Protein AF-A0A556THH0-F1 (afdb_monomer_lite)

Sequence (1094 aa):
MAVAAENRVLTYTVYKWSSYSSTYLPENILVDKPNDQSSRWSSESNYPPQYLILKLERPAIVLSITYGKYEKTHVCNLKKFKVFGGMSEENMTELLSSGLKNDFNKETFTLKHKIDEQMFPCRYIKIVPLMSWGPSFNFSIWYIELHGIEDPDVVQPCLNWYSKYREQEAIRLCLKHFRQHNYTEAFESLQKKTRIALEHPMLTHLHERLVLRGDFDACEELIDKAVRDGLFNQYISQQEYKPRWSQIIPKCSKGDGDDSRPGMRGGHQMVIDVQTETVYLFGGWDGTQDLADFWAYSVQENQWSCISRDTEKENGPSARSCHKMCIDSQRRQIYTLGRYLDSSVRNSKSLKSDFYRYDIDANTWTLLSEDTSADGGPKLVFDHQMCMDSEKHMIYTFGGRILTCNGSVDDGRTSEPQFSGLYAYHCLAGTWSLLRDDSCNAGPEDVQSRIGHCMLFHTRNRCLYVFGGQRSKTYLNDFFSYDVDADHVEIISDGTKKDSGMVPMTGFTQRATIDPELNEIHVLSGLSKDKDKREENVRNSFWIYDIARNNWSCVYKNDQAAKENPSKTLQEEEPCPRFAHQLVYDELHKVHYLFGGNPGKSSSPKMRLDDFWSLKLCRPSKEYLLRHCKYLIRKYRPWDKDGIVSCDIKAVHYLLLELSAEAEEHVIRAEDVIRKILSNKQVVYGVNTGFGKFAQTVVENDRLKELQENVIYASSAASCLSWVPEQGTVGASGDLAPLAHLALGLMGQGRMWSPETGWTNAMTVLERHGLTPISLKPKEGLALINGTQMISSLGAEAVERAVAITRQADVIAALTLEALKGTNKAFDIDVHAVRPHPGQKLVAQRFRSLLHSDLFPSEIADEKTYKGVQDAYTLRCCPQVHGIANDTNDFVRKILNTELNSATDNPALDFLAIGVHELANISERRIERLCNPSLSNLPAFLVKEGGLNTGFMVVHCTAAALVSENKVLCHPASVDTLSTSAATEDHVSMGGWAARKALKVVEHVEQVLAIELLAACQALEFHRPLKTTEPLEKVYELLRSVVRPLNKDRVMSLDIEAAHKLLLQEKVWEAVLPYMDQYRKHEQQQFASSNFSS

pLDDT: mean 83.93, std 15.95, range [30.17, 98.81]

Secondary structure (DSSP, 8-state):
-PPPPPPEEPPEEEEEES---TTS-GGGGGS--TT-TTSSEE-S-SSSP--EEEEEEEEEEEEEEEEE--SS--TTSEEEEEEEEESSSSS-EEEEEE---SSSS-EEEE---EETTEE--EEEEEEEEEEESSTTS--EE-EEEEEEE--HHHHHHHHHHHHHHHHHHHHHHHHHHHHHTT-HHHHHHHHHHH----S-HHHHHHHIIIIII--HHHHHHHHHHHHHTTTHHHHHHTSPPEEEEEE--PPPPBTB-GGGS--SBBS-EEEEETTTTEEEEE--B-SSSB---EEEEETTTTEEEEEES-GGGGTSPPS-SS-EEEEETTTTEEEEE-----TTS--TTTT---EEEEETTTTEEEEEES-TTTTTS--SEES-EEEEETTTTEEEEE--EEP--TT-GGGGT--S--B--EEEEETTTTEEEEEE---SS--TT-----BS-EEEEETTTTEEEEEEEEETTEEEEEEEEEETTTTEEEEEE-S----SSSSPPSEES-EEEEETTTTEEEEEEEEE--TT-SS-EEEEEEEEEETTTTEEEEEEEE-------TT----SSSPPS-BS-EEEEE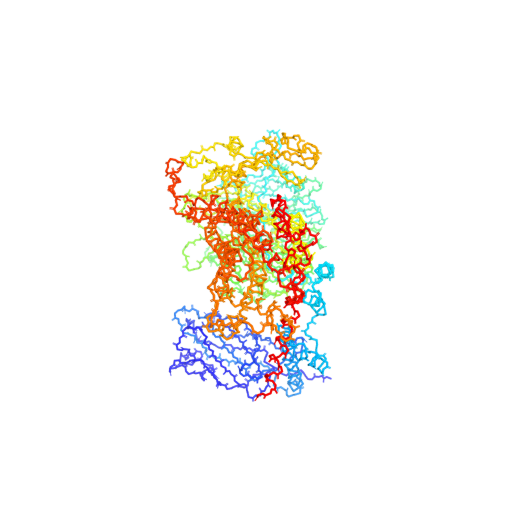TTTTEEEEEEEB---TT-TT--EEEEEEEEEEPPPHHHHHHHHHHHHHTT--TTTTTGGG-HHHHHHHHHHTS-TTHHHHHHHHHHHHHHHHHTT---TTTSB-SGGGTT-B--TTTHHHHHHTT------SS-EE---S----SSSS-HHHHHHHHHHHTT-SEEE-TTT-SEEHHHHHHHTTPPP--PPTTHHHHHHSS-HHHHHHHHHHHHHHHHHHHHHHHHHHHHHHHTT--GGGG-HHHHHSS--HHHHHHHHHHHTTSS-SSS--HHHHSS----SS--HHHHTHHHHHHHHHHHHHHHHHHHHHHTTSS-----THHHHHHHHHHHHHHHHHHHHHH-HHHHSSPGGG-SSBTTB-TTHHHHHHHHHHHHHHHHHTS-STT----BTTTTB-----HHHHHHHHHHHHHHHHHHHHHHHHHHHHHHTTTTT----HHHHHHHHHHHTTS---SS----HHHHHHHHHHHTTTHHHHTTHHHHHHHHHHHHHHHHHHTT--

Radius of gyration: 42.39 Å; chains: 1; bounding box: 103×84×122 Å

Foldseek 3Di:
DDDDFDKDWFAKDFDDWDAFDPQADPRLQADADQADPSSKTWGPFQDDFTKTKIFTPAWFQWFKKKFAHHQAFDQQAFQWKWKWFAADPVDTDTFDTGGDDRGRDMDMDTTNQDDPNQGAIGRMMMMGGDQTNHRGGTHITRYMIIIGGRDCVRHVVRHVVVVVVVVLVVLLVVLVVCVVVVVVVSNCVSCVVPVRDNDDVLVVVLCCCVPVPVPLVVNLVSLVVCLVVPVCVVVLVPDFWAKAKAFQDADDDPPDDPVFADAFFFQKEWEAQLVQRKIKTAWHAHLDFIAGWIWIAGPVRSGIDTLDRHCVVQVADHGAGQWYWEALNVQQKIKIWAHDDDLVPDDPQVFATWIWMARPVVSGIDTLDRHVVVQAHDTHFGQWYWYAQNVQRKIKIFKGFHDDHPPDPCVVPDPFTDIAHIKMARPVVSHIDGLAGADPDPDQLHDHGAGLWDWYQQNVQQKIWIAWHDGDHDTAGWIWIARPVPRHIGTLDPRSPPDDPFGDARAGNKAWDAQNVQQKIKIWGFWHDDPVDPDTAGKTWIWIQRNVVSGIDTNDIGRCPDDDDPPDPPCRRHHARFHSWYWYANNVVGKIKIAKGANPDPVRRSHIGGIIMMMHTDGDDSVNVSLVSSLVSLVPNDCVPVVCVVPVVSVVCCVVPVNCPVVVVVVVVVVVVLVVCVVVVPQDAQQQFDHQVGSVPGHDPVCLLVSLVVLAAAADDQQKFFDFDLDDDQFQQFQRRRLRRRRQLRQQHDWIADPVPGIDRSVVVCVVSVHHRDRDDGPPSVVSGGAHVLLLVLLVVLLVLLVLLLLLLLLLLLLLCLLLLHDLVLLDQVNCVVVPQPLLVVSSLSSVLFADDPLWHFQSNVPPDPPDPHDDCLNSVCSVLSSQSVVLSVVQVVQSVVRVVDPHDFGQLLSLLVSSLSSLVSLLVSQCQLQDCVRRVAPHLLEPPPVQFDHCVVVSVLSVVLSVVSVVLSPGQQVDADQPSPNSRRGTRSSSSSSVSSSSSSLSSLLSSLSSLLSSLSSVVRVPVTGTTPLSVLSSVVLCVLDPHPHHDDDCVSSSVSSSVCSVVSVNSVSRVVSSVVVVVVVVVVVVVVVVVD

Structure (mmCIF, N/CA/C/O backbone):
data_AF-A0A556THH0-F1
#
_entry.id   AF-A0A556THH0-F1
#
loop_
_atom_site.group_PDB
_atom_site.id
_atom_site.type_symbol
_atom_site.label_atom_id
_atom_site.label_alt_id
_atom_site.label_comp_id
_atom_site.label_asym_id
_atom_site.label_entity_id
_atom_site.label_seq_id
_atom_site.pdbx_PDB_ins_code
_atom_site.Cartn_x
_atom_site.Cartn_y
_atom_site.Cartn_z
_atom_site.occupancy
_atom_site.B_iso_or_equiv
_atom_site.auth_seq_id
_atom_site.auth_comp_id
_atom_site.auth_asym_id
_atom_site.auth_atom_id
_atom_site.pdbx_PDB_model_num
ATOM 1 N N . MET A 1 1 ? -55.731 -24.451 1.145 1.00 30.17 1 MET A N 1
ATOM 2 C CA . MET A 1 1 ? -54.872 -24.789 2.298 1.00 30.17 1 MET A CA 1
ATOM 3 C C . MET A 1 1 ? -53.736 -25.637 1.765 1.00 30.17 1 MET A C 1
ATOM 5 O O . MET A 1 1 ? -54.027 -26.686 1.209 1.00 30.17 1 MET A O 1
ATOM 9 N N . ALA A 1 2 ? -52.494 -25.162 1.844 1.00 33.06 2 ALA A N 1
ATOM 10 C CA . ALA A 1 2 ? -51.334 -26.023 1.627 1.00 33.06 2 ALA A CA 1
ATOM 11 C C . ALA A 1 2 ? -51.032 -26.734 2.951 1.00 33.06 2 ALA A C 1
ATOM 13 O O . ALA A 1 2 ? -51.085 -26.094 4.003 1.00 33.06 2 ALA A O 1
ATOM 14 N N . VAL A 1 3 ? -50.759 -28.037 2.909 1.00 36.66 3 VAL A N 1
ATOM 15 C CA . VAL A 1 3 ? -50.240 -28.754 4.078 1.00 36.66 3 VAL A CA 1
ATOM 16 C C . VAL A 1 3 ? -48.799 -28.289 4.281 1.00 36.66 3 VAL A C 1
ATOM 18 O O . VAL A 1 3 ? -48.034 -28.234 3.320 1.00 36.66 3 VAL A O 1
ATOM 21 N N . ALA A 1 4 ? -48.434 -27.906 5.504 1.00 45.91 4 ALA A N 1
ATOM 22 C CA . ALA A 1 4 ? -47.045 -27.592 5.813 1.00 45.91 4 ALA A CA 1
ATOM 23 C C . ALA A 1 4 ? -46.226 -28.888 5.725 1.00 45.91 4 ALA A C 1
ATOM 25 O O . ALA A 1 4 ? -46.533 -29.847 6.431 1.00 45.91 4 ALA A O 1
ATOM 26 N N . ALA A 1 5 ? -45.221 -28.926 4.846 1.00 58.12 5 ALA A N 1
ATOM 27 C CA . ALA A 1 5 ? -44.375 -30.102 4.674 1.00 58.12 5 ALA A CA 1
ATOM 28 C C . ALA A 1 5 ? -43.670 -30.431 5.998 1.00 58.12 5 ALA A C 1
ATOM 30 O O . ALA A 1 5 ? -42.942 -29.600 6.547 1.00 58.12 5 ALA A O 1
ATOM 31 N N . GLU A 1 6 ? -43.924 -31.625 6.534 1.00 68.25 6 GLU A N 1
ATOM 32 C CA . GLU A 1 6 ? -43.427 -32.011 7.852 1.00 68.25 6 GLU A CA 1
ATOM 33 C C . GLU A 1 6 ? -41.899 -32.124 7.857 1.00 68.25 6 GLU A C 1
ATOM 35 O O . GLU A 1 6 ? -41.308 -32.866 7.070 1.00 68.25 6 GLU A O 1
ATOM 40 N N . ASN A 1 7 ? -41.263 -31.430 8.801 1.00 81.38 7 ASN A N 1
ATOM 41 C CA . ASN A 1 7 ? -39.862 -31.650 9.133 1.00 81.38 7 ASN A CA 1
ATOM 42 C C . ASN A 1 7 ? -39.717 -33.012 9.831 1.00 81.38 7 ASN A C 1
ATOM 44 O O . ASN A 1 7 ? -40.349 -33.243 10.864 1.00 81.38 7 ASN A O 1
ATOM 48 N N . ARG A 1 8 ? -38.904 -33.912 9.272 1.00 90.19 8 ARG A N 1
ATOM 49 C CA . ARG A 1 8 ? -38.756 -35.303 9.731 1.00 90.19 8 ARG A CA 1
ATOM 50 C C . ARG A 1 8 ? -37.284 -35.704 9.847 1.00 90.19 8 ARG A C 1
ATOM 52 O O . ARG A 1 8 ? -36.419 -35.124 9.191 1.00 90.19 8 ARG A O 1
ATOM 59 N N . VAL A 1 9 ? -37.015 -36.737 10.650 1.00 92.25 9 VAL A N 1
ATOM 60 C CA . VAL A 1 9 ? -35.693 -37.382 10.732 1.00 92.25 9 VAL A CA 1
ATOM 61 C C . VAL A 1 9 ? -35.375 -38.059 9.394 1.00 92.25 9 VAL A C 1
ATOM 63 O O . VAL A 1 9 ? -36.169 -38.852 8.894 1.00 92.25 9 VAL A O 1
ATOM 66 N N . LEU A 1 10 ? -34.210 -37.756 8.825 1.00 94.56 10 LEU A N 1
ATOM 67 C CA . LEU A 1 10 ? -33.763 -38.242 7.520 1.00 94.56 10 LEU A CA 1
ATOM 68 C C . LEU A 1 10 ? -32.873 -39.483 7.663 1.00 94.56 10 LEU A C 1
ATOM 70 O O . LEU A 1 10 ? -31.817 -39.437 8.296 1.00 94.56 10 LEU A O 1
ATOM 74 N N . THR A 1 11 ? -33.256 -40.582 7.013 1.00 94.31 11 THR A N 1
ATOM 75 C CA . THR A 1 11 ? -32.469 -41.823 6.989 1.00 94.31 11 THR A CA 1
ATOM 76 C C . THR A 1 11 ? -31.212 -41.675 6.126 1.00 94.31 11 THR A C 1
ATOM 78 O O . THR A 1 11 ? -31.264 -41.191 4.990 1.00 94.31 11 THR A O 1
ATOM 81 N N . TYR A 1 12 ? -30.068 -42.122 6.647 1.00 96.50 12 TYR A N 1
ATOM 82 C CA . TYR A 1 12 ? -28.776 -42.070 5.963 1.00 96.50 12 TYR A CA 1
ATOM 83 C C . TYR A 1 12 ? -27.915 -43.307 6.252 1.00 96.50 12 TYR A C 1
ATOM 85 O O . TYR A 1 12 ? -28.085 -43.983 7.264 1.00 96.50 12 TYR A O 1
ATOM 93 N N . THR A 1 13 ? -26.950 -43.574 5.373 1.00 96.25 13 THR A N 1
ATOM 94 C CA . THR A 1 13 ? -25.854 -44.521 5.604 1.00 96.25 13 THR A CA 1
ATOM 95 C C . THR A 1 13 ? -24.528 -43.779 5.727 1.00 96.25 13 THR A C 1
ATOM 97 O O . THR A 1 13 ? -24.311 -42.749 5.080 1.00 96.25 13 THR A O 1
ATOM 100 N N . VAL A 1 14 ? -23.610 -44.302 6.540 1.00 95.50 14 VAL A N 1
ATOM 101 C CA . VAL A 1 14 ? -22.209 -43.869 6.491 1.00 95.50 14 VAL A CA 1
ATOM 102 C C . VAL A 1 14 ? -21.610 -44.388 5.182 1.00 95.50 14 VAL A C 1
ATOM 104 O O . VAL A 1 14 ? -21.756 -45.562 4.854 1.00 95.50 14 VAL A O 1
ATOM 107 N N . TYR A 1 15 ? -21.015 -43.497 4.388 1.00 95.31 15 TYR A N 1
ATOM 108 C CA . TYR A 1 15 ? -20.635 -43.780 2.999 1.00 95.31 15 TYR A CA 1
ATOM 109 C C . TYR A 1 15 ? -19.122 -43.754 2.767 1.00 95.31 15 TYR A C 1
ATOM 111 O O . TYR A 1 15 ? -18.615 -44.536 1.966 1.00 95.31 15 TYR A O 1
ATOM 119 N N . LYS A 1 16 ? -18.397 -42.847 3.435 1.00 95.06 16 LYS A N 1
ATOM 120 C CA . LYS A 1 16 ? -16.946 -42.665 3.259 1.00 95.06 16 LYS A CA 1
ATOM 121 C C . LYS A 1 16 ? -16.356 -41.894 4.436 1.00 95.06 16 LYS A C 1
ATOM 123 O O . LYS A 1 16 ? -17.048 -41.086 5.047 1.00 95.06 16 LYS A O 1
ATOM 128 N N . TRP A 1 17 ? -15.079 -42.085 4.734 1.00 94.62 17 TRP A N 1
ATOM 129 C CA . TRP A 1 17 ? -14.377 -41.429 5.842 1.00 94.62 17 TRP A CA 1
ATOM 130 C C . TRP A 1 17 ? -12.889 -41.271 5.515 1.00 94.62 17 TRP A C 1
ATOM 132 O O . TRP A 1 17 ? -12.393 -41.873 4.564 1.00 94.62 17 TRP A O 1
ATOM 142 N N . SER A 1 18 ? -12.176 -40.453 6.290 1.00 93.44 18 SER A N 1
ATOM 143 C CA . SER A 1 18 ? -10.728 -40.250 6.142 1.00 93.44 18 SER A CA 1
ATOM 144 C C . SER A 1 18 ? -9.887 -41.342 6.809 1.00 93.44 18 SER A C 1
ATOM 146 O O . SER A 1 18 ? -8.955 -41.857 6.204 1.00 93.44 18 SER A O 1
ATOM 148 N N . SER A 1 19 ? -10.202 -41.669 8.063 1.00 92.44 19 SER A N 1
ATOM 149 C CA . SER A 1 19 ? -9.539 -42.678 8.897 1.00 92.44 19 SER A CA 1
ATOM 150 C C . SER A 1 19 ? -10.485 -43.106 10.022 1.00 92.44 19 SER A C 1
ATOM 152 O O . SER A 1 19 ? -11.461 -42.405 10.308 1.00 92.44 19 SER A O 1
ATOM 154 N N . TYR A 1 20 ? -10.213 -44.234 10.675 1.00 92.56 20 TYR A N 1
ATOM 155 C CA . TYR A 1 20 ? -10.858 -44.601 11.937 1.00 92.56 20 TYR A CA 1
ATOM 156 C C . TYR A 1 20 ? -9.943 -45.515 12.754 1.00 92.56 20 TYR A C 1
ATOM 158 O O . TYR A 1 20 ? -9.336 -46.437 12.216 1.00 92.56 20 TYR A O 1
ATOM 166 N N . SER A 1 21 ? -9.837 -45.283 14.060 1.00 89.19 21 SER A N 1
ATOM 167 C CA . SER A 1 21 ? -9.173 -46.233 14.954 1.00 89.19 21 SER A CA 1
ATOM 168 C C . SER A 1 21 ? -9.986 -47.526 15.026 1.00 89.19 21 SER A C 1
ATOM 170 O O . SER A 1 21 ? -11.207 -47.477 15.156 1.00 89.19 21 SER A O 1
ATOM 172 N N . SER A 1 22 ? -9.324 -48.684 15.010 1.00 81.88 22 SER A N 1
ATOM 173 C CA . SER A 1 22 ? -9.966 -50.007 14.875 1.00 81.88 22 SER A CA 1
ATOM 174 C C . SER A 1 22 ? -11.041 -50.349 15.922 1.00 81.88 22 SER A C 1
ATOM 176 O O . SER A 1 22 ? -11.886 -51.199 15.663 1.00 81.88 22 SER A O 1
ATOM 178 N N . THR A 1 23 ? -11.043 -49.688 17.084 1.00 84.81 23 THR A N 1
ATOM 179 C CA . THR A 1 23 ? -12.059 -49.837 18.149 1.00 84.81 23 THR A CA 1
ATOM 180 C C . THR A 1 23 ? -13.287 -48.924 17.977 1.00 84.81 23 THR A C 1
ATOM 182 O O . THR A 1 23 ? -14.280 -49.104 18.673 1.00 84.81 23 THR A O 1
ATOM 185 N N . TYR A 1 24 ? -13.232 -47.928 17.087 1.00 91.44 24 TYR A N 1
ATOM 186 C CA . TYR A 1 24 ? -14.189 -46.816 16.996 1.00 91.44 24 TYR A CA 1
ATOM 187 C C . TYR A 1 24 ? -14.682 -46.633 15.551 1.00 91.44 24 TYR A C 1
ATOM 189 O O . TYR A 1 24 ? -14.315 -45.679 14.857 1.00 91.44 24 TYR A O 1
ATOM 197 N N . LEU A 1 25 ? -15.485 -47.600 15.100 1.00 92.62 25 LEU A N 1
ATOM 198 C CA . LEU A 1 25 ? -15.988 -47.718 13.732 1.00 92.62 25 LEU A CA 1
ATOM 199 C C . LEU A 1 25 ? -16.829 -46.500 13.285 1.00 92.62 25 LEU A C 1
ATOM 201 O O . LEU A 1 25 ? -17.567 -45.935 14.096 1.00 92.62 25 LEU A O 1
ATOM 205 N N . PRO A 1 26 ? -16.774 -46.111 11.995 1.00 93.44 26 PRO A N 1
ATOM 206 C CA . PRO A 1 26 ? -17.603 -45.042 11.430 1.00 93.44 26 PRO A CA 1
ATOM 207 C C . PRO A 1 26 ? -19.109 -45.226 11.664 1.00 93.44 26 PRO A C 1
ATOM 209 O O . PRO A 1 26 ? -19.811 -44.256 11.935 1.00 93.44 26 PRO A O 1
ATOM 212 N N . GLU A 1 27 ? -19.601 -46.463 11.601 1.00 94.19 27 GLU A N 1
ATOM 213 C CA . GLU A 1 27 ? -21.017 -46.832 11.719 1.00 94.19 27 GLU A CA 1
ATOM 214 C C . GLU A 1 27 ? -21.589 -46.605 13.125 1.00 94.19 27 GLU A C 1
ATOM 216 O O . GLU A 1 27 ? -22.804 -46.490 13.285 1.00 94.19 27 GLU A O 1
ATOM 221 N N . ASN A 1 28 ? -20.737 -46.487 14.148 1.00 94.19 28 ASN A N 1
ATOM 222 C CA . ASN A 1 28 ? -21.168 -46.283 15.531 1.00 94.19 28 ASN A CA 1
ATOM 223 C C . ASN A 1 28 ? -21.994 -44.996 15.721 1.00 94.19 28 ASN A C 1
ATOM 225 O O . ASN A 1 28 ? -22.802 -44.927 16.644 1.00 94.19 28 ASN A O 1
ATOM 229 N N . ILE A 1 29 ? -21.850 -44.005 14.829 1.00 95.56 29 ILE A N 1
ATOM 230 C CA . ILE A 1 29 ? -22.607 -42.741 14.882 1.00 95.56 29 ILE A CA 1
ATOM 231 C C . ILE A 1 29 ? -24.103 -42.888 14.572 1.00 95.56 29 ILE A C 1
ATOM 233 O O . ILE A 1 29 ? -24.842 -41.912 14.686 1.00 95.56 29 ILE A O 1
ATOM 237 N N . LEU A 1 30 ? -24.547 -44.077 14.153 1.00 92.69 30 LEU A N 1
ATOM 238 C CA . LEU A 1 30 ? -25.942 -44.371 13.819 1.00 92.69 30 LEU A CA 1
ATOM 239 C C . LEU A 1 30 ? -26.816 -44.636 15.057 1.00 92.69 30 LEU A C 1
ATOM 241 O O . LEU A 1 30 ? -28.040 -44.628 14.939 1.00 92.69 30 LEU A O 1
ATOM 245 N N . VAL A 1 31 ? -26.222 -44.889 16.234 1.00 90.94 31 VAL A N 1
ATOM 246 C CA . VAL A 1 31 ? -26.962 -45.261 17.453 1.00 90.94 31 VAL A CA 1
ATOM 247 C C . VAL A 1 31 ? -26.491 -44.443 18.653 1.00 90.94 31 VAL A C 1
ATOM 249 O O . VAL A 1 31 ? -25.344 -44.538 19.083 1.00 90.94 31 VAL A O 1
ATOM 252 N N . ASP A 1 32 ? -27.406 -43.669 19.230 1.00 91.69 32 ASP A N 1
ATOM 253 C CA . ASP A 1 32 ? -27.147 -42.837 20.404 1.00 91.69 32 ASP A CA 1
ATOM 254 C C . ASP A 1 32 ? -27.027 -43.691 21.677 1.00 91.69 32 ASP A C 1
ATOM 256 O O . ASP A 1 32 ? -28.023 -44.121 22.262 1.00 91.69 32 ASP A O 1
ATOM 260 N N . LYS A 1 33 ? -25.790 -43.954 22.105 1.00 91.94 33 LYS A N 1
ATOM 261 C CA . LYS A 1 33 ? -25.476 -44.631 23.372 1.00 91.94 33 LYS A CA 1
ATOM 262 C C . LYS A 1 33 ? -24.530 -43.765 24.216 1.00 91.94 33 LYS A C 1
ATOM 264 O O . LYS A 1 33 ? -23.339 -44.071 24.293 1.00 91.94 33 LYS A O 1
ATOM 269 N N . PRO A 1 34 ? -25.022 -42.709 24.888 1.00 88.75 34 PRO A N 1
ATOM 270 C CA . PRO A 1 34 ? -24.173 -41.813 25.679 1.00 88.75 34 PRO A CA 1
ATOM 271 C C . PRO A 1 34 ? -23.334 -42.540 26.743 1.00 88.75 34 PRO A C 1
ATOM 273 O O . PRO A 1 34 ? -22.233 -42.100 27.053 1.00 88.75 34 PRO A O 1
ATOM 276 N N . ASN A 1 35 ? -23.812 -43.673 27.265 1.00 90.19 35 ASN A N 1
ATOM 277 C CA . ASN A 1 35 ? -23.159 -44.428 28.340 1.00 90.19 35 ASN A CA 1
ATOM 278 C C . ASN A 1 35 ? -22.108 -45.449 27.840 1.00 90.19 35 ASN A C 1
ATOM 280 O O . ASN A 1 35 ? -21.508 -46.149 28.652 1.00 90.19 35 ASN A O 1
ATOM 284 N N . ASP A 1 36 ? -21.902 -45.581 26.524 1.00 89.25 36 ASP A N 1
ATOM 285 C CA . ASP A 1 36 ? -20.997 -46.561 25.908 1.00 89.25 36 ASP A CA 1
ATOM 286 C C . ASP A 1 36 ? -19.817 -45.840 25.242 1.00 89.25 36 ASP A C 1
ATOM 288 O O . ASP A 1 36 ? -19.950 -45.248 24.170 1.00 89.25 36 ASP A O 1
ATOM 292 N N . GLN A 1 37 ? -18.631 -45.897 25.862 1.00 86.06 37 GLN A N 1
ATOM 293 C CA . GLN A 1 37 ? -17.453 -45.180 25.357 1.00 86.06 37 GLN A CA 1
ATOM 294 C C . GLN A 1 37 ? -16.959 -45.712 23.993 1.00 86.06 37 GLN A C 1
ATOM 296 O O . GLN A 1 37 ? -16.187 -45.029 23.314 1.00 86.06 37 GLN A O 1
ATOM 301 N N . SER A 1 38 ? -17.392 -46.913 23.583 1.00 87.44 38 SER A N 1
ATOM 302 C CA . SER A 1 38 ? -17.091 -47.487 22.267 1.00 87.44 38 SER A CA 1
ATOM 303 C C . SER A 1 38 ? -18.030 -46.990 21.164 1.00 87.44 38 SER A C 1
ATOM 305 O O . SER A 1 38 ? -17.634 -46.993 19.999 1.00 87.44 38 SER A O 1
ATOM 307 N N . SER A 1 39 ? -19.222 -46.487 21.514 1.00 91.88 39 SER A N 1
ATOM 308 C CA . SER A 1 39 ? -20.250 -46.021 20.572 1.00 91.88 39 SER A CA 1
ATOM 309 C C . SER A 1 39 ? -19.931 -44.631 20.011 1.00 91.88 39 SER A C 1
ATOM 311 O O . SER A 1 39 ? -20.605 -43.638 20.278 1.00 91.88 39 SER A O 1
ATOM 313 N N . ARG A 1 40 ? -18.843 -44.568 19.244 1.00 93.25 40 ARG A N 1
ATOM 314 C CA . ARG A 1 40 ? -18.383 -43.407 18.482 1.00 93.25 40 ARG A CA 1
ATOM 315 C C . ARG A 1 40 ? -17.577 -43.834 17.264 1.00 93.25 40 ARG A C 1
ATOM 317 O O . ARG A 1 40 ? -16.914 -44.873 17.293 1.00 93.25 40 ARG A O 1
ATOM 324 N N . TRP A 1 41 ? -17.547 -42.972 16.257 1.00 95.19 41 TRP A N 1
ATOM 325 C CA . TRP A 1 41 ? -16.405 -42.892 15.353 1.00 95.19 41 TRP A CA 1
ATOM 326 C C . TRP A 1 41 ? -15.267 -42.137 16.046 1.00 95.19 41 TRP A C 1
ATOM 328 O O . TRP A 1 41 ? -15.506 -41.153 16.755 1.00 95.19 41 TRP A O 1
ATOM 338 N N . SER A 1 42 ? -14.023 -42.551 15.811 1.00 93.69 42 SER A N 1
ATOM 339 C CA . SER A 1 42 ? -12.845 -41.753 16.156 1.00 93.69 42 SER A CA 1
ATOM 340 C C . SER A 1 42 ? -11.779 -41.880 15.076 1.00 93.69 42 SER A C 1
ATOM 342 O O . SER A 1 42 ? -11.433 -42.999 14.706 1.00 93.69 42 SER A O 1
ATOM 344 N N . SER A 1 43 ? -11.220 -40.759 14.614 1.00 92.75 43 SER A N 1
ATOM 345 C CA . SER A 1 43 ? -10.120 -40.748 13.638 1.00 92.75 43 SER A CA 1
ATOM 346 C C . SER A 1 43 ? -8.845 -41.404 14.187 1.00 92.75 43 SER A C 1
ATOM 348 O O . SER A 1 43 ? -8.678 -41.530 15.402 1.00 92.75 43 SER A O 1
ATOM 350 N N . GLU A 1 44 ? -7.919 -41.795 13.305 1.00 90.88 44 GLU A N 1
ATOM 351 C CA . GLU A 1 44 ? -6.601 -42.332 13.697 1.00 90.88 44 GLU A CA 1
ATOM 352 C C . GLU A 1 44 ? -5.600 -41.245 14.099 1.00 90.88 44 GLU A C 1
ATOM 354 O O . GLU A 1 44 ? -4.704 -41.506 14.901 1.00 90.88 44 GLU A O 1
ATOM 359 N N . SER A 1 45 ? -5.777 -40.015 13.606 1.00 86.19 45 SER A N 1
ATOM 360 C CA . SER A 1 45 ? -4.973 -38.855 13.999 1.00 86.19 45 SER A CA 1
ATOM 361 C C . SER A 1 45 ? -5.829 -37.622 14.298 1.00 86.19 45 SER A C 1
ATOM 363 O O . SER A 1 45 ? -6.988 -37.515 13.882 1.00 86.19 45 SER A O 1
ATOM 365 N N . ASN A 1 46 ? -5.235 -36.666 15.009 1.00 85.06 46 ASN A N 1
ATOM 366 C CA . ASN A 1 46 ? -5.774 -35.336 15.294 1.00 85.06 46 ASN A CA 1
ATOM 367 C C . ASN A 1 46 ? -5.389 -34.286 14.230 1.00 85.06 46 ASN A C 1
ATOM 369 O O . ASN A 1 46 ? -5.606 -33.096 14.449 1.00 85.06 46 ASN A O 1
ATOM 373 N N . TYR A 1 47 ? -4.799 -34.693 13.099 1.00 84.38 47 TYR A N 1
ATOM 374 C CA . TYR A 1 47 ? -4.319 -33.771 12.067 1.00 84.38 47 TYR A CA 1
ATOM 375 C C . TYR A 1 47 ? -5.326 -33.676 10.904 1.00 84.38 47 TYR A C 1
ATOM 377 O O . TYR A 1 47 ? -5.642 -34.706 10.295 1.00 84.38 47 TYR A O 1
ATOM 385 N N . PRO A 1 48 ? -5.859 -32.480 10.578 1.00 82.06 48 PRO A N 1
ATOM 386 C CA . PRO A 1 48 ? -6.726 -32.289 9.416 1.00 82.06 48 PRO A CA 1
ATOM 387 C C . PRO A 1 48 ? -5.994 -32.550 8.081 1.00 82.06 48 PRO A C 1
ATOM 389 O O . PRO A 1 48 ? -4.788 -32.327 8.002 1.00 82.06 48 PRO A O 1
ATOM 392 N N . PRO A 1 49 ? -6.698 -32.950 7.004 1.00 85.31 49 PRO A N 1
ATOM 393 C CA . PRO A 1 49 ? -8.144 -33.123 6.917 1.00 85.31 49 PRO A CA 1
ATOM 394 C C . PRO A 1 49 ? -8.601 -34.499 7.422 1.00 85.31 49 PRO A C 1
ATOM 396 O O . PRO A 1 49 ? -8.261 -35.531 6.848 1.00 85.31 49 PRO A O 1
ATOM 399 N N . GLN A 1 50 ? -9.466 -34.506 8.437 1.00 93.19 50 GLN A N 1
ATOM 400 C CA . GLN A 1 50 ? -10.288 -35.671 8.768 1.00 93.19 50 GLN A CA 1
ATOM 401 C C . GLN A 1 50 ? -11.736 -35.381 8.364 1.00 93.19 50 GLN A C 1
ATOM 403 O O . GLN A 1 50 ? -12.157 -34.224 8.371 1.00 93.19 50 GLN A O 1
ATOM 408 N N . TYR A 1 51 ? -12.494 -36.399 7.959 1.00 95.00 51 TYR A N 1
ATOM 409 C CA . TYR A 1 51 ? -13.880 -36.233 7.528 1.00 95.00 51 TYR A CA 1
ATOM 410 C C . TYR A 1 51 ? -14.689 -37.529 7.623 1.00 95.00 51 TYR A C 1
ATOM 412 O O . TYR A 1 51 ? -14.137 -38.629 7.590 1.00 95.00 51 TYR A O 1
ATOM 420 N N . LEU A 1 52 ? -16.013 -37.376 7.640 1.00 95.94 52 LEU A N 1
ATOM 421 C CA . LEU A 1 52 ? -16.985 -38.459 7.532 1.00 95.94 52 LEU A CA 1
ATOM 422 C C . LEU A 1 52 ? -18.135 -37.997 6.616 1.00 95.94 52 LEU A C 1
ATOM 424 O O . LEU A 1 52 ? -18.690 -36.914 6.803 1.00 95.94 52 LEU A O 1
ATOM 428 N N . ILE A 1 53 ? -18.440 -38.779 5.578 1.00 96.81 53 ILE A N 1
ATOM 429 C CA . ILE A 1 53 ? -19.494 -38.526 4.587 1.00 96.81 53 ILE A CA 1
ATOM 430 C C . ILE A 1 53 ? -20.661 -39.475 4.842 1.00 96.81 53 ILE A C 1
ATOM 432 O O . ILE A 1 53 ? -20.512 -40.698 4.823 1.00 96.81 53 ILE A O 1
ATOM 436 N N . LEU A 1 54 ? -21.832 -38.878 5.011 1.00 97.44 54 LEU A N 1
ATOM 437 C CA . LEU A 1 54 ? -23.136 -39.513 5.079 1.00 97.44 54 LEU A CA 1
ATOM 438 C C . LEU A 1 54 ? -23.786 -39.455 3.697 1.00 97.44 54 LEU A C 1
ATOM 440 O O . LEU A 1 54 ? -23.683 -38.444 2.998 1.00 97.44 54 LEU A O 1
ATOM 444 N N . LYS A 1 55 ? -24.493 -40.516 3.316 1.00 97.00 55 LYS A N 1
ATOM 445 C CA . LYS A 1 55 ? -25.333 -40.574 2.119 1.00 97.00 55 LYS A CA 1
ATOM 446 C C . LYS A 1 55 ? -26.771 -40.790 2.568 1.00 97.00 55 LYS A C 1
ATOM 448 O O . LYS A 1 55 ? -27.086 -41.830 3.134 1.00 97.00 55 LYS A O 1
ATOM 453 N N . LEU A 1 56 ? -27.640 -39.817 2.313 1.00 96.19 56 LEU A N 1
ATOM 454 C CA . LEU A 1 56 ? -29.074 -39.944 2.591 1.00 96.19 56 LEU A CA 1
ATOM 455 C C . LEU A 1 56 ? -29.672 -41.089 1.757 1.00 96.19 56 LEU A C 1
ATOM 457 O O . LEU A 1 56 ? -29.131 -41.414 0.695 1.00 96.19 56 LEU A O 1
ATOM 461 N N . GLU A 1 57 ? -30.791 -41.686 2.174 1.00 93.19 57 GLU A N 1
ATOM 462 C CA . GLU A 1 57 ? -31.495 -42.703 1.368 1.00 93.19 57 GLU A CA 1
ATOM 463 C C . GLU A 1 57 ? -32.159 -42.088 0.120 1.00 93.19 57 GLU A C 1
ATOM 465 O O . GLU A 1 57 ? -32.138 -42.670 -0.973 1.00 93.19 57 GLU A O 1
ATOM 470 N N . ARG A 1 58 ? -32.658 -40.856 0.250 1.00 92.31 58 ARG A N 1
ATOM 471 C CA . ARG A 1 58 ? -33.281 -40.041 -0.804 1.00 92.31 58 ARG A CA 1
ATOM 472 C C . ARG A 1 58 ? -32.643 -38.644 -0.819 1.00 92.31 58 ARG A C 1
ATOM 474 O O . ARG A 1 58 ? -32.045 -38.254 0.181 1.00 92.31 58 ARG A O 1
ATOM 481 N N . PRO A 1 59 ? -32.680 -37.890 -1.933 1.00 93.88 59 PRO A N 1
ATOM 482 C CA . PRO A 1 59 ? -32.364 -36.463 -1.885 1.00 93.88 59 PRO A CA 1
ATOM 483 C C . PRO A 1 59 ? -33.349 -35.752 -0.946 1.00 93.88 59 PRO A C 1
ATOM 485 O O . PRO A 1 59 ? -34.530 -36.087 -0.960 1.00 93.88 59 PRO A O 1
ATOM 488 N N . ALA A 1 60 ? -32.883 -34.788 -0.155 1.00 95.19 60 ALA A N 1
ATOM 489 C CA . ALA A 1 60 ? -33.724 -34.052 0.792 1.00 95.19 60 ALA A CA 1
ATOM 490 C C . ALA A 1 60 ? -33.218 -32.618 0.999 1.00 95.19 60 ALA A C 1
ATOM 492 O O . ALA A 1 60 ? -32.030 -32.335 0.803 1.00 95.19 60 ALA A O 1
ATOM 493 N N . ILE A 1 61 ? -34.102 -31.718 1.436 1.00 95.38 61 ILE A N 1
ATOM 494 C CA . ILE A 1 61 ? -33.708 -30.404 1.958 1.00 95.38 61 ILE A CA 1
ATOM 495 C C . ILE A 1 61 ? -33.320 -30.599 3.428 1.00 95.38 61 ILE A C 1
ATOM 497 O O . ILE A 1 61 ? -34.197 -30.767 4.271 1.00 95.38 61 ILE A O 1
ATOM 501 N N . VAL A 1 62 ? -32.023 -30.627 3.744 1.00 95.44 62 VAL A N 1
ATOM 502 C CA . VAL A 1 62 ? -31.542 -30.867 5.119 1.00 95.44 62 VAL A CA 1
ATOM 503 C C . VAL A 1 62 ? -31.543 -29.549 5.893 1.00 95.44 62 VAL A C 1
ATOM 505 O O . VAL A 1 62 ? -30.778 -28.641 5.572 1.00 95.44 62 VAL A O 1
ATOM 508 N N . LEU A 1 63 ? -32.411 -29.444 6.899 1.00 93.06 63 LEU A N 1
ATOM 509 C CA . LEU A 1 63 ? -32.657 -28.216 7.656 1.00 93.06 63 LEU A CA 1
ATOM 510 C C . LEU A 1 63 ? -31.774 -28.105 8.902 1.00 93.06 63 LEU A C 1
ATOM 512 O O . LEU A 1 63 ? -31.354 -27.000 9.247 1.00 93.06 63 LEU A O 1
ATOM 516 N N . SER A 1 64 ? -31.459 -29.220 9.567 1.00 94.06 64 SER A N 1
ATOM 517 C CA . SER A 1 64 ? -30.574 -29.226 10.737 1.00 94.06 64 SER A CA 1
ATOM 518 C C . SER A 1 64 ? -29.823 -30.547 10.935 1.00 94.06 64 SER A C 1
ATOM 520 O O . SER A 1 64 ? -30.154 -31.584 10.353 1.00 94.06 64 SER A O 1
ATOM 522 N N . ILE A 1 65 ? -28.776 -30.484 11.761 1.00 96.31 65 ILE A N 1
ATOM 523 C CA . ILE A 1 65 ? -27.957 -31.617 12.204 1.00 96.31 65 ILE A CA 1
ATOM 524 C C . ILE A 1 65 ? -27.859 -31.621 13.732 1.00 96.31 65 ILE A C 1
ATOM 526 O O . ILE A 1 65 ? -27.519 -30.599 14.326 1.00 96.31 65 ILE A O 1
ATOM 530 N N . THR A 1 66 ? -28.120 -32.765 14.362 1.00 95.19 66 THR A N 1
ATOM 531 C CA . THR A 1 66 ? -27.944 -32.975 15.807 1.00 95.19 66 THR A CA 1
ATOM 532 C C . THR A 1 66 ? -26.724 -33.847 16.060 1.00 95.19 66 THR A C 1
ATOM 534 O O . THR A 1 66 ? -26.580 -34.902 15.446 1.00 95.19 66 THR A O 1
ATOM 537 N N . TYR A 1 67 ? -25.874 -33.436 16.998 1.00 95.88 67 TYR A N 1
ATOM 538 C CA . TYR A 1 67 ? -24.763 -34.231 17.517 1.00 95.88 67 TYR A CA 1
ATOM 539 C C . TYR A 1 67 ? -25.129 -34.791 18.893 1.00 95.88 67 TYR A C 1
ATOM 541 O O . TYR A 1 67 ? -25.437 -34.028 19.812 1.00 95.88 67 TYR A O 1
ATOM 549 N N . GLY A 1 68 ? -25.061 -36.115 19.049 1.00 91.94 68 GLY A N 1
ATOM 550 C CA . GLY A 1 68 ? -25.036 -36.755 20.366 1.00 91.94 68 GLY A CA 1
ATOM 551 C C . GLY A 1 68 ? -23.639 -36.726 20.990 1.00 91.94 68 GLY A C 1
ATOM 552 O O . GLY A 1 68 ? -22.646 -36.408 20.324 1.00 91.94 68 GLY A O 1
ATOM 553 N N . LYS A 1 69 ? -23.561 -37.037 22.288 1.00 90.00 69 LYS A N 1
ATOM 554 C CA . LYS A 1 69 ? -22.339 -36.953 23.103 1.00 90.00 69 LYS A CA 1
ATOM 555 C C . LYS A 1 69 ? -22.282 -38.080 24.132 1.00 90.00 69 LYS A C 1
ATOM 557 O O . LYS A 1 69 ? -23.284 -38.724 24.417 1.00 90.00 69 LYS A O 1
ATOM 562 N N . TYR A 1 70 ? -21.099 -38.287 24.698 1.00 89.44 70 TYR A N 1
ATOM 563 C CA . TYR A 1 70 ? -20.887 -39.172 25.843 1.00 89.44 70 TYR A CA 1
ATOM 564 C C . TYR A 1 70 ? -21.556 -38.624 27.116 1.00 89.44 70 TYR A C 1
ATOM 566 O O . TYR A 1 70 ? -21.685 -37.413 27.269 1.00 89.44 70 TYR A O 1
ATOM 574 N N . GLU A 1 71 ? -21.894 -39.499 28.067 1.00 85.44 71 GLU A N 1
ATOM 575 C CA . GLU A 1 71 ? -22.482 -39.186 29.389 1.00 85.44 71 GLU A CA 1
ATOM 576 C C . GLU A 1 71 ? -21.677 -38.168 30.230 1.00 85.44 71 GLU A C 1
ATOM 578 O O . GLU A 1 71 ? -22.168 -37.639 31.227 1.00 85.44 71 GLU A O 1
ATOM 583 N N . LYS A 1 72 ? -20.414 -37.920 29.865 1.00 84.31 72 LYS A N 1
ATOM 584 C CA . LYS A 1 72 ? -19.444 -37.073 30.569 1.00 84.31 72 LYS A CA 1
ATOM 585 C C . LYS A 1 72 ? -18.636 -36.263 29.552 1.00 84.31 72 LYS A C 1
ATOM 587 O O . LYS A 1 72 ? -18.523 -36.633 28.385 1.00 84.31 72 LYS A O 1
ATOM 592 N N . THR A 1 73 ? -18.025 -35.172 30.010 1.00 84.00 73 THR A N 1
ATOM 593 C CA . THR A 1 73 ? -17.128 -34.355 29.176 1.00 84.00 73 THR A CA 1
ATOM 594 C C . THR A 1 73 ? -15.967 -35.210 28.644 1.00 84.00 73 THR A C 1
ATOM 596 O O . THR A 1 73 ? -15.445 -36.074 29.350 1.00 84.00 73 THR A O 1
ATOM 599 N N . HIS A 1 74 ? -15.559 -35.009 27.387 1.00 83.00 74 HIS A N 1
ATOM 600 C CA . HIS A 1 74 ? -14.553 -35.858 26.742 1.00 83.00 74 HIS A CA 1
ATOM 601 C C . HIS A 1 74 ? -13.627 -35.043 25.832 1.00 83.00 74 HIS A C 1
ATOM 603 O O . HIS A 1 74 ? -14.066 -34.299 24.961 1.00 83.00 74 HIS A O 1
ATOM 609 N N . VAL A 1 75 ? -12.312 -35.203 26.002 1.00 84.75 75 VAL A N 1
ATOM 610 C CA . VAL A 1 75 ? -11.282 -34.411 25.294 1.00 84.75 75 VAL A CA 1
ATOM 611 C C . VAL A 1 75 ? -11.342 -34.520 23.762 1.00 84.75 75 VAL A C 1
ATOM 613 O O . VAL A 1 75 ? -11.072 -33.544 23.069 1.00 84.75 75 VAL A O 1
ATOM 616 N N . CYS A 1 76 ? -11.764 -35.668 23.228 1.00 83.50 76 CYS A N 1
ATOM 617 C CA . CYS A 1 76 ? -11.955 -35.896 21.787 1.00 83.50 76 CYS A CA 1
ATOM 618 C C . CYS A 1 76 ? -13.181 -35.191 21.161 1.00 83.50 76 CYS A C 1
ATOM 620 O O . CYS A 1 76 ? -13.352 -35.254 19.943 1.00 83.50 76 CYS A O 1
ATOM 622 N N . ASN A 1 77 ? -14.042 -34.538 21.957 1.00 85.12 77 ASN A N 1
ATOM 623 C CA . ASN A 1 77 ? -15.213 -33.811 21.451 1.00 85.12 77 ASN A CA 1
ATOM 624 C C . ASN A 1 77 ? -14.791 -32.692 20.478 1.00 85.12 77 ASN A C 1
ATOM 626 O O . ASN A 1 77 ? -13.772 -32.028 20.690 1.00 85.12 77 ASN A O 1
ATOM 630 N N . LEU A 1 78 ? -15.577 -32.465 19.419 1.00 87.62 78 LEU A N 1
ATOM 631 C CA . LEU A 1 78 ? -15.237 -31.511 18.357 1.00 87.62 78 LEU A CA 1
ATOM 632 C C . LEU A 1 78 ? -15.390 -30.058 18.827 1.00 87.62 78 LEU A C 1
ATOM 634 O O . LEU A 1 78 ? -16.495 -29.536 18.910 1.00 87.62 78 LEU A O 1
ATOM 638 N N . LYS A 1 79 ? -14.276 -29.369 19.072 1.00 84.19 79 LYS A N 1
ATOM 639 C CA . LYS A 1 79 ? -14.243 -27.940 19.415 1.00 84.19 79 LYS A CA 1
ATOM 640 C C . LYS A 1 79 ? -14.449 -27.028 18.200 1.00 84.19 79 LYS A C 1
ATOM 642 O O . LYS A 1 79 ? -14.961 -25.928 18.362 1.00 84.19 79 LYS A O 1
ATOM 647 N N . LYS A 1 80 ? -14.061 -27.468 16.995 1.00 87.56 80 LYS A N 1
ATOM 648 C CA . LYS A 1 80 ? -14.452 -26.857 15.710 1.00 87.56 80 LYS A CA 1
ATOM 649 C C . LYS A 1 80 ? -14.662 -27.921 14.634 1.00 87.56 80 LYS A C 1
ATOM 651 O O . LYS A 1 80 ? -13.876 -28.867 14.540 1.00 87.56 80 LYS A O 1
ATOM 656 N N . PHE A 1 81 ? -15.673 -27.725 13.795 1.00 92.00 81 PHE A N 1
ATOM 657 C CA . PHE A 1 81 ? -15.985 -28.540 12.623 1.00 92.00 81 PHE A CA 1
ATOM 658 C C . PHE A 1 81 ? -16.689 -27.709 11.537 1.00 92.00 81 PHE A C 1
ATOM 660 O O . PHE A 1 81 ? -17.239 -26.640 11.804 1.00 92.00 81 PHE A O 1
ATOM 667 N N . LYS A 1 82 ? -16.704 -28.224 10.307 1.00 95.56 82 LYS A N 1
ATOM 668 C CA . LYS A 1 82 ? -17.563 -27.747 9.212 1.00 95.56 82 LYS A CA 1
ATOM 669 C C . LYS A 1 82 ? -18.484 -28.864 8.731 1.00 95.56 82 LYS A C 1
ATOM 671 O O . LYS A 1 82 ? -18.133 -30.040 8.827 1.00 95.56 82 LYS A O 1
ATOM 676 N N . VAL A 1 83 ? -19.643 -28.493 8.200 1.00 96.00 83 VAL A N 1
ATOM 677 C CA . VAL A 1 83 ? -20.574 -29.394 7.513 1.00 96.00 83 VAL A CA 1
ATOM 678 C C . VAL A 1 83 ? -20.770 -28.876 6.097 1.00 96.00 83 VAL A C 1
ATOM 680 O O . VAL A 1 83 ? -21.101 -27.709 5.897 1.00 96.00 83 VAL A O 1
ATOM 683 N N . PHE A 1 84 ? -20.577 -29.750 5.119 1.00 97.06 84 PHE A N 1
ATOM 684 C CA . PHE A 1 84 ? -20.832 -29.495 3.706 1.00 97.06 84 PHE A CA 1
ATOM 685 C C . PHE A 1 84 ? -21.939 -30.428 3.212 1.00 97.06 84 PHE A C 1
ATOM 687 O O . PHE A 1 84 ? -22.148 -31.495 3.788 1.00 97.06 84 PHE A O 1
ATOM 694 N N . GLY A 1 85 ? -22.620 -30.068 2.129 1.00 95.69 85 GLY A N 1
ATOM 695 C CA . GLY A 1 85 ? -23.591 -30.950 1.494 1.00 95.69 85 GLY A CA 1
ATOM 696 C C . GLY A 1 85 ? -23.831 -30.633 0.030 1.00 95.69 85 GLY A C 1
ATOM 697 O O . GLY A 1 85 ? -23.551 -29.534 -0.446 1.00 95.69 85 GLY A O 1
ATOM 698 N N . GLY A 1 86 ? -24.315 -31.627 -0.703 1.00 93.62 86 GLY A N 1
ATOM 699 C CA . GLY A 1 86 ? -24.596 -31.496 -2.127 1.00 93.62 86 GLY A CA 1
ATOM 700 C C . GLY A 1 86 ? -25.097 -32.792 -2.750 1.00 93.62 86 GLY A C 1
ATOM 701 O O . GLY A 1 86 ? -25.286 -33.808 -2.077 1.00 93.62 86 GLY A O 1
ATOM 702 N N . MET A 1 87 ? -25.319 -32.762 -4.062 1.00 92.56 87 MET A N 1
ATOM 703 C CA . MET A 1 87 ? -25.840 -33.907 -4.823 1.00 92.56 87 MET A CA 1
ATOM 704 C C . MET A 1 87 ? -24.759 -34.923 -5.246 1.00 92.56 87 MET A C 1
ATOM 706 O O . MET A 1 87 ? -25.094 -36.002 -5.726 1.00 92.56 87 MET A O 1
ATOM 710 N N . SER A 1 88 ? -23.474 -34.616 -5.037 1.00 90.06 88 SER A N 1
ATOM 711 C CA . SER A 1 88 ? -22.329 -35.507 -5.297 1.00 90.06 88 SER A CA 1
ATOM 712 C C . SER A 1 88 ? -21.285 -35.377 -4.184 1.00 90.06 88 SER A C 1
ATOM 714 O O . SER A 1 88 ? -21.267 -34.355 -3.501 1.00 90.06 88 SER A O 1
ATOM 716 N N . GLU A 1 89 ? -20.404 -36.366 -4.010 1.00 87.38 89 GLU A N 1
ATOM 717 C CA . GLU A 1 89 ? -19.384 -36.315 -2.949 1.00 87.38 89 GLU A CA 1
ATOM 718 C C . GLU A 1 89 ? -18.253 -35.298 -3.206 1.00 87.38 89 GLU A C 1
ATOM 720 O O . GLU A 1 89 ? -17.632 -34.814 -2.261 1.00 87.38 89 GLU A O 1
ATOM 725 N N . GLU A 1 90 ? -18.014 -34.954 -4.473 1.00 83.62 90 GLU A N 1
ATOM 726 C CA . GLU A 1 90 ? -16.953 -34.037 -4.914 1.00 83.62 90 GLU A CA 1
ATOM 727 C C . GLU A 1 90 ? -17.394 -32.567 -4.880 1.00 83.62 90 GLU A C 1
ATOM 729 O O . GLU A 1 90 ? -16.616 -31.685 -4.529 1.00 83.62 90 GLU A O 1
ATOM 734 N N . ASN A 1 91 ? -18.657 -32.301 -5.234 1.00 82.44 91 ASN A N 1
ATOM 735 C CA . ASN A 1 91 ? -19.210 -30.954 -5.356 1.00 82.44 91 ASN A CA 1
ATOM 736 C C . ASN A 1 91 ? -20.241 -30.716 -4.247 1.00 82.44 91 ASN A C 1
ATOM 738 O O . ASN A 1 91 ? -21.404 -31.112 -4.378 1.00 82.44 91 ASN A O 1
ATOM 742 N N . MET A 1 92 ? -19.799 -30.066 -3.168 1.00 90.31 92 MET A N 1
ATOM 743 C CA . MET A 1 92 ? -20.617 -29.711 -2.009 1.00 90.31 92 MET A CA 1
ATOM 744 C C . MET A 1 92 ? -20.497 -28.223 -1.663 1.00 90.31 92 MET A C 1
ATOM 746 O O . MET A 1 92 ? -19.428 -27.629 -1.779 1.00 90.31 92 MET A O 1
ATOM 750 N N . THR A 1 93 ? -21.588 -27.642 -1.176 1.00 88.12 93 THR A N 1
ATOM 751 C CA . THR A 1 93 ? -21.649 -26.294 -0.603 1.00 88.12 93 THR A CA 1
ATOM 752 C C . THR A 1 93 ? -21.422 -26.369 0.909 1.00 88.12 93 THR A C 1
ATOM 754 O O . THR A 1 93 ? -21.845 -27.329 1.550 1.00 88.12 93 THR A O 1
ATOM 757 N N . GLU A 1 94 ? -20.758 -25.373 1.502 1.00 94.44 94 GLU A N 1
ATOM 758 C CA . GLU A 1 94 ? -20.654 -25.271 2.963 1.00 94.44 94 GLU A CA 1
ATOM 759 C C . GLU A 1 94 ? -22.016 -24.899 3.566 1.00 94.44 94 GLU A C 1
ATOM 761 O O . GLU A 1 94 ? -22.619 -23.893 3.183 1.00 94.44 94 GLU A O 1
ATOM 766 N N . LEU A 1 95 ? -22.503 -25.731 4.488 1.00 92.88 95 LEU A N 1
ATOM 767 C CA . LEU A 1 95 ? -23.808 -25.583 5.134 1.00 92.88 95 LEU A CA 1
ATOM 768 C C . LEU A 1 95 ? -23.701 -24.959 6.532 1.00 92.88 95 LEU A C 1
ATOM 770 O O . LEU A 1 95 ? -24.640 -24.305 6.979 1.00 92.88 95 LEU A O 1
ATOM 774 N N . LEU A 1 96 ? -22.584 -25.205 7.228 1.00 92.00 96 LEU A N 1
ATOM 775 C CA . LEU A 1 96 ? -22.329 -24.774 8.605 1.00 92.00 96 LEU A CA 1
ATOM 776 C C . LEU A 1 96 ? -20.824 -24.791 8.918 1.00 92.00 96 LEU A C 1
ATOM 778 O O . LEU A 1 96 ? -20.109 -25.712 8.520 1.00 92.00 96 LEU A O 1
ATOM 782 N N . SER A 1 97 ? -20.369 -23.835 9.728 1.00 89.88 97 SER A N 1
ATOM 783 C CA . SER A 1 97 ? -19.060 -23.838 10.393 1.00 89.88 97 SER A CA 1
ATOM 784 C C . SER A 1 97 ? -19.281 -23.526 11.873 1.00 89.88 97 SER A C 1
ATOM 786 O O . SER A 1 97 ? -19.747 -22.437 12.190 1.00 89.88 97 SER A O 1
ATOM 788 N N . SER A 1 98 ? -18.997 -24.473 12.771 1.00 88.38 98 SER A N 1
ATOM 789 C CA . SER A 1 98 ? -19.382 -24.392 14.192 1.00 88.38 98 SER A CA 1
ATOM 790 C C . SER A 1 98 ? -18.440 -25.208 15.100 1.00 88.38 98 SER A C 1
ATOM 792 O O . SER A 1 98 ? -17.355 -25.617 14.680 1.00 88.38 98 SER A O 1
ATOM 794 N N . GLY A 1 99 ? -18.828 -25.435 16.354 1.00 83.50 99 GLY A N 1
ATOM 795 C CA . GLY A 1 99 ? -18.149 -26.269 17.348 1.00 83.50 99 GLY A CA 1
ATOM 796 C C . GLY A 1 99 ? -19.138 -26.807 18.386 1.00 83.50 99 GLY A C 1
ATOM 797 O O . GLY A 1 99 ? -20.216 -26.247 18.548 1.00 83.50 99 GLY A O 1
ATOM 798 N N . LEU A 1 100 ? -18.786 -27.898 19.070 1.00 81.19 100 LEU A N 1
ATOM 799 C CA . LEU A 1 100 ? -19.591 -28.490 20.145 1.00 81.19 100 LEU A CA 1
ATOM 800 C C . LEU A 1 100 ? -19.115 -27.998 21.518 1.00 81.19 100 LEU A C 1
ATOM 802 O O . LEU A 1 100 ? -17.905 -27.957 21.788 1.00 81.19 100 LEU A O 1
ATOM 806 N N . LYS A 1 101 ? -20.052 -27.727 22.432 1.00 74.44 101 LYS A N 1
ATOM 807 C CA . LYS A 1 101 ? -19.768 -27.595 23.870 1.00 74.44 101 LYS A CA 1
ATOM 808 C C . LYS A 1 101 ? -19.178 -28.908 24.398 1.00 74.44 101 LYS A C 1
ATOM 810 O O . LYS A 1 101 ? -19.663 -29.993 24.069 1.00 74.44 101 LYS A O 1
ATOM 815 N N . ASN A 1 102 ? -18.161 -28.839 25.260 1.00 82.62 102 ASN A N 1
ATOM 816 C CA . ASN A 1 102 ? -17.631 -30.030 25.936 1.00 82.62 102 ASN A CA 1
ATOM 817 C C . ASN A 1 102 ? -18.465 -30.395 27.177 1.00 82.62 102 ASN A C 1
ATOM 819 O O . ASN A 1 102 ? -17.998 -30.271 28.309 1.00 82.62 102 ASN A O 1
ATOM 823 N N . ASP A 1 103 ? -19.701 -30.815 26.933 1.00 82.88 103 ASP A N 1
ATOM 824 C CA . ASP A 1 103 ? -20.660 -31.346 27.904 1.00 82.88 103 ASP A CA 1
ATOM 825 C C . ASP A 1 103 ? -21.239 -32.687 27.398 1.00 82.88 103 ASP A C 1
ATOM 827 O O . ASP A 1 103 ? -20.676 -33.294 26.483 1.00 82.88 103 ASP A O 1
ATOM 831 N N . PHE A 1 104 ? -22.319 -33.163 28.020 1.00 79.94 104 PHE A N 1
ATOM 832 C CA . PHE A 1 104 ? -23.043 -34.389 27.657 1.00 79.94 104 PHE A CA 1
ATOM 833 C C . PHE A 1 104 ? -24.386 -34.121 26.944 1.00 79.94 104 PHE A C 1
ATOM 835 O O . PHE A 1 104 ? -25.119 -35.056 26.632 1.00 79.94 104 PHE A O 1
ATOM 842 N N . ASN A 1 105 ? -24.738 -32.856 26.695 1.00 85.00 105 ASN A N 1
ATOM 843 C CA . ASN A 1 105 ? -26.025 -32.485 26.107 1.00 85.00 105 ASN A CA 1
ATOM 844 C C . ASN A 1 105 ? -25.977 -32.620 24.582 1.00 85.00 105 ASN A C 1
ATOM 846 O O . ASN A 1 105 ? -24.981 -32.250 23.960 1.00 85.00 105 ASN A O 1
ATOM 850 N N . LYS A 1 106 ? -27.061 -33.093 23.956 1.00 88.25 106 LYS A N 1
ATOM 851 C CA . LYS A 1 106 ? -27.180 -33.061 22.490 1.00 88.25 106 LYS A CA 1
ATOM 852 C C . LYS A 1 106 ? -27.196 -31.612 21.995 1.00 88.25 106 LYS A C 1
ATOM 854 O O . LYS A 1 106 ? -27.805 -30.756 22.630 1.00 88.25 106 LYS A O 1
ATOM 859 N N . GLU A 1 107 ? -26.566 -31.347 20.853 1.00 89.38 107 GLU A N 1
ATOM 860 C CA . GLU A 1 107 ? -26.582 -30.021 20.219 1.00 89.38 107 GLU A CA 1
ATOM 861 C C . GLU A 1 107 ? -27.089 -30.108 18.780 1.00 89.38 107 GLU A C 1
ATOM 863 O O . GLU A 1 107 ? -26.524 -30.840 17.965 1.00 89.38 107 GLU A O 1
ATOM 868 N N . THR A 1 108 ? -28.138 -29.343 18.473 1.00 90.75 108 THR A N 1
ATOM 869 C CA . THR A 1 108 ? -28.738 -29.238 17.137 1.00 90.75 108 THR A CA 1
ATOM 870 C C . THR A 1 108 ? -28.373 -27.902 16.500 1.00 90.75 108 THR A C 1
ATOM 872 O O . THR A 1 108 ? -28.513 -26.853 17.124 1.00 90.75 108 THR A O 1
ATOM 875 N N . PHE A 1 109 ? -27.937 -27.933 15.241 1.00 85.56 109 PHE A N 1
ATOM 876 C CA . PHE A 1 109 ? -27.548 -26.753 14.472 1.00 85.56 109 PHE A CA 1
ATOM 877 C C . PHE A 1 109 ? -28.353 -26.662 13.177 1.00 85.56 109 PHE A C 1
ATOM 879 O O . PHE A 1 109 ? -28.393 -27.621 12.402 1.00 85.56 109 PHE A O 1
ATOM 886 N N . THR A 1 110 ? -28.942 -25.497 12.908 1.00 89.75 110 THR A N 1
ATOM 887 C CA . THR A 1 110 ? -29.562 -25.184 11.614 1.00 89.75 110 THR A CA 1
ATOM 888 C C . THR A 1 110 ? -28.502 -25.147 10.513 1.00 89.75 110 THR A C 1
ATOM 890 O O . THR A 1 110 ? -27.426 -24.574 10.688 1.00 89.75 110 THR A O 1
ATOM 893 N N . LEU A 1 111 ? -28.807 -25.751 9.367 1.00 90.00 111 LEU A N 1
ATOM 894 C CA . LEU A 1 111 ? -27.952 -25.780 8.184 1.00 90.00 111 LEU A CA 1
ATOM 895 C C . LEU A 1 111 ? -28.432 -24.765 7.141 1.00 90.00 111 LEU A C 1
ATOM 897 O O . LEU A 1 111 ? -29.636 -24.572 6.946 1.00 90.00 111 LEU A O 1
ATOM 901 N N . LYS A 1 112 ? -27.495 -24.147 6.410 1.00 90.50 112 LYS A N 1
ATOM 902 C CA . LYS A 1 112 ? -27.821 -23.354 5.219 1.00 90.50 112 LYS A CA 1
ATOM 903 C C . LYS A 1 112 ? -28.411 -24.272 4.145 1.00 90.50 112 LYS A C 1
ATOM 905 O O . LYS A 1 112 ? -27.690 -25.048 3.530 1.00 90.50 112 LYS A O 1
ATOM 910 N N . HIS A 1 113 ? -29.704 -24.116 3.885 1.00 90.38 113 HIS A N 1
ATOM 911 C CA . HIS A 1 113 ? -30.482 -24.923 2.937 1.00 90.38 113 HIS A CA 1
ATOM 912 C C . HIS A 1 113 ? -31.063 -24.102 1.766 1.00 90.38 113 HIS A C 1
ATOM 914 O O . HIS A 1 113 ? -31.795 -24.641 0.937 1.00 90.38 113 HIS A O 1
ATOM 920 N N . LYS A 1 114 ? -30.732 -22.802 1.688 1.00 88.50 114 LYS A N 1
ATOM 921 C CA . LYS A 1 114 ? -31.148 -21.867 0.628 1.00 88.50 114 LYS A CA 1
ATOM 922 C C . LYS A 1 114 ? -29.972 -21.235 -0.125 1.00 88.50 114 LYS A C 1
ATOM 924 O O . LYS A 1 114 ? -28.905 -20.999 0.451 1.00 88.50 114 LYS A O 1
ATOM 929 N N . ILE A 1 115 ? -30.210 -20.909 -1.393 1.00 85.19 115 ILE A N 1
ATOM 930 C CA . ILE A 1 115 ? -29.406 -20.046 -2.269 1.00 85.19 115 ILE A CA 1
ATOM 931 C C . ILE A 1 115 ? -30.408 -19.147 -3.008 1.00 85.19 115 ILE A C 1
ATOM 933 O O . ILE A 1 115 ? -31.360 -19.666 -3.577 1.00 85.19 115 ILE A O 1
ATOM 937 N N . ASP A 1 116 ? -30.226 -17.824 -2.973 1.00 81.31 116 ASP A N 1
ATOM 938 C CA . ASP A 1 116 ? -31.115 -16.842 -3.625 1.00 81.31 116 ASP A CA 1
ATOM 939 C C . ASP A 1 116 ? -32.613 -17.080 -3.310 1.00 81.31 116 ASP A C 1
ATOM 941 O O . ASP A 1 116 ? -33.468 -17.164 -4.189 1.00 81.31 116 ASP A O 1
ATOM 945 N N . GLU A 1 117 ? -32.900 -17.274 -2.016 1.00 82.88 117 GLU A N 1
ATOM 946 C CA . GLU A 1 117 ? -34.169 -17.719 -1.406 1.00 82.88 117 GLU A CA 1
ATOM 947 C C . GLU A 1 117 ? -34.742 -19.085 -1.839 1.00 82.88 117 GLU A C 1
ATOM 949 O O . GLU A 1 117 ? -35.594 -19.638 -1.138 1.00 82.88 117 GLU A O 1
ATOM 954 N N . GLN A 1 118 ? -34.229 -19.694 -2.908 1.00 89.38 118 GLN A N 1
ATOM 955 C CA . GLN A 1 118 ? -34.590 -21.038 -3.362 1.00 89.38 118 GLN A CA 1
ATOM 956 C C . GLN A 1 118 ? -33.938 -22.113 -2.481 1.00 89.38 118 GLN A C 1
ATOM 958 O O . GLN A 1 118 ? -32.753 -22.034 -2.150 1.00 89.38 118 GLN A O 1
ATOM 963 N N . MET A 1 119 ? -34.691 -23.152 -2.111 1.00 91.50 119 MET A N 1
ATOM 964 C CA . MET A 1 119 ? -34.136 -24.302 -1.385 1.00 91.50 119 MET A CA 1
ATOM 965 C C . MET A 1 119 ? -33.356 -25.231 -2.326 1.00 91.50 119 MET A C 1
ATOM 967 O O . MET A 1 119 ? -33.780 -25.460 -3.460 1.00 91.50 119 MET A O 1
ATOM 971 N N . PHE A 1 120 ? -32.248 -25.812 -1.851 1.00 92.00 120 PHE A N 1
ATOM 972 C CA . PHE A 1 120 ? -31.453 -26.784 -2.614 1.00 92.00 120 PHE A CA 1
ATOM 973 C C . PHE A 1 120 ? -31.356 -28.147 -1.905 1.00 92.00 120 PHE A C 1
ATOM 975 O O . PHE A 1 120 ? -31.179 -28.197 -0.685 1.00 92.00 120 PHE A O 1
ATOM 982 N N . PRO A 1 121 ? -31.450 -29.273 -2.639 1.00 94.06 121 PRO A N 1
ATOM 983 C CA . PRO A 1 121 ? -31.355 -30.598 -2.045 1.00 94.06 121 PRO A CA 1
ATOM 984 C C . PRO A 1 121 ? -29.906 -31.052 -1.864 1.00 94.06 121 PRO A C 1
ATOM 986 O O . PRO A 1 121 ? -29.030 -30.804 -2.698 1.00 94.06 121 PRO A O 1
ATOM 989 N N . CYS A 1 122 ? -29.682 -31.819 -0.802 1.00 95.12 122 CYS A N 1
ATOM 990 C CA . CYS A 1 122 ? -28.482 -32.621 -0.619 1.00 95.12 122 CYS A CA 1
ATOM 991 C C . CYS A 1 122 ? -28.804 -34.105 -0.842 1.00 95.12 122 CYS A C 1
ATOM 993 O O . CYS A 1 122 ? -29.907 -34.573 -0.563 1.00 95.12 122 CYS A O 1
ATOM 995 N N . ARG A 1 123 ? -27.809 -34.863 -1.309 1.00 95.56 123 ARG A N 1
ATOM 996 C CA . ARG A 1 123 ? -27.787 -36.335 -1.277 1.00 95.56 123 ARG A CA 1
ATOM 997 C C . ARG A 1 123 ? -26.675 -36.865 -0.370 1.00 95.56 123 ARG A C 1
ATOM 999 O O . ARG A 1 123 ? -26.808 -37.949 0.196 1.00 95.56 123 ARG A O 1
ATOM 1006 N N . TYR A 1 124 ? -25.606 -36.087 -0.229 1.00 97.56 124 TYR A N 1
ATOM 1007 C CA . TYR A 1 124 ? -24.464 -36.354 0.631 1.00 97.56 124 TYR A CA 1
ATOM 1008 C C . TYR A 1 124 ? -24.281 -35.200 1.619 1.00 97.56 124 TYR A C 1
ATOM 1010 O O . TYR A 1 124 ? -24.467 -34.040 1.244 1.00 97.56 124 TYR A O 1
ATOM 1018 N N . ILE A 1 125 ? -23.883 -35.525 2.850 1.00 97.88 125 ILE A N 1
ATOM 1019 C CA . ILE A 1 125 ? -23.499 -34.579 3.906 1.00 97.88 125 ILE A CA 1
ATOM 1020 C C . ILE A 1 125 ? -22.100 -34.965 4.391 1.00 97.88 125 ILE A C 1
ATOM 1022 O O . ILE A 1 125 ? -21.874 -36.115 4.751 1.00 97.88 125 ILE A O 1
ATOM 1026 N N . LYS A 1 126 ? -21.149 -34.031 4.400 1.00 97.38 126 LYS A N 1
ATOM 1027 C CA . LYS A 1 126 ? -19.756 -34.251 4.814 1.00 97.38 126 LYS A CA 1
ATOM 1028 C C . LYS A 1 126 ? -19.438 -33.436 6.058 1.00 97.38 126 LYS A C 1
ATOM 1030 O O . LYS A 1 126 ? -19.382 -32.210 6.000 1.00 97.38 126 LYS A O 1
ATOM 1035 N N . ILE A 1 127 ? -19.179 -34.127 7.159 1.00 97.12 127 ILE A N 1
ATOM 1036 C CA . ILE A 1 127 ? -18.697 -33.543 8.410 1.00 97.12 127 ILE A CA 1
ATOM 1037 C C . ILE A 1 127 ? -17.166 -33.521 8.359 1.00 97.12 127 ILE A C 1
ATOM 1039 O O . ILE A 1 127 ? -16.539 -34.525 8.021 1.00 97.12 127 ILE A O 1
ATOM 1043 N N . VAL A 1 128 ? -16.561 -32.379 8.682 1.00 96.31 128 VAL A N 1
ATOM 1044 C CA . VAL A 1 128 ? -15.107 -32.156 8.670 1.00 96.31 128 VAL A CA 1
ATOM 1045 C C . VAL A 1 128 ? -14.672 -31.611 10.032 1.00 96.31 128 VAL A C 1
ATOM 1047 O O . VAL A 1 128 ? -14.801 -30.407 10.275 1.00 96.31 128 VAL A O 1
ATOM 1050 N N . PRO A 1 129 ? -14.173 -32.463 10.945 1.00 93.62 129 PRO A N 1
ATOM 1051 C CA . PRO A 1 129 ? -13.463 -32.021 12.141 1.00 93.62 129 PRO A CA 1
ATOM 1052 C C . PRO A 1 129 ? -12.267 -31.114 11.821 1.00 93.62 129 PRO A C 1
ATOM 1054 O O . PRO A 1 129 ? -11.490 -31.390 10.907 1.00 93.62 129 PRO A O 1
ATOM 1057 N N . LEU A 1 130 ? -12.107 -30.045 12.605 1.00 89.81 130 LEU A N 1
ATOM 1058 C CA . LEU A 1 130 ? -11.001 -29.084 12.483 1.00 89.81 130 LEU A CA 1
ATOM 1059 C C . LEU A 1 130 ? -10.176 -28.962 13.772 1.00 89.81 130 LEU A C 1
ATOM 1061 O O . LEU A 1 130 ? -8.978 -28.712 13.707 1.00 89.81 130 LEU A O 1
ATOM 1065 N N . MET A 1 131 ? -10.806 -29.110 14.942 1.00 86.81 131 MET A N 1
ATOM 1066 C CA . MET A 1 131 ? -10.142 -29.047 16.250 1.00 86.81 131 MET A CA 1
ATOM 1067 C C . MET A 1 131 ? -10.945 -29.842 17.289 1.00 86.81 131 MET A C 1
ATOM 1069 O O . MET A 1 131 ? -12.169 -29.728 17.335 1.00 86.81 131 MET A O 1
ATOM 1073 N N . SER A 1 132 ? -10.269 -30.610 18.142 1.00 87.06 132 SER A N 1
ATOM 1074 C CA . SER A 1 132 ? -10.815 -31.287 19.330 1.00 87.06 132 SER A CA 1
ATOM 1075 C C . SER A 1 132 ? -10.618 -30.431 20.594 1.00 87.06 132 SER A C 1
ATOM 1077 O O . SER A 1 132 ? -9.921 -29.414 20.571 1.00 87.06 132 SER A O 1
ATOM 1079 N N . TRP A 1 133 ? -11.256 -30.785 21.712 1.00 82.06 133 TRP A N 1
ATOM 1080 C CA . TRP A 1 133 ? -11.094 -30.042 22.971 1.00 82.06 133 TRP A CA 1
ATOM 1081 C C . TRP A 1 133 ? -9.746 -30.290 23.667 1.00 82.06 133 TRP A C 1
ATOM 1083 O O . TRP A 1 133 ? -9.227 -29.377 24.309 1.00 82.06 133 TRP A O 1
ATOM 1093 N N . GLY A 1 134 ? -9.161 -31.481 23.515 1.00 82.56 134 GLY A N 1
ATOM 1094 C CA . GLY A 1 134 ? -7.785 -31.789 23.906 1.00 82.56 134 GLY A CA 1
ATOM 1095 C C . GLY A 1 134 ? -6.835 -31.700 22.703 1.00 82.56 134 GLY A C 1
ATOM 1096 O O . GLY A 1 134 ? -6.990 -32.511 21.795 1.00 82.56 134 GLY A O 1
ATOM 1097 N N . PRO A 1 135 ? -5.830 -30.798 22.680 1.00 71.38 135 PRO A N 1
ATOM 1098 C CA . PRO A 1 135 ? -5.016 -30.532 21.483 1.00 71.38 135 PRO A CA 1
ATOM 1099 C C . PRO A 1 135 ? -4.340 -31.758 20.849 1.00 71.38 135 PRO A C 1
ATOM 1101 O O . PRO A 1 135 ? -4.218 -31.834 19.629 1.00 71.38 135 PRO A O 1
ATOM 1104 N N . SER A 1 136 ? -3.934 -32.732 21.668 1.00 79.31 136 SER A N 1
ATOM 1105 C CA . SER A 1 136 ? -3.250 -33.960 21.236 1.00 79.31 136 SER A CA 1
ATOM 1106 C C . SER A 1 136 ? -4.185 -35.164 21.043 1.00 79.31 136 SER A C 1
ATOM 1108 O O . SER A 1 136 ? -3.704 -36.289 20.955 1.00 79.31 136 SER A O 1
ATOM 1110 N N . PHE A 1 137 ? -5.508 -34.962 21.033 1.00 84.69 137 PHE A N 1
ATOM 1111 C CA . PHE A 1 137 ? -6.496 -36.042 20.955 1.00 84.69 137 PHE A CA 1
ATOM 1112 C C . PHE A 1 137 ? -7.212 -36.077 19.606 1.00 84.69 137 PHE A C 1
ATOM 1114 O O . PHE A 1 137 ? -7.637 -35.042 19.086 1.00 84.69 137 PHE A O 1
ATOM 1121 N N . ASN A 1 138 ? -7.383 -37.291 19.081 1.00 89.19 138 ASN A N 1
ATOM 1122 C CA . ASN A 1 138 ? -8.104 -37.570 17.841 1.00 89.19 138 ASN A CA 1
ATOM 1123 C C . ASN A 1 138 ? -9.551 -37.057 17.895 1.00 89.19 138 ASN A C 1
ATOM 1125 O O . ASN A 1 138 ? -10.136 -36.880 18.965 1.00 89.19 138 ASN A O 1
ATOM 1129 N N . PHE A 1 139 ? -10.133 -36.818 16.724 1.00 92.19 139 PHE A N 1
ATOM 1130 C CA . PHE A 1 139 ? -11.496 -36.317 16.603 1.00 92.19 139 PHE A CA 1
ATOM 1131 C C . PHE A 1 139 ? -12.492 -37.454 16.806 1.00 92.19 139 PHE A C 1
ATOM 1133 O O . PHE A 1 139 ? -12.350 -38.501 16.177 1.00 92.19 139 PHE A O 1
ATOM 1140 N N . SER A 1 140 ? -13.522 -37.242 17.626 1.00 92.56 140 SER A N 1
ATOM 1141 C CA . SER A 1 140 ? -14.617 -38.203 17.786 1.00 92.56 140 SER A CA 1
ATOM 1142 C C . SER A 1 140 ? -15.981 -37.602 17.457 1.00 92.56 140 SER A C 1
ATOM 1144 O O . SER A 1 140 ? -16.257 -36.444 17.771 1.00 92.56 140 SER A O 1
ATOM 1146 N N . ILE A 1 141 ? -16.851 -38.427 16.874 1.00 95.19 141 ILE A N 1
ATOM 1147 C CA . ILE A 1 141 ? -18.283 -38.161 16.684 1.00 95.19 141 ILE A CA 1
ATOM 1148 C C . ILE A 1 141 ? -19.026 -39.329 17.331 1.00 95.19 141 ILE A C 1
ATOM 1150 O O . ILE A 1 141 ? -18.738 -40.478 17.011 1.00 95.19 141 ILE A O 1
ATOM 1154 N N . TRP A 1 142 ? -19.946 -39.045 18.253 1.00 94.69 142 TRP A N 1
ATOM 1155 C CA . TRP A 1 142 ? -20.645 -40.076 19.030 1.00 94.69 142 TRP A CA 1
ATOM 1156 C C . TRP A 1 142 ? -21.912 -40.560 18.332 1.00 94.69 142 TRP A C 1
ATOM 1158 O O . TRP A 1 142 ? -22.087 -41.753 18.137 1.00 94.69 142 TRP A O 1
ATOM 1168 N N . TYR A 1 143 ? -22.760 -39.622 17.913 1.00 96.56 143 TYR A N 1
ATOM 1169 C CA . TYR A 1 143 ? -24.023 -39.887 17.232 1.00 96.56 143 TYR A CA 1
ATOM 1170 C C . TYR A 1 143 ? -24.394 -38.701 16.337 1.00 96.56 143 TYR A C 1
ATOM 1172 O O . TYR A 1 143 ? -24.085 -37.560 16.695 1.00 96.56 143 TYR A O 1
ATOM 1180 N N . ILE A 1 144 ? -25.049 -38.963 15.201 1.00 97.31 144 ILE A N 1
ATOM 1181 C CA . ILE A 1 144 ? -25.597 -37.937 14.303 1.00 97.31 144 ILE A CA 1
ATOM 1182 C C . ILE A 1 144 ? -27.073 -38.216 14.001 1.00 97.31 144 ILE A C 1
ATOM 1184 O O . ILE A 1 144 ? -27.442 -39.315 13.590 1.00 97.31 144 ILE A O 1
ATOM 1188 N N . GLU A 1 145 ? -27.890 -37.171 14.087 1.00 97.12 145 GLU A N 1
ATOM 1189 C CA . GLU A 1 145 ? -29.257 -37.124 13.562 1.00 97.12 145 GLU A CA 1
ATOM 1190 C C . GLU A 1 145 ? -29.342 -36.010 12.509 1.00 97.12 145 GLU A C 1
ATOM 1192 O O . GLU A 1 145 ? -28.706 -34.963 12.654 1.00 97.12 145 GLU A O 1
ATOM 1197 N N . LEU A 1 146 ? -30.123 -36.211 11.449 1.00 96.88 146 LEU A N 1
ATOM 1198 C CA . LEU A 1 146 ? -30.378 -35.202 10.418 1.00 96.88 146 LEU A CA 1
ATOM 1199 C C . LEU A 1 146 ? -31.881 -34.972 10.323 1.00 96.88 146 LEU A C 1
ATOM 1201 O O . LEU A 1 146 ? -32.634 -35.941 10.278 1.00 96.88 146 LEU A O 1
ATOM 1205 N N . HIS A 1 147 ? -32.312 -33.715 10.253 1.00 95.69 147 HIS A N 1
ATOM 1206 C CA . HIS A 1 147 ? -33.720 -33.356 10.055 1.00 95.69 147 HIS A CA 1
ATOM 1207 C C . HIS A 1 147 ? -33.901 -32.562 8.768 1.00 95.69 147 HIS A C 1
ATOM 1209 O O . HIS A 1 147 ? -33.029 -31.780 8.373 1.00 95.69 147 HIS A O 1
ATOM 1215 N N . GLY A 1 148 ? -35.044 -32.744 8.115 1.00 94.44 148 GLY A N 1
ATOM 1216 C CA . GLY A 1 148 ? -35.406 -31.957 6.950 1.00 94.44 148 GLY A CA 1
ATOM 1217 C C . GLY A 1 148 ? -36.651 -32.444 6.223 1.00 94.44 148 GLY A C 1
ATOM 1218 O O . GLY A 1 148 ? -37.502 -33.125 6.791 1.00 94.44 148 GLY A O 1
ATOM 1219 N N . ILE A 1 149 ? -36.739 -32.074 4.946 1.00 94.00 149 ILE A N 1
ATOM 1220 C CA . ILE A 1 149 ? -37.881 -32.356 4.070 1.00 94.00 149 ILE A CA 1
ATOM 1221 C C . ILE A 1 149 ? -37.446 -33.353 2.991 1.00 94.00 149 ILE A C 1
ATOM 1223 O O . ILE A 1 149 ? -36.609 -33.027 2.146 1.00 94.00 149 ILE A O 1
ATOM 1227 N N . GLU A 1 150 ? -38.030 -34.553 3.010 1.00 90.69 150 GLU A N 1
ATOM 1228 C CA . GLU A 1 150 ? -37.875 -35.583 1.965 1.00 90.69 150 GLU A CA 1
ATOM 1229 C C . GLU A 1 150 ? -39.069 -35.674 0.994 1.00 90.69 150 GLU A C 1
ATOM 1231 O O . GLU A 1 150 ? -39.054 -36.495 0.077 1.00 90.69 150 GLU A O 1
ATOM 1236 N N . ASP A 1 151 ? -40.103 -34.849 1.197 1.00 89.81 151 ASP A N 1
ATOM 1237 C CA . ASP A 1 151 ? -41.338 -34.851 0.406 1.00 89.81 151 ASP A CA 1
ATOM 1238 C C . ASP A 1 151 ? -41.040 -34.633 -1.095 1.00 89.81 151 ASP A C 1
ATOM 1240 O O . ASP A 1 151 ? -40.514 -33.572 -1.455 1.00 89.81 151 ASP A O 1
ATOM 1244 N N . PRO A 1 152 ? -41.362 -35.594 -1.988 1.00 86.38 152 PRO A N 1
ATOM 1245 C CA . PRO A 1 152 ? -41.109 -35.469 -3.421 1.00 86.38 152 PRO A CA 1
ATOM 1246 C C . PRO A 1 152 ? -41.713 -34.214 -4.059 1.00 86.38 152 PRO A C 1
ATOM 1248 O O . PRO A 1 152 ? -41.075 -33.637 -4.944 1.00 86.38 152 PRO A O 1
ATOM 1251 N N . ASP A 1 153 ? -42.880 -33.755 -3.593 1.00 88.12 153 ASP A N 1
ATOM 1252 C CA . ASP A 1 153 ? -43.568 -32.589 -4.163 1.00 88.12 153 ASP A CA 1
ATOM 1253 C C . ASP A 1 153 ? -42.835 -31.272 -3.841 1.00 88.12 153 ASP A C 1
ATOM 1255 O O . ASP A 1 153 ? -42.943 -30.298 -4.589 1.00 88.12 153 ASP A O 1
ATOM 1259 N N . VAL A 1 154 ? -42.013 -31.254 -2.782 1.00 88.25 154 VAL A N 1
ATOM 1260 C CA . VAL A 1 154 ? -41.127 -30.130 -2.422 1.00 88.25 154 VAL A CA 1
ATOM 1261 C C . VAL A 1 154 ? -39.717 -30.323 -2.990 1.00 88.25 154 VAL A C 1
ATOM 1263 O O . VAL A 1 154 ? -39.125 -29.398 -3.549 1.00 88.25 154 VAL A O 1
ATOM 1266 N N . VAL A 1 155 ? -39.160 -31.532 -2.881 1.00 91.00 155 VAL A N 1
ATOM 1267 C CA . VAL A 1 155 ? -37.767 -31.825 -3.248 1.00 91.00 155 VAL A CA 1
ATOM 1268 C C . VAL A 1 155 ? -37.559 -31.837 -4.763 1.00 91.00 155 VAL A C 1
ATOM 1270 O O . VAL A 1 155 ? -36.531 -31.344 -5.233 1.00 91.00 155 VAL A O 1
ATOM 1273 N N . GLN A 1 156 ? -38.494 -32.372 -5.556 1.00 90.00 156 GLN A N 1
ATOM 1274 C CA . GLN A 1 156 ? -38.296 -32.514 -7.003 1.00 90.00 156 GLN A CA 1
ATOM 1275 C C . GLN A 1 156 ? -38.232 -31.160 -7.746 1.00 90.00 156 GLN A C 1
ATOM 1277 O O . GLN A 1 156 ? -37.342 -31.010 -8.594 1.00 90.00 156 GLN A O 1
ATOM 1282 N N . PRO A 1 157 ? -39.065 -30.141 -7.436 1.00 91.56 157 PRO A N 1
ATOM 1283 C CA . PRO A 1 157 ? -38.875 -28.781 -7.948 1.00 91.56 157 PRO A CA 1
ATOM 1284 C C . PRO A 1 157 ? -37.500 -28.194 -7.596 1.00 91.56 157 PRO A C 1
ATOM 1286 O O . PRO A 1 157 ? -36.802 -27.700 -8.484 1.00 91.56 157 PRO A O 1
ATOM 1289 N N . CYS A 1 158 ? -37.069 -28.317 -6.336 1.00 91.25 158 CYS A N 1
ATOM 1290 C CA . CYS A 1 158 ? -35.768 -27.834 -5.867 1.00 91.25 158 CYS A CA 1
ATOM 1291 C C . CYS A 1 158 ? -34.586 -28.541 -6.548 1.00 91.25 158 CYS A C 1
ATOM 1293 O O . CYS A 1 158 ? -33.589 -27.901 -6.876 1.00 91.25 158 CYS A O 1
ATOM 1295 N N . LEU A 1 159 ? -34.696 -29.843 -6.825 1.00 89.69 159 LEU A N 1
ATOM 1296 C CA . LEU A 1 159 ? -33.693 -30.616 -7.564 1.00 89.69 159 LEU A CA 1
ATOM 1297 C C . LEU A 1 159 ? -33.598 -30.155 -9.025 1.00 89.69 159 LEU A C 1
ATOM 1299 O O . LEU A 1 159 ? -32.499 -29.913 -9.529 1.00 89.69 159 LEU A O 1
ATOM 1303 N N . ASN A 1 160 ? -34.745 -29.954 -9.679 1.00 90.06 160 ASN A N 1
ATOM 1304 C CA . ASN A 1 160 ? -34.817 -29.443 -11.049 1.00 90.06 160 ASN A CA 1
ATOM 1305 C C . ASN A 1 160 ? -34.247 -28.015 -11.164 1.00 90.06 160 ASN A C 1
ATOM 1307 O O . ASN A 1 160 ? -33.586 -27.695 -12.154 1.00 90.06 160 ASN A O 1
ATOM 1311 N N . TRP A 1 161 ? -34.482 -27.163 -10.160 1.00 92.38 161 TRP A N 1
ATOM 1312 C CA . TRP A 1 161 ? -33.899 -25.823 -10.072 1.00 92.38 161 TRP A CA 1
ATOM 1313 C C . TRP A 1 161 ? -32.384 -25.876 -9.832 1.00 92.38 161 TRP A C 1
ATOM 1315 O O . TRP A 1 161 ? -31.618 -25.320 -10.618 1.00 92.38 161 TRP A O 1
ATOM 1325 N N . TYR A 1 162 ? -31.933 -26.612 -8.812 1.00 89.38 162 TYR A N 1
ATOM 1326 C CA . TYR A 1 162 ? -30.520 -26.687 -8.430 1.00 89.38 162 TYR A CA 1
ATOM 1327 C C . TYR A 1 162 ? -29.642 -27.308 -9.529 1.00 89.38 162 TYR A C 1
ATOM 1329 O O . TYR A 1 162 ? -28.494 -26.901 -9.711 1.00 89.38 162 TYR A O 1
ATOM 1337 N N . SER A 1 163 ? -30.179 -28.241 -10.326 1.00 88.25 163 SER A N 1
ATOM 1338 C CA . SER A 1 163 ? -29.478 -28.765 -11.504 1.00 88.25 163 SER A CA 1
ATOM 1339 C C . SER A 1 163 ? -29.221 -27.677 -12.555 1.00 88.25 163 SER A C 1
ATOM 1341 O O . SER A 1 163 ? -28.104 -27.579 -13.060 1.00 88.25 163 SER A O 1
ATOM 1343 N N . LYS A 1 164 ? -30.217 -26.827 -12.845 1.00 88.56 164 LYS A N 1
ATOM 1344 C CA . LYS A 1 164 ? -30.074 -25.695 -13.780 1.00 88.56 164 LYS A CA 1
ATOM 1345 C C . LYS A 1 164 ? -29.140 -24.619 -13.229 1.00 88.56 164 LYS A C 1
ATOM 1347 O O . LYS A 1 164 ? -28.317 -24.100 -13.971 1.00 88.56 164 LYS A O 1
ATOM 1352 N N . TYR A 1 165 ? -29.220 -24.329 -11.930 1.00 88.50 165 TYR A N 1
ATOM 1353 C CA . TYR A 1 165 ? -28.306 -23.409 -11.249 1.00 88.50 165 TYR A CA 1
ATOM 1354 C C . TYR A 1 165 ? -26.842 -23.868 -11.376 1.00 88.50 165 TYR A C 1
ATOM 1356 O O . TYR A 1 165 ? -25.973 -23.087 -11.759 1.00 88.50 165 TYR A O 1
ATOM 1364 N N . ARG A 1 166 ? -26.561 -25.160 -11.141 1.00 86.81 166 ARG A N 1
ATOM 1365 C CA . ARG A 1 166 ? -25.210 -25.729 -11.311 1.00 86.81 166 ARG A CA 1
ATOM 1366 C C . ARG A 1 166 ? -24.721 -25.696 -12.759 1.00 86.81 166 ARG A C 1
ATOM 1368 O O . ARG A 1 166 ? -23.543 -25.431 -12.978 1.00 86.81 166 ARG A O 1
ATOM 1375 N N . GLU A 1 167 ? -25.594 -25.954 -13.732 1.00 88.62 167 GLU A N 1
ATOM 1376 C CA . GLU A 1 167 ? -25.276 -25.816 -15.160 1.00 88.62 167 GLU A CA 1
ATOM 1377 C C . GLU A 1 167 ? -24.921 -24.361 -15.511 1.00 88.62 167 GLU A C 1
ATOM 1379 O O . GLU A 1 167 ? -23.904 -24.105 -16.159 1.00 88.62 167 GLU A O 1
ATOM 1384 N N . GLN A 1 168 ? -25.709 -23.401 -15.015 1.00 89.56 168 GLN A N 1
ATOM 1385 C CA . GLN A 1 168 ? -25.481 -21.973 -15.229 1.00 89.56 168 GLN A CA 1
ATOM 1386 C C . GLN 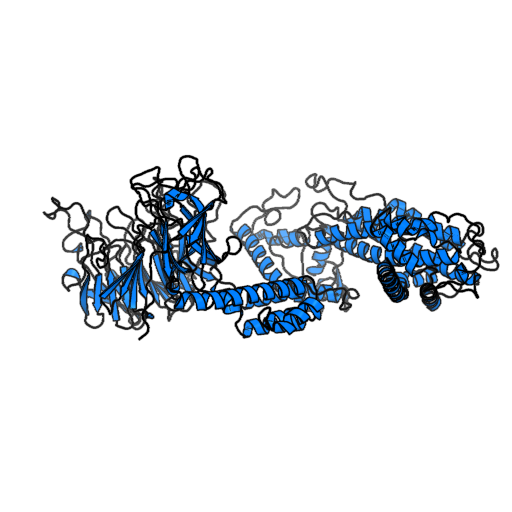A 1 168 ? -24.155 -21.499 -14.622 1.00 89.56 168 GLN A C 1
ATOM 1388 O O . GLN A 1 168 ? -23.368 -20.864 -15.324 1.00 89.56 168 GLN A O 1
ATOM 1393 N N . GLU A 1 169 ? -23.856 -21.860 -13.370 1.00 87.69 169 GLU A N 1
ATOM 1394 C CA . GLU A 1 169 ? -22.578 -21.519 -12.730 1.00 87.69 169 GLU A CA 1
ATOM 1395 C C . GLU A 1 169 ? -21.376 -22.186 -13.413 1.00 87.69 169 GLU A C 1
ATOM 1397 O O . GLU A 1 169 ? -20.340 -21.542 -13.582 1.00 87.69 169 GLU A O 1
ATOM 1402 N N . ALA A 1 170 ? -21.500 -23.435 -13.875 1.00 88.81 170 ALA A N 1
ATOM 1403 C CA . ALA A 1 170 ? -20.437 -24.096 -14.632 1.00 88.81 170 ALA A CA 1
ATOM 1404 C C . ALA A 1 170 ? -20.126 -23.347 -15.941 1.00 88.81 170 ALA A C 1
ATOM 1406 O O . ALA A 1 170 ? -18.965 -23.044 -16.220 1.00 88.81 170 ALA A O 1
ATOM 1407 N N . ILE A 1 171 ? -21.157 -22.959 -16.701 1.00 92.50 171 ILE A N 1
ATOM 1408 C CA . ILE A 1 171 ? -20.998 -22.135 -17.909 1.00 92.50 171 ILE A CA 1
ATOM 1409 C C . ILE A 1 171 ? -20.381 -20.773 -17.563 1.00 92.50 171 ILE A C 1
ATOM 1411 O O . ILE A 1 171 ? -19.481 -20.311 -18.265 1.00 92.50 171 ILE A O 1
ATOM 1415 N N . ARG A 1 172 ? -20.809 -20.142 -16.464 1.00 91.62 172 ARG A N 1
ATOM 1416 C CA . ARG A 1 172 ? -20.282 -18.850 -16.002 1.00 91.62 172 ARG A CA 1
ATOM 1417 C C . ARG A 1 172 ? -18.795 -18.927 -15.636 1.00 91.62 172 ARG A C 1
ATOM 1419 O O . ARG A 1 172 ? -18.035 -18.015 -15.963 1.00 91.62 172 ARG A O 1
ATOM 1426 N N . LEU A 1 173 ? -18.353 -20.032 -15.033 1.00 90.06 173 LEU A N 1
ATOM 1427 C CA . LEU A 1 173 ? -16.939 -20.308 -14.758 1.00 90.06 173 LEU A CA 1
ATOM 1428 C C . LEU A 1 173 ? -16.134 -20.572 -16.041 1.00 90.06 173 LEU A C 1
ATOM 1430 O O . LEU A 1 173 ? -15.029 -20.044 -16.167 1.00 90.06 173 LEU A O 1
ATOM 1434 N N . CYS A 1 174 ? -16.685 -21.294 -17.024 1.00 92.56 174 CYS A N 1
ATOM 1435 C CA . CYS A 1 174 ? -16.057 -21.443 -18.344 1.00 92.56 174 CYS A CA 1
ATOM 1436 C C . CYS A 1 174 ? -15.895 -20.091 -19.056 1.00 92.56 174 CYS A C 1
ATOM 1438 O O . CYS A 1 174 ? -14.811 -19.788 -19.548 1.00 92.56 174 CYS A O 1
ATOM 1440 N N . LEU A 1 175 ? -16.928 -19.239 -19.046 1.00 92.88 175 LEU A N 1
ATOM 1441 C CA . LEU A 1 175 ? -16.857 -17.872 -19.574 1.00 92.88 175 LEU A CA 1
ATOM 1442 C C . LEU A 1 175 ? -15.778 -17.040 -18.860 1.00 92.88 175 LEU A C 1
ATOM 1444 O O . LEU A 1 175 ? -15.029 -16.317 -19.517 1.00 92.88 175 LEU A O 1
ATOM 1448 N N . LYS A 1 176 ? -15.639 -17.174 -17.534 1.00 90.62 176 LYS A N 1
ATOM 1449 C CA . LYS A 1 176 ? -14.566 -16.508 -16.782 1.00 90.62 176 LYS A CA 1
ATOM 1450 C C . LYS A 1 176 ? -13.184 -16.976 -17.248 1.00 90.62 176 LYS A C 1
ATOM 1452 O O . LYS A 1 176 ? -12.338 -16.145 -17.565 1.00 90.62 176 LYS A O 1
ATOM 1457 N N . HIS A 1 177 ? -12.978 -18.290 -17.331 1.00 91.19 177 HIS A N 1
ATOM 1458 C CA . HIS A 1 177 ? -11.717 -18.895 -17.757 1.00 91.19 177 HIS A CA 1
ATOM 1459 C C . HIS A 1 177 ? -11.339 -18.485 -19.191 1.00 91.19 177 HIS A C 1
ATOM 1461 O O . HIS A 1 177 ? -10.230 -18.008 -19.417 1.00 91.19 177 HIS A O 1
ATOM 1467 N N . PHE A 1 178 ? -12.272 -18.566 -20.146 1.00 92.88 178 PHE A N 1
ATOM 1468 C CA . PHE A 1 178 ? -12.022 -18.165 -21.534 1.00 92.88 178 PHE A CA 1
ATOM 1469 C C . PHE A 1 178 ? -11.653 -16.684 -21.657 1.00 92.88 178 PHE A C 1
ATOM 1471 O O . PHE A 1 178 ? -10.730 -16.357 -22.397 1.00 92.88 178 PHE A O 1
ATOM 1478 N N . ARG A 1 179 ? -12.291 -15.790 -20.887 1.00 88.94 179 ARG A N 1
ATOM 1479 C CA . ARG A 1 179 ? -11.885 -14.379 -20.844 1.00 88.94 179 ARG A CA 1
ATOM 1480 C C . ARG A 1 179 ? -10.487 -14.201 -20.233 1.00 88.94 179 ARG A C 1
ATOM 1482 O O . ARG A 1 179 ? -9.679 -13.476 -20.798 1.00 88.94 179 ARG A O 1
ATOM 1489 N N . GLN A 1 180 ? -10.175 -14.886 -19.129 1.00 85.25 180 GLN A N 1
ATOM 1490 C CA . GLN A 1 180 ? -8.864 -14.790 -18.465 1.00 85.25 180 GLN A CA 1
ATOM 1491 C C . GLN A 1 180 ? -7.692 -15.290 -19.330 1.00 85.25 180 GLN A C 1
ATOM 1493 O O . GLN A 1 180 ? -6.584 -14.786 -19.176 1.00 85.25 180 GLN A O 1
ATOM 1498 N N . HIS A 1 181 ? -7.928 -16.235 -20.245 1.00 86.62 181 HIS A N 1
ATOM 1499 C CA . HIS A 1 181 ? -6.925 -16.727 -21.201 1.00 86.62 181 HIS A CA 1
ATOM 1500 C C . HIS A 1 181 ? -7.050 -16.114 -22.612 1.00 86.62 181 HIS A C 1
ATOM 1502 O O . HIS A 1 181 ? -6.361 -16.553 -23.529 1.00 86.62 181 HIS A O 1
ATOM 1508 N N . ASN A 1 182 ? -7.894 -15.089 -22.790 1.00 84.38 182 ASN A N 1
ATOM 1509 C CA . ASN A 1 182 ? -8.136 -14.397 -24.064 1.00 84.38 182 ASN A CA 1
ATOM 1510 C C . ASN A 1 182 ? -8.615 -15.317 -25.217 1.00 84.38 182 ASN A C 1
ATOM 1512 O O . ASN A 1 182 ? -8.293 -15.107 -26.385 1.00 84.38 182 ASN A O 1
ATOM 1516 N N . TYR A 1 183 ? -9.400 -16.351 -24.898 1.00 90.94 183 TYR A N 1
ATOM 1517 C CA . TYR A 1 183 ? -10.002 -17.288 -25.857 1.00 90.94 183 TYR A CA 1
ATOM 1518 C C . TYR A 1 183 ? -11.340 -16.744 -26.396 1.00 90.94 183 TYR A C 1
ATOM 1520 O O . TYR A 1 183 ? -12.416 -17.287 -26.126 1.00 90.94 183 TYR A O 1
ATOM 1528 N N . THR A 1 184 ? -11.275 -15.635 -27.137 1.00 85.44 184 THR A N 1
ATOM 1529 C CA . THR A 1 184 ? -12.433 -14.802 -27.513 1.00 85.44 184 THR A CA 1
ATOM 1530 C C . THR A 1 184 ? -13.523 -15.559 -28.278 1.00 85.44 184 THR A C 1
ATOM 1532 O O . THR A 1 184 ? -14.692 -15.468 -27.912 1.00 85.44 184 THR A O 1
ATOM 1535 N N . GLU A 1 185 ? -13.171 -16.378 -29.275 1.00 89.62 185 GLU A N 1
ATOM 1536 C CA . GLU A 1 185 ? -14.159 -17.137 -30.064 1.00 89.62 185 GLU A CA 1
ATOM 1537 C C . GLU A 1 185 ? -14.968 -18.126 -29.209 1.00 89.62 185 GLU A C 1
ATOM 1539 O O . GLU A 1 185 ? -16.184 -18.263 -29.379 1.00 89.62 185 GLU A O 1
ATOM 1544 N N . ALA A 1 186 ? -14.306 -18.795 -28.258 1.00 90.81 186 ALA A N 1
ATOM 1545 C CA . ALA A 1 186 ? -14.941 -19.728 -27.331 1.00 90.81 186 ALA A CA 1
ATOM 1546 C C . ALA A 1 186 ? -15.837 -18.991 -26.323 1.00 90.81 186 ALA A C 1
ATOM 1548 O O . ALA A 1 186 ? -16.945 -19.448 -26.030 1.00 90.81 186 ALA A O 1
ATOM 1549 N N . PHE A 1 187 ? -15.385 -17.827 -25.838 1.00 91.12 187 PHE A N 1
ATOM 1550 C CA . PHE A 1 187 ? -16.166 -16.938 -24.980 1.00 91.12 187 PHE A CA 1
ATOM 1551 C C . PHE A 1 187 ? -17.457 -16.476 -25.672 1.00 91.12 187 PHE A C 1
ATOM 1553 O O . PHE A 1 187 ? -18.552 -16.724 -25.164 1.00 91.12 187 PHE A O 1
ATOM 1560 N N . GLU A 1 188 ? -17.346 -15.862 -26.852 1.00 89.56 188 GLU A N 1
ATOM 1561 C CA . GLU A 1 188 ? -18.490 -15.326 -27.594 1.00 89.56 188 GLU A CA 1
ATOM 1562 C C . GLU A 1 188 ? -19.461 -16.425 -28.028 1.00 89.56 188 GLU A C 1
ATOM 1564 O O . GLU A 1 188 ? -20.673 -16.282 -27.856 1.00 89.56 188 GLU A O 1
ATOM 1569 N N . SER A 1 189 ? -18.951 -17.553 -28.534 1.00 92.62 189 SER A N 1
ATOM 1570 C CA . SER A 1 189 ? -19.784 -18.683 -28.960 1.00 92.62 189 SER A CA 1
ATOM 1571 C C . SER A 1 189 ? -20.595 -19.264 -27.801 1.00 92.62 189 SER A C 1
ATOM 1573 O O . SER A 1 189 ? -21.797 -19.510 -27.944 1.00 92.62 189 SER A O 1
ATOM 1575 N N . LEU A 1 190 ? -19.966 -19.445 -26.633 1.00 92.38 190 LEU A N 1
ATOM 1576 C CA . LEU A 1 190 ? -20.638 -19.952 -25.439 1.00 92.38 190 LEU A CA 1
ATOM 1577 C C . LEU A 1 190 ? -21.645 -18.930 -24.890 1.00 92.38 190 LEU A C 1
ATOM 1579 O O . LEU A 1 190 ? -22.785 -19.299 -24.597 1.00 92.38 190 LEU A O 1
ATOM 1583 N N . GLN A 1 191 ? -21.278 -17.647 -24.813 1.00 90.56 191 GLN A N 1
ATOM 1584 C CA . GLN A 1 191 ? -22.159 -16.592 -24.306 1.00 90.56 191 GLN A CA 1
ATOM 1585 C C . GLN A 1 191 ? -23.382 -16.389 -25.214 1.00 90.56 191 GLN A C 1
ATOM 1587 O O . GLN A 1 191 ? -24.514 -16.364 -24.735 1.00 90.56 191 GLN A O 1
ATOM 1592 N N . LYS A 1 192 ? -23.186 -16.326 -26.536 1.00 91.94 192 LYS A N 1
ATOM 1593 C CA . LYS A 1 192 ? -24.253 -16.156 -27.538 1.00 91.94 192 LYS A CA 1
ATOM 1594 C C . LYS A 1 192 ? -25.238 -17.327 -27.554 1.00 91.94 192 LYS A C 1
ATOM 1596 O O . LYS A 1 192 ? -26.439 -17.112 -27.724 1.00 91.94 192 LYS A O 1
ATOM 1601 N N . LYS A 1 193 ? -24.745 -18.558 -27.361 1.00 92.88 193 LYS A N 1
ATOM 1602 C CA . LYS A 1 193 ? -25.568 -19.779 -27.331 1.00 92.88 193 LYS A CA 1
ATOM 1603 C C . LYS A 1 193 ? -26.364 -19.928 -26.032 1.00 92.88 193 LYS A C 1
ATOM 1605 O O . LYS A 1 193 ? -27.510 -20.359 -26.080 1.00 92.88 193 LYS A O 1
ATOM 1610 N N . THR A 1 194 ? -25.769 -19.584 -24.889 1.00 91.44 194 THR A N 1
ATOM 1611 C CA . THR A 1 194 ? -26.361 -19.828 -23.557 1.00 91.44 194 THR A CA 1
ATOM 1612 C C . THR A 1 194 ? -27.108 -18.625 -22.982 1.00 91.44 194 THR A C 1
ATOM 1614 O O . THR A 1 194 ? -28.001 -18.801 -22.160 1.00 91.44 194 THR A O 1
ATOM 1617 N N . ARG A 1 195 ? -26.768 -17.406 -23.426 1.00 89.56 195 ARG A N 1
ATOM 1618 C CA . ARG A 1 195 ? -27.273 -16.111 -22.928 1.00 89.56 195 ARG A CA 1
ATOM 1619 C C . ARG A 1 195 ? -27.025 -15.861 -21.433 1.00 89.56 195 ARG A C 1
ATOM 1621 O O . ARG A 1 195 ? -27.672 -15.002 -20.840 1.00 89.56 195 ARG A O 1
ATOM 1628 N N . ILE A 1 196 ? -26.082 -16.582 -20.828 1.00 88.56 196 ILE A N 1
ATOM 1629 C CA . ILE A 1 196 ? -25.708 -16.416 -19.419 1.00 88.56 196 ILE A CA 1
ATOM 1630 C C . ILE A 1 196 ? -24.803 -15.187 -19.264 1.00 88.56 196 ILE A C 1
ATOM 1632 O O . ILE A 1 196 ? -23.834 -15.004 -20.005 1.00 88.56 196 ILE A O 1
ATOM 1636 N N . ALA A 1 197 ? -25.117 -14.339 -18.285 1.00 85.62 197 ALA A N 1
ATOM 1637 C CA . ALA A 1 197 ? -24.261 -13.227 -17.894 1.00 85.62 197 ALA A CA 1
ATOM 1638 C C . ALA A 1 197 ? -23.075 -13.742 -17.061 1.00 85.62 197 ALA A C 1
ATOM 1640 O O . ALA A 1 197 ? -23.263 -14.472 -16.090 1.00 85.62 197 ALA A O 1
ATOM 1641 N N . LEU A 1 198 ? -21.852 -13.341 -17.421 1.00 87.69 198 LEU A N 1
ATOM 1642 C CA . LEU A 1 198 ? -20.642 -13.671 -16.657 1.00 87.69 198 LEU A CA 1
ATOM 1643 C C . LEU A 1 198 ? -20.647 -13.017 -15.259 1.00 87.69 198 LEU A C 1
ATOM 1645 O O . LEU A 1 198 ? -20.226 -13.620 -14.267 1.00 87.69 198 LEU A O 1
ATOM 1649 N N . GLU A 1 199 ? -21.075 -11.757 -15.214 1.00 86.12 199 GLU A N 1
ATOM 1650 C CA . GLU A 1 199 ? -20.837 -10.802 -14.130 1.00 86.12 199 GLU A CA 1
ATOM 1651 C C . GLU A 1 199 ? -21.727 -9.555 -14.304 1.00 86.12 199 GLU A C 1
ATOM 1653 O O . GLU A 1 199 ? -22.440 -9.421 -15.302 1.00 86.12 199 GLU A O 1
ATOM 1658 N N . HIS A 1 200 ? -21.662 -8.617 -13.354 1.00 85.06 200 HIS A N 1
ATOM 1659 C CA . HIS A 1 200 ? -22.354 -7.329 -13.449 1.00 85.06 200 HIS A CA 1
ATOM 1660 C C . HIS A 1 200 ? -21.852 -6.500 -14.655 1.00 85.06 200 HIS A C 1
ATOM 1662 O O . HIS A 1 200 ? -20.634 -6.401 -14.834 1.00 85.06 200 HIS A O 1
ATOM 1668 N N . PRO A 1 201 ? -22.724 -5.834 -15.447 1.00 86.81 201 PRO A N 1
ATOM 1669 C CA . PRO A 1 201 ? -22.317 -5.148 -16.676 1.00 86.81 201 PRO A CA 1
ATOM 1670 C C . PRO A 1 201 ? -21.153 -4.164 -16.526 1.00 86.81 201 PRO A C 1
ATOM 1672 O O . PRO A 1 201 ? -20.332 -4.066 -17.435 1.00 86.81 201 PRO A O 1
ATOM 1675 N N . MET A 1 202 ? -21.028 -3.461 -15.394 1.00 85.25 202 MET A N 1
ATOM 1676 C CA . MET A 1 202 ? -19.915 -2.525 -15.174 1.00 85.25 202 MET A CA 1
ATOM 1677 C C . MET A 1 202 ? -18.540 -3.204 -15.112 1.00 85.25 202 MET A C 1
ATOM 1679 O O . MET A 1 202 ? -17.568 -2.593 -15.537 1.00 85.25 202 MET A O 1
ATOM 1683 N N . LEU A 1 203 ? -18.444 -4.462 -14.665 1.00 87.62 203 LEU A N 1
ATOM 1684 C CA . LEU A 1 203 ? -17.179 -5.210 -14.693 1.00 87.62 203 LEU A CA 1
ATOM 1685 C C . LEU A 1 203 ? -16.769 -5.548 -16.134 1.00 87.62 203 LEU A C 1
ATOM 1687 O O . LEU A 1 203 ? -15.596 -5.441 -16.481 1.00 87.62 203 LEU A O 1
ATOM 1691 N N . THR A 1 204 ? -17.741 -5.832 -17.007 1.00 88.38 204 THR A N 1
ATOM 1692 C CA . THR A 1 204 ? -17.476 -6.052 -18.435 1.00 88.38 204 THR A CA 1
ATOM 1693 C C . THR A 1 204 ? -17.111 -4.750 -19.152 1.00 88.38 204 THR A C 1
ATOM 1695 O O . THR A 1 204 ? -16.194 -4.770 -19.965 1.00 88.38 204 THR A O 1
ATOM 1698 N N . HIS A 1 205 ? -17.724 -3.610 -18.804 1.00 89.56 205 HIS A N 1
ATOM 1699 C CA . HIS A 1 205 ? -17.289 -2.298 -19.313 1.00 89.56 205 HIS A CA 1
ATOM 1700 C C . HIS A 1 205 ? -15.888 -1.914 -18.807 1.00 89.56 205 HIS A C 1
ATOM 1702 O O . HIS A 1 205 ? -15.106 -1.345 -19.563 1.00 89.56 205 HIS A O 1
ATOM 1708 N N . LEU A 1 206 ? -15.545 -2.240 -17.554 1.00 89.06 206 LEU A N 1
ATOM 1709 C CA . LEU A 1 206 ? -14.206 -2.010 -17.006 1.00 89.06 206 LEU A CA 1
ATOM 1710 C C . LEU A 1 206 ? -13.166 -2.889 -17.712 1.00 89.06 206 LEU A C 1
ATOM 1712 O O . LEU A 1 206 ? -12.118 -2.391 -18.098 1.00 89.06 206 LEU A O 1
ATOM 1716 N N . HIS A 1 207 ? -13.472 -4.167 -17.954 1.00 87.94 207 HIS A N 1
ATOM 1717 C CA . HIS A 1 207 ? -12.630 -5.054 -18.758 1.00 87.94 207 HIS A CA 1
ATOM 1718 C C . HIS A 1 207 ? -12.466 -4.541 -20.197 1.00 87.94 207 HIS A C 1
ATOM 1720 O O . HIS A 1 207 ? -11.363 -4.544 -20.735 1.00 87.94 207 HIS A O 1
ATOM 1726 N N . GLU A 1 208 ? -13.544 -4.079 -20.833 1.00 87.56 208 GLU A N 1
ATOM 1727 C CA . GLU A 1 208 ? -13.485 -3.518 -22.182 1.00 87.56 208 GLU A CA 1
ATOM 1728 C C . GLU A 1 208 ? -12.589 -2.272 -22.242 1.00 87.56 208 GLU A C 1
ATOM 1730 O O . GLU A 1 208 ? -11.681 -2.214 -23.069 1.00 87.56 208 GLU A O 1
ATOM 1735 N N . ARG A 1 209 ? -12.801 -1.298 -21.347 1.00 90.31 209 ARG A N 1
ATOM 1736 C CA . ARG A 1 209 ? -12.000 -0.067 -21.295 1.00 90.31 209 ARG A CA 1
ATOM 1737 C C . ARG A 1 209 ? -10.540 -0.366 -20.929 1.00 90.31 209 ARG A C 1
ATOM 1739 O O . ARG A 1 209 ? -9.649 0.010 -21.683 1.00 90.31 209 ARG A O 1
ATOM 1746 N N . LEU A 1 210 ? -10.287 -1.112 -19.852 1.00 86.06 210 LEU A N 1
ATOM 1747 C CA . LEU A 1 210 ? -8.938 -1.324 -19.312 1.00 86.06 210 LEU A CA 1
ATOM 1748 C C . LEU A 1 210 ? -8.106 -2.336 -20.112 1.00 86.06 210 LEU A C 1
ATOM 1750 O O . LEU A 1 210 ? -6.929 -2.097 -20.361 1.00 86.06 210 LEU A O 1
ATOM 1754 N N . VAL A 1 211 ? -8.699 -3.472 -20.498 1.00 83.75 211 VAL A N 1
ATOM 1755 C CA . VAL A 1 211 ? -7.965 -4.626 -21.058 1.00 83.75 211 VAL A CA 1
ATOM 1756 C C . VAL A 1 211 ? -8.024 -4.662 -22.584 1.00 83.75 211 VAL A C 1
ATOM 1758 O O . VAL A 1 211 ? -7.018 -4.970 -23.218 1.00 83.75 211 VAL A O 1
ATOM 1761 N N . LEU A 1 212 ? -9.179 -4.350 -23.187 1.00 82.44 212 LEU A N 1
ATOM 1762 C CA . LEU A 1 212 ? -9.346 -4.423 -24.647 1.00 82.44 212 LEU A CA 1
ATOM 1763 C C . LEU A 1 212 ? -8.984 -3.110 -25.357 1.00 82.44 212 LEU A C 1
ATOM 1765 O O . LEU A 1 212 ? -8.424 -3.151 -26.450 1.00 82.44 212 LEU A O 1
ATOM 1769 N N . ARG A 1 213 ? -9.304 -1.956 -24.756 1.00 83.06 213 ARG A N 1
ATOM 1770 C CA . ARG A 1 213 ? -9.065 -0.627 -25.349 1.00 83.06 213 ARG A CA 1
ATOM 1771 C C . ARG A 1 213 ? -7.801 0.065 -24.824 1.00 83.06 213 ARG A C 1
ATOM 1773 O O . ARG A 1 213 ? -7.158 0.773 -25.591 1.00 83.06 213 ARG A O 1
ATOM 1780 N N . GLY A 1 214 ? -7.434 -0.141 -23.556 1.00 80.81 214 GLY A N 1
ATOM 1781 C CA . GLY A 1 214 ? -6.364 0.620 -22.891 1.00 80.81 214 GLY A CA 1
ATOM 1782 C C . GLY A 1 214 ? -6.767 2.064 -22.563 1.00 80.81 214 GLY A C 1
ATOM 1783 O O . GLY A 1 214 ? -5.933 2.960 -22.578 1.00 80.81 214 GLY A O 1
ATOM 1784 N N . ASP A 1 215 ? -8.055 2.292 -22.313 1.00 85.81 215 ASP A N 1
ATOM 1785 C CA . ASP A 1 215 ? -8.675 3.595 -22.066 1.00 85.81 215 ASP A CA 1
ATOM 1786 C C . ASP A 1 215 ? -8.757 3.855 -20.550 1.00 85.81 215 ASP A C 1
ATOM 1788 O O . ASP A 1 215 ? -9.758 3.552 -19.893 1.00 85.81 215 ASP A O 1
ATOM 1792 N N . PHE A 1 216 ? -7.645 4.323 -19.975 1.00 83.88 216 PHE A N 1
ATOM 1793 C CA . PHE A 1 216 ? -7.470 4.495 -18.525 1.00 83.88 216 PHE A CA 1
ATOM 1794 C C . PHE A 1 216 ? -8.345 5.616 -17.958 1.00 83.88 216 PHE A C 1
ATOM 1796 O O . PHE A 1 216 ? -8.952 5.446 -16.899 1.00 83.88 216 PHE A O 1
ATOM 1803 N N . ASP A 1 217 ? -8.478 6.719 -18.689 1.00 84.56 217 ASP A N 1
ATOM 1804 C CA . ASP A 1 217 ? -9.225 7.893 -18.240 1.00 84.56 217 ASP A CA 1
ATOM 1805 C C . ASP A 1 217 ? -10.729 7.553 -18.152 1.00 84.56 217 ASP A C 1
ATOM 1807 O O . ASP A 1 217 ? -11.376 7.795 -17.128 1.00 84.56 217 ASP A O 1
ATOM 1811 N N . ALA A 1 218 ? -11.273 6.832 -19.144 1.00 88.00 218 ALA A N 1
ATOM 1812 C CA . ALA A 1 218 ? -12.638 6.314 -19.072 1.00 88.00 218 ALA A CA 1
ATOM 1813 C C . ALA A 1 218 ? -12.802 5.158 -18.059 1.00 88.00 218 ALA A C 1
ATOM 1815 O O . ALA A 1 218 ? -13.930 4.860 -17.648 1.00 88.00 218 ALA A O 1
ATOM 1816 N N . CYS A 1 219 ? -11.732 4.478 -17.628 1.00 89.50 219 CYS A N 1
ATOM 1817 C CA . CYS A 1 219 ? -11.817 3.563 -16.482 1.00 89.50 219 CYS A CA 1
ATOM 1818 C C . CYS A 1 219 ? -12.022 4.334 -15.177 1.00 89.50 219 CYS A C 1
ATOM 1820 O O . CYS A 1 219 ? -12.856 3.932 -14.367 1.00 89.50 219 CYS A O 1
ATOM 1822 N N . GLU A 1 220 ? -11.321 5.451 -14.983 1.00 89.75 220 GLU A N 1
ATOM 1823 C CA . GLU A 1 220 ? -11.499 6.280 -13.793 1.00 89.75 220 GLU A CA 1
ATOM 1824 C C . GLU A 1 220 ? -12.910 6.856 -13.688 1.00 89.75 220 GLU A C 1
ATOM 1826 O O . GLU A 1 220 ? -13.536 6.698 -12.641 1.00 89.75 220 GLU A O 1
ATOM 1831 N N . GLU A 1 221 ? -13.460 7.409 -14.776 1.00 91.19 221 GLU A N 1
ATOM 1832 C CA . GLU A 1 221 ? -14.851 7.890 -14.809 1.00 91.19 221 GLU A CA 1
ATOM 1833 C C . GLU A 1 221 ? -15.864 6.812 -14.386 1.00 91.19 221 GLU A C 1
ATOM 1835 O O . GLU A 1 221 ? -16.891 7.104 -13.760 1.00 91.19 221 GLU A O 1
ATOM 1840 N N . LEU A 1 222 ? -15.590 5.551 -14.741 1.00 91.25 222 LEU A N 1
ATOM 1841 C CA . LEU A 1 222 ? -16.442 4.408 -14.424 1.00 91.25 222 LEU A CA 1
ATOM 1842 C C . LEU A 1 222 ? -16.373 4.047 -12.930 1.00 91.25 222 LEU A C 1
ATOM 1844 O O . LEU A 1 222 ? -17.394 3.656 -12.359 1.00 91.25 222 LEU A O 1
ATOM 1848 N N . ILE A 1 223 ? -15.217 4.232 -12.284 1.00 90.69 223 ILE A N 1
ATOM 1849 C CA . ILE A 1 223 ? -15.059 4.100 -10.827 1.00 90.69 223 ILE A CA 1
ATOM 1850 C C . ILE A 1 223 ? -15.671 5.302 -10.094 1.00 90.69 223 ILE A C 1
ATOM 1852 O O . ILE A 1 223 ? -16.425 5.101 -9.142 1.00 90.69 223 ILE A O 1
ATOM 1856 N N . ASP A 1 224 ? -15.440 6.532 -10.564 1.00 89.94 224 ASP A N 1
ATOM 1857 C CA . ASP A 1 224 ? -16.098 7.742 -10.048 1.00 89.94 224 ASP A CA 1
ATOM 1858 C C . ASP A 1 224 ? -17.628 7.578 -10.076 1.00 89.94 224 ASP A C 1
ATOM 1860 O O . ASP A 1 224 ? -18.329 7.925 -9.120 1.00 89.94 224 ASP A O 1
ATOM 1864 N N . LYS A 1 225 ? -18.165 6.987 -11.154 1.00 89.88 225 LYS A N 1
ATOM 1865 C CA . LYS A 1 225 ? -19.577 6.608 -11.237 1.00 89.88 225 LYS A CA 1
ATOM 1866 C C . LYS A 1 225 ? -19.939 5.504 -10.238 1.00 89.88 225 LYS A C 1
ATOM 1868 O O . LYS A 1 225 ? -20.906 5.679 -9.511 1.00 89.88 225 LYS A O 1
ATOM 1873 N N . ALA A 1 226 ? -19.178 4.412 -10.146 1.00 88.31 226 ALA A N 1
ATOM 1874 C CA . ALA A 1 226 ? -19.455 3.321 -9.202 1.00 88.31 226 ALA A CA 1
ATOM 1875 C C . ALA A 1 226 ? -19.511 3.779 -7.728 1.00 88.31 226 ALA A C 1
ATOM 1877 O O . ALA A 1 226 ? -20.285 3.233 -6.937 1.00 88.31 226 ALA A O 1
ATOM 1878 N N . VAL A 1 227 ? -18.719 4.792 -7.358 1.00 87.00 227 VAL A N 1
ATOM 1879 C CA . VAL A 1 227 ? -18.742 5.410 -6.024 1.00 87.00 227 VAL A CA 1
ATOM 1880 C C . VAL A 1 227 ? -19.982 6.290 -5.826 1.00 87.00 227 VAL A C 1
ATOM 1882 O O . VAL A 1 227 ? -20.641 6.164 -4.790 1.00 87.00 227 VAL A O 1
ATOM 1885 N N . ARG A 1 228 ? -20.347 7.124 -6.813 1.00 87.38 228 ARG A N 1
ATOM 1886 C CA . ARG A 1 228 ? -21.585 7.935 -6.786 1.00 87.38 228 ARG A CA 1
ATOM 1887 C C . ARG A 1 228 ? -22.849 7.074 -6.737 1.00 87.38 228 ARG A C 1
ATOM 1889 O O . ARG A 1 228 ? -23.721 7.332 -5.914 1.00 87.38 228 ARG A O 1
ATOM 1896 N N . ASP A 1 229 ? -22.897 6.016 -7.541 1.00 88.88 229 ASP A N 1
ATOM 1897 C CA . ASP A 1 229 ? -23.992 5.038 -7.605 1.00 88.88 229 ASP A CA 1
ATOM 1898 C C . ASP A 1 229 ? -24.047 4.131 -6.349 1.00 88.88 229 ASP A C 1
ATOM 1900 O O . ASP A 1 229 ? -24.923 3.279 -6.222 1.00 88.88 229 ASP A O 1
ATOM 1904 N N . GLY A 1 230 ? -23.120 4.301 -5.395 1.00 87.38 230 GLY A N 1
ATOM 1905 C CA . GLY A 1 230 ? -23.164 3.659 -4.080 1.00 87.38 230 GLY A CA 1
ATOM 1906 C C . GLY A 1 230 ? -22.737 2.190 -4.048 1.00 87.38 230 GLY A C 1
ATOM 1907 O O . GLY A 1 230 ? -22.916 1.539 -3.020 1.00 87.38 230 GLY A O 1
ATOM 1908 N N . LEU A 1 231 ? -22.134 1.656 -5.114 1.00 87.44 231 LEU A N 1
ATOM 1909 C CA . LEU A 1 231 ? -21.796 0.226 -5.222 1.00 87.44 231 LEU A CA 1
ATOM 1910 C C . LEU A 1 231 ? -20.788 -0.243 -4.157 1.00 87.44 231 LEU A C 1
ATOM 1912 O O . LEU A 1 231 ? -20.792 -1.405 -3.757 1.00 87.44 231 LEU A O 1
ATOM 1916 N N . PHE A 1 232 ? -19.971 0.672 -3.632 1.00 86.56 232 PHE A N 1
ATOM 1917 C CA . PHE A 1 232 ? -19.044 0.399 -2.530 1.00 86.56 232 PHE A CA 1
ATOM 1918 C C . PHE A 1 232 ? -19.718 0.349 -1.144 1.00 86.56 232 PHE A C 1
ATOM 1920 O O . PHE A 1 232 ? -19.103 -0.149 -0.203 1.00 86.56 232 PHE A O 1
ATOM 1927 N N . ASN A 1 233 ? -20.968 0.811 -0.985 1.00 85.06 233 ASN A N 1
ATOM 1928 C CA . ASN A 1 233 ? -21.646 0.880 0.321 1.00 85.06 233 ASN A CA 1
ATOM 1929 C C . ASN A 1 233 ? -21.723 -0.500 1.005 1.00 85.06 233 ASN A C 1
ATOM 1931 O O . ASN A 1 233 ? -21.420 -0.623 2.192 1.00 85.06 233 ASN A O 1
ATOM 1935 N N . GLN A 1 234 ? -22.083 -1.547 0.249 1.00 82.56 234 GLN A N 1
ATOM 1936 C CA . GLN A 1 234 ? -22.174 -2.913 0.773 1.00 82.56 234 GLN A CA 1
ATOM 1937 C C . GLN A 1 234 ? -20.801 -3.428 1.221 1.00 82.56 234 GLN A C 1
ATOM 1939 O O . GLN A 1 234 ? -20.685 -3.950 2.329 1.00 82.56 234 GLN A O 1
ATOM 1944 N N . TYR A 1 235 ? -19.760 -3.214 0.407 1.00 84.00 235 TYR A N 1
ATOM 1945 C CA . TYR A 1 235 ? -18.385 -3.582 0.749 1.00 84.00 235 TYR A CA 1
ATOM 1946 C C . TYR A 1 235 ? -17.931 -2.899 2.045 1.00 84.00 235 TYR A C 1
ATOM 1948 O O . TYR A 1 235 ? -17.460 -3.582 2.952 1.00 84.00 235 TYR A O 1
ATOM 1956 N N . ILE A 1 236 ? -18.144 -1.581 2.167 1.00 82.50 236 ILE A N 1
ATOM 1957 C CA . ILE A 1 236 ? -17.807 -0.789 3.361 1.00 82.50 236 ILE A CA 1
ATOM 1958 C C . ILE A 1 236 ? -18.518 -1.345 4.604 1.00 82.50 236 ILE A C 1
ATOM 1960 O O . ILE A 1 236 ? -17.865 -1.583 5.616 1.00 82.50 236 ILE A O 1
ATOM 1964 N N . SER A 1 237 ? -19.826 -1.623 4.524 1.00 75.44 237 SER A N 1
ATOM 1965 C CA . SER A 1 237 ? -20.616 -2.164 5.649 1.00 75.44 237 SER A CA 1
ATOM 1966 C C . SER A 1 237 ? -20.220 -3.585 6.084 1.00 75.44 237 SER A C 1
ATOM 1968 O O . SER A 1 237 ? -20.576 -4.021 7.177 1.00 75.44 237 SER A O 1
ATOM 1970 N N . GLN A 1 238 ? -19.484 -4.308 5.234 1.00 77.50 238 GLN A N 1
ATOM 1971 C CA . GLN A 1 238 ? -18.936 -5.635 5.519 1.00 77.50 238 GLN A CA 1
ATOM 1972 C C . GLN A 1 238 ? -17.488 -5.585 6.035 1.00 77.50 238 GLN A C 1
ATOM 1974 O O . GLN A 1 238 ? -16.962 -6.623 6.429 1.00 77.50 238 GLN A O 1
ATOM 1979 N N . GLN A 1 239 ? -16.837 -4.414 6.056 1.00 80.56 239 GLN A N 1
ATOM 1980 C CA . GLN A 1 239 ? -15.490 -4.291 6.613 1.00 80.56 239 GLN A CA 1
ATOM 1981 C C . GLN A 1 239 ? -15.513 -4.296 8.143 1.00 80.56 239 GLN A C 1
ATOM 1983 O O . GLN A 1 239 ? -16.381 -3.687 8.780 1.00 80.56 239 GLN A O 1
ATOM 1988 N N . GLU A 1 240 ? -14.495 -4.929 8.724 1.00 77.88 240 GLU A N 1
ATOM 1989 C CA . GLU A 1 240 ? -14.174 -4.807 10.143 1.00 77.88 240 GLU A CA 1
ATOM 1990 C C . GLU A 1 240 ? -13.873 -3.340 10.489 1.00 77.88 240 GLU A C 1
ATOM 1992 O O . GLU A 1 240 ? -13.176 -2.634 9.751 1.00 77.88 240 GLU A O 1
ATOM 1997 N N . TYR A 1 241 ? -14.393 -2.875 11.624 1.00 83.06 241 TYR A N 1
ATOM 1998 C CA . TYR A 1 241 ? -14.012 -1.578 12.170 1.00 83.06 241 TYR A CA 1
ATOM 1999 C C . TYR A 1 241 ? -12.564 -1.609 12.661 1.00 83.06 241 TYR A C 1
ATOM 2001 O O . TYR A 1 241 ? -12.144 -2.547 13.336 1.00 83.06 241 TYR A O 1
ATOM 2009 N N . LYS A 1 242 ? -11.826 -0.530 12.404 1.00 83.25 242 LYS A N 1
ATOM 2010 C CA . LYS A 1 242 ? -10.526 -0.258 13.021 1.00 83.25 242 LYS A CA 1
ATOM 2011 C C . LYS A 1 242 ? -10.711 0.807 14.104 1.00 83.25 242 LYS A C 1
ATOM 2013 O O . LYS A 1 242 ? -11.312 1.845 13.813 1.00 83.25 242 LYS A O 1
ATOM 2018 N N . PRO A 1 243 ? -10.229 0.589 15.339 1.00 85.94 243 PRO A N 1
ATOM 2019 C CA . PRO A 1 243 ? -10.337 1.590 16.387 1.00 85.94 243 PRO A CA 1
ATOM 2020 C C . PRO A 1 243 ? -9.349 2.725 16.115 1.00 85.94 243 PRO A C 1
ATOM 2022 O O . PRO A 1 243 ? -8.191 2.486 15.767 1.00 85.94 243 PRO A O 1
ATOM 2025 N N . ARG A 1 244 ? -9.788 3.966 16.315 1.00 86.94 244 ARG A N 1
ATOM 2026 C CA . ARG A 1 244 ? -8.910 5.134 16.382 1.00 86.94 244 ARG A CA 1
ATOM 2027 C C . ARG A 1 244 ? -9.084 5.803 17.737 1.00 86.94 244 ARG A C 1
ATOM 2029 O O . ARG A 1 244 ? -9.996 6.610 17.920 1.00 86.94 244 ARG A O 1
ATOM 2036 N N . TRP A 1 245 ? -8.216 5.431 18.672 1.00 88.94 245 TRP A N 1
ATOM 2037 C CA . TRP A 1 245 ? -8.062 6.132 19.942 1.00 88.94 245 TRP A CA 1
ATOM 2038 C C . TRP A 1 245 ? -7.377 7.482 19.727 1.00 88.94 245 TRP A C 1
ATOM 2040 O O . TRP A 1 245 ? -6.549 7.645 18.828 1.00 88.94 245 TRP A O 1
ATOM 2050 N N . SER A 1 246 ? -7.732 8.470 20.538 1.00 90.94 246 SER A N 1
ATOM 2051 C CA . SER A 1 246 ? -7.021 9.747 20.631 1.00 90.94 246 SER A CA 1
ATOM 2052 C C . SER A 1 246 ? -7.208 10.307 22.039 1.00 90.94 246 SER A C 1
ATOM 2054 O O . SER A 1 246 ? -8.346 10.510 22.474 1.00 90.94 246 SER A O 1
ATOM 2056 N N . GLN A 1 247 ? -6.104 10.522 22.759 1.00 91.69 247 GLN A N 1
ATOM 2057 C CA . GLN A 1 247 ? -6.138 11.146 24.080 1.00 91.69 247 GLN A CA 1
ATOM 2058 C C . GLN A 1 247 ? -6.622 12.592 23.941 1.00 91.69 247 GLN A C 1
ATOM 2060 O O . GLN A 1 247 ? -6.180 13.325 23.056 1.00 91.69 247 GLN A O 1
ATOM 2065 N N . ILE A 1 248 ? -7.548 12.994 24.805 1.00 91.12 248 ILE A N 1
ATOM 2066 C CA . ILE A 1 248 ? -8.068 14.356 24.855 1.00 91.12 248 ILE A CA 1
ATOM 2067 C C . ILE A 1 248 ? -7.192 15.142 25.825 1.00 91.12 248 ILE A C 1
ATOM 2069 O O . ILE A 1 248 ? -7.048 14.762 26.987 1.00 91.12 248 ILE A O 1
ATOM 2073 N N . ILE A 1 249 ? -6.628 16.249 25.345 1.00 88.56 249 ILE A N 1
ATOM 2074 C CA . ILE A 1 249 ? -5.894 17.223 26.157 1.00 88.56 249 ILE A CA 1
ATOM 2075 C C . ILE A 1 249 ? -6.722 18.518 26.156 1.00 88.56 249 ILE A C 1
ATOM 2077 O O . ILE A 1 249 ? -6.685 19.252 25.163 1.00 88.56 249 ILE A O 1
ATOM 2081 N N . PRO A 1 250 ? -7.503 18.784 27.220 1.00 85.19 250 PRO A N 1
ATOM 2082 C CA . PRO A 1 250 ? -8.318 19.990 27.336 1.00 85.19 250 PRO A CA 1
ATOM 2083 C C . PRO A 1 250 ? -7.480 21.273 27.346 1.00 85.19 250 PRO A C 1
ATOM 2085 O O . PRO A 1 250 ? -6.349 21.292 27.835 1.00 85.19 250 PRO A O 1
ATOM 2088 N N . LYS A 1 251 ? -8.053 22.373 26.849 1.00 82.62 251 LYS A N 1
ATOM 2089 C CA . LYS A 1 251 ? -7.491 23.722 26.980 1.00 82.62 251 LYS A CA 1
ATOM 2090 C C . LYS A 1 251 ? -7.510 24.141 28.459 1.00 82.62 251 LYS A C 1
ATOM 2092 O O . LYS A 1 251 ? -8.580 24.211 29.060 1.00 82.62 251 LYS A O 1
ATOM 2097 N N . CYS A 1 252 ? -6.356 24.500 29.023 1.00 67.44 252 CYS A N 1
ATOM 2098 C CA . CYS A 1 252 ? -6.290 25.148 30.338 1.00 67.44 252 CYS A CA 1
ATOM 2099 C C . CYS A 1 252 ? -6.356 26.678 30.203 1.00 67.44 252 CYS A C 1
ATOM 2101 O O . CYS A 1 252 ? -5.591 27.278 29.440 1.00 67.44 252 CYS A O 1
ATOM 2103 N N . SER A 1 253 ? -7.220 27.319 30.991 1.00 57.72 253 SER A N 1
ATOM 2104 C CA . SER A 1 253 ? -7.226 28.775 31.177 1.00 57.72 253 SER A CA 1
ATOM 2105 C C . SER A 1 253 ? -5.910 29.245 31.807 1.00 57.72 253 SER A C 1
ATOM 2107 O O . SER A 1 253 ? -5.422 28.643 32.762 1.00 57.72 253 SER A O 1
ATOM 2109 N N . LYS A 1 254 ? -5.328 30.349 31.317 1.00 44.00 254 LYS A N 1
ATOM 2110 C CA . LYS A 1 254 ? -4.104 30.931 31.902 1.00 44.00 254 LYS A CA 1
ATOM 2111 C C . LYS A 1 254 ? -4.398 31.604 33.250 1.00 44.00 254 LYS A C 1
ATOM 2113 O O . LYS A 1 254 ? -4.646 32.806 33.291 1.00 44.00 254 LYS A O 1
ATOM 2118 N N . GLY A 1 255 ? -4.324 30.840 34.335 1.00 52.38 255 GLY A N 1
ATOM 2119 C CA . GLY A 1 255 ? -4.430 31.347 35.706 1.00 52.38 255 GLY A CA 1
ATOM 2120 C C . GLY A 1 255 ? -4.496 30.229 36.742 1.00 52.38 255 GLY A C 1
ATOM 2121 O O . GLY A 1 255 ? -3.787 30.284 37.745 1.00 52.38 255 GLY A O 1
ATOM 2122 N N . ASP A 1 256 ? -5.274 29.189 36.447 1.00 43.59 256 ASP A N 1
ATOM 2123 C CA . ASP A 1 256 ? -5.508 28.061 37.348 1.00 43.59 256 ASP A CA 1
ATOM 2124 C C . ASP A 1 256 ? -4.557 26.890 37.059 1.00 43.59 256 ASP A C 1
ATOM 2126 O O . ASP A 1 256 ? -4.155 26.654 35.918 1.00 43.59 256 ASP A O 1
ATOM 2130 N N . GLY A 1 257 ? -4.177 26.162 38.111 1.00 53.34 257 GLY A N 1
ATOM 2131 C CA . GLY A 1 257 ? -3.276 25.009 38.023 1.00 53.34 257 GLY A CA 1
ATOM 2132 C C . GLY A 1 257 ? -3.998 23.701 37.680 1.00 53.34 257 GLY A C 1
ATOM 2133 O O . GLY A 1 257 ? -4.890 23.651 36.832 1.00 53.34 257 GLY A O 1
ATOM 2134 N N . ASP A 1 258 ? -3.648 22.635 38.406 1.00 53.16 258 ASP A N 1
ATOM 2135 C CA . ASP A 1 258 ? -4.265 21.295 38.297 1.00 53.16 258 ASP A CA 1
ATOM 2136 C C . ASP A 1 258 ? -5.758 21.271 38.711 1.00 53.16 258 ASP A C 1
ATOM 2138 O O . ASP A 1 258 ? -6.432 20.254 38.609 1.00 53.16 258 ASP A O 1
ATOM 2142 N N . ASP A 1 259 ? -6.297 22.419 39.138 1.00 63.88 259 ASP A N 1
ATOM 2143 C CA . ASP A 1 259 ? -7.689 22.627 39.549 1.00 63.88 259 ASP A CA 1
ATOM 2144 C C . ASP A 1 259 ? -8.655 22.903 38.369 1.00 63.88 259 ASP A C 1
ATOM 2146 O O . ASP A 1 259 ? -9.850 23.122 38.566 1.00 63.88 259 ASP A O 1
ATOM 2150 N N . SER A 1 260 ? -8.146 22.899 37.132 1.00 77.56 260 SER A N 1
ATOM 2151 C CA . SER A 1 260 ? -8.875 23.232 35.894 1.00 77.56 260 SER A CA 1
ATOM 2152 C C . SER A 1 260 ? -9.589 22.044 35.216 1.00 77.56 260 SER A C 1
ATOM 2154 O O . SER A 1 260 ? -10.202 22.209 34.161 1.00 77.56 260 SER A O 1
ATOM 2156 N N . ARG A 1 261 ? -9.526 20.842 35.804 1.00 88.38 261 ARG A N 1
ATOM 2157 C CA . ARG A 1 261 ? -10.075 19.583 35.260 1.00 88.38 261 ARG A CA 1
ATOM 2158 C C . ARG A 1 261 ? -10.443 18.597 36.389 1.00 88.38 261 ARG A C 1
ATOM 2160 O O . ARG A 1 261 ? -9.911 18.738 37.490 1.00 88.38 261 ARG A O 1
ATOM 2167 N N . PRO A 1 262 ? -11.287 17.573 36.149 1.00 93.56 262 PRO A N 1
ATOM 2168 C CA . PRO A 1 262 ? -11.590 16.564 37.163 1.00 93.56 262 PRO A CA 1
ATOM 2169 C C . PRO A 1 262 ? -10.342 15.752 37.543 1.00 93.56 262 PRO A C 1
ATOM 2171 O O . PRO A 1 262 ? -9.681 15.181 36.678 1.00 93.56 262 PRO A O 1
ATOM 2174 N N . GLY A 1 263 ? -10.050 15.648 38.844 1.00 92.00 263 GLY A N 1
ATOM 2175 C CA . GLY A 1 263 ? -8.959 14.809 39.362 1.00 92.00 263 GLY A CA 1
ATOM 2176 C C . GLY A 1 263 ? -9.206 13.295 39.231 1.00 92.00 263 GLY A C 1
ATOM 2177 O O . GLY A 1 263 ? -10.299 12.860 38.852 1.00 92.00 263 GLY A O 1
ATOM 2178 N N . MET A 1 264 ? -8.195 12.488 39.580 1.00 93.94 264 MET A N 1
ATOM 2179 C CA . MET A 1 264 ? -8.214 11.025 39.413 1.00 93.94 264 MET A CA 1
ATOM 2180 C C . MET A 1 264 ? -9.355 10.336 40.173 1.00 93.94 264 MET A C 1
ATOM 2182 O O . MET A 1 264 ? -9.629 10.670 41.323 1.00 93.94 264 MET A O 1
ATOM 2186 N N . ARG A 1 265 ? -10.026 9.361 39.542 1.00 95.62 265 ARG A N 1
ATOM 2187 C CA . ARG A 1 265 ? -11.221 8.710 40.120 1.00 95.62 265 ARG A CA 1
ATOM 2188 C C . ARG A 1 265 ? -11.606 7.385 39.464 1.00 95.62 265 ARG A C 1
ATOM 2190 O O . ARG A 1 265 ? -11.348 7.143 38.288 1.00 95.62 265 ARG A O 1
ATOM 2197 N N . GLY A 1 266 ? -12.319 6.542 40.208 1.00 93.69 266 GLY A N 1
ATOM 2198 C CA . GLY A 1 266 ? -12.996 5.337 39.706 1.00 93.69 266 GLY A CA 1
ATOM 2199 C C . GLY A 1 266 ? -14.357 5.146 40.376 1.00 93.69 266 GLY A C 1
ATOM 2200 O O . GLY A 1 266 ? -14.577 5.660 41.468 1.00 93.69 266 GLY A O 1
ATOM 2201 N N . GLY A 1 267 ? -15.289 4.453 39.718 1.00 91.56 267 GLY A N 1
ATOM 2202 C CA . GLY A 1 267 ? -16.674 4.332 40.207 1.00 91.56 267 GLY A CA 1
ATOM 2203 C C . GLY A 1 267 ? -17.460 5.653 40.187 1.00 91.56 267 GLY A C 1
ATOM 2204 O O . GLY A 1 267 ? -18.472 5.771 40.876 1.00 91.56 267 GLY A O 1
ATOM 2205 N N . HIS A 1 268 ? -16.970 6.636 39.427 1.00 96.75 268 HIS A N 1
ATOM 2206 C CA . HIS A 1 268 ? -17.693 7.841 39.025 1.00 96.75 268 HIS A CA 1
ATOM 2207 C C . HIS A 1 268 ? -18.730 7.492 37.949 1.00 96.75 268 HIS A C 1
ATOM 2209 O O . HIS A 1 268 ? -18.694 6.399 37.373 1.00 96.75 268 HIS A O 1
ATOM 2215 N N . GLN A 1 269 ? -19.623 8.426 37.639 1.00 96.88 269 GLN A N 1
ATOM 2216 C CA . GLN A 1 269 ? -20.536 8.300 36.505 1.00 96.88 269 GLN A CA 1
ATOM 2217 C C . GLN A 1 269 ? -20.381 9.474 35.546 1.00 96.88 269 GLN A C 1
ATOM 2219 O O . GLN A 1 269 ? -19.889 10.544 35.902 1.00 96.88 269 GLN A O 1
ATOM 2224 N N . MET A 1 270 ? -20.795 9.228 34.308 1.00 97.56 270 MET A N 1
ATOM 2225 C CA . MET A 1 270 ? -20.865 10.206 33.233 1.00 97.56 270 MET A CA 1
ATOM 2226 C C . MET A 1 270 ? -22.119 9.948 32.412 1.00 97.56 270 MET A C 1
ATOM 2228 O O . MET A 1 270 ? -22.523 8.790 32.246 1.00 97.56 270 MET A O 1
ATOM 2232 N N . VAL A 1 271 ? -22.660 11.025 31.855 1.00 97.56 271 VAL A N 1
ATOM 2233 C CA . VAL A 1 271 ? -23.695 11.043 30.815 1.00 97.56 271 VAL A CA 1
ATOM 2234 C C . VAL A 1 271 ? -23.279 12.052 29.744 1.00 97.56 271 VAL A C 1
ATOM 2236 O O . VAL A 1 271 ? -22.452 12.923 30.009 1.00 97.56 271 VAL A O 1
ATOM 2239 N N . ILE A 1 272 ? -23.824 11.938 28.536 1.00 96.44 272 ILE A N 1
ATOM 2240 C CA . ILE A 1 272 ? -23.567 12.885 27.449 1.00 96.44 272 ILE A CA 1
ATOM 2241 C C . ILE A 1 272 ? -24.882 13.484 26.961 1.00 96.44 272 ILE A C 1
ATOM 2243 O O . ILE A 1 272 ? -25.844 12.767 26.695 1.00 96.44 272 ILE A O 1
ATOM 2247 N N . ASP A 1 273 ? -24.901 14.805 26.853 1.00 95.62 273 ASP A N 1
ATOM 2248 C CA . ASP A 1 273 ? -25.870 15.543 26.063 1.00 95.62 273 ASP A CA 1
ATOM 2249 C C . ASP A 1 273 ? -25.354 15.598 24.622 1.00 95.62 273 ASP A C 1
ATOM 2251 O O . ASP A 1 273 ? -24.388 16.302 24.315 1.00 95.62 273 ASP A O 1
ATOM 2255 N N . VAL A 1 274 ? -25.969 14.804 23.746 1.00 92.00 274 VAL A N 1
ATOM 2256 C CA . VAL A 1 274 ? -25.564 14.698 22.337 1.00 92.00 274 VAL A CA 1
ATOM 2257 C C . VAL A 1 274 ? -25.958 15.926 21.511 1.00 92.00 274 VAL A C 1
ATOM 2259 O O . VAL A 1 274 ? -25.385 16.137 20.450 1.00 92.00 274 VAL A O 1
ATOM 2262 N N . GLN A 1 275 ? -26.892 16.764 21.983 1.00 91.06 275 GLN A N 1
ATOM 2263 C CA . GLN A 1 275 ? -27.329 17.959 21.247 1.00 91.06 275 GLN A CA 1
ATOM 2264 C C . GLN A 1 275 ? -26.329 19.114 21.372 1.00 91.06 275 GLN A C 1
ATOM 2266 O O . GLN A 1 275 ? -26.194 19.910 20.446 1.00 91.06 275 GLN A O 1
ATOM 2271 N N . THR A 1 276 ? -25.627 19.203 22.506 1.00 92.56 276 THR A N 1
ATOM 2272 C CA . THR A 1 276 ? -24.603 20.230 22.776 1.00 92.56 276 THR A CA 1
ATOM 2273 C C . THR A 1 276 ? -23.192 19.645 22.889 1.00 92.56 276 THR A C 1
ATOM 2275 O O . THR A 1 276 ? -22.290 20.312 23.397 1.00 92.56 276 THR A O 1
ATOM 2278 N N . GLU A 1 277 ? -23.002 18.384 22.484 1.00 94.69 277 GLU A N 1
ATOM 2279 C CA . GLU A 1 277 ? -21.757 17.611 22.624 1.00 94.69 277 GLU A CA 1
ATOM 2280 C C . GLU A 1 277 ? -21.104 17.781 24.015 1.00 94.69 277 GLU A C 1
ATOM 2282 O O . GLU A 1 277 ? -19.902 18.030 24.149 1.00 94.69 277 GLU A O 1
ATOM 2287 N N . THR A 1 278 ? -21.921 17.731 25.073 1.00 96.81 278 THR A N 1
ATOM 2288 C CA . THR A 1 278 ? -21.497 18.067 26.438 1.00 96.81 278 THR A CA 1
ATOM 2289 C C . THR A 1 278 ? -21.495 16.828 27.327 1.00 96.81 278 THR A C 1
ATOM 2291 O O . THR A 1 278 ? -22.528 16.206 27.569 1.00 96.81 278 THR A O 1
ATOM 2294 N N . VAL A 1 279 ? -20.318 16.460 27.832 1.00 97.94 279 VAL A N 1
ATOM 2295 C CA . VAL A 1 279 ? -20.125 15.291 28.699 1.00 97.94 279 VAL A CA 1
ATOM 2296 C C . VAL A 1 279 ? -20.136 15.734 30.158 1.00 97.94 279 VAL A C 1
ATOM 2298 O O . VAL A 1 279 ? -19.232 16.440 30.598 1.00 97.94 279 VAL A O 1
ATOM 2301 N N . TYR A 1 280 ? -21.134 15.295 30.919 1.00 98.12 280 TYR A N 1
ATOM 2302 C CA . TYR A 1 280 ? -21.235 15.547 32.357 1.00 98.12 280 TYR A CA 1
ATOM 2303 C C . TYR A 1 280 ? -20.569 14.418 33.142 1.00 98.12 280 TYR A C 1
ATOM 2305 O O . TYR A 1 280 ? -20.694 13.252 32.767 1.00 98.12 280 TYR A O 1
ATOM 2313 N N . LEU A 1 281 ? -19.900 14.748 34.247 1.00 97.94 281 LEU A N 1
ATOM 2314 C CA . LEU A 1 281 ? -19.217 13.806 35.137 1.00 97.94 281 LEU A CA 1
ATOM 2315 C C . LEU A 1 281 ? -19.528 14.133 36.600 1.00 97.94 281 LEU A C 1
ATOM 2317 O O . LEU A 1 281 ? -19.423 15.292 37.001 1.00 97.94 281 LEU A O 1
ATOM 2321 N N . PHE A 1 282 ? -19.848 13.114 37.405 1.00 98.12 282 PHE A N 1
ATOM 2322 C CA . PHE A 1 282 ? -20.122 13.268 38.838 1.00 98.12 282 PHE A CA 1
ATOM 2323 C C . PHE A 1 282 ? -19.358 12.268 39.719 1.00 98.12 282 PHE A C 1
ATOM 2325 O O . PHE A 1 282 ? -19.336 11.059 39.449 1.00 98.12 282 PHE A O 1
ATOM 2332 N N . GLY A 1 283 ? -18.790 12.782 40.814 1.00 96.69 283 GLY A N 1
ATOM 2333 C CA . GLY A 1 283 ? -18.335 12.006 41.968 1.00 96.69 283 GLY A CA 1
ATOM 2334 C C . GLY A 1 283 ? -17.305 10.916 41.652 1.00 96.69 283 GLY A C 1
ATOM 2335 O O . GLY A 1 283 ? -16.374 11.114 40.867 1.00 96.69 283 GLY A O 1
ATOM 2336 N N . GLY A 1 284 ? -17.471 9.750 42.281 1.00 96.19 284 GLY A N 1
ATOM 2337 C CA . GLY A 1 284 ? -16.515 8.638 42.267 1.00 96.19 284 GLY A CA 1
ATOM 2338 C C . GLY A 1 284 ? -15.575 8.642 43.473 1.00 96.19 284 GLY A C 1
ATOM 2339 O O . GLY A 1 284 ? -15.759 9.419 44.400 1.00 96.19 284 GLY A O 1
ATOM 2340 N N . TRP A 1 285 ? -14.580 7.751 43.463 1.00 95.31 285 TRP A N 1
ATOM 2341 C CA . TRP A 1 285 ? -13.607 7.573 44.548 1.00 95.31 285 TRP A CA 1
ATOM 2342 C C . TRP A 1 285 ? -12.173 7.744 44.038 1.00 95.31 285 TRP A C 1
ATOM 2344 O O . TRP A 1 285 ? -11.800 7.104 43.046 1.00 95.31 285 TRP A O 1
ATOM 2354 N N . ASP A 1 286 ? -11.375 8.575 44.713 1.00 93.75 286 ASP A N 1
ATOM 2355 C CA . ASP A 1 286 ? -10.055 9.043 44.242 1.00 93.75 286 ASP A CA 1
ATOM 2356 C C . ASP A 1 286 ? -8.870 8.108 44.560 1.00 93.75 286 ASP A C 1
ATOM 2358 O O . ASP A 1 286 ? -7.848 8.129 43.878 1.00 93.75 286 ASP A O 1
ATOM 2362 N N . GLY A 1 287 ? -9.015 7.240 45.562 1.00 90.88 287 GLY A N 1
ATOM 2363 C CA . GLY A 1 287 ? -7.911 6.488 46.182 1.00 90.88 287 GLY A CA 1
ATOM 2364 C C . GLY A 1 287 ? -7.958 6.516 47.715 1.00 90.88 287 GLY A C 1
ATOM 2365 O O . GLY A 1 287 ? -7.361 5.676 48.404 1.00 90.88 287 GLY A O 1
ATOM 2366 N N . THR A 1 288 ? -8.702 7.472 48.259 1.00 91.69 288 THR A N 1
ATOM 2367 C CA . THR A 1 288 ? -8.833 7.811 49.674 1.00 91.69 288 THR A CA 1
ATOM 2368 C C . THR A 1 288 ? -10.280 8.053 50.089 1.00 91.69 288 THR A C 1
ATOM 2370 O O . THR A 1 288 ? -10.705 7.441 51.068 1.00 91.69 288 THR A O 1
ATOM 2373 N N . GLN A 1 289 ? -11.032 8.868 49.351 1.00 93.44 289 GLN A N 1
ATOM 2374 C CA . GLN A 1 289 ? -12.377 9.327 49.702 1.00 93.44 289 GLN A CA 1
ATOM 2375 C C . GLN A 1 289 ? -13.319 9.328 48.490 1.00 93.44 289 GLN A C 1
ATOM 2377 O O . GLN A 1 289 ? -12.881 9.310 47.338 1.00 93.44 289 GLN A O 1
ATOM 2382 N N . ASP A 1 290 ? -14.623 9.329 48.770 1.00 95.50 290 ASP A N 1
ATOM 2383 C CA . ASP A 1 290 ? -15.652 9.615 47.772 1.00 95.50 290 ASP A CA 1
ATOM 2384 C C . ASP A 1 290 ? -15.722 11.123 47.489 1.00 95.50 290 ASP A C 1
ATOM 2386 O O . ASP A 1 290 ? -15.428 11.945 48.359 1.00 95.50 290 ASP A O 1
ATOM 2390 N N . LEU A 1 291 ? -16.128 11.483 46.273 1.00 96.62 291 LEU A N 1
ATOM 2391 C CA . LEU A 1 291 ? -16.165 12.855 45.775 1.00 96.62 291 LEU A CA 1
ATOM 2392 C C . LEU A 1 291 ? -17.609 13.346 45.559 1.00 96.62 291 LEU A C 1
ATOM 2394 O O . LEU A 1 291 ? -18.504 12.554 45.247 1.00 96.62 291 LEU A O 1
ATOM 2398 N N . ALA A 1 292 ? -17.809 14.660 45.701 1.00 96.62 292 ALA A N 1
ATOM 2399 C CA . ALA A 1 292 ? -19.065 15.388 45.461 1.00 96.62 292 ALA A CA 1
ATOM 2400 C C . ALA A 1 292 ? -18.919 16.480 44.380 1.00 96.62 292 ALA A C 1
ATOM 2402 O O . ALA A 1 292 ? -19.745 17.384 44.291 1.00 96.62 292 ALA A O 1
ATOM 2403 N N . ASP A 1 293 ? -17.853 16.439 43.580 1.00 96.38 293 ASP A N 1
ATOM 2404 C CA . ASP A 1 293 ? -17.618 17.407 42.513 1.00 96.38 293 ASP A CA 1
ATOM 2405 C C . ASP A 1 293 ? -18.360 17.019 41.222 1.00 96.38 293 ASP A C 1
ATOM 2407 O O . ASP A 1 293 ? -18.471 15.842 40.854 1.00 96.38 293 ASP A O 1
ATOM 2411 N N . PHE A 1 294 ? -18.883 18.035 40.538 1.00 97.44 294 PHE A N 1
ATOM 2412 C CA . PHE A 1 294 ? -19.711 17.906 39.346 1.00 97.44 294 PHE A CA 1
ATOM 2413 C C . PHE A 1 294 ? -19.176 18.797 38.226 1.00 97.44 294 PHE A C 1
ATOM 2415 O O . PHE A 1 294 ? -18.961 19.997 38.407 1.00 97.44 294 PHE A O 1
ATOM 2422 N N . TRP A 1 295 ? -18.956 18.195 37.061 1.00 97.25 295 TRP A N 1
ATOM 2423 C CA . TRP A 1 295 ? -18.232 18.796 35.947 1.00 97.25 295 TRP A CA 1
ATOM 2424 C C . TRP A 1 295 ? -18.975 18.607 34.627 1.00 97.25 295 TRP A C 1
ATOM 2426 O O . TRP A 1 295 ? -19.648 17.596 34.429 1.00 97.25 295 TRP A O 1
ATOM 2436 N N . ALA A 1 296 ? -18.763 19.533 33.695 1.00 96.88 296 ALA A N 1
ATOM 2437 C CA . ALA A 1 296 ? -19.100 19.373 32.285 1.00 96.88 296 ALA A CA 1
ATOM 2438 C C . ALA A 1 296 ? -17.860 19.573 31.406 1.00 96.88 296 ALA A C 1
ATOM 2440 O O . ALA A 1 296 ? -17.014 20.417 31.695 1.00 96.88 296 ALA A O 1
ATOM 2441 N N . TYR A 1 297 ? -17.768 18.820 30.317 1.00 96.94 297 TYR A N 1
ATOM 2442 C CA . TYR A 1 297 ? -16.786 18.998 29.253 1.00 96.94 297 TYR A CA 1
ATOM 2443 C C . TYR A 1 297 ? -17.504 19.334 27.950 1.00 96.94 297 TYR A C 1
ATOM 2445 O O . TYR A 1 297 ? -18.353 18.561 27.504 1.00 96.94 297 TYR A O 1
ATOM 2453 N N . SER A 1 298 ? -17.141 20.457 27.329 1.00 95.31 298 SER A N 1
ATOM 2454 C CA . SER A 1 298 ? -17.570 20.792 25.968 1.00 95.31 298 SER A CA 1
ATOM 2455 C C . SER A 1 298 ? -16.588 20.194 24.965 1.00 95.31 298 SER A C 1
ATOM 2457 O O . SER A 1 298 ? -15.397 20.520 24.995 1.00 95.31 298 SER A O 1
ATOM 2459 N N . VAL A 1 299 ? -17.083 19.345 24.058 1.00 93.12 299 VAL A N 1
ATOM 2460 C CA . VAL A 1 299 ? -16.293 18.811 22.936 1.00 93.12 299 VAL A CA 1
ATOM 2461 C C . VAL A 1 299 ? -15.885 19.930 21.980 1.00 93.12 299 VAL A C 1
ATOM 2463 O O . VAL A 1 299 ? -14.717 19.997 21.599 1.00 93.12 299 VAL A O 1
ATOM 2466 N N . GLN A 1 300 ? -16.814 20.832 21.649 1.00 91.12 300 GLN A N 1
ATOM 2467 C CA . GLN A 1 300 ? -16.590 21.926 20.698 1.00 91.12 300 GLN A CA 1
ATOM 2468 C C . GLN A 1 300 ? -15.505 22.897 21.186 1.00 91.12 300 GLN A C 1
ATOM 2470 O O . GLN A 1 300 ? -14.628 23.287 20.415 1.00 91.12 300 GLN A O 1
ATOM 2475 N N . GLU A 1 301 ? -15.503 23.230 22.481 1.00 91.56 301 GLU A N 1
ATOM 2476 C CA . GLU A 1 301 ? -14.454 24.067 23.067 1.00 91.56 301 GLU A CA 1
ATOM 2477 C C . GLU A 1 301 ? -13.213 23.290 23.520 1.00 91.56 301 GLU A C 1
ATOM 2479 O O . GLU A 1 301 ? -12.189 23.913 23.795 1.00 91.56 301 GLU A O 1
ATOM 2484 N N . ASN A 1 302 ? -13.251 21.955 23.581 1.00 92.69 302 ASN A N 1
ATOM 2485 C CA . ASN A 1 302 ? -12.207 21.124 24.192 1.00 92.69 302 ASN A CA 1
ATOM 2486 C C . ASN A 1 302 ? -11.813 21.638 25.594 1.00 92.69 302 ASN A C 1
ATOM 2488 O O . ASN A 1 302 ? -10.645 21.923 25.867 1.00 92.69 302 ASN A O 1
ATOM 2492 N N . GLN A 1 303 ? -12.796 21.825 26.479 1.00 92.56 303 GLN A N 1
ATOM 2493 C CA . GLN A 1 303 ? -12.581 22.421 27.801 1.00 92.56 303 GLN A CA 1
ATOM 2494 C C . GLN A 1 303 ? -13.509 21.822 28.867 1.00 92.56 303 GLN A C 1
ATOM 2496 O O . GLN A 1 303 ? -14.699 21.618 28.627 1.00 92.56 303 GLN A O 1
ATOM 2501 N N . TRP A 1 304 ? -12.959 21.582 30.064 1.00 93.88 304 TRP A N 1
ATOM 2502 C CA . TRP A 1 304 ? -13.729 21.274 31.272 1.00 93.88 304 TRP A CA 1
ATOM 2503 C C . TRP A 1 304 ? -14.191 22.553 31.975 1.00 93.88 304 TRP A C 1
ATOM 2505 O O . TRP A 1 304 ? -13.474 23.549 32.035 1.00 93.88 304 TRP A O 1
ATOM 2515 N N . SER A 1 305 ? -15.382 22.495 32.556 1.00 93.44 305 SER A N 1
ATOM 2516 C CA . SER A 1 305 ? -15.946 23.487 33.465 1.00 93.44 305 SER A CA 1
ATOM 2517 C C . SER A 1 305 ? -16.426 22.776 34.726 1.00 93.44 305 SER A C 1
ATOM 2519 O O . SER A 1 305 ? -17.173 21.798 34.651 1.00 93.44 305 SER A O 1
ATOM 2521 N N . CYS A 1 306 ? -15.987 23.253 35.888 1.00 93.81 306 CYS A N 1
ATOM 2522 C CA . CYS A 1 306 ? -16.519 22.802 37.168 1.00 93.81 306 CYS A CA 1
ATOM 2523 C C . CYS A 1 306 ? -17.874 23.485 37.390 1.00 93.81 306 CYS A C 1
ATOM 2525 O O . CYS A 1 306 ? -17.935 24.713 37.412 1.00 93.81 306 CYS A O 1
ATOM 2527 N N . ILE A 1 307 ? -18.945 22.700 37.514 1.00 94.44 307 ILE A N 1
ATOM 2528 C CA . ILE A 1 307 ? -20.291 23.206 37.819 1.00 94.44 307 ILE A CA 1
ATOM 2529 C C . ILE A 1 307 ? -20.411 23.398 39.330 1.00 94.44 307 ILE A C 1
ATOM 2531 O O . ILE A 1 307 ? -20.814 24.463 39.785 1.00 94.44 307 ILE A O 1
ATOM 2535 N N . SER A 1 308 ? -19.990 22.389 40.099 1.00 94.81 308 SER A N 1
ATOM 2536 C CA . SER A 1 308 ? -19.912 22.446 41.558 1.00 94.81 308 SER A CA 1
ATOM 2537 C C . SER A 1 308 ? -18.680 21.706 42.069 1.00 94.81 308 SER A C 1
ATOM 2539 O O . SER A 1 308 ? -18.328 20.631 41.580 1.00 94.81 308 SER A O 1
ATOM 2541 N N . ARG A 1 309 ? -18.046 22.261 43.105 1.00 93.62 309 ARG A N 1
ATOM 2542 C CA . ARG A 1 309 ? -16.960 21.603 43.851 1.00 93.62 309 ARG A CA 1
ATOM 2543 C C . ARG A 1 309 ? -17.472 20.644 44.926 1.00 93.62 309 ARG A C 1
ATOM 2545 O O . ARG A 1 309 ? -16.702 19.810 45.393 1.00 93.62 309 ARG A O 1
ATOM 2552 N N . ASP A 1 310 ? -18.721 20.807 45.352 1.00 95.38 310 ASP A N 1
ATOM 2553 C CA . ASP A 1 310 ? -19.350 20.042 46.426 1.00 95.38 310 ASP A CA 1
ATOM 2554 C C . ASP A 1 310 ? -20.874 20.200 46.340 1.00 95.38 310 ASP A C 1
ATOM 2556 O O . ASP A 1 310 ? -21.459 21.121 46.920 1.00 95.38 310 ASP A O 1
ATOM 2560 N N . THR A 1 311 ? -21.520 19.288 45.615 1.00 96.56 311 THR A N 1
ATOM 2561 C CA . THR A 1 311 ? -22.964 19.341 45.367 1.00 96.56 311 THR A CA 1
ATOM 2562 C C . THR A 1 311 ? -23.802 19.263 46.640 1.00 96.56 311 THR A C 1
ATOM 2564 O O . THR A 1 311 ? -24.932 19.746 46.639 1.00 96.56 311 THR A O 1
ATOM 2567 N N . GLU A 1 312 ? -23.279 18.720 47.745 1.00 94.38 312 GLU A N 1
ATOM 2568 C CA . GLU A 1 312 ? -24.008 18.631 49.017 1.00 94.38 312 GLU A CA 1
ATOM 2569 C C . GLU A 1 312 ? -24.276 20.026 49.612 1.00 94.38 312 GLU A C 1
ATOM 2571 O O . GLU A 1 312 ? -25.329 20.262 50.205 1.00 94.38 312 GLU A O 1
ATOM 2576 N N . LYS A 1 313 ? -23.378 20.993 49.366 1.00 93.56 313 LYS A N 1
ATOM 2577 C CA . LYS A 1 313 ? -23.569 22.407 49.747 1.00 93.56 313 LYS A CA 1
ATOM 2578 C C . LYS A 1 313 ? -24.600 23.145 48.883 1.00 93.56 313 LYS A C 1
ATOM 2580 O O . LYS A 1 313 ? -25.044 24.226 49.261 1.00 93.56 313 LYS A O 1
ATOM 2585 N N . GLU A 1 314 ? -24.986 22.569 47.747 1.00 92.12 314 GLU A N 1
ATOM 2586 C CA . GLU A 1 314 ? -25.867 23.169 46.735 1.00 92.12 314 GLU A CA 1
ATOM 2587 C C . GLU A 1 314 ? -27.233 22.454 46.644 1.00 92.12 314 GLU A C 1
ATOM 2589 O O . GLU A 1 314 ? -27.981 22.632 45.685 1.00 92.12 314 GLU A O 1
ATOM 2594 N N . ASN A 1 315 ? -27.599 21.684 47.679 1.00 91.56 315 ASN A N 1
ATOM 2595 C CA . ASN A 1 315 ? -28.805 20.836 47.756 1.00 91.56 315 ASN A CA 1
ATOM 2596 C C . ASN A 1 315 ? -28.820 19.657 46.759 1.00 91.56 315 ASN A C 1
ATOM 2598 O O . ASN A 1 315 ? -29.866 19.050 46.522 1.00 91.56 315 ASN A O 1
ATOM 2602 N N . GLY A 1 316 ? -27.666 19.327 46.180 1.00 95.00 316 GLY A N 1
ATOM 2603 C CA . GLY A 1 316 ? -27.438 18.131 45.380 1.00 95.00 316 GLY A CA 1
ATOM 2604 C C . GLY A 1 316 ? -27.028 16.913 46.213 1.00 95.00 316 GLY A C 1
ATOM 2605 O O . GLY A 1 316 ? -27.169 16.907 47.440 1.00 95.00 316 GLY A O 1
ATOM 2606 N N . PRO A 1 317 ? -26.546 15.844 45.554 1.00 96.31 317 PRO A N 1
ATOM 2607 C CA . PRO A 1 317 ? -26.215 14.599 46.223 1.00 96.31 317 PRO A CA 1
ATOM 2608 C C . PRO A 1 317 ? -24.959 14.742 47.080 1.00 96.31 317 PRO A C 1
ATOM 2610 O O . PRO A 1 317 ? -23.984 15.379 46.684 1.00 96.31 317 PRO A O 1
ATOM 2613 N N . SER A 1 318 ? -24.962 14.061 48.222 1.00 94.94 318 SER A N 1
ATOM 2614 C CA . SER A 1 318 ? -23.763 13.827 49.038 1.00 94.94 318 SER A CA 1
ATOM 2615 C C . SER A 1 318 ? -22.693 13.015 48.296 1.00 94.94 318 SER A C 1
ATOM 2617 O O . SER A 1 318 ? -23.027 12.250 47.382 1.00 94.94 318 SER A O 1
ATOM 2619 N N . ALA A 1 319 ? -21.427 13.152 48.708 1.00 96.06 319 ALA A N 1
ATOM 2620 C CA . ALA A 1 319 ? -20.268 12.488 48.091 1.00 96.06 319 ALA A CA 1
ATOM 2621 C C . ALA A 1 319 ? -20.474 10.972 47.893 1.00 96.06 319 ALA A C 1
ATOM 2623 O O . ALA A 1 319 ? -20.939 10.283 48.808 1.00 96.06 319 ALA A O 1
ATOM 2624 N N . ARG A 1 320 ? -20.161 10.440 46.697 1.00 96.06 320 ARG A N 1
ATOM 2625 C CA . ARG A 1 320 ? -20.489 9.040 46.353 1.00 96.06 320 ARG A CA 1
ATOM 2626 C C . ARG A 1 320 ? -19.718 8.408 45.191 1.00 96.06 320 ARG A C 1
ATOM 2628 O O . ARG A 1 320 ? -19.576 8.990 44.116 1.00 96.06 320 ARG A O 1
ATOM 2635 N N . SER A 1 321 ? -19.418 7.118 45.335 1.00 95.19 321 SER A N 1
ATOM 2636 C CA . SER A 1 321 ? -19.028 6.199 44.254 1.00 95.19 321 SER A CA 1
ATOM 2637 C C . SER A 1 321 ? -20.012 5.031 44.089 1.00 95.19 321 SER A C 1
ATOM 2639 O O . SER A 1 321 ? -20.888 4.800 44.928 1.00 95.19 321 SER A O 1
ATOM 2641 N N . CYS A 1 322 ? -19.906 4.325 42.957 1.00 94.19 322 CYS A N 1
ATOM 2642 C CA . CYS A 1 322 ? -20.725 3.161 42.569 1.00 94.19 322 CYS A CA 1
ATOM 2643 C C . CYS A 1 322 ? -22.249 3.416 42.533 1.00 94.19 322 CYS A C 1
ATOM 2645 O O . CYS A 1 322 ? -23.051 2.477 42.516 1.00 94.19 322 CYS A O 1
ATOM 2647 N N . HIS A 1 323 ? -22.624 4.696 42.493 1.00 96.56 323 HIS A N 1
ATOM 2648 C CA . HIS A 1 323 ? -23.936 5.216 42.124 1.00 96.56 323 HIS A CA 1
ATOM 2649 C C . HIS A 1 323 ? -24.161 5.065 40.608 1.00 96.56 323 HIS A C 1
ATOM 2651 O O . HIS A 1 323 ? -23.236 4.681 39.884 1.00 96.56 323 HIS A O 1
ATOM 2657 N N . LYS A 1 324 ? -25.351 5.410 40.105 1.00 96.81 324 LYS A N 1
ATOM 2658 C CA . LYS A 1 324 ? -25.637 5.476 38.662 1.00 96.81 324 LYS A CA 1
ATOM 2659 C C . LYS A 1 324 ? -26.257 6.824 38.275 1.00 96.81 324 LYS A C 1
ATOM 2661 O O . LYS A 1 324 ? -26.920 7.461 39.090 1.00 96.81 324 LYS A O 1
ATOM 2666 N N . MET A 1 325 ? -26.009 7.245 37.033 1.00 97.44 325 MET A N 1
ATOM 2667 C CA . MET A 1 325 ? -26.652 8.394 36.386 1.00 97.44 325 MET A CA 1
ATOM 2668 C C . MET A 1 325 ? -27.326 7.972 35.075 1.00 97.44 325 MET A C 1
ATOM 2670 O O . MET A 1 325 ? -26.837 7.069 34.389 1.00 97.44 325 MET A O 1
ATOM 2674 N N . CYS A 1 326 ? -28.390 8.672 34.693 1.00 97.25 326 CYS A N 1
ATOM 2675 C CA . CYS A 1 326 ? -28.945 8.687 33.335 1.00 97.25 326 CYS A CA 1
ATOM 2676 C C . CYS A 1 326 ? -29.422 10.108 32.977 1.00 97.25 326 CYS A C 1
ATOM 2678 O O . CYS A 1 326 ? -29.538 10.956 33.862 1.00 97.25 326 CYS A O 1
ATOM 2680 N N . ILE A 1 327 ? -29.646 10.388 31.690 1.00 96.75 327 ILE A N 1
ATOM 2681 C CA . ILE A 1 327 ? -30.063 11.705 31.186 1.00 96.75 327 ILE A CA 1
ATOM 2682 C C . ILE A 1 327 ? -31.332 11.571 30.341 1.00 96.75 327 ILE A C 1
ATOM 2684 O O . ILE A 1 327 ? -31.416 10.698 29.480 1.00 96.75 327 ILE A O 1
ATOM 2688 N N . ASP A 1 328 ? -32.301 12.449 30.582 1.00 96.00 328 ASP A N 1
ATOM 2689 C CA . ASP A 1 328 ? -33.403 12.721 29.666 1.00 96.00 328 ASP A CA 1
ATOM 2690 C C . ASP A 1 328 ? -32.933 13.752 28.636 1.00 96.00 328 ASP A C 1
ATOM 2692 O O . ASP A 1 328 ? -32.779 14.939 28.936 1.00 96.00 328 ASP A O 1
ATOM 2696 N N . SER A 1 329 ? -32.685 13.280 27.418 1.00 91.50 329 SER A N 1
ATOM 2697 C CA . SER A 1 329 ? -32.227 14.088 26.285 1.00 91.50 329 SER A CA 1
ATOM 2698 C C . SER A 1 329 ? -33.299 15.017 25.700 1.00 91.50 329 SER A C 1
ATOM 2700 O O . SER A 1 329 ? -32.950 15.951 24.982 1.00 91.50 329 SER A O 1
ATOM 2702 N N . GLN A 1 330 ? -34.587 14.806 25.998 1.00 92.50 330 GLN A N 1
ATOM 2703 C CA . GLN A 1 330 ? -35.659 15.725 25.593 1.00 92.50 330 GLN A CA 1
ATOM 2704 C C . GLN A 1 330 ? -35.873 16.835 26.626 1.00 92.50 330 GLN A C 1
ATOM 2706 O O . GLN A 1 330 ? -36.174 17.969 26.262 1.00 92.50 330 GLN A O 1
ATOM 2711 N N . ARG A 1 331 ? -35.722 16.513 27.917 1.00 93.44 331 ARG A N 1
ATOM 2712 C CA . ARG A 1 331 ? -35.949 17.445 29.035 1.00 93.44 331 ARG A CA 1
ATOM 2713 C C . ARG A 1 331 ? -34.687 18.126 29.554 1.00 93.44 331 ARG A C 1
ATOM 2715 O O . ARG A 1 331 ? -34.809 18.991 30.412 1.00 93.44 331 ARG A O 1
ATOM 2722 N N . ARG A 1 332 ? -33.503 17.708 29.092 1.00 95.31 332 ARG A N 1
ATOM 2723 C CA . ARG A 1 332 ? -32.190 18.202 29.549 1.00 95.31 332 ARG A CA 1
ATOM 2724 C C . ARG A 1 332 ? -32.034 18.043 31.075 1.00 95.31 332 ARG A C 1
ATOM 2726 O O . ARG A 1 332 ? -31.563 18.925 31.787 1.00 95.31 332 ARG A O 1
ATOM 2733 N N . GLN A 1 333 ? -32.465 16.886 31.587 1.00 97.25 333 GLN A N 1
ATOM 2734 C CA . GLN A 1 333 ? -32.519 16.567 33.020 1.00 97.25 333 GLN A CA 1
ATOM 2735 C C . GLN A 1 333 ? -31.723 15.292 33.326 1.00 97.25 333 GLN A C 1
ATOM 2737 O O . GLN A 1 333 ? -31.917 14.257 32.693 1.00 97.25 333 GLN A O 1
ATOM 2742 N N . ILE A 1 334 ? -30.821 15.358 34.305 1.00 98.12 334 ILE A N 1
ATOM 2743 C CA . ILE A 1 334 ? -29.935 14.259 34.715 1.00 98.12 334 ILE A CA 1
ATOM 2744 C C . ILE A 1 334 ? -30.448 13.679 36.033 1.00 98.12 334 ILE A C 1
ATOM 2746 O O . ILE A 1 334 ? -30.706 14.429 36.967 1.00 98.12 334 ILE A O 1
ATOM 2750 N N . TYR A 1 335 ? -30.563 12.358 36.138 1.00 98.38 335 TYR A N 1
ATOM 2751 C CA . TYR A 1 335 ? -31.076 11.667 37.324 1.00 98.38 335 TYR A CA 1
ATOM 2752 C C . TYR A 1 335 ? -29.999 10.777 37.948 1.00 98.38 335 TYR A C 1
ATOM 2754 O O . TYR A 1 335 ? -29.346 10.015 37.232 1.00 98.38 335 TYR A O 1
ATOM 2762 N N . THR A 1 336 ? -29.851 10.844 39.275 1.00 97.94 336 THR A N 1
ATOM 2763 C CA . THR A 1 336 ? -28.773 10.199 40.046 1.00 97.94 336 THR A CA 1
ATOM 2764 C C . THR A 1 336 ? -29.346 9.379 41.201 1.00 97.94 336 THR A C 1
ATOM 2766 O O . THR A 1 336 ? -30.073 9.923 42.035 1.00 97.94 336 THR A O 1
ATOM 2769 N N . LEU A 1 337 ? -28.986 8.092 41.278 1.00 97.81 337 LEU A N 1
ATOM 2770 C CA . LEU A 1 337 ? -29.477 7.145 42.290 1.00 97.81 337 LEU A CA 1
ATOM 2771 C C . LEU A 1 337 ? -28.339 6.348 42.948 1.00 97.81 337 LEU A C 1
ATOM 2773 O O . LEU A 1 337 ? -27.367 5.947 42.296 1.00 97.81 337 LEU A O 1
ATOM 2777 N N . GLY A 1 338 ? -28.513 6.058 44.239 1.00 96.44 338 GLY A N 1
ATOM 2778 C CA . GLY A 1 338 ? -27.700 5.107 44.998 1.00 96.44 338 GLY A CA 1
ATOM 2779 C C . GLY A 1 338 ? -26.279 5.578 45.324 1.00 96.44 338 GLY A C 1
ATOM 2780 O O . GLY A 1 338 ? -25.885 6.704 45.012 1.00 96.44 338 GLY A O 1
ATOM 2781 N N . ARG A 1 339 ? -25.523 4.708 46.009 1.00 95.38 339 ARG A N 1
ATOM 2782 C CA . ARG A 1 339 ? -24.108 4.874 46.406 1.00 95.38 339 ARG A CA 1
ATOM 2783 C C . ARG A 1 339 ? -23.594 3.613 47.110 1.00 95.38 339 ARG A C 1
ATOM 2785 O O . ARG A 1 339 ? -24.372 2.899 47.744 1.00 95.38 339 ARG A O 1
ATOM 2792 N N . TYR A 1 340 ? -22.285 3.367 47.069 1.00 93.50 340 TYR A N 1
ATOM 2793 C CA . TYR A 1 340 ? -21.638 2.455 48.019 1.00 93.50 340 TYR A CA 1
ATOM 2794 C C . TYR A 1 340 ? -21.486 3.119 49.403 1.00 93.50 340 TYR A C 1
ATOM 2796 O O . TYR A 1 340 ? -21.365 4.336 49.501 1.00 93.50 340 TYR A O 1
ATOM 2804 N N . LEU A 1 341 ? -21.472 2.316 50.473 1.00 90.88 341 LEU A N 1
ATOM 2805 C CA . LEU A 1 341 ? -21.085 2.733 51.827 1.00 90.88 341 LEU A CA 1
ATOM 2806 C C . LEU A 1 341 ? -20.316 1.605 52.520 1.00 90.88 341 LEU A C 1
ATOM 2808 O O . LEU A 1 341 ? -20.757 0.447 52.512 1.00 90.88 341 LEU A O 1
ATOM 2812 N N . ASP A 1 342 ? -19.208 1.935 53.182 1.00 85.69 342 ASP A N 1
ATOM 2813 C CA . ASP A 1 342 ? -18.449 0.971 53.983 1.00 85.69 342 ASP A CA 1
ATOM 2814 C C . ASP A 1 342 ? -19.242 0.466 55.204 1.00 85.69 342 ASP A C 1
ATOM 2816 O O . ASP A 1 342 ? -20.058 1.187 55.776 1.00 85.69 342 ASP A O 1
ATOM 2820 N N . SER A 1 343 ? -18.993 -0.776 55.635 1.00 83.50 343 SER A N 1
ATOM 2821 C CA . SER A 1 343 ? -19.670 -1.388 56.791 1.00 83.50 343 SER A CA 1
ATOM 2822 C C . SER A 1 343 ? -19.526 -0.617 58.109 1.00 83.50 343 SER A C 1
ATOM 2824 O O . SER A 1 343 ? -20.394 -0.751 58.970 1.00 83.50 343 SER A O 1
ATOM 2826 N N . SER A 1 344 ? -18.479 0.195 58.271 1.00 83.00 344 SER A N 1
ATOM 2827 C CA . SER A 1 344 ? -18.247 1.019 59.466 1.00 83.00 344 SER A CA 1
ATOM 2828 C C . SER A 1 344 ? -19.203 2.212 59.604 1.00 83.00 344 SER A C 1
ATOM 2830 O O . SER A 1 344 ? -19.426 2.676 60.720 1.00 83.00 344 SER A O 1
ATOM 2832 N N . VAL A 1 345 ? -19.808 2.688 58.505 1.00 84.94 345 VAL A N 1
ATOM 2833 C CA . VAL A 1 345 ? -20.676 3.887 58.487 1.00 84.94 345 VAL A CA 1
ATOM 2834 C C . VAL A 1 345 ? -22.168 3.577 58.284 1.00 84.94 345 VAL A C 1
ATOM 2836 O O . VAL A 1 345 ? -22.995 4.493 58.222 1.00 84.94 345 VAL A O 1
ATOM 2839 N N . ARG A 1 346 ? -22.553 2.296 58.198 1.00 89.38 346 ARG A N 1
ATOM 2840 C CA . ARG A 1 346 ? -23.948 1.872 57.970 1.00 89.38 346 ARG A CA 1
ATOM 2841 C C . ARG A 1 346 ? -24.792 1.976 59.237 1.00 89.38 346 ARG A C 1
ATOM 2843 O O . ARG A 1 346 ? -24.514 1.338 60.246 1.00 89.38 346 ARG A O 1
ATOM 2850 N N . ASN A 1 347 ? -25.861 2.755 59.148 1.00 86.31 347 ASN A N 1
ATOM 2851 C CA . ASN A 1 347 ? -26.902 2.902 60.157 1.00 86.31 347 ASN A CA 1
ATOM 2852 C C . ASN A 1 347 ? -28.236 3.241 59.464 1.00 86.31 347 ASN A C 1
ATOM 2854 O O . ASN A 1 347 ? -28.267 3.516 58.265 1.00 86.31 347 ASN A O 1
ATOM 2858 N N . SER A 1 348 ? -29.340 3.263 60.212 1.00 82.75 348 SER A N 1
ATOM 2859 C CA . SER A 1 348 ? -30.685 3.486 59.658 1.00 82.75 348 SER A CA 1
ATOM 2860 C C . SER A 1 348 ? -30.903 4.848 58.981 1.00 82.75 348 SER A C 1
ATOM 2862 O O . SER A 1 348 ? -31.866 4.982 58.233 1.00 82.75 348 SER A O 1
ATOM 2864 N N . LYS A 1 349 ? -30.037 5.850 59.200 1.00 84.62 349 LYS A N 1
ATOM 2865 C CA . LYS A 1 349 ? -30.071 7.121 58.454 1.00 84.62 349 LYS A CA 1
ATOM 2866 C C . LYS A 1 349 ? -29.190 7.094 57.206 1.00 84.62 349 LYS A C 1
ATOM 2868 O O . LYS A 1 349 ? -29.607 7.604 56.175 1.00 84.62 349 LYS A O 1
ATOM 2873 N N . SER A 1 350 ? -27.989 6.511 57.273 1.00 85.44 350 SER A N 1
ATOM 2874 C CA . SER A 1 350 ? -27.084 6.461 56.111 1.00 85.44 350 SER A CA 1
ATOM 2875 C C . SER A 1 350 ? -27.550 5.486 55.024 1.00 85.44 350 SER A C 1
ATOM 2877 O O . SER A 1 350 ? -27.259 5.711 53.850 1.00 85.44 350 SER A O 1
ATOM 2879 N N . LEU A 1 351 ? -28.329 4.461 55.390 1.00 90.00 351 LEU A N 1
ATOM 2880 C CA . LEU A 1 351 ? -28.917 3.485 54.463 1.00 90.00 351 LEU A CA 1
ATOM 2881 C C . LEU A 1 351 ? -30.182 3.954 53.717 1.00 90.00 351 LEU A C 1
ATOM 2883 O O . LEU A 1 351 ? -30.738 3.167 52.954 1.00 90.00 351 LEU A O 1
ATOM 2887 N N . LYS A 1 352 ? -30.624 5.207 53.895 1.00 92.50 352 LYS A N 1
ATOM 2888 C CA . LYS A 1 352 ? -31.676 5.802 53.057 1.00 92.50 352 LYS A CA 1
ATOM 2889 C C . LYS A 1 352 ? -31.276 5.791 51.574 1.00 92.50 352 LYS A C 1
ATOM 2891 O O . LYS A 1 352 ? -30.128 6.093 51.239 1.00 92.50 352 LYS A O 1
ATOM 2896 N N . SER A 1 353 ? -32.224 5.453 50.702 1.00 94.25 353 SER A N 1
ATOM 2897 C CA . SER A 1 353 ? -32.037 5.333 49.253 1.00 94.25 353 SER A CA 1
ATOM 2898 C C . SER A 1 353 ? -32.346 6.656 48.538 1.00 94.25 353 SER A C 1
ATOM 2900 O O . SER A 1 353 ? -33.405 6.813 47.926 1.00 94.25 353 SER A O 1
ATOM 2902 N N . ASP A 1 354 ? -31.447 7.632 48.674 1.00 96.06 354 ASP A N 1
ATOM 2903 C CA . ASP A 1 354 ? -31.644 8.993 48.163 1.00 96.06 354 ASP A CA 1
ATOM 2904 C C . ASP A 1 354 ? -31.649 9.081 46.623 1.00 96.06 354 ASP A C 1
ATOM 2906 O O . ASP A 1 354 ? -30.881 8.410 45.925 1.00 96.06 354 ASP A O 1
ATOM 2910 N N . PHE A 1 355 ? -32.541 9.919 46.081 1.00 97.88 355 PHE A N 1
ATOM 2911 C CA . PHE A 1 355 ? -32.735 10.075 44.637 1.00 97.88 355 PHE A CA 1
ATOM 2912 C C . PHE A 1 355 ? -32.863 11.544 44.234 1.00 97.88 355 PHE A C 1
ATOM 2914 O O . PHE A 1 355 ? -33.682 12.288 44.778 1.00 97.88 355 PHE A O 1
ATOM 2921 N N . TYR A 1 356 ? -32.055 11.949 43.256 1.00 98.06 356 TYR A N 1
ATOM 2922 C CA . TYR A 1 356 ? -31.885 13.341 42.847 1.00 98.06 356 TYR A CA 1
ATOM 2923 C C . TYR A 1 356 ? -32.054 13.523 41.340 1.00 98.06 356 TYR A C 1
ATOM 2925 O O . TYR A 1 356 ? -31.744 12.630 40.548 1.00 98.06 356 TYR A O 1
ATOM 2933 N N . ARG A 1 357 ? -32.444 14.738 40.953 1.00 97.69 357 ARG A N 1
ATOM 2934 C CA . ARG A 1 357 ? -32.382 15.248 39.581 1.00 97.69 357 ARG A CA 1
ATOM 2935 C C . ARG A 1 357 ? -31.588 16.550 39.544 1.00 97.69 357 ARG A C 1
ATOM 2937 O O . ARG A 1 357 ? -31.846 17.432 40.354 1.00 97.69 357 ARG A O 1
ATOM 2944 N N . TYR A 1 358 ? -30.690 16.692 38.581 1.00 98.00 358 TYR A N 1
ATOM 2945 C CA . TYR A 1 358 ? -30.113 17.966 38.162 1.00 98.00 358 TYR A CA 1
ATOM 2946 C C . TYR A 1 358 ? -30.815 18.445 36.889 1.00 98.00 358 TYR A C 1
ATOM 2948 O O . TYR A 1 358 ? -31.020 17.667 35.955 1.00 98.00 358 TYR A O 1
ATOM 2956 N N . ASP A 1 359 ? -31.200 19.712 36.861 1.00 96.81 359 ASP A N 1
ATOM 2957 C CA . ASP A 1 359 ? -31.758 20.384 35.693 1.00 96.81 359 ASP A CA 1
ATOM 2958 C C . ASP A 1 359 ? -30.647 21.189 35.005 1.00 96.81 359 ASP A C 1
ATOM 2960 O O . ASP A 1 359 ? -30.043 22.061 35.637 1.00 96.81 359 ASP A O 1
ATOM 2964 N N . ILE A 1 360 ? -30.331 20.857 33.746 1.00 96.12 360 ILE A N 1
ATOM 2965 C CA . ILE A 1 360 ? -29.193 21.452 33.029 1.00 96.12 360 ILE A CA 1
ATOM 2966 C C . ILE A 1 360 ? -29.443 22.929 32.732 1.00 96.12 360 ILE A C 1
ATOM 2968 O O . ILE A 1 360 ? -28.542 23.746 32.922 1.00 96.12 360 ILE A O 1
ATOM 2972 N N . ASP A 1 361 ? -30.653 23.271 32.295 1.00 94.62 361 ASP A N 1
ATOM 2973 C CA . ASP A 1 361 ? -30.974 24.612 31.806 1.00 94.62 361 ASP A CA 1
ATOM 2974 C C . ASP A 1 361 ? -31.220 25.589 32.965 1.00 94.62 361 ASP A C 1
ATOM 2976 O O . ASP A 1 361 ? -30.884 26.770 32.867 1.00 94.62 361 ASP A O 1
ATOM 2980 N N . ALA A 1 362 ? -31.749 25.097 34.090 1.00 94.38 362 ALA A N 1
ATOM 2981 C CA . ALA A 1 362 ? -31.865 25.867 35.326 1.00 94.38 362 ALA A CA 1
ATOM 2982 C C . ALA A 1 362 ? -30.588 25.858 36.191 1.00 94.38 362 ALA A C 1
ATOM 2984 O O . ALA A 1 362 ? -30.531 26.618 37.157 1.00 94.38 362 ALA A O 1
ATOM 2985 N N . ASN A 1 363 ? -29.595 25.005 35.894 1.00 94.25 363 ASN A N 1
ATOM 2986 C CA . ASN A 1 363 ? -28.391 24.771 36.708 1.00 94.25 363 ASN A CA 1
ATOM 2987 C C . ASN A 1 363 ? -28.713 24.557 38.205 1.00 94.25 363 ASN A C 1
ATOM 2989 O O . ASN A 1 363 ? -28.201 25.253 39.083 1.00 94.25 363 ASN A O 1
ATOM 2993 N N . THR A 1 364 ? -29.632 23.634 38.507 1.00 96.00 364 THR A N 1
ATOM 2994 C CA . THR A 1 364 ? -30.066 23.366 39.892 1.00 96.00 364 THR A CA 1
ATOM 2995 C C . THR A 1 364 ? -30.294 21.887 40.173 1.00 96.00 364 THR A C 1
ATOM 2997 O O . THR A 1 364 ? -30.800 21.135 39.340 1.00 96.00 364 THR A O 1
ATOM 3000 N N . TRP A 1 365 ? -29.963 21.471 41.397 1.00 97.31 365 TRP A N 1
ATOM 3001 C CA . TRP A 1 365 ? -30.329 20.161 41.925 1.00 97.31 365 TRP A CA 1
ATOM 3002 C C . TRP A 1 365 ? -31.712 20.179 42.588 1.00 97.31 365 TRP A C 1
ATOM 3004 O O . TRP A 1 365 ? -32.145 21.165 43.179 1.00 97.31 365 TRP A O 1
ATOM 3014 N N . THR A 1 366 ? -32.412 19.053 42.502 1.00 97.12 366 THR A N 1
ATOM 3015 C CA . THR A 1 366 ? -33.681 18.768 43.173 1.00 97.12 366 THR A CA 1
ATOM 3016 C C . THR A 1 366 ? -33.589 17.390 43.826 1.00 97.12 366 THR A C 1
ATOM 3018 O O . THR A 1 366 ? -33.361 16.395 43.134 1.00 97.12 366 THR A O 1
ATOM 3021 N N . LEU A 1 367 ? -33.808 17.307 45.139 1.00 97.19 367 LEU A N 1
ATOM 3022 C CA . LEU A 1 367 ? -34.088 16.038 45.813 1.00 97.19 367 LEU A CA 1
ATOM 3023 C C . LEU A 1 367 ? -35.497 15.574 45.413 1.00 97.19 367 LEU A C 1
ATOM 3025 O O . LEU A 1 367 ? -36.461 16.313 45.605 1.00 97.19 367 LEU A O 1
ATOM 3029 N N . LEU A 1 368 ? -35.616 14.373 44.845 1.00 96.69 368 LEU A N 1
ATOM 3030 C CA . LEU A 1 368 ? -36.900 13.785 44.443 1.00 96.69 368 LEU A CA 1
ATOM 3031 C C . LEU A 1 368 ? -37.466 12.839 45.505 1.00 96.69 368 LEU A C 1
ATOM 3033 O O . LEU A 1 368 ? -38.680 12.730 45.636 1.00 96.69 368 LEU A O 1
ATOM 3037 N N . SER A 1 369 ? -36.594 12.160 46.254 1.00 96.56 369 SER A N 1
ATOM 3038 C CA . SER A 1 369 ? -36.968 11.287 47.367 1.00 96.56 369 SER A CA 1
ATOM 3039 C C . SER A 1 369 ? -35.839 11.220 48.392 1.00 96.56 369 SER A C 1
ATOM 3041 O O . SER A 1 369 ? -34.677 11.020 48.028 1.00 96.56 369 SER A O 1
ATOM 3043 N N . GLU A 1 370 ? -36.185 11.358 49.675 1.00 94.50 370 GLU A N 1
ATOM 3044 C CA . GLU A 1 370 ? -35.257 11.094 50.781 1.00 94.50 370 GLU A CA 1
ATOM 3045 C C . GLU A 1 370 ? -34.908 9.605 50.911 1.00 94.50 370 GLU A C 1
ATOM 3047 O O . GLU A 1 370 ? -33.821 9.283 51.381 1.00 94.50 370 GLU A O 1
ATOM 3052 N N . ASP A 1 371 ? -35.833 8.702 50.577 1.00 95.12 371 ASP A N 1
ATOM 3053 C CA . ASP A 1 371 ? -35.643 7.256 50.677 1.00 95.12 371 ASP A CA 1
ATOM 3054 C C . ASP A 1 371 ? -36.604 6.527 49.734 1.00 95.12 371 ASP A C 1
ATOM 3056 O O . ASP A 1 371 ? -37.748 6.233 50.083 1.00 95.12 371 ASP A O 1
ATOM 3060 N N . THR A 1 372 ? -36.128 6.201 48.534 1.00 96.31 372 THR A N 1
ATOM 3061 C CA . THR A 1 372 ? -36.949 5.569 47.493 1.00 96.31 372 THR A CA 1
ATOM 3062 C C . THR A 1 372 ? -37.550 4.228 47.916 1.00 96.31 372 THR A C 1
ATOM 3064 O O . THR A 1 372 ? -38.589 3.857 47.380 1.00 96.31 372 THR A O 1
ATOM 3067 N N . SER A 1 373 ? -37.011 3.546 48.938 1.00 92.88 373 SER A N 1
ATOM 3068 C CA . SER A 1 373 ? -37.640 2.343 49.507 1.00 92.88 373 SER A CA 1
ATOM 3069 C C . SER A 1 373 ? -38.956 2.615 50.248 1.00 92.88 373 SER A C 1
ATOM 3071 O O . SER A 1 373 ? -39.723 1.672 50.448 1.00 92.88 373 SER A O 1
ATOM 3073 N N . ALA A 1 374 ? -39.209 3.848 50.696 1.00 92.88 374 ALA A N 1
ATOM 3074 C CA . ALA A 1 374 ? -40.486 4.254 51.283 1.00 92.88 374 ALA A CA 1
ATOM 3075 C C . ALA A 1 374 ? -41.521 4.603 50.197 1.00 92.88 374 ALA A C 1
ATOM 3077 O O . ALA A 1 374 ? -42.705 4.323 50.365 1.00 92.88 374 ALA A O 1
ATOM 3078 N N . ASP A 1 375 ? -41.055 5.121 49.057 1.00 93.44 375 ASP A N 1
ATOM 3079 C CA . ASP A 1 375 ? -41.878 5.567 47.923 1.00 93.44 375 ASP A CA 1
ATOM 3080 C C . ASP A 1 375 ? -42.171 4.448 46.896 1.00 93.44 375 ASP A C 1
ATOM 3082 O O . ASP A 1 375 ? -42.527 4.714 45.747 1.00 93.44 375 ASP A O 1
ATOM 3086 N N . GLY A 1 376 ? -41.996 3.179 47.289 1.00 92.06 376 GLY A N 1
ATOM 3087 C CA . GLY A 1 376 ? -42.237 1.996 46.445 1.00 92.06 376 GLY A CA 1
ATOM 3088 C C . GLY A 1 376 ? -41.122 1.655 45.444 1.00 92.06 376 GLY A C 1
ATOM 3089 O O . GLY A 1 376 ? -41.298 0.762 44.616 1.00 92.06 376 GLY A O 1
ATOM 3090 N N . GLY A 1 377 ? -39.989 2.353 45.507 1.00 95.12 377 GLY A N 1
ATOM 3091 C CA . GLY A 1 377 ? -38.792 2.130 44.699 1.00 95.12 377 GLY A CA 1
ATOM 3092 C C . GLY A 1 377 ? -37.748 1.211 45.353 1.00 95.12 377 GLY A C 1
ATOM 3093 O O . GLY A 1 377 ? -38.037 0.509 46.329 1.00 95.12 377 GLY A O 1
ATOM 3094 N N . PRO A 1 378 ? -36.516 1.184 44.813 1.00 95.75 378 PRO A N 1
ATOM 3095 C CA . PRO A 1 378 ? -35.449 0.315 45.297 1.00 95.75 378 PRO A CA 1
ATOM 3096 C C . PRO A 1 378 ? -34.843 0.785 46.630 1.00 95.75 378 PRO A C 1
ATOM 3098 O O . PRO A 1 378 ? -34.702 1.977 46.906 1.00 95.75 378 PRO A O 1
ATOM 3101 N N . LYS A 1 379 ? -34.391 -0.177 47.442 1.00 94.88 379 LYS A N 1
ATOM 3102 C CA . LYS A 1 379 ? -33.516 0.070 48.606 1.00 94.88 379 LYS A CA 1
ATOM 3103 C C . LYS A 1 379 ? -32.143 0.578 48.167 1.00 94.88 379 LYS A C 1
ATOM 3105 O O . LYS A 1 379 ? -31.774 0.423 47.007 1.00 94.88 379 LYS A O 1
ATOM 3110 N N . LEU A 1 380 ? -31.357 1.117 49.105 1.00 95.44 380 LEU A N 1
ATOM 3111 C CA . LEU A 1 380 ? -30.042 1.671 48.785 1.00 95.44 380 LEU A CA 1
ATOM 3112 C C . LEU A 1 380 ? -29.125 0.608 48.154 1.00 95.44 380 LEU A C 1
ATOM 3114 O O . LEU A 1 380 ? -28.693 -0.344 48.814 1.00 95.44 380 LEU A O 1
ATOM 3118 N N . VAL A 1 381 ? -28.826 0.813 46.870 1.00 95.88 381 VAL A N 1
ATOM 3119 C CA . VAL A 1 381 ? -28.039 -0.079 46.011 1.00 95.88 381 VAL A CA 1
ATOM 3120 C C . VAL A 1 381 ? -26.782 0.589 45.462 1.00 95.88 381 VAL A C 1
ATOM 3122 O O . VAL A 1 381 ? -26.731 1.799 45.229 1.00 95.88 381 VAL A O 1
ATOM 3125 N N . PHE A 1 382 ? -25.789 -0.245 45.159 1.00 94.69 382 PHE A N 1
ATOM 3126 C CA . PHE A 1 382 ? -24.592 0.112 44.395 1.00 94.69 382 PHE A CA 1
ATOM 3127 C C . PHE A 1 382 ? -24.326 -0.917 43.285 1.00 94.69 382 PHE A C 1
ATOM 3129 O O . PHE A 1 382 ? -24.818 -2.048 43.352 1.00 94.69 382 PHE A O 1
ATOM 3136 N N . ASP A 1 383 ? -23.572 -0.512 42.256 1.00 92.94 383 ASP A N 1
ATOM 3137 C CA . ASP A 1 383 ? -23.280 -1.312 41.049 1.00 92.94 383 ASP A CA 1
ATOM 3138 C C . ASP A 1 383 ? -24.539 -1.846 40.319 1.00 92.94 383 ASP A C 1
ATOM 3140 O O . ASP A 1 383 ? -24.499 -2.878 39.638 1.00 92.94 383 ASP A O 1
ATOM 3144 N N . HIS A 1 384 ? -25.654 -1.121 40.460 1.00 95.75 384 HIS A N 1
ATOM 3145 C CA . HIS A 1 384 ? -26.873 -1.260 39.661 1.00 95.75 384 HIS A CA 1
ATOM 3146 C C . HIS A 1 384 ? -26.723 -0.544 38.307 1.00 95.75 384 HIS A C 1
ATOM 3148 O O . HIS A 1 384 ? -25.749 0.178 38.073 1.00 95.75 384 HIS A O 1
ATOM 3154 N N . GLN A 1 385 ? -27.701 -0.710 37.417 1.00 95.94 385 GLN A N 1
ATOM 3155 C CA . GLN A 1 385 ? -27.806 0.090 36.196 1.00 95.94 385 GLN A CA 1
ATOM 3156 C C . GLN A 1 385 ? -29.134 0.844 36.131 1.00 95.94 385 GLN A C 1
ATOM 3158 O O . GLN A 1 385 ? -30.125 0.451 36.741 1.00 95.94 385 GLN A O 1
ATOM 3163 N N . MET A 1 386 ? -29.124 1.929 35.360 1.00 96.81 386 MET A N 1
ATOM 3164 C CA . MET A 1 386 ? -30.269 2.775 35.033 1.00 96.81 386 MET A CA 1
ATOM 3165 C C . MET A 1 386 ? -30.220 3.077 33.538 1.00 96.81 386 MET A C 1
ATOM 3167 O O . MET A 1 386 ? -29.129 3.290 32.996 1.00 96.81 386 MET A O 1
ATOM 3171 N N . CYS A 1 387 ? -31.375 3.130 32.889 1.00 96.19 387 CYS A N 1
ATOM 3172 C CA . CYS A 1 387 ? -31.545 3.583 31.510 1.00 96.19 387 CYS A CA 1
ATOM 3173 C C . CYS A 1 387 ? -32.754 4.518 31.419 1.00 96.19 387 CYS A C 1
ATOM 3175 O O . CYS A 1 387 ? -33.712 4.345 32.169 1.00 96.19 387 CYS A O 1
ATOM 3177 N N . MET A 1 388 ? -32.702 5.482 30.498 1.00 96.19 388 MET A N 1
ATOM 3178 C CA . MET A 1 388 ? -33.778 6.445 30.276 1.00 96.19 388 MET A CA 1
ATOM 3179 C C . MET A 1 388 ? -34.504 6.156 28.961 1.00 96.19 388 MET A C 1
ATOM 3181 O O . MET A 1 388 ? -33.877 6.061 27.908 1.00 96.19 388 MET A O 1
ATOM 3185 N N . ASP A 1 389 ? -35.825 6.057 29.034 1.00 96.06 389 ASP A N 1
ATOM 3186 C CA . ASP A 1 389 ? -36.739 6.185 27.906 1.00 96.06 389 ASP A CA 1
ATOM 3187 C C . ASP A 1 389 ? -37.235 7.638 27.878 1.00 96.06 389 ASP A C 1
ATOM 3189 O O . ASP A 1 389 ? -38.201 8.001 28.556 1.00 96.06 389 ASP A O 1
ATOM 3193 N N . SER A 1 390 ? -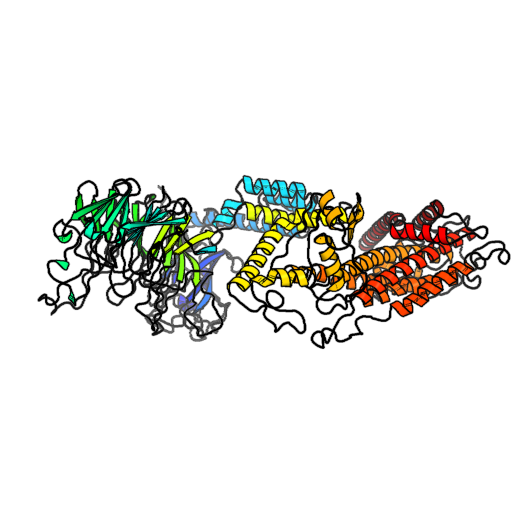36.535 8.489 27.117 1.00 93.56 390 SER A N 1
ATOM 3194 C CA . SER A 1 390 ? -36.891 9.906 26.948 1.00 93.56 390 SER A CA 1
ATOM 3195 C C . SER A 1 390 ? -38.198 10.115 26.169 1.00 93.56 390 SER A C 1
ATOM 3197 O O . SER A 1 390 ? -38.697 11.233 26.154 1.00 93.56 390 SER A O 1
ATOM 3199 N N . GLU A 1 391 ? -38.753 9.089 25.508 1.00 92.62 391 GLU A N 1
ATOM 3200 C CA . GLU A 1 391 ? -40.023 9.184 24.769 1.00 92.62 391 GLU A CA 1
ATOM 3201 C C . GLU A 1 391 ? -41.223 9.077 25.721 1.00 92.62 391 GLU A C 1
ATOM 3203 O O . GLU A 1 391 ? -42.171 9.852 25.613 1.00 92.62 391 GLU A O 1
ATOM 3208 N N . LYS A 1 392 ? -41.170 8.153 26.692 1.00 93.69 392 LYS A N 1
ATOM 3209 C CA . LYS A 1 392 ? -42.211 8.004 27.732 1.00 93.69 392 LYS A CA 1
ATOM 3210 C C . LYS A 1 392 ? -41.889 8.727 29.050 1.00 93.69 392 LYS A C 1
ATOM 3212 O O . LYS A 1 392 ? -42.702 8.707 29.974 1.00 93.69 392 LYS A O 1
ATOM 3217 N N . HIS A 1 393 ? -40.718 9.356 29.152 1.00 95.12 393 HIS A N 1
ATOM 3218 C CA . HIS A 1 393 ? -40.139 9.887 30.392 1.00 95.12 393 HIS A CA 1
ATOM 3219 C C . HIS A 1 393 ? -40.140 8.844 31.533 1.00 95.12 393 HIS A C 1
ATOM 3221 O O . HIS A 1 393 ? -40.668 9.082 32.630 1.00 95.12 393 HIS A O 1
ATOM 3227 N N . MET A 1 394 ? -39.573 7.667 31.243 1.00 97.00 394 MET A N 1
ATOM 3228 C CA . MET A 1 394 ? -39.476 6.519 32.154 1.00 97.00 394 MET A CA 1
ATOM 3229 C C . MET A 1 394 ? -38.012 6.150 32.421 1.00 97.00 394 MET A C 1
ATOM 3231 O O . MET A 1 394 ? -37.246 5.924 31.486 1.00 97.00 394 MET A O 1
ATOM 3235 N N . ILE A 1 395 ? -37.635 6.016 33.693 1.00 98.00 395 ILE A N 1
ATOM 3236 C CA . ILE A 1 395 ? -36.331 5.471 34.100 1.00 98.00 395 ILE A CA 1
ATOM 3237 C C . ILE A 1 395 ? -36.511 4.007 34.476 1.00 98.00 395 ILE A C 1
ATOM 3239 O O . ILE A 1 395 ? -37.289 3.701 35.376 1.00 98.00 395 ILE A O 1
ATOM 3243 N N . TYR A 1 396 ? -35.745 3.118 33.851 1.00 97.94 396 TYR A N 1
ATOM 3244 C CA . TYR A 1 396 ? -35.661 1.708 34.229 1.00 97.94 396 TYR A CA 1
ATOM 3245 C C . TYR A 1 396 ? -34.399 1.469 35.054 1.00 97.94 396 TYR A C 1
ATOM 3247 O O . TYR A 1 396 ? -33.305 1.817 34.609 1.00 97.94 396 TYR A O 1
ATOM 3255 N N . THR A 1 397 ? -34.540 0.856 36.229 1.00 97.31 397 THR A N 1
ATOM 3256 C CA . THR A 1 397 ? -33.461 0.592 37.193 1.00 97.31 397 THR A CA 1
ATOM 3257 C C . THR A 1 397 ? -33.394 -0.902 37.489 1.00 97.31 397 THR A C 1
ATOM 3259 O O . THR A 1 397 ? -34.396 -1.481 37.900 1.00 97.31 397 THR A O 1
ATOM 3262 N N . PHE A 1 398 ? -32.227 -1.529 37.323 1.00 96.19 398 PHE A N 1
ATOM 3263 C CA . PHE A 1 398 ? -32.064 -2.975 37.514 1.00 96.19 398 PHE A CA 1
ATOM 3264 C C . PHE A 1 398 ? -30.818 -3.346 38.321 1.00 96.19 398 PHE A C 1
ATOM 3266 O O . PHE A 1 398 ? -29.737 -2.766 38.158 1.00 96.19 398 PHE A O 1
ATOM 3273 N N . GLY A 1 399 ? -30.960 -4.388 39.142 1.00 94.19 399 GLY A N 1
ATOM 3274 C CA . GLY A 1 399 ? -29.855 -5.063 39.804 1.00 94.19 399 GLY A CA 1
ATOM 3275 C C . GLY A 1 399 ? -29.167 -4.214 40.870 1.00 94.19 399 GLY A C 1
ATOM 3276 O O . GLY A 1 399 ? -29.769 -3.375 41.533 1.00 94.19 399 GLY A O 1
ATOM 3277 N N . GLY A 1 400 ? -27.872 -4.461 41.053 1.00 93.44 400 GLY A N 1
ATOM 3278 C CA . GLY A 1 400 ? -27.108 -3.919 42.171 1.00 93.44 400 GLY A CA 1
ATOM 3279 C C . GLY A 1 400 ? -27.350 -4.668 43.481 1.00 93.44 400 GLY A C 1
ATOM 3280 O O . GLY A 1 400 ? -28.325 -5.406 43.642 1.00 93.44 400 GLY A O 1
ATOM 3281 N N . ARG A 1 401 ? -26.422 -4.499 44.425 1.00 93.31 401 ARG A N 1
ATOM 3282 C CA . ARG A 1 401 ? -26.476 -5.140 45.746 1.00 93.31 401 ARG A CA 1
ATOM 3283 C C . ARG A 1 401 ? -27.081 -4.182 46.766 1.00 93.31 401 ARG A C 1
ATOM 3285 O O . ARG A 1 401 ? -26.619 -3.049 46.883 1.00 93.31 401 ARG A O 1
ATOM 3292 N N . ILE A 1 402 ? -28.053 -4.668 47.534 1.00 93.56 402 ILE A N 1
ATOM 3293 C CA . ILE A 1 402 ? -28.699 -3.916 48.615 1.00 93.56 402 ILE A CA 1
ATOM 3294 C C . ILE A 1 402 ? -27.749 -3.830 49.819 1.00 93.56 402 ILE A C 1
ATOM 3296 O O . ILE A 1 402 ? -27.101 -4.815 50.195 1.00 93.56 402 ILE A O 1
ATOM 3300 N N . LEU A 1 403 ? -27.657 -2.647 50.429 1.00 90.56 403 LEU A N 1
ATOM 3301 C CA . LEU A 1 403 ? -26.880 -2.415 51.648 1.00 90.56 403 LEU A CA 1
ATOM 3302 C C . LEU A 1 403 ? -27.730 -2.634 52.911 1.00 90.56 403 LEU A C 1
ATOM 3304 O O . LEU A 1 403 ? -28.846 -2.137 53.023 1.00 90.56 403 LEU A O 1
ATOM 3308 N N . THR A 1 404 ? -27.174 -3.361 53.883 1.00 86.69 404 THR A N 1
ATOM 3309 C CA . THR A 1 404 ? -27.832 -3.732 55.147 1.00 86.69 404 THR A CA 1
ATOM 3310 C C . THR A 1 404 ? -27.062 -3.223 56.371 1.00 86.69 404 THR A C 1
ATOM 3312 O O . THR A 1 404 ? -25.858 -2.948 56.301 1.00 86.69 404 THR A O 1
ATOM 3315 N N . CYS A 1 405 ? -27.757 -3.086 57.507 1.00 77.88 405 CYS A N 1
ATOM 3316 C CA . CYS A 1 405 ? -27.139 -2.824 58.811 1.00 77.88 405 CYS A CA 1
ATOM 3317 C C . CYS A 1 405 ? -26.341 -4.041 59.297 1.00 77.88 405 CYS A C 1
ATOM 3319 O O . CYS A 1 405 ? -26.760 -5.178 59.093 1.00 77.88 405 CYS A O 1
ATOM 3321 N N . ASN A 1 406 ? -25.254 -3.805 60.033 1.00 60.34 406 ASN A N 1
ATOM 3322 C CA . ASN A 1 406 ? -24.577 -4.872 60.772 1.00 60.34 406 ASN A CA 1
ATOM 3323 C C . ASN A 1 406 ? -25.476 -5.329 61.940 1.00 60.34 406 ASN A C 1
ATOM 3325 O O . ASN A 1 406 ? -25.931 -4.486 62.715 1.00 60.34 406 ASN A O 1
ATOM 3329 N N . GLY A 1 407 ? -25.697 -6.639 62.102 1.00 55.12 407 GLY A N 1
ATOM 3330 C CA . GLY A 1 407 ? -26.399 -7.203 63.265 1.00 55.12 407 GLY A CA 1
ATOM 3331 C C . GLY A 1 407 ? -27.922 -7.347 63.139 1.00 55.12 407 GLY A C 1
ATOM 3332 O O . GLY A 1 407 ? -28.611 -7.396 64.158 1.00 55.12 407 GLY A O 1
ATOM 3333 N N . SER A 1 408 ? -28.471 -7.426 61.922 1.00 44.88 408 SER A N 1
ATOM 3334 C CA . SER A 1 408 ? -29.851 -7.893 61.722 1.00 44.88 408 SER A CA 1
ATOM 3335 C C . SER A 1 408 ? -29.984 -9.381 62.074 1.00 44.88 408 SER A C 1
ATOM 3337 O O . SER A 1 408 ? -29.162 -10.193 61.661 1.00 44.88 408 SER A O 1
ATOM 3339 N N . VAL A 1 409 ? -31.043 -9.749 62.801 1.00 45.25 409 VAL A N 1
ATOM 3340 C CA . VAL A 1 409 ? -31.185 -11.069 63.459 1.00 45.25 409 VAL A CA 1
ATOM 3341 C C . VAL A 1 409 ? -31.261 -12.263 62.477 1.00 45.25 409 VAL A C 1
ATOM 3343 O O . VAL A 1 409 ? -31.023 -13.399 62.883 1.00 45.25 409 VAL A O 1
ATOM 3346 N N . ASP A 1 410 ? -31.502 -12.023 61.184 1.00 44.25 410 ASP A N 1
ATOM 3347 C CA . ASP A 1 410 ? -31.534 -13.055 60.130 1.00 44.25 410 ASP A CA 1
ATOM 3348 C C . ASP A 1 410 ? -30.152 -13.548 59.639 1.00 44.25 410 ASP A C 1
ATOM 3350 O O . ASP A 1 410 ? -30.094 -14.555 58.926 1.00 44.25 410 ASP A O 1
ATOM 3354 N N . ASP A 1 411 ? -29.034 -12.937 60.070 1.00 42.69 411 ASP A N 1
ATOM 3355 C CA . ASP A 1 411 ? -27.654 -13.369 59.726 1.00 42.69 411 ASP A CA 1
ATOM 3356 C C . ASP A 1 411 ? -27.373 -14.861 60.047 1.00 42.69 411 ASP A C 1
ATOM 3358 O O . ASP A 1 411 ? -26.411 -15.453 59.558 1.00 42.69 411 ASP A O 1
ATOM 3362 N N . GLY A 1 412 ? -28.218 -15.502 60.863 1.00 40.59 412 GLY A N 1
ATOM 3363 C CA . GLY A 1 412 ? -28.104 -16.910 61.236 1.00 40.59 412 GLY A CA 1
ATOM 3364 C C . GLY A 1 412 ? -28.637 -17.944 60.231 1.00 40.59 412 GLY A C 1
ATOM 3365 O O . GLY A 1 412 ? -28.526 -19.134 60.539 1.00 40.59 412 GLY A O 1
ATOM 3366 N N . ARG A 1 413 ? -29.258 -17.570 59.093 1.00 43.84 413 ARG A N 1
ATOM 3367 C CA . ARG A 1 413 ? -29.899 -18.563 58.186 1.00 43.84 413 ARG A CA 1
ATOM 3368 C C . ARG A 1 413 ? -29.661 -18.445 56.676 1.00 43.84 413 ARG A C 1
ATOM 3370 O O . ARG A 1 413 ? -29.827 -19.462 56.004 1.00 43.84 413 ARG A O 1
ATOM 3377 N N . THR A 1 414 ? -29.230 -17.310 56.126 1.00 45.81 414 THR A N 1
ATOM 3378 C CA . THR A 1 414 ? -28.939 -17.181 54.680 1.00 45.81 414 THR A CA 1
ATOM 3379 C C . THR A 1 414 ? -27.619 -16.451 54.420 1.00 45.81 414 THR A C 1
ATOM 3381 O O . THR A 1 414 ? -27.498 -15.249 54.603 1.00 45.81 414 THR A O 1
ATOM 3384 N N . SER A 1 415 ? -26.611 -17.181 53.931 1.00 56.47 415 SER A N 1
ATOM 3385 C CA . SER A 1 415 ? -25.241 -16.673 53.705 1.00 56.47 415 SER A CA 1
ATOM 3386 C C . SER A 1 415 ? -25.058 -15.857 52.402 1.00 56.47 415 SER A C 1
ATOM 3388 O O . SER A 1 415 ? -23.922 -15.651 51.963 1.00 56.47 415 SER A O 1
ATOM 3390 N N . GLU A 1 416 ? -26.138 -15.434 51.746 1.00 69.12 416 GLU A N 1
ATOM 3391 C CA . GLU A 1 416 ? -26.122 -14.819 50.409 1.00 69.12 416 GLU A CA 1
ATOM 3392 C C . GLU A 1 416 ? -26.456 -13.311 50.457 1.00 69.12 416 GLU A C 1
ATOM 3394 O O . GLU A 1 416 ? -27.322 -12.898 51.230 1.00 69.12 416 GLU A O 1
ATOM 3399 N N . PRO A 1 417 ? -25.810 -12.461 49.633 1.00 82.06 417 PRO A N 1
ATOM 3400 C CA . PRO A 1 417 ? -26.191 -11.057 49.484 1.00 82.06 417 PRO A CA 1
ATOM 3401 C C . PRO A 1 417 ? -27.598 -10.865 48.900 1.00 82.06 417 PRO A C 1
ATOM 3403 O O . PRO A 1 417 ? -27.987 -11.575 47.979 1.00 82.06 417 PRO A O 1
ATOM 3406 N N . GLN A 1 418 ? -28.305 -9.827 49.355 1.00 89.56 418 GLN A N 1
ATOM 3407 C CA . GLN A 1 418 ? -29.551 -9.361 48.733 1.00 89.56 418 GLN A CA 1
ATOM 3408 C C . GLN A 1 418 ? -29.262 -8.450 47.525 1.00 89.56 418 GLN A C 1
ATOM 3410 O O . GLN A 1 418 ? -28.358 -7.606 47.573 1.00 89.56 418 GLN A O 1
ATOM 3415 N N . PHE A 1 419 ? -30.057 -8.587 46.464 1.00 92.25 419 PHE A N 1
ATOM 3416 C CA . PHE A 1 419 ? -30.004 -7.776 45.242 1.00 92.25 419 PHE A CA 1
ATOM 3417 C C . PHE A 1 419 ? -31.367 -7.112 44.988 1.00 92.25 419 PHE A C 1
ATOM 3419 O O . PHE A 1 419 ? -32.373 -7.542 45.544 1.00 92.25 419 PHE A O 1
ATOM 3426 N N . SER A 1 420 ? -31.399 -6.044 44.187 1.00 94.25 420 SER A N 1
ATOM 3427 C CA . SER A 1 420 ? -32.648 -5.362 43.801 1.00 94.25 420 SER A CA 1
ATOM 3428 C C . SER A 1 420 ? -33.183 -5.885 42.467 1.00 94.25 420 SER A C 1
ATOM 3430 O O . SER A 1 420 ? -32.394 -6.154 41.561 1.00 94.25 420 SER A O 1
ATOM 3432 N N . GLY A 1 421 ? -34.507 -5.992 42.328 1.00 93.62 421 GLY A N 1
ATOM 3433 C CA . GLY A 1 421 ? -35.190 -6.337 41.075 1.00 93.62 421 GLY A CA 1
ATOM 3434 C C . GLY A 1 421 ? -35.143 -5.238 40.000 1.00 93.62 421 GLY A C 1
ATOM 3435 O O . GLY A 1 421 ? -34.360 -4.285 40.085 1.00 93.62 421 GLY A O 1
ATOM 3436 N N . LEU A 1 422 ? -35.995 -5.382 38.983 1.00 95.31 422 LEU A N 1
ATOM 3437 C CA . LEU A 1 422 ? -36.255 -4.408 37.921 1.00 95.31 422 LEU A CA 1
ATOM 3438 C C . LEU A 1 422 ? -37.402 -3.475 38.328 1.00 95.31 422 LEU A C 1
ATOM 3440 O O . LEU A 1 422 ? -38.555 -3.896 38.429 1.00 95.31 422 LEU A O 1
ATOM 3444 N N . TYR A 1 423 ? -37.085 -2.196 38.494 1.00 96.81 423 TYR A N 1
ATOM 3445 C CA . TYR A 1 423 ? -38.032 -1.123 38.781 1.00 96.81 423 TYR A CA 1
ATOM 3446 C C . TYR A 1 423 ? -38.161 -0.169 37.590 1.00 96.81 423 TYR A C 1
ATOM 3448 O O . TYR A 1 423 ? -37.198 0.041 36.851 1.00 96.81 423 TYR A O 1
ATOM 3456 N N . ALA A 1 424 ? -39.317 0.480 37.465 1.00 97.31 424 ALA A N 1
ATOM 3457 C CA . ALA A 1 424 ? -39.527 1.613 36.573 1.00 97.31 424 ALA A CA 1
ATOM 3458 C C . ALA A 1 424 ? -40.084 2.825 37.338 1.00 97.31 424 ALA A C 1
ATOM 3460 O O . ALA A 1 424 ? -41.019 2.694 38.132 1.00 97.31 424 ALA A O 1
ATOM 3461 N N . TYR A 1 425 ? -39.516 4.006 37.095 1.00 97.94 425 TYR A N 1
ATOM 3462 C CA . TYR A 1 425 ? -39.929 5.287 37.672 1.00 97.94 425 TYR A CA 1
ATOM 3463 C C . TYR A 1 425 ? -40.474 6.212 36.588 1.00 97.94 425 TYR A C 1
ATOM 3465 O O . TYR A 1 425 ? -39.818 6.426 35.567 1.00 97.94 425 TYR A O 1
ATOM 3473 N N . HIS A 1 426 ? -41.650 6.792 36.823 1.00 96.62 426 HIS A N 1
ATOM 3474 C CA . HIS A 1 426 ? -42.276 7.718 35.886 1.00 96.62 426 HIS A CA 1
ATOM 3475 C C . HIS A 1 426 ? -41.964 9.170 36.263 1.00 96.62 426 HIS A C 1
ATOM 3477 O O . HIS A 1 426 ? -42.533 9.717 37.210 1.00 96.62 426 HIS A O 1
ATOM 3483 N N . CYS A 1 427 ? -41.084 9.817 35.496 1.00 95.31 427 CYS A N 1
ATOM 3484 C CA . CYS A 1 427 ? -40.508 11.124 35.832 1.00 95.31 427 CYS A CA 1
ATOM 3485 C C . CYS A 1 427 ? -41.521 12.276 35.927 1.00 95.31 427 CYS A C 1
ATOM 3487 O O . CYS A 1 427 ? -41.236 13.267 36.597 1.00 95.31 427 CYS A O 1
ATOM 3489 N N . LEU A 1 428 ? -42.681 12.162 35.270 1.00 92.19 428 LEU A N 1
ATOM 3490 C CA . LEU A 1 428 ? -43.764 13.151 35.350 1.00 92.19 428 LEU A CA 1
ATOM 3491 C C . LEU A 1 428 ? -44.709 12.913 36.534 1.00 92.19 428 LEU A C 1
ATOM 3493 O O . LEU A 1 428 ? -45.178 13.875 37.137 1.00 92.19 428 LEU A O 1
ATOM 3497 N N . ALA A 1 429 ? -44.999 11.650 36.858 1.00 93.38 429 ALA A N 1
ATOM 3498 C CA . ALA A 1 429 ? -45.922 11.285 37.934 1.00 93.38 429 ALA A CA 1
ATOM 3499 C C . ALA A 1 429 ? -45.244 11.211 39.314 1.00 93.38 429 ALA A C 1
ATOM 3501 O O . ALA A 1 429 ? -45.925 11.260 40.334 1.00 93.38 429 ALA A O 1
ATOM 3502 N N . GLY A 1 430 ? -43.912 11.091 39.355 1.00 94.62 430 GLY A N 1
ATOM 3503 C CA . GLY A 1 430 ? -43.139 10.983 40.593 1.00 94.62 430 GLY A CA 1
ATOM 3504 C C . GLY A 1 430 ? -43.208 9.606 41.263 1.00 94.62 430 GLY A C 1
ATOM 3505 O O . GLY A 1 430 ? -42.816 9.476 42.418 1.00 94.62 430 GLY A O 1
ATOM 3506 N N . THR A 1 431 ? -43.704 8.582 40.563 1.00 95.94 431 THR A N 1
ATOM 3507 C CA . THR A 1 431 ? -44.046 7.268 41.131 1.00 95.94 431 THR A CA 1
ATOM 3508 C C . THR A 1 431 ? -43.115 6.151 40.672 1.00 95.94 431 THR A C 1
ATOM 3510 O O . THR A 1 431 ? -42.770 6.069 39.490 1.00 95.94 431 THR A O 1
ATOM 3513 N N . TRP A 1 432 ? -42.785 5.243 41.593 1.00 97.25 432 TRP A N 1
ATOM 3514 C CA . TRP A 1 432 ? -42.098 3.981 41.315 1.00 97.25 432 TRP A CA 1
ATOM 3515 C C . TRP A 1 432 ? -43.076 2.831 41.047 1.00 97.25 432 TRP A C 1
ATOM 3517 O O . TRP A 1 432 ? -44.207 2.817 41.530 1.00 97.25 432 TRP A O 1
ATOM 3527 N N . SER A 1 433 ? -42.599 1.839 40.302 1.00 95.62 433 SER A N 1
ATOM 3528 C CA . SER A 1 433 ? -43.256 0.557 40.057 1.00 95.62 433 SER A CA 1
ATOM 3529 C C . SER A 1 433 ? -42.208 -0.557 40.033 1.00 95.62 433 SER A C 1
ATOM 3531 O O . SER A 1 433 ? -41.114 -0.368 39.500 1.00 95.62 433 SER A O 1
ATOM 3533 N N . LEU A 1 434 ? -42.523 -1.709 40.625 1.00 94.56 434 LEU A N 1
ATOM 3534 C CA . LEU A 1 434 ? -41.727 -2.934 40.511 1.00 94.56 434 LEU A CA 1
ATOM 3535 C C . LEU A 1 434 ? -42.261 -3.731 39.316 1.00 94.56 434 LEU A C 1
ATOM 3537 O O . LEU A 1 434 ? -43.449 -4.044 39.289 1.00 94.56 434 LEU A O 1
ATOM 3541 N N . LEU A 1 435 ? -41.401 -4.043 38.345 1.00 92.88 435 LEU A N 1
ATOM 3542 C CA . LEU A 1 435 ? -41.764 -4.840 37.167 1.00 92.88 435 LEU A CA 1
ATOM 3543 C C . LEU A 1 435 ? -41.458 -6.325 37.389 1.00 92.88 435 LEU A C 1
ATOM 3545 O O . LEU A 1 435 ? -42.319 -7.174 37.187 1.00 92.88 435 LEU A O 1
ATOM 3549 N N . ARG A 1 436 ? -40.241 -6.642 37.852 1.00 90.94 436 ARG A N 1
ATOM 3550 C CA . ARG A 1 436 ? -39.796 -8.009 38.177 1.00 90.94 436 ARG A CA 1
ATOM 3551 C C . ARG A 1 436 ? -38.950 -7.984 39.451 1.00 90.94 436 ARG A C 1
ATOM 3553 O O . ARG A 1 436 ? -38.054 -7.151 39.564 1.00 90.94 436 ARG A O 1
ATOM 3560 N N . ASP A 1 437 ? -39.222 -8.876 40.399 1.00 88.88 437 ASP A N 1
ATOM 3561 C CA . ASP A 1 437 ? -38.400 -9.040 41.611 1.00 88.88 437 ASP A CA 1
ATOM 3562 C C . ASP A 1 437 ? -37.151 -9.908 41.327 1.00 88.88 437 ASP A C 1
ATOM 3564 O O . ASP A 1 437 ? -37.042 -10.511 40.258 1.00 88.88 437 ASP A O 1
ATOM 3568 N N . ASP A 1 438 ? -36.195 -9.970 42.257 1.00 87.06 438 ASP A N 1
ATOM 3569 C CA . ASP A 1 438 ? -34.988 -10.793 42.101 1.00 87.06 438 ASP A CA 1
ATOM 3570 C C . ASP A 1 438 ? -35.291 -12.296 42.232 1.00 87.06 438 ASP A C 1
ATOM 3572 O O . ASP A 1 438 ? -35.616 -12.787 43.316 1.00 87.06 438 ASP A O 1
ATOM 3576 N N . SER A 1 439 ? -35.115 -13.053 41.145 1.00 75.12 439 SER A N 1
ATOM 3577 C CA . SER A 1 439 ? -35.282 -14.508 41.175 1.00 75.12 439 SER A CA 1
ATOM 3578 C C . SER A 1 439 ? -33.987 -15.251 41.510 1.00 75.12 439 SER A C 1
ATOM 3580 O O . SER A 1 439 ? -32.931 -15.070 40.895 1.00 75.12 439 SER A O 1
ATOM 3582 N N . CYS A 1 440 ? -34.088 -16.179 42.464 1.00 63.44 440 CYS A N 1
ATOM 3583 C CA . CYS A 1 440 ? -33.035 -17.149 42.767 1.00 63.44 440 CYS A CA 1
ATOM 3584 C C . CYS A 1 440 ? -32.873 -18.217 41.670 1.00 63.44 440 CYS A C 1
ATOM 3586 O O . CYS A 1 440 ? -31.835 -18.880 41.618 1.00 63.44 440 CYS A O 1
ATOM 3588 N N . ASN A 1 441 ? -33.880 -18.395 40.809 1.00 59.09 441 ASN A N 1
ATOM 3589 C CA . ASN A 1 441 ? -33.860 -19.357 39.712 1.00 59.09 441 ASN A CA 1
ATOM 3590 C C . ASN A 1 441 ? -33.326 -18.714 38.424 1.00 59.09 441 ASN A C 1
ATOM 3592 O O . ASN A 1 441 ? -33.430 -17.510 38.220 1.00 59.09 441 ASN A O 1
ATOM 3596 N N . ALA A 1 442 ? -32.776 -19.543 37.537 1.00 54.47 442 ALA A N 1
ATOM 3597 C CA . ALA A 1 442 ? -32.417 -19.165 36.169 1.00 54.47 442 ALA A CA 1
ATOM 3598 C C . ALA A 1 442 ? -33.387 -19.833 35.175 1.00 54.47 442 ALA A C 1
ATOM 3600 O O . ALA A 1 442 ? -32.982 -20.642 34.338 1.00 54.47 442 ALA A O 1
ATOM 3601 N N . GLY A 1 443 ? -34.687 -19.579 35.351 1.00 55.44 443 GLY A N 1
ATOM 3602 C CA . GLY A 1 443 ? -35.735 -19.983 34.414 1.00 55.44 443 GLY A CA 1
ATOM 3603 C C . GLY A 1 443 ? -35.813 -19.060 33.185 1.00 55.44 443 GLY A C 1
ATOM 3604 O O . GLY A 1 443 ? -35.260 -17.963 33.214 1.00 55.44 443 GLY A O 1
ATOM 3605 N N . PRO A 1 444 ? -36.517 -19.456 32.104 1.00 54.19 444 PRO A N 1
ATOM 3606 C CA . PRO A 1 444 ? -36.626 -18.640 30.885 1.00 54.19 444 PRO A CA 1
ATOM 3607 C C . PRO A 1 444 ? -37.315 -17.279 31.084 1.00 54.19 444 PRO A C 1
ATOM 3609 O O . PRO A 1 444 ? -37.067 -16.356 30.318 1.00 54.19 444 PRO A O 1
ATOM 3612 N N . GLU A 1 445 ? -38.168 -17.162 32.106 1.00 61.88 445 GLU A N 1
ATOM 3613 C CA . GLU A 1 445 ? -38.930 -15.950 32.450 1.00 61.88 445 GLU A CA 1
ATOM 3614 C C . GLU A 1 445 ? -38.403 -15.258 33.732 1.00 61.88 445 GLU A C 1
ATOM 3616 O O . GLU A 1 445 ? -38.940 -14.231 34.155 1.00 61.88 445 GLU A O 1
ATOM 3621 N N . ASP A 1 446 ? -37.358 -15.817 34.359 1.00 70.88 446 ASP A N 1
ATOM 3622 C CA . ASP A 1 446 ? -36.773 -15.359 35.625 1.00 70.88 446 ASP A CA 1
ATOM 3623 C C . ASP A 1 446 ? -35.576 -14.427 35.377 1.00 70.88 446 ASP A C 1
ATOM 3625 O O . ASP A 1 446 ? -34.529 -14.842 34.874 1.00 70.88 446 ASP A O 1
ATOM 3629 N N . VAL A 1 447 ? -35.682 -13.165 35.801 1.00 78.81 447 VAL A N 1
ATOM 3630 C CA . VAL A 1 447 ? -34.604 -12.180 35.636 1.00 78.81 447 VAL A CA 1
ATOM 3631 C C . VAL A 1 447 ? -33.721 -12.140 36.889 1.00 78.81 447 VAL A C 1
ATOM 3633 O O . VAL A 1 447 ? -34.049 -11.495 37.881 1.00 78.81 447 VAL A O 1
ATOM 3636 N N . GLN A 1 448 ? -32.574 -12.824 36.854 1.00 86.31 448 GLN A N 1
ATOM 3637 C CA . GLN A 1 448 ? -31.650 -12.878 37.995 1.00 86.31 448 GLN A CA 1
ATOM 3638 C C . GLN A 1 448 ? -30.830 -11.581 38.160 1.00 86.31 448 GLN A C 1
ATOM 3640 O O . GLN A 1 448 ? -30.016 -11.234 37.289 1.00 86.31 448 GLN A O 1
ATOM 3645 N N . SER A 1 449 ? -30.959 -10.911 39.312 1.00 90.44 449 SER A N 1
ATOM 3646 C CA . SER A 1 449 ? -30.242 -9.667 39.626 1.00 90.44 449 SER A CA 1
ATOM 3647 C C . SER A 1 449 ? -28.770 -9.864 40.001 1.00 90.44 449 SER A C 1
ATOM 3649 O O . SER A 1 449 ? -28.311 -10.949 40.369 1.00 90.44 449 SER A O 1
ATOM 3651 N N . ARG A 1 450 ? -27.987 -8.791 39.832 1.00 90.69 450 ARG A N 1
ATOM 3652 C CA . ARG A 1 450 ? -26.519 -8.850 39.732 1.00 90.69 450 ARG A CA 1
ATOM 3653 C C . ARG A 1 450 ? -25.865 -7.469 39.842 1.00 90.69 450 ARG A C 1
ATOM 3655 O O . ARG A 1 450 ? -26.478 -6.462 39.488 1.00 90.69 450 ARG A O 1
ATOM 3662 N N . ILE A 1 451 ? -24.599 -7.420 40.253 1.00 90.88 451 ILE A N 1
ATOM 3663 C CA . ILE A 1 451 ? -23.764 -6.203 40.271 1.00 90.88 451 ILE A CA 1
ATOM 3664 C C . ILE A 1 451 ? -22.871 -6.103 39.028 1.00 90.88 451 ILE A C 1
ATOM 3666 O O . ILE A 1 451 ? -22.458 -7.116 38.464 1.00 90.88 451 ILE A O 1
ATOM 3670 N N . GLY A 1 452 ? -22.544 -4.877 38.611 1.00 86.62 452 GLY A N 1
ATOM 3671 C CA . GLY A 1 452 ? -21.474 -4.599 37.640 1.00 86.62 452 GLY A CA 1
ATOM 3672 C C . GLY A 1 452 ? -21.735 -5.095 36.211 1.00 86.62 452 GLY A C 1
ATOM 3673 O O . GLY A 1 452 ? -20.796 -5.171 35.416 1.00 86.62 452 GLY A O 1
ATOM 3674 N N . HIS A 1 453 ? -22.988 -5.442 35.912 1.00 91.69 453 HIS A N 1
ATOM 3675 C CA . HIS A 1 453 ? -23.503 -5.802 34.592 1.00 91.69 453 HIS A CA 1
ATOM 3676 C C . HIS A 1 453 ? -23.631 -4.568 33.688 1.00 91.69 453 HIS A C 1
ATOM 3678 O O . HIS A 1 453 ? -23.517 -3.434 34.155 1.00 91.69 453 HIS A O 1
ATOM 3684 N N . CYS A 1 454 ? -23.898 -4.773 32.402 1.00 92.12 454 CYS A N 1
ATOM 3685 C CA . CYS A 1 454 ? -24.333 -3.719 31.484 1.00 92.12 454 CYS A CA 1
ATOM 3686 C C . CYS A 1 454 ? -25.848 -3.803 31.265 1.00 92.12 454 CYS A C 1
ATOM 3688 O O . CYS A 1 454 ? -26.373 -4.902 31.118 1.00 92.12 454 CYS A O 1
ATOM 3690 N N . MET A 1 455 ? -26.527 -2.655 31.215 1.00 94.88 455 MET A N 1
ATOM 3691 C CA . MET A 1 455 ? -27.916 -2.519 30.766 1.00 94.88 455 MET A CA 1
ATOM 3692 C C . MET A 1 455 ? -27.994 -1.339 29.795 1.00 94.88 455 MET A C 1
ATOM 3694 O O . MET A 1 455 ? -27.330 -0.325 30.024 1.00 94.88 455 MET A O 1
ATOM 3698 N N . LEU A 1 456 ? -28.761 -1.491 28.716 1.00 96.06 456 LEU A N 1
ATOM 3699 C CA . LEU A 1 456 ? -28.929 -0.509 27.642 1.00 96.06 456 LEU A CA 1
ATOM 3700 C C . LEU A 1 456 ? -30.389 -0.497 27.181 1.00 96.06 456 LEU A C 1
ATOM 3702 O O . LEU A 1 456 ? -30.952 -1.564 26.964 1.00 96.06 456 LEU A O 1
ATOM 3706 N N . PHE A 1 457 ? -30.994 0.675 26.980 1.00 96.19 457 PHE A N 1
ATOM 3707 C CA . PHE A 1 457 ? -32.329 0.784 26.379 1.00 96.19 457 PHE A CA 1
ATOM 3708 C C . PHE A 1 457 ? -32.221 1.060 24.877 1.00 96.19 457 PHE A C 1
ATOM 3710 O O . PHE A 1 457 ? -31.556 2.007 24.460 1.00 96.19 457 PHE A O 1
ATOM 3717 N N . HIS A 1 458 ? -32.876 0.238 24.060 1.00 95.25 458 HIS A N 1
ATOM 3718 C CA . HIS A 1 458 ? -32.927 0.413 22.613 1.00 95.25 458 HIS A CA 1
ATOM 3719 C C . HIS A 1 458 ? -34.210 1.146 22.227 1.00 95.25 458 HIS A C 1
ATOM 3721 O O . HIS A 1 458 ? -35.256 0.520 22.093 1.00 95.25 458 HIS A O 1
ATOM 3727 N N . THR A 1 459 ? -34.121 2.453 21.977 1.00 90.94 459 THR A N 1
ATOM 3728 C CA . THR A 1 459 ? -35.275 3.336 21.705 1.00 90.94 459 THR A CA 1
ATOM 3729 C C . THR A 1 459 ? -36.257 2.768 20.673 1.00 90.94 459 THR A C 1
ATOM 3731 O O . THR A 1 459 ? -37.427 2.585 20.984 1.00 90.94 459 THR A O 1
ATOM 3734 N N . ARG A 1 460 ? -35.781 2.401 19.474 1.00 89.25 460 ARG A N 1
ATOM 3735 C CA . ARG A 1 460 ? -36.633 1.874 18.384 1.00 89.25 460 ARG A CA 1
ATOM 3736 C C . ARG A 1 460 ? -37.319 0.535 18.693 1.00 89.25 460 ARG A C 1
ATOM 3738 O O . ARG A 1 460 ? -38.461 0.345 18.296 1.00 89.25 460 ARG A O 1
ATOM 3745 N N . ASN A 1 461 ? -36.632 -0.376 19.386 1.00 90.31 461 ASN A N 1
ATOM 3746 C CA . ASN A 1 461 ? -37.144 -1.720 19.692 1.00 90.31 461 ASN A CA 1
ATOM 3747 C C . ASN A 1 461 ? -37.820 -1.786 21.073 1.00 90.31 461 ASN A C 1
ATOM 3749 O O . ASN A 1 461 ? -38.308 -2.841 21.456 1.00 90.31 461 ASN A O 1
ATOM 3753 N N . ARG A 1 462 ? -37.774 -0.690 21.844 1.00 93.38 462 ARG A N 1
ATOM 3754 C CA . ARG A 1 462 ? -38.299 -0.536 23.211 1.00 93.38 462 ARG A CA 1
ATOM 3755 C C . ARG A 1 462 ? -37.897 -1.662 24.184 1.00 93.38 462 ARG A C 1
ATOM 3757 O O . ARG A 1 462 ? -38.603 -1.977 25.135 1.00 93.38 462 ARG A O 1
ATOM 3764 N N . CYS A 1 463 ? -36.708 -2.227 23.976 1.00 95.19 463 CYS A N 1
ATOM 3765 C CA . CYS A 1 463 ? -36.155 -3.322 24.774 1.00 95.19 463 CYS A CA 1
ATOM 3766 C C . CYS A 1 463 ? -34.976 -2.863 25.647 1.00 95.19 463 CYS A C 1
ATOM 3768 O O . CYS A 1 463 ? -34.104 -2.120 25.185 1.00 95.19 463 CYS A O 1
ATOM 3770 N N . LEU A 1 464 ? -34.899 -3.374 26.877 1.00 95.88 464 LEU A N 1
ATOM 3771 C CA . LEU A 1 464 ? -33.704 -3.336 27.722 1.00 95.88 464 LEU A CA 1
ATOM 3772 C C . LEU A 1 464 ? -32.802 -4.529 27.389 1.00 95.88 464 LEU A C 1
ATOM 3774 O O . LEU A 1 464 ? -33.207 -5.671 27.563 1.00 95.88 464 LEU A O 1
ATOM 3778 N N . TYR A 1 465 ? -31.573 -4.278 26.952 1.00 95.12 465 TYR A N 1
ATOM 3779 C CA . TYR A 1 465 ? -30.545 -5.291 26.708 1.00 95.12 465 TYR A CA 1
ATOM 3780 C C . TYR A 1 465 ? -29.620 -5.388 27.922 1.00 95.12 465 TYR A C 1
ATOM 3782 O O . TYR A 1 465 ? -28.972 -4.400 28.275 1.00 95.12 465 TYR A O 1
ATOM 3790 N N . VAL A 1 466 ? -29.535 -6.564 28.550 1.00 92.38 466 VAL A N 1
ATOM 3791 C CA . VAL A 1 466 ? -28.754 -6.807 29.774 1.00 92.38 466 VAL A CA 1
ATOM 3792 C C . VAL A 1 466 ? -27.676 -7.859 29.528 1.00 92.38 466 VAL A C 1
ATOM 3794 O O . VAL A 1 466 ? -27.971 -8.976 29.109 1.00 92.38 466 VAL A O 1
ATOM 3797 N N . PHE A 1 467 ? -26.418 -7.517 29.820 1.00 89.69 467 PHE A N 1
ATOM 3798 C CA . PHE A 1 467 ? -25.258 -8.372 29.557 1.00 89.69 467 PHE A CA 1
ATOM 3799 C C . PHE A 1 467 ? -24.318 -8.505 30.764 1.00 89.69 467 PHE A C 1
ATOM 3801 O O . PHE A 1 467 ? -23.890 -7.509 31.360 1.00 89.69 467 PHE A O 1
ATOM 3808 N N . GLY A 1 468 ? -23.942 -9.751 31.071 1.00 86.75 468 GLY A N 1
ATOM 3809 C CA . GLY A 1 468 ? -22.836 -10.095 31.967 1.00 86.75 468 GLY A CA 1
ATOM 3810 C C . GLY A 1 468 ? -23.027 -9.699 33.437 1.00 86.75 468 GLY A C 1
ATOM 3811 O O . GLY A 1 468 ? -24.135 -9.747 33.975 1.00 86.75 468 GLY A O 1
ATOM 3812 N N . GLY A 1 469 ? -21.927 -9.323 34.099 1.00 86.81 469 GLY A N 1
ATOM 3813 C CA . GLY A 1 469 ? -21.881 -8.902 35.507 1.00 86.81 469 GLY A CA 1
ATOM 3814 C C . GLY A 1 469 ? -21.470 -10.006 36.489 1.00 86.81 469 GLY A C 1
ATOM 3815 O O . GLY A 1 469 ? -20.790 -10.968 36.128 1.00 86.81 469 GLY A O 1
ATOM 3816 N N . GLN A 1 470 ? -21.853 -9.858 37.759 1.00 86.12 470 GLN A N 1
ATOM 3817 C CA . GLN A 1 470 ? -21.525 -10.801 38.833 1.00 86.12 470 GLN A CA 1
ATOM 3818 C C . GLN A 1 470 ? -22.686 -10.964 39.830 1.00 86.12 470 GLN A C 1
ATOM 3820 O O . GLN A 1 470 ? -23.278 -9.978 40.271 1.00 86.12 470 GLN A O 1
ATOM 3825 N N . ARG A 1 471 ? -22.943 -12.205 40.266 1.00 86.12 471 ARG A N 1
ATOM 3826 C CA . ARG A 1 471 ? -23.776 -12.532 41.439 1.00 86.12 471 ARG A CA 1
ATOM 3827 C C . ARG A 1 471 ? -22.964 -13.395 42.407 1.00 86.12 471 ARG A C 1
ATOM 3829 O O . ARG A 1 471 ? -22.313 -14.353 41.994 1.00 86.12 471 ARG A O 1
ATOM 3836 N N . SER A 1 472 ? -22.951 -13.041 43.691 1.00 82.06 472 SER A N 1
ATOM 3837 C CA . SER A 1 472 ? -22.112 -13.672 44.725 1.00 82.06 472 SER A CA 1
ATOM 3838 C C . SER A 1 472 ? -20.644 -13.861 44.280 1.00 82.06 472 SER A C 1
ATOM 3840 O O . SER A 1 472 ? -19.917 -12.875 44.147 1.00 82.06 472 SER A O 1
ATOM 3842 N N . LYS A 1 473 ? -20.184 -15.098 44.034 1.00 78.00 473 LYS A N 1
ATOM 3843 C CA . LYS A 1 473 ? -18.821 -15.415 43.538 1.00 78.00 473 LYS A CA 1
ATOM 3844 C C . LYS A 1 473 ? -18.778 -15.788 42.046 1.00 78.00 473 LYS A C 1
ATOM 3846 O O . LYS A 1 473 ? -17.720 -16.158 41.537 1.00 78.00 473 LYS A O 1
ATOM 3851 N N . THR A 1 474 ? -19.912 -15.711 41.357 1.00 79.56 474 THR A N 1
ATOM 3852 C CA . THR A 1 474 ? -20.099 -16.159 39.977 1.00 79.56 474 THR A CA 1
ATOM 3853 C C . THR A 1 474 ? -20.081 -14.961 39.036 1.00 79.56 474 THR A C 1
ATOM 3855 O O . THR A 1 474 ? -20.942 -14.087 39.119 1.00 79.56 474 THR A O 1
ATOM 3858 N N . TYR A 1 475 ? -19.107 -14.934 38.124 1.00 78.25 475 TYR A N 1
ATOM 3859 C CA . TYR A 1 475 ? -19.141 -14.044 36.964 1.00 78.25 475 TYR A CA 1
ATOM 3860 C C . TYR A 1 475 ? -20.084 -14.601 35.906 1.00 78.25 475 TYR A C 1
ATOM 3862 O O . TYR A 1 475 ? -20.054 -15.801 35.620 1.00 78.25 475 TYR A O 1
ATOM 3870 N N . LEU A 1 476 ? -20.887 -13.706 35.348 1.00 80.69 476 LEU A N 1
ATOM 3871 C CA . LEU A 1 476 ? -21.976 -13.979 34.429 1.00 80.69 476 LEU A CA 1
ATOM 3872 C C . LEU A 1 476 ? -21.609 -13.486 33.017 1.00 80.69 476 LEU A C 1
ATOM 3874 O O . LEU A 1 476 ? -20.823 -12.549 32.853 1.00 80.69 476 LEU A O 1
ATOM 3878 N N . ASN A 1 477 ? -22.141 -14.161 32.002 1.00 77.06 477 ASN A N 1
ATOM 3879 C CA . ASN A 1 477 ? -21.931 -13.902 30.567 1.00 77.06 477 ASN A CA 1
ATOM 3880 C C . ASN A 1 477 ? -23.142 -14.338 29.722 1.00 77.06 477 ASN A C 1
ATOM 3882 O O . ASN A 1 477 ? -23.035 -14.530 28.509 1.00 77.06 477 ASN A O 1
ATOM 3886 N N . ASP A 1 478 ? -24.276 -14.533 30.387 1.00 83.62 478 ASP A N 1
ATOM 3887 C CA . ASP A 1 478 ? -25.592 -14.521 29.777 1.00 83.62 478 ASP A CA 1
ATOM 3888 C C . ASP A 1 478 ? -25.902 -13.131 29.204 1.00 83.62 478 ASP A C 1
ATOM 3890 O O . ASP A 1 478 ? -25.321 -12.105 29.585 1.00 83.62 478 ASP A O 1
ATOM 3894 N N . PHE A 1 479 ? -26.801 -13.135 28.230 1.00 88.19 479 PHE A N 1
ATOM 3895 C CA . PHE A 1 479 ? -27.249 -11.970 27.491 1.00 88.19 479 PHE A CA 1
ATOM 3896 C C . PHE A 1 479 ? -28.738 -12.153 27.231 1.00 88.19 479 PHE A C 1
ATOM 3898 O O . PHE A 1 479 ? -29.136 -13.177 26.674 1.00 88.19 479 PHE A O 1
ATOM 3905 N N . PHE A 1 480 ? -29.552 -11.186 27.628 1.00 90.25 480 PHE A N 1
ATOM 3906 C CA . PHE A 1 480 ? -30.987 -11.212 27.378 1.00 90.25 480 PHE A CA 1
ATOM 3907 C C . PHE A 1 480 ? -31.504 -9.822 27.020 1.00 90.25 480 PHE A C 1
ATOM 3909 O O . PHE A 1 480 ? -30.877 -8.807 27.344 1.00 90.25 480 PHE A O 1
ATOM 3916 N N . SER A 1 481 ? -32.647 -9.788 26.346 1.00 93.19 481 SER A N 1
ATOM 3917 C CA . SER A 1 481 ? -33.466 -8.592 26.181 1.00 93.19 481 SER A CA 1
ATOM 3918 C C . SER A 1 481 ? -34.751 -8.721 27.005 1.00 93.19 481 SER A C 1
ATOM 3920 O O . SER A 1 481 ? -35.233 -9.823 27.271 1.00 93.19 481 SER A O 1
ATOM 3922 N N . TYR A 1 482 ? -35.283 -7.583 27.441 1.00 93.81 482 TYR A N 1
ATOM 3923 C CA . TYR A 1 482 ? -36.578 -7.453 28.101 1.00 93.81 482 TYR A CA 1
ATOM 3924 C C . TYR A 1 482 ? -37.398 -6.380 27.382 1.00 93.81 482 TYR A C 1
ATOM 3926 O O . TYR A 1 482 ? -36.975 -5.222 27.324 1.00 93.81 482 TYR A O 1
ATOM 3934 N N . ASP A 1 483 ? -38.544 -6.759 26.823 1.00 93.56 483 ASP A N 1
ATOM 3935 C CA . ASP A 1 483 ? -39.497 -5.840 26.196 1.00 93.56 483 ASP A CA 1
ATOM 3936 C C . ASP A 1 483 ? -40.292 -5.107 27.289 1.00 93.56 483 ASP A C 1
ATOM 3938 O O . ASP A 1 483 ? -41.009 -5.736 28.073 1.00 93.56 483 ASP A O 1
ATOM 3942 N N . VAL A 1 484 ? -40.156 -3.777 27.351 1.00 93.44 484 VAL A N 1
ATOM 3943 C CA . VAL A 1 484 ? -40.763 -2.960 28.420 1.00 93.44 484 VAL A CA 1
ATOM 3944 C C . VAL A 1 484 ? -42.249 -2.670 28.207 1.00 93.44 484 VAL A C 1
ATOM 3946 O O . VAL A 1 484 ? -42.905 -2.183 29.128 1.00 93.44 484 VAL A O 1
ATOM 3949 N N . ASP A 1 485 ? -42.772 -2.933 27.008 1.00 91.62 485 ASP A N 1
ATOM 3950 C CA . ASP A 1 485 ? -44.171 -2.716 26.643 1.00 91.62 485 ASP A CA 1
ATOM 3951 C C . ASP A 1 485 ? -44.959 -4.048 26.636 1.00 91.62 485 ASP A C 1
ATOM 3953 O O . ASP A 1 485 ? -46.168 -4.035 26.872 1.00 91.62 485 ASP A O 1
ATOM 3957 N N . ALA A 1 486 ? -44.288 -5.189 26.413 1.00 90.19 486 ALA A N 1
ATOM 3958 C CA . ALA A 1 486 ? -44.880 -6.535 26.405 1.00 90.19 486 ALA A CA 1
ATOM 3959 C C . ALA A 1 486 ? -44.600 -7.396 27.660 1.00 90.19 486 ALA A C 1
ATOM 3961 O O . ALA A 1 486 ? -45.195 -8.465 27.786 1.00 90.19 486 ALA A O 1
ATOM 3962 N N . ASP A 1 487 ? -43.713 -6.964 28.569 1.00 88.88 487 ASP A N 1
ATOM 3963 C CA . ASP A 1 487 ? -43.260 -7.717 29.759 1.00 88.88 487 ASP A CA 1
ATOM 3964 C C . ASP A 1 487 ? -42.722 -9.129 29.421 1.00 88.88 487 ASP A C 1
ATOM 3966 O O . ASP A 1 487 ? -43.040 -10.135 30.060 1.00 88.88 487 ASP A O 1
ATOM 3970 N N . HIS A 1 488 ? -41.892 -9.206 28.376 1.00 88.00 488 HIS A N 1
ATOM 3971 C CA . HIS A 1 488 ? -41.331 -10.454 27.852 1.00 88.00 488 HIS A CA 1
ATOM 3972 C C . HIS A 1 488 ? -39.798 -10.473 27.924 1.00 88.00 488 HIS A C 1
ATOM 3974 O O . HIS A 1 488 ? -39.155 -9.457 27.676 1.00 88.00 488 HIS A O 1
ATOM 3980 N N . VAL A 1 489 ? -39.213 -11.637 28.234 1.00 88.06 489 VAL A N 1
ATOM 3981 C CA . VAL A 1 489 ? -37.759 -11.868 28.304 1.00 88.06 489 VAL A CA 1
ATOM 3982 C C . VAL A 1 489 ? -37.331 -12.799 27.167 1.00 88.06 489 VAL A C 1
ATOM 3984 O O . VAL A 1 489 ? -37.832 -13.918 27.071 1.00 88.06 489 VAL A O 1
ATOM 3987 N N . GLU A 1 490 ? -36.357 -12.379 26.357 1.00 87.62 490 GLU A N 1
ATOM 3988 C CA . GLU A 1 490 ? -35.713 -13.222 25.341 1.00 87.62 490 GLU A CA 1
ATOM 3989 C C . GLU A 1 490 ? -34.250 -13.503 25.725 1.00 87.62 490 GLU A C 1
ATOM 3991 O O . GLU A 1 490 ? -33.425 -12.595 25.864 1.00 87.62 490 GLU A O 1
ATOM 3996 N N . ILE A 1 491 ? -33.896 -14.785 25.872 1.00 85.19 491 ILE A N 1
ATOM 3997 C CA . ILE A 1 491 ? -32.531 -15.220 26.200 1.00 85.19 491 ILE A CA 1
ATOM 3998 C C . ILE A 1 491 ? -31.686 -15.345 24.920 1.00 85.19 491 ILE A C 1
ATOM 4000 O O . ILE A 1 491 ? -31.664 -16.384 24.261 1.00 85.19 491 ILE A O 1
ATOM 4004 N N . ILE A 1 492 ? -30.931 -14.291 24.603 1.00 84.50 492 ILE A N 1
ATOM 4005 C CA . ILE A 1 492 ? -29.978 -14.228 23.478 1.00 84.50 492 ILE A CA 1
ATOM 4006 C C . ILE A 1 492 ? -28.796 -15.197 23.703 1.00 84.50 492 ILE A C 1
ATOM 4008 O O . ILE A 1 492 ? -28.296 -15.852 22.781 1.00 84.50 492 ILE A O 1
ATOM 4012 N N . SER A 1 493 ? -28.327 -15.309 24.949 1.00 79.12 493 SER A N 1
ATOM 4013 C CA . SER A 1 493 ? -27.273 -16.235 25.366 1.00 79.12 493 SER A CA 1
ATOM 4014 C C . SER A 1 493 ? -27.473 -16.681 26.812 1.00 79.12 493 SER A C 1
ATOM 4016 O O . SER A 1 493 ? -27.646 -15.859 27.704 1.00 79.12 493 SER A O 1
ATOM 4018 N N . ASP A 1 494 ? -27.360 -17.985 27.052 1.00 71.19 494 ASP A N 1
ATOM 4019 C CA . ASP A 1 494 ? -27.509 -18.633 28.362 1.00 71.19 494 ASP A CA 1
ATOM 4020 C C . ASP A 1 494 ? -26.249 -18.555 29.247 1.00 71.19 494 ASP A C 1
ATOM 4022 O O . ASP A 1 494 ? -26.219 -19.090 30.354 1.00 71.19 494 ASP A O 1
ATOM 4026 N N . GLY A 1 495 ? -25.153 -17.991 28.731 1.00 62.62 495 GLY A N 1
ATOM 4027 C CA . GLY A 1 495 ? -23.841 -17.968 29.382 1.00 62.62 495 GLY A CA 1
ATOM 4028 C C . GLY A 1 495 ? -23.138 -19.334 29.494 1.00 62.62 495 GLY A C 1
ATOM 4029 O O . GLY A 1 495 ? -21.914 -19.378 29.640 1.00 62.62 495 GLY A O 1
ATOM 4030 N N . THR A 1 496 ? -23.851 -20.462 29.361 1.00 54.53 496 THR A N 1
ATOM 4031 C CA . THR A 1 496 ? -23.272 -21.820 29.446 1.00 54.53 496 THR A CA 1
ATOM 4032 C C . THR A 1 496 ? -22.335 -22.130 28.276 1.00 54.53 496 THR A C 1
ATOM 4034 O O . THR A 1 496 ? -21.437 -22.971 28.390 1.00 54.53 496 THR A O 1
ATOM 4037 N N . LYS A 1 497 ? -22.505 -21.417 27.155 1.00 47.22 497 LYS A N 1
ATOM 4038 C CA . LYS A 1 497 ? -21.560 -21.374 26.035 1.00 47.22 497 LYS A CA 1
ATOM 4039 C C . LYS A 1 497 ? -20.150 -20.970 26.505 1.00 47.22 497 LYS A C 1
ATOM 4041 O O . LYS A 1 497 ? -19.826 -19.791 26.632 1.00 47.22 497 LYS A O 1
ATOM 4046 N N . LYS A 1 498 ? -19.254 -21.955 26.665 1.00 43.56 498 LYS A N 1
ATOM 4047 C CA . LYS A 1 498 ? -17.787 -21.750 26.673 1.00 43.56 498 LYS A CA 1
ATOM 4048 C C . LYS A 1 498 ? -17.283 -21.415 25.255 1.00 43.56 498 LYS A C 1
ATOM 4050 O O . LYS A 1 498 ? -16.427 -22.122 24.716 1.00 43.56 498 LYS A O 1
ATOM 4055 N N . ASP A 1 499 ? -17.833 -20.371 24.639 1.00 39.06 499 ASP A N 1
ATOM 4056 C CA . ASP A 1 499 ? -17.529 -20.015 23.254 1.00 39.06 499 ASP A CA 1
ATOM 4057 C C . ASP A 1 499 ? -16.054 -19.648 23.088 1.00 39.06 499 ASP A C 1
ATOM 4059 O O . ASP A 1 499 ? -15.459 -18.916 23.883 1.00 39.06 499 ASP A O 1
ATOM 4063 N N . SER A 1 500 ? -15.433 -20.193 22.039 1.00 44.59 500 SER A N 1
ATOM 4064 C CA . SER A 1 500 ? -13.980 -20.179 21.876 1.00 44.59 500 SER A CA 1
ATOM 4065 C C . SER A 1 500 ? -13.461 -18.822 21.383 1.00 44.59 500 SER A C 1
ATOM 4067 O O . SER A 1 500 ? -13.045 -18.691 20.232 1.00 44.59 500 SER A O 1
ATOM 4069 N N . GLY A 1 501 ? -13.485 -17.817 22.259 1.00 49.84 501 GLY A N 1
ATOM 4070 C CA . GLY A 1 501 ? -12.915 -16.487 22.029 1.00 49.84 501 GLY A CA 1
ATOM 4071 C C . GLY A 1 501 ? -13.709 -15.588 21.079 1.00 49.84 501 GLY A C 1
ATOM 4072 O O . GLY A 1 501 ? -13.141 -14.605 20.602 1.00 49.84 501 GLY A O 1
ATOM 4073 N N . MET A 1 502 ? -14.978 -15.922 20.810 1.00 58.50 502 MET A N 1
ATOM 4074 C CA . MET A 1 502 ? -15.875 -15.197 19.893 1.00 58.50 502 MET A CA 1
ATOM 4075 C C . MET A 1 502 ? -16.952 -14.358 20.603 1.00 58.50 502 MET A C 1
ATOM 4077 O O . MET A 1 502 ? -17.761 -13.734 19.936 1.00 58.50 502 MET A O 1
ATOM 4081 N N . VAL A 1 503 ? -16.923 -14.292 21.936 1.00 69.50 503 VAL A N 1
ATOM 4082 C CA . VAL A 1 503 ? -17.759 -13.410 22.772 1.00 69.50 503 VAL A CA 1
ATOM 4083 C C . VAL A 1 503 ? -16.870 -12.659 23.778 1.00 69.50 503 VAL A C 1
ATOM 4085 O O . VAL A 1 503 ? -15.762 -13.143 24.062 1.00 69.50 503 VAL A O 1
ATOM 4088 N N . PRO A 1 504 ? -17.310 -11.517 24.347 1.00 72.25 504 PRO A N 1
ATOM 4089 C CA . PRO A 1 504 ? -16.585 -10.854 25.427 1.00 72.25 504 PRO A CA 1
ATOM 4090 C C . PRO A 1 504 ? -16.348 -11.815 26.598 1.00 72.25 504 PRO A C 1
ATOM 4092 O O . PRO A 1 504 ? -17.231 -12.581 26.983 1.00 72.25 504 PRO A O 1
ATOM 4095 N N . MET A 1 505 ? -15.142 -11.798 27.169 1.00 68.00 505 MET A N 1
ATOM 4096 C CA . MET A 1 505 ? -14.794 -12.710 28.265 1.00 68.00 505 MET A CA 1
ATOM 4097 C C . MET A 1 505 ? -15.550 -12.335 29.549 1.00 68.00 505 MET A C 1
ATOM 4099 O O . MET A 1 505 ? -15.786 -11.154 29.802 1.00 68.00 505 MET A O 1
ATOM 4103 N N . THR A 1 506 ? -15.865 -13.322 30.399 1.00 66.06 506 THR A N 1
ATOM 4104 C CA . THR A 1 506 ? -16.437 -13.087 31.740 1.00 66.06 506 THR A CA 1
ATOM 4105 C C . THR A 1 506 ? -15.589 -12.080 32.517 1.00 66.06 506 THR A C 1
ATOM 4107 O O . THR A 1 506 ? -14.372 -12.264 32.656 1.00 66.06 506 THR A O 1
ATOM 4110 N N . GLY A 1 507 ? -16.214 -11.023 33.032 1.00 63.97 507 GLY A N 1
ATOM 4111 C CA . GLY A 1 507 ? -15.505 -9.897 33.631 1.00 63.97 507 GLY A CA 1
ATOM 4112 C C . GLY A 1 507 ? -16.367 -9.055 34.563 1.00 63.97 507 GLY A C 1
ATOM 4113 O O . GLY A 1 507 ? -17.581 -9.232 34.641 1.00 63.97 507 GLY A O 1
ATOM 4114 N N . PHE A 1 508 ? -15.717 -8.138 35.276 1.00 61.72 508 PHE A N 1
ATOM 4115 C CA . PHE A 1 508 ? -16.351 -7.241 36.242 1.00 61.72 508 PHE A CA 1
ATOM 4116 C C . PHE A 1 508 ? -16.263 -5.787 35.779 1.00 61.72 508 PHE A C 1
ATOM 4118 O O . PHE A 1 508 ? -15.259 -5.376 35.192 1.00 61.72 508 PHE A O 1
ATOM 4125 N N . THR A 1 509 ? -17.288 -4.985 36.079 1.00 66.44 509 THR A N 1
ATOM 4126 C CA . THR A 1 509 ? -17.380 -3.566 35.675 1.00 66.44 509 THR A CA 1
ATOM 4127 C C . THR A 1 509 ? -17.108 -3.343 34.184 1.00 66.44 509 THR A C 1
ATOM 4129 O O . THR A 1 509 ? -16.376 -2.432 33.802 1.00 66.44 509 THR A O 1
ATOM 4132 N N . GLN A 1 510 ? -17.697 -4.183 33.331 1.00 80.00 510 GLN A N 1
ATOM 4133 C CA . GLN A 1 510 ? -17.739 -3.899 31.898 1.00 80.00 510 GLN A CA 1
ATOM 4134 C C . GLN A 1 510 ? -18.545 -2.608 31.665 1.00 80.00 510 GLN A C 1
ATOM 4136 O O . GLN A 1 510 ? -19.362 -2.196 32.505 1.00 80.00 510 GLN A O 1
ATOM 4141 N N . ARG A 1 511 ? -18.284 -1.931 30.547 1.00 89.19 511 ARG A N 1
ATOM 4142 C CA . ARG A 1 511 ? -19.051 -0.761 30.116 1.00 89.19 511 ARG A CA 1
ATOM 4143 C C . ARG A 1 511 ? -19.526 -0.967 28.695 1.00 89.19 511 ARG A C 1
ATOM 4145 O O . ARG A 1 511 ? -18.757 -1.387 27.835 1.00 89.19 511 ARG A O 1
ATOM 4152 N N . ALA A 1 512 ? -20.797 -0.670 28.471 1.00 92.50 512 ALA A N 1
ATOM 4153 C CA . ALA A 1 512 ? -21.428 -0.806 27.177 1.00 92.50 512 ALA A CA 1
ATOM 4154 C C . ALA A 1 512 ? -22.205 0.457 26.817 1.00 92.50 512 ALA A C 1
ATOM 4156 O O . ALA A 1 512 ? -22.590 1.234 27.689 1.00 92.50 512 ALA A O 1
ATOM 4157 N N . THR A 1 513 ? -22.409 0.638 25.519 1.00 94.88 513 THR A N 1
ATOM 4158 C CA . THR A 1 513 ? -23.165 1.721 24.876 1.00 94.88 513 THR A CA 1
ATOM 4159 C C . THR A 1 513 ? -23.879 1.136 23.653 1.00 94.88 513 THR A C 1
ATOM 4161 O O . THR A 1 513 ? -23.525 0.043 23.210 1.00 94.88 513 THR A O 1
ATOM 4164 N N . ILE A 1 514 ? -24.892 1.814 23.117 1.00 95.00 514 ILE A N 1
ATOM 4165 C CA . ILE A 1 514 ? -25.688 1.330 21.979 1.00 95.00 514 ILE A CA 1
ATOM 4166 C C . ILE A 1 514 ? -25.758 2.397 20.891 1.00 95.00 514 ILE A C 1
ATOM 4168 O O . ILE A 1 514 ? -25.860 3.579 21.206 1.00 95.00 514 ILE A O 1
ATOM 4172 N N . ASP A 1 515 ? -25.719 1.972 19.630 1.00 93.62 515 ASP A N 1
ATOM 4173 C CA . ASP A 1 515 ? -26.162 2.768 18.491 1.00 93.62 515 ASP A CA 1
ATOM 4174 C C . ASP A 1 515 ? -27.522 2.216 18.003 1.00 93.62 515 ASP A C 1
ATOM 4176 O O . ASP A 1 515 ? -27.563 1.146 17.380 1.00 93.62 515 ASP A O 1
ATOM 4180 N N . PRO A 1 516 ? -28.646 2.903 18.292 1.00 89.38 516 PRO A N 1
ATOM 4181 C CA . PRO A 1 516 ? -29.983 2.468 17.888 1.00 89.38 516 PRO A CA 1
ATOM 4182 C C . PRO A 1 516 ? -30.289 2.745 16.404 1.00 89.38 516 PRO A C 1
ATOM 4184 O O . PRO A 1 516 ? -31.386 2.429 15.938 1.00 89.38 516 PRO A O 1
ATOM 4187 N N . GLU A 1 517 ? -29.361 3.348 15.654 1.00 89.44 517 GLU A N 1
ATOM 4188 C CA . GLU A 1 517 ? -29.462 3.513 14.206 1.00 89.44 517 GLU A CA 1
ATOM 4189 C C . GLU A 1 517 ? -28.813 2.368 13.437 1.00 89.44 517 GLU A C 1
ATOM 4191 O O . GLU A 1 517 ? -29.388 1.882 12.462 1.00 89.44 517 GLU A O 1
ATOM 4196 N N . LEU A 1 518 ? -27.625 1.956 13.886 1.00 88.19 518 LEU A N 1
ATOM 4197 C CA . LEU A 1 518 ? -26.844 0.857 13.322 1.00 88.19 518 LEU A CA 1
ATOM 4198 C C . LEU A 1 518 ? -27.303 -0.517 13.833 1.00 88.19 518 LEU A C 1
ATOM 4200 O O . LEU A 1 518 ? -26.947 -1.529 13.232 1.00 88.19 518 LEU A O 1
ATOM 4204 N N . ASN A 1 519 ? -28.094 -0.558 14.913 1.00 91.44 519 ASN A N 1
ATOM 4205 C CA . ASN A 1 519 ? -28.419 -1.766 15.680 1.00 91.44 519 ASN A CA 1
ATOM 4206 C C . ASN A 1 519 ? -27.145 -2.480 16.193 1.00 91.44 519 ASN A C 1
ATOM 4208 O O . ASN A 1 519 ? -27.061 -3.711 16.195 1.00 91.44 519 ASN A O 1
ATOM 4212 N N . GLU A 1 520 ? -26.143 -1.699 16.612 1.00 92.88 520 GLU A N 1
ATOM 4213 C CA . GLU A 1 520 ? -24.844 -2.172 17.107 1.00 92.88 520 GLU A CA 1
ATOM 4214 C C . GLU A 1 520 ? -24.718 -1.861 18.622 1.00 92.88 520 GLU A C 1
ATOM 4216 O O . GLU A 1 520 ? -24.863 -0.718 19.057 1.00 92.88 520 GLU A O 1
ATOM 4221 N N . ILE A 1 521 ? -24.454 -2.880 19.453 1.00 94.06 521 ILE A N 1
ATOM 4222 C CA . ILE A 1 521 ? -24.116 -2.723 20.883 1.00 94.06 521 ILE A CA 1
ATOM 4223 C C . ILE A 1 521 ? -22.600 -2.796 21.045 1.00 94.06 521 ILE A C 1
ATOM 4225 O O . ILE A 1 521 ? -21.965 -3.786 20.689 1.00 94.06 521 ILE A O 1
ATOM 4229 N N . HIS A 1 522 ? -22.021 -1.757 21.633 1.00 94.06 522 HIS A N 1
ATOM 4230 C CA . HIS A 1 522 ? -20.587 -1.590 21.833 1.00 94.06 522 HIS A CA 1
ATOM 4231 C C . HIS A 1 522 ? -20.210 -1.934 23.278 1.00 94.06 522 HIS A C 1
ATOM 4233 O O . HIS A 1 522 ? -20.786 -1.359 24.199 1.00 94.06 522 HIS A O 1
ATOM 4239 N N . VAL A 1 523 ? -19.231 -2.820 23.504 1.00 90.88 523 VAL A N 1
ATOM 4240 C CA . VAL A 1 523 ? -18.783 -3.232 24.851 1.00 90.88 523 VAL A CA 1
ATOM 4241 C C . VAL A 1 523 ? -17.271 -3.096 25.011 1.00 90.88 523 VAL A C 1
ATOM 4243 O O . VAL A 1 523 ? -16.502 -3.781 24.337 1.00 90.88 523 VAL A O 1
ATOM 4246 N N . LEU A 1 524 ? -16.849 -2.278 25.977 1.00 89.06 524 LEU A N 1
ATOM 4247 C CA . LEU A 1 524 ? -15.489 -2.231 26.505 1.00 89.06 524 LEU A CA 1
ATOM 4248 C C . LEU A 1 524 ? -15.407 -3.099 27.771 1.00 89.06 524 LEU A C 1
ATOM 4250 O O . LEU A 1 524 ? -15.957 -2.774 28.827 1.00 89.06 524 LEU A O 1
ATOM 4254 N N . SER A 1 525 ? -14.700 -4.223 27.667 1.00 79.06 525 SER A N 1
ATOM 4255 C CA . SER A 1 525 ? -14.351 -5.063 28.815 1.00 79.06 525 SER A CA 1
ATOM 4256 C C . SER A 1 525 ? -13.002 -4.631 29.386 1.00 79.06 525 SER A C 1
ATOM 4258 O O . SER A 1 525 ? -12.068 -4.442 28.611 1.00 79.06 525 SER A O 1
ATOM 4260 N N . GLY A 1 526 ? -12.911 -4.507 30.718 1.00 65.38 526 GLY A N 1
ATOM 4261 C CA . GLY A 1 526 ? -11.746 -3.953 31.428 1.00 65.38 526 GLY A CA 1
ATOM 4262 C C . GLY A 1 526 ? -11.052 -4.901 32.417 1.00 65.38 526 GLY A C 1
ATOM 4263 O O . GLY A 1 526 ? -9.850 -5.132 32.314 1.00 65.38 526 GLY A O 1
ATOM 4264 N N . LEU A 1 527 ? -11.785 -5.495 33.369 1.00 68.81 527 LEU A N 1
ATOM 4265 C CA . LEU A 1 527 ? -11.269 -6.558 34.249 1.00 68.81 527 LEU A CA 1
ATOM 4266 C C . LEU A 1 527 ? -11.866 -7.901 33.829 1.00 68.81 527 LEU A C 1
ATOM 4268 O O . LEU A 1 527 ? -13.088 -8.048 33.813 1.00 68.81 527 LEU A O 1
ATOM 4272 N N . SER A 1 528 ? -11.020 -8.889 33.531 1.00 62.88 528 SER A N 1
ATOM 4273 C CA . SER A 1 528 ? -11.462 -10.246 33.202 1.00 62.88 528 SER A CA 1
ATOM 4274 C C . SER A 1 528 ? -10.665 -11.306 33.962 1.00 62.88 528 SER A C 1
ATOM 4276 O O . SER A 1 528 ? -9.510 -11.103 34.345 1.00 62.88 528 SER A O 1
ATOM 4278 N N . LYS A 1 529 ? -11.311 -12.447 34.216 1.00 57.03 529 LYS A N 1
ATOM 4279 C CA . LYS A 1 529 ? -10.767 -13.527 35.039 1.00 57.03 529 LYS A CA 1
ATOM 4280 C C . LYS A 1 529 ? -10.728 -14.834 34.254 1.00 57.03 529 LYS A C 1
ATOM 4282 O O . LYS A 1 529 ? -11.755 -15.468 34.022 1.00 57.03 529 LYS A O 1
ATOM 4287 N N . ASP A 1 530 ? -9.521 -15.219 33.854 1.00 52.34 530 ASP A N 1
ATOM 4288 C CA . ASP A 1 530 ? -9.224 -16.494 33.202 1.00 52.34 530 ASP A CA 1
ATOM 4289 C C . ASP A 1 530 ? -9.397 -17.628 34.230 1.00 52.34 530 ASP A C 1
ATOM 4291 O O . ASP A 1 530 ? -8.640 -17.705 35.195 1.00 52.34 530 ASP A O 1
ATOM 4295 N N . LYS A 1 531 ? -10.426 -18.478 34.074 1.00 43.31 531 LYS A N 1
ATOM 4296 C CA . LYS A 1 531 ? -10.784 -19.510 35.074 1.00 43.31 531 LYS A CA 1
ATOM 4297 C C . LYS A 1 531 ? -9.670 -20.536 35.317 1.00 43.31 531 LYS A C 1
ATOM 4299 O O . LYS A 1 531 ? -9.648 -21.137 36.390 1.00 43.31 531 LYS A O 1
ATOM 4304 N N . ASP A 1 532 ? -8.749 -20.693 34.368 1.00 42.25 532 ASP A N 1
ATOM 4305 C CA . ASP A 1 532 ? -7.649 -21.656 34.450 1.00 42.25 532 ASP A CA 1
ATOM 4306 C C . ASP A 1 532 ? -6.364 -21.042 35.057 1.00 42.25 532 ASP A C 1
ATOM 4308 O O . ASP A 1 532 ? -5.347 -21.727 35.188 1.00 42.25 532 ASP A O 1
ATOM 4312 N N . LYS A 1 533 ? -6.391 -19.764 35.480 1.00 45.88 533 LYS A N 1
ATOM 4313 C CA . LYS A 1 533 ? -5.273 -19.069 36.148 1.00 45.88 533 LYS A CA 1
ATOM 4314 C C . LYS A 1 533 ? -5.706 -18.430 37.468 1.00 45.88 533 LYS A C 1
ATOM 4316 O O . LYS A 1 533 ? -6.829 -17.968 37.632 1.00 45.88 533 LYS A O 1
ATOM 4321 N N . ARG A 1 534 ? -4.784 -18.372 38.436 1.00 44.12 534 ARG A N 1
ATOM 4322 C CA . ARG A 1 534 ? -5.041 -17.760 39.757 1.00 44.12 534 ARG A CA 1
ATOM 4323 C C . ARG A 1 534 ? -4.969 -16.227 39.762 1.00 44.12 534 ARG A C 1
ATOM 4325 O O . ARG A 1 534 ? -5.364 -15.620 40.751 1.00 44.12 534 ARG A O 1
ATOM 4332 N N . GLU A 1 535 ? -4.477 -15.619 38.688 1.00 50.31 535 GLU A N 1
ATOM 4333 C CA . GLU A 1 535 ? -4.181 -14.187 38.601 1.00 50.31 535 GLU A CA 1
ATOM 4334 C C . GLU A 1 535 ? -5.288 -13.424 37.866 1.00 50.31 535 GLU A C 1
ATOM 4336 O O . GLU A 1 535 ? -5.640 -13.731 36.724 1.00 50.31 535 GLU A O 1
ATOM 4341 N N . GLU A 1 536 ? -5.821 -12.390 38.512 1.00 56.91 536 GLU A N 1
ATOM 4342 C CA . GLU A 1 536 ? -6.772 -11.465 37.895 1.00 56.91 536 GLU A CA 1
ATOM 4343 C C . GLU A 1 536 ? -6.032 -10.539 36.926 1.00 56.91 536 GLU A C 1
ATOM 4345 O O . GLU A 1 536 ? -5.046 -9.904 37.291 1.00 56.91 536 GLU A O 1
ATOM 4350 N N . ASN A 1 537 ? -6.484 -10.488 35.672 1.00 64.88 537 ASN A N 1
ATOM 4351 C CA . ASN A 1 537 ? -5.790 -9.786 34.598 1.00 64.88 537 ASN A CA 1
ATOM 4352 C C . ASN A 1 537 ? -6.677 -8.656 34.062 1.00 64.88 537 ASN A C 1
ATOM 4354 O O . ASN A 1 537 ? -7.676 -8.899 33.380 1.00 64.88 537 ASN A O 1
ATOM 4358 N N . VAL A 1 538 ? -6.295 -7.408 34.338 1.00 71.56 538 VAL A N 1
ATOM 4359 C CA . VAL A 1 538 ? -6.902 -6.244 33.682 1.00 71.56 538 VAL A CA 1
ATOM 4360 C C . VAL A 1 538 ? -6.451 -6.226 32.220 1.00 71.56 538 VAL A C 1
ATOM 4362 O O . VAL A 1 538 ? -5.257 -6.304 31.934 1.00 71.56 538 VAL A O 1
ATOM 4365 N N . ARG A 1 539 ? -7.412 -6.176 31.295 1.00 73.94 539 ARG A N 1
ATOM 4366 C CA . ARG A 1 539 ? -7.222 -6.243 29.839 1.00 73.94 539 ARG A CA 1
ATOM 4367 C C . ARG A 1 539 ? -8.333 -5.451 29.164 1.00 73.94 539 ARG A C 1
ATOM 4369 O O . ARG A 1 539 ? -9.502 -5.789 29.350 1.00 73.94 539 ARG A O 1
ATOM 4376 N N . ASN A 1 540 ? -7.980 -4.466 28.342 1.00 78.12 540 ASN A N 1
ATOM 4377 C CA . ASN A 1 540 ? -8.973 -3.773 27.524 1.00 78.12 540 ASN A CA 1
ATOM 4378 C C . ASN A 1 540 ? -9.290 -4.628 26.292 1.00 78.12 540 ASN A C 1
ATOM 4380 O O . ASN A 1 540 ? -8.391 -5.023 25.552 1.00 78.12 540 ASN A O 1
ATOM 4384 N N . SER A 1 541 ? -10.565 -4.901 26.038 1.00 83.50 541 SER A N 1
ATOM 4385 C CA . SER A 1 541 ? -11.005 -5.403 24.732 1.00 83.50 541 SER A CA 1
ATOM 4386 C C . SER A 1 541 ? -12.336 -4.786 24.350 1.00 83.50 541 SER A C 1
ATOM 4388 O O . SER A 1 541 ? -13.231 -4.678 25.191 1.00 83.50 541 SER A O 1
ATOM 4390 N N . PHE A 1 542 ? -12.445 -4.380 23.088 1.00 88.31 542 PHE A N 1
ATOM 4391 C CA . PHE A 1 542 ? -13.622 -3.706 22.559 1.00 88.31 542 PHE A CA 1
ATOM 4392 C C . PHE A 1 542 ? -14.345 -4.615 21.572 1.00 88.31 542 PHE A C 1
ATOM 4394 O O . PHE A 1 542 ? -13.731 -5.220 20.686 1.00 88.31 542 PHE A O 1
ATOM 4401 N N . TRP A 1 543 ? -15.652 -4.723 21.753 1.00 89.44 543 TRP A N 1
ATOM 4402 C CA . TRP A 1 543 ? -16.516 -5.661 21.053 1.00 89.44 543 TRP A CA 1
ATOM 4403 C C . TRP A 1 543 ? -17.747 -4.952 20.511 1.00 89.44 543 TRP A C 1
ATOM 4405 O O . TRP A 1 543 ? -18.222 -3.988 21.108 1.00 89.44 543 TRP A O 1
ATOM 4415 N N . ILE A 1 544 ? -18.269 -5.462 19.401 1.00 90.44 544 ILE A N 1
ATOM 4416 C CA . ILE A 1 544 ? -19.511 -4.999 18.788 1.00 90.44 544 ILE A CA 1
ATOM 4417 C C . ILE A 1 544 ? -20.415 -6.210 18.588 1.00 90.44 544 ILE A C 1
ATOM 4419 O O . ILE A 1 544 ? -20.010 -7.181 17.942 1.00 90.44 544 ILE A O 1
ATOM 4423 N N . TYR A 1 545 ? -21.618 -6.146 19.147 1.00 90.19 545 TYR A N 1
ATOM 4424 C CA . TYR A 1 545 ? -22.706 -7.074 18.876 1.00 90.19 545 TYR A CA 1
ATOM 4425 C C . TYR A 1 545 ? -23.657 -6.455 17.853 1.00 90.19 545 TYR A C 1
ATOM 4427 O O . TYR A 1 545 ? -24.249 -5.407 18.102 1.00 90.19 545 TYR A O 1
ATOM 4435 N N . ASP A 1 546 ? -23.786 -7.113 16.708 1.00 87.75 546 ASP A N 1
ATOM 4436 C CA . ASP A 1 546 ? -24.755 -6.790 15.666 1.00 87.75 546 ASP A CA 1
ATOM 4437 C C . ASP A 1 546 ? -26.087 -7.456 16.038 1.00 87.75 546 ASP A C 1
ATOM 4439 O O . ASP A 1 546 ? -26.208 -8.685 15.982 1.00 87.75 546 ASP A O 1
ATOM 4443 N N . ILE A 1 547 ? -27.070 -6.652 16.460 1.00 87.50 547 ILE A N 1
ATOM 4444 C CA . ILE A 1 547 ? -28.368 -7.147 16.945 1.00 87.50 547 ILE A CA 1
ATOM 4445 C C . ILE A 1 547 ? -29.139 -7.819 15.804 1.00 87.50 547 ILE A C 1
ATOM 4447 O O . ILE A 1 547 ? -29.751 -8.865 16.004 1.00 87.50 547 ILE A O 1
ATOM 4451 N N . ALA A 1 548 ? -29.070 -7.260 14.592 1.00 81.88 548 ALA A N 1
ATOM 4452 C CA . ALA A 1 548 ? -29.804 -7.761 13.432 1.00 81.88 548 ALA A CA 1
ATOM 4453 C C . ALA A 1 548 ? -29.240 -9.086 12.891 1.00 81.88 548 ALA A C 1
ATOM 4455 O O . ALA A 1 548 ? -29.978 -9.870 12.291 1.00 81.88 548 ALA A O 1
ATOM 4456 N N . ARG A 1 549 ? -27.943 -9.353 13.095 1.00 78.00 549 ARG A N 1
ATOM 4457 C CA . ARG A 1 549 ? -27.286 -10.617 12.717 1.00 78.00 549 ARG A CA 1
ATOM 4458 C C . ARG A 1 549 ? -27.096 -11.600 13.878 1.00 78.00 549 ARG A C 1
ATOM 4460 O O . ARG A 1 549 ? -26.625 -12.705 13.619 1.00 78.00 549 ARG A O 1
ATOM 4467 N N . ASN A 1 550 ? -27.424 -11.214 15.116 1.00 79.94 550 ASN A N 1
ATOM 4468 C CA . ASN A 1 550 ? -27.148 -11.960 16.354 1.00 79.94 550 ASN A CA 1
ATOM 4469 C C . ASN A 1 550 ? -25.704 -12.501 16.389 1.00 79.94 550 ASN A C 1
ATOM 4471 O O . ASN A 1 550 ? -25.455 -13.708 16.431 1.00 79.94 550 ASN A O 1
ATOM 4475 N N . ASN A 1 551 ? -24.728 -11.593 16.282 1.00 80.88 551 ASN A N 1
ATOM 4476 C CA . ASN A 1 551 ? -23.318 -11.970 16.201 1.00 80.88 551 ASN A CA 1
ATOM 4477 C C . ASN A 1 551 ? -22.389 -10.972 16.900 1.00 80.88 551 ASN A C 1
ATOM 4479 O O . ASN A 1 551 ? -22.560 -9.759 16.798 1.00 80.88 551 ASN A O 1
ATOM 4483 N N . TRP A 1 552 ? -21.351 -11.500 17.547 1.00 83.81 552 TRP A N 1
ATOM 4484 C CA . TRP A 1 552 ? -20.284 -10.727 18.176 1.00 83.81 552 TRP A CA 1
ATOM 4485 C C . TRP A 1 552 ? -19.062 -10.612 17.261 1.00 83.81 552 TRP A C 1
ATOM 4487 O O . TRP A 1 552 ? -18.612 -11.579 16.646 1.00 83.81 552 TRP A O 1
ATOM 4497 N N . SER A 1 553 ? -18.465 -9.426 17.238 1.00 81.75 553 SER A N 1
ATOM 4498 C CA . SER A 1 553 ? -17.171 -9.146 16.619 1.00 81.75 553 SER A CA 1
ATOM 4499 C C . SER A 1 553 ? -16.251 -8.465 17.634 1.00 81.75 553 SER A C 1
ATOM 4501 O O . SER A 1 553 ? -16.709 -7.716 18.498 1.00 81.75 553 SER A O 1
ATOM 4503 N N . CYS A 1 554 ? -14.947 -8.740 17.568 1.00 84.12 554 CYS A N 1
ATOM 4504 C CA . CYS A 1 554 ? -13.957 -8.080 18.416 1.00 84.12 554 CYS A CA 1
ATOM 4505 C C . CYS A 1 554 ? -13.147 -7.100 17.574 1.00 84.12 554 CYS A C 1
ATOM 4507 O O . CYS A 1 554 ? -12.470 -7.515 16.639 1.00 84.12 554 CYS A O 1
ATOM 4509 N N . VAL A 1 555 ? -13.214 -5.818 17.925 1.00 82.25 555 VAL A N 1
ATOM 4510 C CA . VAL A 1 555 ? -12.535 -4.728 17.214 1.00 82.25 555 VAL A CA 1
ATOM 4511 C C . VAL A 1 555 ? -11.051 -4.700 17.570 1.00 82.25 555 VAL A C 1
ATOM 4513 O O . VAL A 1 555 ? -10.208 -4.549 16.692 1.00 82.25 555 VAL A O 1
ATOM 4516 N N . TYR A 1 556 ? -10.718 -4.862 18.856 1.00 78.06 556 TYR A N 1
ATOM 4517 C CA . TYR A 1 556 ? -9.336 -5.040 19.305 1.00 78.06 556 TYR A CA 1
ATOM 4518 C C . TYR A 1 556 ? -9.240 -5.647 20.713 1.00 78.06 556 TYR A C 1
ATOM 4520 O O . TYR A 1 556 ? -10.205 -5.652 21.486 1.00 78.06 556 TYR A O 1
ATOM 4528 N N . LYS A 1 557 ? -8.038 -6.130 21.054 1.00 74.94 557 LYS A N 1
ATOM 4529 C CA . LYS A 1 557 ? -7.656 -6.608 22.391 1.00 74.94 557 LYS A CA 1
ATOM 4530 C C . LYS A 1 557 ? -6.275 -6.056 22.749 1.00 74.94 557 LYS A C 1
ATOM 4532 O O . LYS A 1 557 ? -5.321 -6.303 22.015 1.00 74.94 557 LYS A O 1
ATOM 4537 N N . ASN A 1 558 ? -6.164 -5.360 23.877 1.00 69.69 558 ASN A N 1
ATOM 4538 C CA . ASN A 1 558 ? -4.895 -4.986 24.494 1.00 69.69 558 ASN A CA 1
ATOM 4539 C C . ASN A 1 558 ? -4.606 -5.949 25.660 1.00 69.69 558 ASN A C 1
ATOM 4541 O O . ASN A 1 558 ? -5.247 -5.909 26.714 1.00 69.69 558 ASN A O 1
ATOM 4545 N N . ASP A 1 559 ? -3.605 -6.799 25.437 1.00 57.47 559 ASP A N 1
ATOM 4546 C CA . ASP A 1 559 ? -3.102 -7.812 26.368 1.00 57.47 559 ASP A CA 1
ATOM 4547 C C . ASP A 1 559 ? -1.821 -7.355 27.112 1.00 57.47 559 ASP A C 1
ATOM 4549 O O . ASP A 1 559 ? -1.077 -8.191 27.627 1.00 57.47 559 ASP A O 1
ATOM 4553 N N . GLN A 1 560 ? -1.543 -6.042 27.197 1.00 54.28 560 GLN A N 1
ATOM 4554 C CA . GLN A 1 560 ? -0.385 -5.465 27.906 1.00 54.28 560 GLN A CA 1
ATOM 4555 C C . GLN A 1 560 ? -0.526 -5.520 29.444 1.00 54.28 560 GLN A C 1
ATOM 4557 O O . GLN A 1 560 ? -0.323 -4.533 30.152 1.00 54.28 560 GLN A O 1
ATOM 4562 N N . ALA A 1 561 ? -0.821 -6.703 29.985 1.00 43.66 561 ALA A N 1
ATOM 4563 C CA . ALA A 1 561 ? -0.474 -7.022 31.363 1.00 43.66 561 ALA A CA 1
ATOM 4564 C C . ALA A 1 561 ? 1.059 -6.969 31.501 1.00 43.66 561 ALA A C 1
ATOM 4566 O O . ALA A 1 561 ? 1.784 -7.506 30.659 1.00 43.66 561 ALA A O 1
ATOM 4567 N N . ALA A 1 562 ? 1.550 -6.281 32.533 1.00 40.56 562 ALA A N 1
ATOM 4568 C CA . ALA A 1 562 ? 2.945 -5.864 32.637 1.00 40.56 562 ALA A CA 1
ATOM 4569 C C . ALA A 1 562 ? 3.943 -7.040 32.609 1.00 40.56 562 ALA A C 1
ATOM 4571 O O . ALA A 1 562 ? 4.200 -7.683 33.624 1.00 40.56 562 ALA A O 1
ATOM 4572 N N . LYS A 1 563 ? 4.581 -7.261 31.453 1.00 35.47 563 LYS A N 1
ATOM 4573 C CA . LYS A 1 563 ? 5.907 -7.885 31.405 1.00 35.47 563 LYS A CA 1
ATOM 4574 C C . LYS A 1 563 ? 6.941 -6.805 31.677 1.00 35.47 563 LYS A C 1
ATOM 4576 O O . LYS A 1 563 ? 7.028 -5.839 30.923 1.00 35.47 563 LYS A O 1
ATOM 4581 N N . GLU A 1 564 ? 7.710 -6.985 32.743 1.00 37.66 564 GLU A N 1
ATOM 4582 C CA . GLU A 1 564 ? 8.772 -6.067 33.150 1.00 37.66 564 GLU A CA 1
ATOM 4583 C C . GLU A 1 564 ? 9.797 -5.906 32.022 1.00 37.66 564 GLU A C 1
ATOM 4585 O O . GLU A 1 564 ? 10.536 -6.828 31.681 1.00 37.66 564 GLU A O 1
ATOM 4590 N N . ASN A 1 565 ? 9.800 -4.730 31.400 1.00 30.25 565 ASN A N 1
ATOM 4591 C CA . ASN A 1 565 ? 10.729 -4.378 30.337 1.00 30.25 565 ASN A CA 1
ATOM 4592 C C . ASN A 1 565 ? 10.984 -2.861 30.440 1.00 30.25 565 ASN A C 1
ATOM 4594 O O . ASN A 1 565 ? 10.145 -2.083 29.981 1.00 30.25 565 ASN A O 1
ATOM 4598 N N . PRO A 1 566 ? 12.074 -2.410 31.099 1.00 31.59 566 PRO A N 1
ATOM 4599 C CA . PRO A 1 566 ? 12.258 -1.003 31.496 1.00 31.59 566 PRO A CA 1
ATOM 4600 C C . PRO A 1 566 ? 12.365 0.029 30.357 1.00 31.59 566 PRO A C 1
ATOM 4602 O O . PRO A 1 566 ? 12.522 1.215 30.619 1.00 31.59 566 PRO A O 1
ATOM 4605 N N . SER A 1 567 ? 12.309 -0.407 29.098 1.00 33.03 567 SER A N 1
ATOM 4606 C CA . SER A 1 567 ? 12.606 0.368 27.888 1.00 33.03 567 SER A CA 1
ATOM 4607 C C . SER A 1 567 ? 11.370 0.815 27.090 1.00 33.03 567 SER A C 1
ATOM 4609 O O . SER A 1 567 ? 11.496 1.148 25.913 1.00 33.03 567 SER A O 1
ATOM 4611 N N . LYS A 1 568 ? 10.163 0.793 27.679 1.00 33.50 568 LYS A N 1
ATOM 4612 C CA . LYS A 1 568 ? 8.903 1.039 26.946 1.00 33.50 568 LYS A CA 1
ATOM 4613 C C . LYS A 1 568 ? 7.952 2.049 27.600 1.00 33.50 568 LYS A C 1
ATOM 4615 O O . LYS A 1 568 ? 6.922 1.686 28.164 1.00 33.50 568 LYS A O 1
ATOM 4620 N N . THR A 1 569 ? 8.234 3.334 27.392 1.00 33.88 569 THR A N 1
ATOM 4621 C CA . THR A 1 569 ? 7.247 4.431 27.424 1.00 33.88 569 THR A CA 1
ATOM 4622 C C . THR A 1 569 ? 6.308 4.333 26.212 1.00 33.88 569 THR A C 1
ATOM 4624 O O . THR A 1 569 ? 6.439 5.057 25.232 1.00 33.88 569 THR A O 1
ATOM 4627 N N . LEU A 1 570 ? 5.387 3.364 26.257 1.00 38.66 570 LEU A N 1
ATOM 4628 C CA . LEU A 1 570 ? 4.461 3.014 25.164 1.00 38.66 570 LEU A CA 1
ATOM 4629 C C . LEU A 1 570 ? 2.980 3.200 25.554 1.00 38.66 570 LEU A C 1
ATOM 4631 O O . LEU A 1 570 ? 2.092 2.558 25.001 1.00 38.66 570 LEU A O 1
ATOM 4635 N N . GLN A 1 571 ? 2.712 4.066 26.535 1.00 44.50 571 GLN A N 1
ATOM 4636 C CA . GLN A 1 571 ? 1.402 4.225 27.181 1.00 44.50 571 GLN A CA 1
ATOM 4637 C C . GLN A 1 571 ? 0.492 5.278 26.500 1.00 44.50 571 GLN A C 1
ATOM 4639 O O . GLN A 1 571 ? -0.476 5.726 27.104 1.00 44.50 571 GLN A O 1
ATOM 4644 N N . GLU A 1 572 ? 0.820 5.693 25.270 1.00 54.50 572 GLU A N 1
ATOM 4645 C CA . GLU A 1 572 ? 0.300 6.921 24.634 1.00 54.50 572 GLU A CA 1
ATOM 4646 C C . GLU A 1 572 ? -0.544 6.686 23.364 1.00 54.50 572 GLU A C 1
ATOM 4648 O O . GLU A 1 572 ? -1.202 7.610 22.895 1.00 54.50 572 GLU A O 1
ATOM 4653 N N . GLU A 1 573 ? -0.567 5.475 22.790 1.00 65.25 573 GLU A N 1
ATOM 4654 C CA . GLU A 1 573 ? -1.341 5.207 21.557 1.00 65.25 573 GLU A CA 1
ATOM 4655 C C . GLU A 1 573 ? -2.785 4.736 21.814 1.00 65.25 573 GLU A C 1
ATOM 4657 O O . GLU A 1 573 ? -3.645 4.867 20.945 1.00 65.25 573 GLU A O 1
ATOM 4662 N N . GLU A 1 574 ? -3.070 4.206 23.005 1.00 78.69 574 GLU A N 1
ATOM 4663 C CA . GLU A 1 574 ? -4.401 3.760 23.431 1.00 78.69 574 GLU A CA 1
ATOM 4664 C C . GLU A 1 574 ? -4.513 3.743 24.970 1.00 78.69 574 GLU A C 1
ATOM 4666 O O . GLU A 1 574 ? -3.497 3.582 25.657 1.00 78.69 574 GLU A O 1
ATOM 4671 N N . PRO A 1 575 ? -5.723 3.873 25.548 1.00 86.25 575 PRO A N 1
ATOM 4672 C CA . PRO A 1 575 ? -5.910 3.839 26.993 1.00 86.25 575 PRO A CA 1
ATOM 4673 C C . PRO A 1 575 ? -5.451 2.502 27.576 1.00 86.25 575 PRO A C 1
ATOM 4675 O O . PRO A 1 575 ? -5.908 1.428 27.173 1.00 86.25 575 PRO A O 1
ATOM 4678 N N . CYS A 1 576 ? -4.590 2.575 28.593 1.00 84.06 576 CYS A N 1
ATOM 4679 C CA . CYS A 1 576 ? -4.084 1.395 29.290 1.00 84.06 576 CYS A CA 1
ATOM 4680 C C . CYS A 1 576 ? -5.216 0.531 29.902 1.00 84.06 576 CYS A C 1
ATOM 4682 O O . CYS A 1 576 ? -6.287 1.071 30.229 1.00 84.06 576 CYS A O 1
ATOM 4684 N N . PRO A 1 577 ? -4.996 -0.793 30.073 1.00 84.81 577 PRO A N 1
ATOM 4685 C CA . PRO A 1 577 ? -5.950 -1.708 30.700 1.00 84.81 577 PRO A CA 1
ATOM 4686 C C . PRO A 1 577 ? -6.525 -1.168 32.014 1.00 84.81 577 PRO A C 1
ATOM 4688 O O . PRO A 1 577 ? -5.766 -0.820 32.919 1.00 84.81 577 PRO A O 1
ATOM 4691 N N . ARG A 1 578 ? -7.860 -1.084 32.125 1.00 87.25 578 ARG A N 1
ATOM 4692 C CA . ARG A 1 578 ? -8.530 -0.427 33.265 1.00 87.25 578 ARG A CA 1
ATOM 4693 C C . ARG A 1 578 ? -9.928 -0.956 33.577 1.00 87.25 578 ARG A C 1
ATOM 4695 O O . ARG A 1 578 ? -10.694 -1.295 32.682 1.00 87.25 578 ARG A O 1
ATOM 4702 N N . PHE A 1 579 ? -10.325 -0.903 34.845 1.00 88.19 579 PHE A N 1
ATOM 4703 C CA . PHE A 1 579 ? -11.681 -1.227 35.312 1.00 88.19 579 PHE A CA 1
ATOM 4704 C C . PHE A 1 579 ? -12.259 -0.110 36.194 1.00 88.19 579 PHE A C 1
ATOM 4706 O O . PHE A 1 579 ? -11.545 0.834 36.530 1.00 88.19 579 PHE A O 1
ATOM 4713 N N . ALA A 1 580 ? -13.555 -0.174 36.527 1.00 88.88 580 ALA A N 1
ATOM 4714 C CA . ALA A 1 580 ? -14.282 0.906 37.220 1.00 88.88 580 ALA A CA 1
ATOM 4715 C C . ALA A 1 580 ? -14.126 2.308 36.570 1.00 88.88 580 ALA A C 1
ATOM 4717 O O . ALA A 1 580 ? -14.228 3.336 37.246 1.00 88.88 580 ALA A O 1
ATOM 4718 N N . HIS A 1 581 ? -13.862 2.327 35.261 1.00 92.69 581 HIS A N 1
ATOM 4719 C CA . HIS A 1 581 ? -13.913 3.494 34.384 1.00 92.69 581 HIS A CA 1
ATOM 4720 C C . HIS A 1 581 ? -15.369 3.774 33.969 1.00 92.69 581 HIS A C 1
ATOM 4722 O O . HIS A 1 581 ? -16.269 2.978 34.262 1.00 92.69 581 HIS A O 1
ATOM 4728 N N . GLN A 1 582 ? -15.595 4.856 33.227 1.00 94.06 582 GLN A N 1
ATOM 4729 C CA . GLN A 1 582 ? -16.877 5.127 32.582 1.00 94.06 582 GLN A CA 1
ATOM 4730 C C . GLN A 1 582 ? -16.688 5.400 31.087 1.00 94.06 582 GLN A C 1
ATOM 4732 O O . GLN A 1 582 ? -15.689 5.987 30.676 1.00 94.06 582 GLN A O 1
ATOM 4737 N N . LEU A 1 583 ? -17.655 4.942 30.289 1.00 95.00 583 LEU A N 1
ATOM 4738 C CA . LEU A 1 583 ? -17.729 5.126 28.842 1.00 95.00 583 LEU A CA 1
ATOM 4739 C C . LEU A 1 583 ? -19.096 5.737 28.503 1.00 95.00 583 LEU A C 1
ATOM 4741 O O . LEU A 1 583 ? -20.112 5.240 28.990 1.00 95.00 583 LEU A O 1
ATOM 4745 N N . VAL A 1 584 ? -19.124 6.773 27.667 1.00 96.19 584 VAL A N 1
ATOM 4746 C CA . VAL A 1 584 ? -20.349 7.344 27.069 1.00 96.19 584 VAL A CA 1
ATOM 4747 C C . VAL A 1 584 ? -20.210 7.400 25.548 1.00 96.19 584 VAL A C 1
ATOM 4749 O O . VAL A 1 584 ? -19.093 7.311 25.036 1.00 96.19 584 VAL A O 1
ATOM 4752 N N . TYR A 1 585 ? -21.325 7.515 24.825 1.00 96.25 585 TYR A N 1
ATOM 4753 C CA . TYR A 1 585 ? -21.356 7.482 23.361 1.00 96.25 585 TYR A CA 1
ATOM 4754 C C . TYR A 1 585 ? -22.169 8.642 22.789 1.00 96.25 585 TYR A C 1
ATOM 4756 O O . TYR A 1 585 ? -23.317 8.846 23.171 1.00 96.25 585 TYR A O 1
ATOM 4764 N N . ASP A 1 586 ? -21.552 9.376 21.872 1.00 95.06 586 ASP A N 1
ATOM 4765 C CA . ASP A 1 586 ? -22.194 10.339 20.990 1.00 95.06 586 ASP A CA 1
ATOM 4766 C C . ASP A 1 586 ? -22.752 9.588 19.775 1.00 95.06 586 ASP A C 1
ATOM 4768 O O . ASP A 1 586 ? -21.995 9.140 18.905 1.00 95.06 586 ASP A O 1
ATOM 4772 N N . GLU A 1 587 ? -24.076 9.432 19.732 1.00 90.69 587 GLU A N 1
ATOM 4773 C CA . GLU A 1 587 ? -24.775 8.737 18.648 1.00 90.69 587 GLU A CA 1
ATOM 4774 C C . GLU A 1 587 ? -24.900 9.567 17.360 1.00 90.69 587 GLU A C 1
ATOM 4776 O O . GLU A 1 587 ? -25.190 8.991 16.316 1.00 90.69 587 GLU A O 1
ATOM 4781 N N . LEU A 1 588 ? -24.639 10.880 17.385 1.00 90.81 588 LEU A N 1
ATOM 4782 C CA . LEU A 1 588 ? -24.674 11.734 16.191 1.00 90.81 588 LEU A CA 1
ATOM 4783 C C . LEU A 1 588 ? -23.318 11.724 15.477 1.00 90.81 588 LEU A C 1
ATOM 4785 O O . LEU A 1 588 ? -23.234 11.474 14.274 1.00 90.81 588 LEU A O 1
ATOM 4789 N N . HIS A 1 589 ? -22.232 11.921 16.226 1.00 91.00 589 HIS A N 1
ATOM 4790 C CA . HIS A 1 589 ? -20.865 11.970 15.695 1.00 91.00 589 HIS A CA 1
ATOM 4791 C C . HIS A 1 589 ? -20.133 10.618 15.734 1.00 91.00 589 HIS A C 1
ATOM 4793 O O . HIS A 1 589 ? -18.980 10.528 15.286 1.00 91.00 589 HIS A O 1
ATOM 4799 N N . LYS A 1 590 ? -20.801 9.578 16.257 1.00 93.25 590 LYS A N 1
ATOM 4800 C CA . LYS A 1 590 ? -20.346 8.182 16.366 1.00 93.25 590 LYS A CA 1
ATOM 4801 C C . LYS A 1 590 ? -19.015 8.057 17.132 1.00 93.25 590 LYS A C 1
ATOM 4803 O O . LYS A 1 590 ? -18.068 7.416 16.666 1.00 93.25 590 LYS A O 1
ATOM 4808 N N . VAL A 1 591 ? -18.931 8.700 18.302 1.00 95.25 591 VAL A N 1
ATOM 4809 C CA . VAL A 1 591 ? -17.708 8.810 19.132 1.00 95.25 591 VAL A CA 1
ATOM 4810 C C . VAL A 1 591 ? -17.951 8.283 20.540 1.00 95.25 591 VAL A C 1
ATOM 4812 O O . VAL A 1 591 ? -18.924 8.668 21.179 1.00 95.25 591 VAL A O 1
ATOM 4815 N N . HIS A 1 592 ? -17.043 7.471 21.077 1.00 96.50 592 HIS A N 1
ATOM 4816 C CA . HIS A 1 592 ? -17.044 7.138 22.504 1.00 96.50 592 HIS A CA 1
ATOM 4817 C C . HIS A 1 592 ? -16.089 8.039 23.282 1.00 96.50 592 HIS A C 1
ATOM 4819 O O . HIS A 1 592 ? -14.981 8.303 22.816 1.00 96.50 592 HIS A O 1
ATOM 4825 N N . TYR A 1 593 ? -16.479 8.424 24.496 1.00 96.81 593 TYR A N 1
ATOM 4826 C CA . TYR A 1 593 ? -15.640 9.154 25.449 1.00 96.81 593 TYR A CA 1
ATOM 4827 C C . TYR A 1 593 ? -15.413 8.306 26.705 1.00 96.81 593 TYR A C 1
ATOM 4829 O O . TYR A 1 593 ? -16.367 7.802 27.299 1.00 96.81 593 TYR A O 1
ATOM 4837 N N . LEU A 1 594 ? -14.147 8.141 27.094 1.00 95.56 594 LEU A N 1
ATOM 4838 C CA . LEU A 1 594 ? -13.676 7.284 28.188 1.00 95.56 594 LEU A CA 1
ATOM 4839 C C . LEU A 1 594 ? -12.889 8.120 29.201 1.00 95.56 594 LEU A C 1
ATOM 4841 O O . LEU A 1 594 ? -11.905 8.752 28.816 1.00 95.56 594 LEU A O 1
ATOM 4845 N N . PHE A 1 595 ? -13.266 8.070 30.482 1.00 96.12 595 PHE A N 1
ATOM 4846 C CA . PHE A 1 595 ? -12.539 8.752 31.561 1.00 96.12 595 PHE A CA 1
ATOM 4847 C C . PHE A 1 595 ? -12.108 7.803 32.688 1.00 96.12 595 PHE A C 1
ATOM 4849 O O . PHE A 1 595 ? -12.848 6.901 33.100 1.00 96.12 595 PHE A O 1
ATOM 4856 N N . GLY A 1 596 ? -10.907 8.053 33.216 1.00 93.75 596 GLY A N 1
ATOM 4857 C CA . GLY A 1 596 ? -10.438 7.564 34.512 1.00 93.75 596 GLY A CA 1
ATOM 4858 C C . GLY A 1 596 ? -10.447 6.040 34.695 1.00 93.75 596 GLY A C 1
ATOM 4859 O O . GLY A 1 596 ? -10.190 5.273 33.764 1.00 93.75 596 GLY A O 1
ATOM 4860 N N . GLY A 1 597 ? -10.718 5.596 35.928 1.00 91.88 597 GLY A N 1
ATOM 4861 C CA . GLY A 1 597 ? -10.758 4.186 36.338 1.00 91.88 597 GLY A CA 1
ATOM 4862 C C . GLY A 1 597 ? -9.569 3.748 37.204 1.00 91.88 597 GLY A C 1
ATOM 4863 O O . GLY A 1 597 ? -8.870 4.566 37.797 1.00 91.88 597 GLY A O 1
ATOM 4864 N N . ASN A 1 598 ? -9.357 2.434 37.309 1.00 89.19 598 ASN A N 1
ATOM 4865 C CA . ASN A 1 598 ? -8.276 1.786 38.060 1.00 89.19 598 ASN A CA 1
ATOM 4866 C C . ASN A 1 598 ? -7.470 0.853 37.125 1.00 89.19 598 ASN A C 1
ATOM 4868 O O . ASN A 1 598 ? -8.080 -0.024 36.507 1.00 89.19 598 ASN A O 1
ATOM 4872 N N . PRO A 1 599 ? -6.129 0.979 37.033 1.00 87.00 599 PRO A N 1
ATOM 4873 C CA . PRO A 1 599 ? -5.291 0.138 36.171 1.00 87.00 599 PRO A CA 1
ATOM 4874 C C . PRO A 1 599 ? -4.975 -1.256 36.753 1.00 87.00 599 PRO A C 1
ATOM 4876 O O . PRO A 1 599 ? -4.261 -2.037 36.131 1.00 87.00 599 PRO A O 1
ATOM 4879 N N . GLY A 1 600 ? -5.432 -1.572 37.971 1.00 81.19 600 GLY A N 1
ATOM 4880 C CA . GLY A 1 600 ? -5.263 -2.885 38.609 1.00 81.19 600 GLY A CA 1
ATOM 4881 C C . GLY A 1 600 ? -3.836 -3.270 38.993 1.00 81.19 600 GLY A C 1
ATOM 4882 O O . GLY A 1 600 ? -3.550 -4.451 39.175 1.00 81.19 600 GLY A O 1
ATOM 4883 N N . LYS A 1 601 ? -2.934 -2.296 39.155 1.00 77.62 601 LYS A N 1
ATOM 4884 C CA . LYS A 1 601 ? -1.576 -2.545 39.659 1.00 77.62 601 LYS A CA 1
ATOM 4885 C C . LYS A 1 601 ? -1.648 -3.064 41.100 1.00 77.62 601 LYS A C 1
ATOM 4887 O O . LYS A 1 601 ? -1.973 -2.305 42.011 1.00 77.62 601 LYS A O 1
ATOM 4892 N N . SER A 1 602 ? -1.308 -4.334 41.325 1.00 75.06 602 SER A N 1
ATOM 4893 C CA . SER A 1 602 ? -1.372 -4.980 42.650 1.00 75.06 602 SER A CA 1
ATOM 4894 C C . SER A 1 602 ? -0.492 -4.298 43.708 1.00 75.06 602 SER A C 1
ATOM 4896 O O . SER A 1 602 ? -0.814 -4.328 44.890 1.00 75.06 602 SER A O 1
ATOM 4898 N N . SER A 1 603 ? 0.582 -3.629 43.281 1.00 77.88 603 SER A N 1
ATOM 4899 C CA . SER A 1 603 ? 1.460 -2.795 44.113 1.00 77.88 603 SER A CA 1
ATOM 4900 C C . SER A 1 603 ? 0.871 -1.424 44.480 1.00 77.88 603 SER A C 1
ATOM 4902 O O . SER A 1 603 ? 1.481 -0.672 45.237 1.00 77.88 603 SER A O 1
ATOM 4904 N N . SER A 1 604 ? -0.287 -1.042 43.934 1.00 81.31 604 SER A N 1
ATOM 4905 C CA . SER A 1 604 ? -0.930 0.261 44.159 1.00 81.31 604 SER A CA 1
ATOM 4906 C C . SER A 1 604 ? -2.460 0.182 43.979 1.00 81.31 604 SER A C 1
ATOM 4908 O O . SER A 1 604 ? -3.010 0.874 43.124 1.00 81.31 604 SER A O 1
ATOM 4910 N N . PRO A 1 605 ? -3.195 -0.617 44.781 1.00 80.12 605 PRO A N 1
ATOM 4911 C CA . PRO A 1 605 ? -4.638 -0.856 44.586 1.00 80.12 605 PRO A CA 1
ATOM 4912 C C . PRO A 1 605 ? -5.517 0.402 44.743 1.00 80.12 605 PRO A C 1
ATOM 4914 O O . PRO A 1 605 ? -6.636 0.467 44.222 1.00 80.12 605 PRO A O 1
ATOM 4917 N N . LYS A 1 606 ? -4.999 1.417 45.448 1.00 86.00 606 LYS A N 1
ATOM 4918 C CA . LYS A 1 606 ? -5.610 2.745 45.592 1.00 86.00 606 LYS A CA 1
ATOM 4919 C C . LYS A 1 606 ? -5.458 3.633 44.351 1.00 86.00 606 LYS A C 1
ATOM 4921 O O . LYS A 1 606 ? -6.192 4.602 44.244 1.00 86.00 606 LYS A O 1
ATOM 4926 N N . MET A 1 607 ? -4.557 3.316 43.416 1.00 87.81 607 MET A N 1
ATOM 4927 C CA . MET A 1 607 ? -4.303 4.139 42.228 1.00 87.81 607 MET A CA 1
ATOM 4928 C C . MET A 1 607 ? -5.576 4.332 41.400 1.00 87.81 607 MET A C 1
ATOM 4930 O O . MET A 1 607 ? -6.324 3.380 41.148 1.00 87.81 607 MET A O 1
ATOM 4934 N N . ARG A 1 608 ? -5.803 5.565 40.958 1.00 92.75 608 ARG A N 1
ATOM 4935 C CA . ARG A 1 608 ? -6.836 5.932 39.992 1.00 92.75 608 ARG A CA 1
ATOM 4936 C C . ARG A 1 608 ? -6.221 6.704 38.837 1.00 92.75 608 ARG A C 1
ATOM 4938 O O . ARG A 1 608 ? -5.047 7.062 38.884 1.00 92.75 608 ARG A O 1
ATOM 4945 N N . LEU A 1 609 ? -7.014 6.886 37.792 1.00 93.25 609 LEU A N 1
ATOM 4946 C CA . LEU A 1 609 ? -6.639 7.601 36.581 1.00 93.25 609 LEU A CA 1
ATOM 4947 C C . LEU A 1 609 ? -7.520 8.848 36.413 1.00 93.25 609 LEU A C 1
ATOM 4949 O O . LEU A 1 609 ? -8.669 8.869 36.863 1.00 93.25 609 LEU A O 1
ATOM 4953 N N . ASP A 1 610 ? -6.958 9.859 35.765 1.00 92.56 610 ASP A N 1
ATOM 4954 C CA . ASP A 1 610 ? -7.519 11.173 35.417 1.00 92.56 610 ASP A CA 1
ATOM 4955 C C . ASP A 1 610 ? -7.456 11.446 33.899 1.00 92.56 610 ASP A C 1
ATOM 4957 O O . ASP A 1 610 ? -7.718 12.557 33.440 1.00 92.56 610 ASP A O 1
ATOM 4961 N N . ASP A 1 611 ? -7.063 10.444 33.109 1.00 92.31 611 ASP A N 1
ATOM 4962 C CA . ASP A 1 611 ? -6.881 10.567 31.670 1.00 92.31 611 ASP A CA 1
ATOM 4963 C C . ASP A 1 611 ? -8.203 10.413 30.905 1.00 92.31 611 ASP A C 1
ATOM 4965 O O . ASP A 1 611 ? -9.065 9.588 31.230 1.00 92.31 611 ASP A O 1
ATOM 4969 N N . PHE A 1 612 ? -8.345 11.230 29.861 1.00 94.44 612 PHE A N 1
ATOM 4970 C CA . PHE A 1 612 ? -9.550 11.339 29.049 1.00 94.44 612 PHE A CA 1
ATOM 4971 C C . PHE A 1 612 ? -9.242 10.959 27.600 1.00 94.44 612 PHE A C 1
ATOM 4973 O O . PHE A 1 612 ? -8.237 11.392 27.037 1.00 94.44 612 PHE A O 1
ATOM 4980 N N . TRP A 1 613 ? -10.092 10.133 26.996 1.00 94.88 613 TRP A N 1
ATOM 4981 C CA . TRP A 1 613 ? -9.861 9.559 25.672 1.00 94.88 613 TRP A CA 1
ATOM 4982 C C . TRP A 1 613 ? -11.122 9.593 24.819 1.00 94.88 613 TRP A C 1
ATOM 4984 O O . TRP A 1 613 ? -12.224 9.356 25.313 1.00 94.88 613 TRP A O 1
ATOM 4994 N N . SER A 1 614 ? -10.932 9.796 23.517 1.00 95.38 614 SER A N 1
ATOM 4995 C CA . SER A 1 614 ? -11.940 9.528 22.491 1.00 95.38 614 SER A CA 1
ATOM 4996 C C . SER A 1 614 ? -11.610 8.246 21.726 1.00 95.38 614 SER A C 1
ATOM 4998 O O . SER A 1 614 ? -10.437 7.937 21.497 1.00 95.38 614 SER A O 1
ATOM 5000 N N . LEU A 1 615 ? -12.643 7.524 21.295 1.00 94.12 615 LEU A N 1
ATOM 5001 C CA . LEU A 1 615 ? -12.563 6.430 20.327 1.00 94.12 615 LEU A CA 1
ATOM 5002 C C . LEU A 1 615 ? -13.530 6.710 19.177 1.00 94.12 615 LEU A C 1
ATOM 5004 O O . LEU A 1 615 ? -14.727 6.883 19.396 1.00 94.12 615 LEU A O 1
ATOM 5008 N N . LYS A 1 616 ? -13.017 6.689 17.944 1.00 92.19 616 LYS A N 1
ATOM 5009 C CA . LYS A 1 616 ? -13.842 6.557 16.734 1.00 92.19 616 LYS A CA 1
ATOM 5010 C C . LYS A 1 616 ? -13.650 5.170 16.124 1.00 92.19 616 LYS A C 1
ATOM 5012 O O . LYS A 1 616 ? -12.534 4.651 16.088 1.00 92.19 616 LYS A O 1
ATOM 5017 N N . LEU A 1 617 ? -14.737 4.576 15.642 1.00 89.12 617 LEU A N 1
ATOM 5018 C CA . LEU A 1 617 ? -14.741 3.277 14.968 1.00 89.12 617 LEU A CA 1
ATOM 5019 C C . LEU A 1 617 ? -14.737 3.510 13.451 1.00 89.12 617 LEU A C 1
ATOM 5021 O O . LEU A 1 617 ? -15.729 3.944 12.872 1.00 89.12 617 LEU A O 1
ATOM 5025 N N . CYS A 1 618 ? -13.606 3.257 12.792 1.00 84.00 618 CYS A N 1
ATOM 5026 C CA . CYS A 1 618 ? -13.391 3.617 11.390 1.00 84.00 618 CYS A CA 1
ATOM 5027 C C . CYS A 1 618 ? -13.516 2.403 10.453 1.00 84.00 618 CYS A C 1
ATOM 5029 O O . CYS A 1 618 ? -12.777 1.430 10.592 1.00 84.00 618 CYS A O 1
ATOM 5031 N N . ARG A 1 619 ? -14.386 2.492 9.440 1.00 83.19 619 ARG A N 1
ATOM 5032 C CA . ARG A 1 619 ? -14.359 1.652 8.221 1.00 83.19 619 ARG A CA 1
ATOM 5033 C C . ARG A 1 619 ? -13.696 2.446 7.070 1.00 83.19 619 ARG A C 1
ATOM 5035 O O . ARG A 1 619 ? -13.602 3.671 7.180 1.00 83.19 619 ARG A O 1
ATOM 5042 N N . PRO A 1 620 ? -13.212 1.810 5.982 1.00 79.81 620 PRO A N 1
ATOM 5043 C CA . PRO A 1 620 ? -12.651 2.528 4.831 1.00 79.81 620 PRO A CA 1
ATOM 5044 C C . PRO A 1 620 ? -13.668 3.499 4.215 1.00 79.81 620 PRO A C 1
ATOM 5046 O O . PRO A 1 620 ? -14.821 3.125 4.002 1.00 79.81 620 PRO A O 1
ATOM 5049 N N . SER A 1 621 ? -13.250 4.734 3.925 1.00 80.62 621 SER A N 1
ATOM 5050 C CA . SER A 1 621 ? -14.137 5.750 3.344 1.00 80.62 621 SER A CA 1
ATOM 5051 C C . SER A 1 621 ? -14.308 5.564 1.830 1.00 80.62 621 SER A C 1
ATOM 5053 O O . SER A 1 621 ? -13.519 4.872 1.177 1.00 80.62 621 SER A O 1
ATOM 5055 N N . LYS A 1 622 ? -15.330 6.201 1.248 1.00 83.94 622 LYS A N 1
ATOM 5056 C CA . LYS A 1 622 ? -15.575 6.144 -0.203 1.00 83.94 622 LYS A CA 1
ATOM 5057 C C . LYS A 1 622 ? -14.447 6.811 -0.988 1.00 83.94 622 LYS A C 1
ATOM 5059 O O . LYS A 1 622 ? -14.060 6.326 -2.041 1.00 83.94 622 LYS A O 1
ATOM 5064 N N . GLU A 1 623 ? -13.900 7.885 -0.436 1.00 80.44 623 GLU A N 1
ATOM 5065 C CA . GLU A 1 623 ? -12.834 8.718 -0.989 1.00 80.44 623 GLU A CA 1
ATOM 5066 C C . GLU A 1 623 ? -11.491 7.977 -0.943 1.00 80.44 623 GLU A C 1
ATOM 5068 O O . GLU A 1 623 ? -10.720 8.029 -1.899 1.00 80.44 623 GLU A O 1
ATOM 5073 N N . TYR A 1 624 ? -11.231 7.221 0.132 1.00 79.25 624 TYR A N 1
ATOM 5074 C CA . TYR A 1 624 ? -10.094 6.300 0.209 1.00 79.25 624 TYR A CA 1
ATOM 5075 C C . TYR A 1 624 ? -10.192 5.192 -0.851 1.00 79.25 624 TYR A C 1
ATOM 5077 O O . TYR A 1 624 ? -9.236 4.959 -1.588 1.00 79.25 624 TYR A O 1
ATOM 5085 N N . LEU A 1 625 ? -11.352 4.534 -0.966 1.00 82.25 625 LEU A N 1
ATOM 5086 C CA . LEU A 1 625 ? -11.551 3.466 -1.952 1.00 82.25 625 LEU A CA 1
ATOM 5087 C C . LEU A 1 625 ? -11.507 3.998 -3.394 1.00 82.25 625 LEU A C 1
ATOM 5089 O O . LEU A 1 625 ? -10.973 3.318 -4.268 1.00 82.25 625 LEU A O 1
ATOM 5093 N N . LEU A 1 626 ? -11.998 5.219 -3.634 1.00 84.06 626 LEU A N 1
ATOM 5094 C CA . LEU A 1 626 ? -11.916 5.906 -4.922 1.00 84.06 626 LEU A CA 1
ATOM 5095 C C . LEU A 1 626 ? -10.466 6.187 -5.328 1.00 84.06 626 LEU A C 1
ATOM 5097 O O . LEU A 1 626 ? -10.069 5.778 -6.419 1.00 84.06 626 LEU A O 1
ATOM 5101 N N . ARG A 1 627 ? -9.683 6.832 -4.445 1.00 77.75 627 ARG A N 1
ATOM 5102 C CA . ARG A 1 627 ? -8.241 7.064 -4.642 1.00 77.75 627 ARG A CA 1
ATOM 5103 C C . ARG A 1 627 ? -7.541 5.743 -4.974 1.00 77.75 627 ARG A C 1
ATOM 5105 O O . ARG A 1 627 ? -7.064 5.570 -6.094 1.00 77.75 627 ARG A O 1
ATOM 5112 N N . HIS A 1 628 ? -7.660 4.750 -4.089 1.00 78.56 628 HIS A N 1
ATOM 5113 C CA . HIS A 1 628 ? -6.986 3.462 -4.244 1.00 78.56 628 HIS A CA 1
ATOM 5114 C C . HIS A 1 628 ? -7.339 2.733 -5.556 1.00 78.56 628 HIS A C 1
ATOM 5116 O O . HIS A 1 628 ? -6.468 2.136 -6.189 1.00 78.56 628 HIS A O 1
ATOM 5122 N N . CYS A 1 629 ? -8.595 2.804 -6.013 1.00 83.50 629 CYS A N 1
ATOM 5123 C CA . CYS A 1 629 ? -8.985 2.245 -7.310 1.00 83.50 629 CYS A CA 1
ATOM 5124 C C . CYS A 1 629 ? -8.365 3.009 -8.495 1.00 83.50 629 CYS A C 1
ATOM 5126 O O . CYS A 1 629 ? -7.940 2.372 -9.459 1.00 83.50 629 CYS A O 1
ATOM 5128 N N . LYS A 1 630 ? -8.267 4.345 -8.425 1.00 83.00 630 LYS A N 1
ATOM 5129 C CA . LYS A 1 630 ? -7.572 5.164 -9.434 1.00 83.00 630 LYS A CA 1
ATOM 5130 C C . LYS A 1 630 ? -6.069 4.868 -9.453 1.00 83.00 630 LYS A C 1
ATOM 5132 O O . LYS A 1 630 ? -5.531 4.645 -10.531 1.00 83.00 630 LYS A O 1
ATOM 5137 N N . TYR A 1 631 ? -5.414 4.727 -8.298 1.00 76.31 631 TYR A N 1
ATOM 5138 C CA . TYR A 1 631 ? -4.023 4.254 -8.209 1.00 76.31 631 TYR A CA 1
ATOM 5139 C C . TYR A 1 631 ? -3.818 2.900 -8.899 1.00 76.31 631 TYR A C 1
ATOM 5141 O O . TYR A 1 631 ? -2.889 2.744 -9.692 1.00 76.31 631 TYR A O 1
ATOM 5149 N N . LEU A 1 632 ? -4.702 1.925 -8.651 1.00 79.81 632 LEU A N 1
ATOM 5150 C CA . LEU A 1 632 ? -4.619 0.615 -9.301 1.00 79.81 632 LEU A CA 1
ATOM 5151 C C . LEU A 1 632 ? -4.772 0.716 -10.828 1.00 79.81 632 LEU A C 1
ATOM 5153 O O . LEU A 1 632 ? -4.076 -0.003 -11.536 1.00 79.81 632 LEU A O 1
ATOM 5157 N N . ILE A 1 633 ? -5.614 1.619 -11.341 1.00 81.50 633 ILE A N 1
ATOM 5158 C CA . ILE A 1 633 ? -5.739 1.898 -12.784 1.00 81.50 633 ILE A CA 1
ATOM 5159 C C . ILE A 1 633 ? -4.454 2.558 -13.322 1.00 81.50 633 ILE A C 1
ATOM 5161 O O . ILE A 1 633 ? -3.837 2.026 -14.247 1.00 81.50 633 ILE A O 1
ATOM 5165 N N . ARG A 1 634 ? -4.002 3.662 -12.706 1.00 75.69 634 ARG A N 1
ATOM 5166 C CA . ARG A 1 634 ? -2.801 4.438 -13.090 1.00 75.69 634 ARG A CA 1
ATOM 5167 C C . ARG A 1 634 ? -1.529 3.596 -13.115 1.00 75.69 634 ARG A C 1
ATOM 5169 O O . ARG A 1 634 ? -0.697 3.774 -14.002 1.00 75.69 634 ARG A O 1
ATOM 5176 N N . LYS A 1 635 ? -1.402 2.643 -12.187 1.00 69.62 635 LYS A N 1
ATOM 5177 C CA . LYS A 1 635 ? -0.278 1.698 -12.084 1.00 69.62 635 LYS A CA 1
ATOM 5178 C C . LYS A 1 635 ? -0.118 0.784 -13.305 1.00 69.62 635 LYS A C 1
ATOM 5180 O O . LYS A 1 635 ? 0.993 0.329 -13.565 1.00 69.62 635 LYS A O 1
ATOM 5185 N N . TYR A 1 636 ? -1.195 0.509 -14.044 1.00 70.88 636 TYR A N 1
ATOM 5186 C CA . TYR A 1 636 ? -1.160 -0.336 -15.243 1.00 70.88 636 TYR A CA 1
ATOM 5187 C C . TYR A 1 636 ? -1.127 0.458 -16.563 1.00 70.88 636 TYR A C 1
ATOM 5189 O O . TYR A 1 636 ? -1.176 -0.162 -17.627 1.00 70.88 636 TYR A O 1
ATOM 5197 N N . ARG A 1 637 ? -1.004 1.798 -16.530 1.00 69.62 637 ARG A N 1
ATOM 5198 C CA . ARG A 1 637 ? -0.854 2.634 -17.738 1.00 69.62 637 ARG A CA 1
ATOM 5199 C C . ARG A 1 637 ? 0.502 2.346 -18.420 1.00 69.62 637 ARG A C 1
ATOM 5201 O O . ARG A 1 637 ? 1.539 2.523 -17.783 1.00 69.62 637 ARG A O 1
ATOM 5208 N N . PRO A 1 638 ? 0.543 1.879 -19.686 1.00 54.56 638 PRO A N 1
ATOM 5209 C CA . PRO A 1 638 ? 1.783 1.472 -20.343 1.00 54.56 638 PRO A CA 1
ATOM 5210 C C . PRO A 1 638 ? 2.528 2.671 -20.950 1.00 54.56 638 PRO A C 1
ATOM 5212 O O . PRO A 1 638 ? 2.214 3.127 -22.049 1.00 54.56 638 PRO A O 1
ATOM 5215 N N . TRP A 1 639 ? 3.556 3.129 -20.237 1.00 54.25 639 TRP A N 1
ATOM 5216 C CA . TRP A 1 639 ? 4.406 4.295 -20.528 1.00 54.25 639 TRP A CA 1
ATOM 5217 C C . TRP A 1 639 ? 4.918 4.398 -21.982 1.00 54.25 639 TRP A C 1
ATOM 5219 O O . TRP A 1 639 ? 4.975 5.500 -22.527 1.00 54.25 639 TRP A O 1
ATOM 5229 N N . ASP A 1 640 ? 5.221 3.266 -22.631 1.00 43.09 640 ASP A N 1
ATOM 5230 C CA . ASP A 1 640 ? 5.685 3.207 -24.030 1.00 43.09 640 ASP A CA 1
ATOM 5231 C C . ASP A 1 640 ? 4.643 3.688 -25.059 1.00 43.09 640 ASP A C 1
ATOM 5233 O O . ASP A 1 640 ? 5.011 4.200 -26.116 1.00 43.09 640 ASP A O 1
ATOM 5237 N N . LYS A 1 641 ? 3.338 3.494 -24.808 1.00 40.12 641 LYS A N 1
ATOM 5238 C CA . LYS A 1 641 ? 2.305 3.651 -25.854 1.00 40.12 641 LYS A CA 1
ATOM 5239 C C . LYS A 1 641 ? 1.849 5.088 -26.092 1.00 40.12 641 LYS A C 1
ATOM 5241 O O . LYS A 1 641 ? 1.485 5.412 -27.219 1.00 40.12 641 LYS A O 1
ATOM 5246 N N . ASP A 1 642 ? 1.907 5.938 -25.072 1.00 38.94 642 ASP A N 1
ATOM 5247 C CA . ASP A 1 642 ? 1.455 7.337 -25.152 1.00 38.94 642 ASP A CA 1
ATOM 5248 C C . ASP A 1 642 ? 2.557 8.283 -25.692 1.00 38.94 642 ASP A C 1
ATOM 5250 O O . ASP A 1 642 ? 2.393 9.504 -25.698 1.00 38.94 642 ASP A O 1
ATOM 5254 N N . GLY A 1 643 ? 3.710 7.745 -26.121 1.00 37.28 643 GLY A N 1
ATOM 5255 C CA . GLY A 1 643 ? 4.862 8.532 -26.587 1.00 37.28 643 GLY A CA 1
ATOM 5256 C C . GLY A 1 643 ? 5.555 9.341 -25.481 1.00 37.28 643 GLY A C 1
ATOM 5257 O O . GLY A 1 643 ? 6.295 10.279 -25.765 1.00 37.28 643 GLY A O 1
ATOM 5258 N N . ILE A 1 644 ? 5.308 9.008 -24.210 1.00 38.19 644 ILE A N 1
ATOM 5259 C CA . ILE A 1 644 ? 5.777 9.783 -23.048 1.00 38.19 644 ILE A CA 1
ATOM 5260 C C . ILE A 1 644 ? 7.285 9.600 -22.806 1.00 38.19 644 ILE A C 1
ATOM 5262 O O . ILE A 1 644 ? 7.937 10.524 -22.327 1.00 38.19 644 ILE A O 1
ATOM 5266 N N . VAL A 1 645 ? 7.857 8.461 -23.214 1.00 37.59 645 VAL A N 1
ATOM 5267 C CA . VAL A 1 645 ? 9.295 8.146 -23.079 1.00 37.59 645 VAL A CA 1
ATOM 5268 C C . VAL A 1 645 ? 10.197 9.152 -23.815 1.00 37.59 645 VAL A C 1
ATOM 5270 O O . VAL A 1 645 ? 11.334 9.352 -23.411 1.00 37.59 645 VAL A O 1
ATOM 5273 N N . SER A 1 646 ? 9.703 9.867 -24.837 1.00 38.28 646 SER A N 1
ATOM 5274 C CA . SER A 1 646 ? 10.483 10.914 -25.522 1.00 38.28 646 SER A CA 1
ATOM 5275 C C . SER A 1 646 ? 10.453 12.285 -24.817 1.00 38.28 646 SER A C 1
ATOM 5277 O O . SER A 1 646 ? 10.762 13.302 -25.445 1.00 38.28 646 SER A O 1
ATOM 5279 N N . CYS A 1 647 ? 9.978 12.367 -23.568 1.00 36.41 647 CYS A N 1
ATOM 5280 C CA . CYS A 1 647 ? 9.857 13.620 -22.821 1.00 36.41 647 CYS A CA 1
ATOM 5281 C C . CYS A 1 647 ? 9.858 13.377 -21.300 1.00 36.41 647 CYS A C 1
ATOM 5283 O O . CYS A 1 647 ? 8.798 13.326 -20.670 1.00 36.41 647 CYS A O 1
ATOM 5285 N N . ASP A 1 648 ? 11.050 13.298 -20.701 1.00 51.94 648 ASP A N 1
ATOM 5286 C CA . ASP A 1 648 ? 11.274 12.981 -19.277 1.00 51.94 648 ASP A CA 1
ATOM 5287 C C . ASP A 1 648 ? 10.403 13.817 -18.329 1.00 51.94 648 ASP A C 1
ATOM 5289 O O . ASP A 1 648 ? 9.820 13.308 -17.372 1.00 51.94 648 ASP A O 1
ATOM 5293 N N . ILE A 1 649 ? 10.243 15.106 -18.650 1.00 41.75 649 ILE A N 1
ATOM 5294 C CA . ILE A 1 649 ? 9.438 16.065 -17.886 1.00 41.75 649 ILE A CA 1
ATOM 5295 C C . ILE A 1 649 ? 7.985 15.589 -17.735 1.00 41.75 649 ILE A C 1
ATOM 5297 O O . ILE A 1 649 ? 7.414 15.755 -16.662 1.00 41.75 649 ILE A O 1
ATOM 5301 N N . LYS A 1 650 ? 7.378 14.961 -18.755 1.00 41.94 650 LYS A N 1
ATOM 5302 C CA . LYS A 1 650 ? 5.998 14.448 -18.661 1.00 41.94 650 LYS A CA 1
ATOM 5303 C C . LYS A 1 650 ? 5.898 13.213 -17.769 1.00 41.94 650 LYS A C 1
ATOM 5305 O O . LYS A 1 650 ? 4.964 13.128 -16.975 1.00 41.94 650 LYS A O 1
ATOM 5310 N N . ALA A 1 651 ? 6.855 12.289 -17.869 1.00 43.47 651 ALA A N 1
ATOM 5311 C CA . ALA A 1 651 ? 6.905 11.110 -17.004 1.00 43.47 651 ALA A CA 1
ATOM 5312 C C . ALA A 1 651 ? 7.071 11.519 -15.530 1.00 43.47 651 ALA A C 1
ATOM 5314 O O . ALA A 1 651 ? 6.312 11.073 -14.670 1.00 43.47 651 ALA A O 1
ATOM 5315 N N . VAL A 1 652 ? 7.999 12.443 -15.258 1.00 48.78 652 VAL A N 1
ATOM 5316 C CA . VAL A 1 652 ? 8.243 13.014 -13.925 1.00 48.78 652 VAL A CA 1
ATOM 5317 C C . VAL A 1 652 ? 7.020 13.777 -13.400 1.00 48.78 652 VAL A C 1
ATOM 5319 O O . VAL A 1 652 ? 6.654 13.606 -12.241 1.00 48.78 652 VAL A O 1
ATOM 5322 N N . HIS A 1 653 ? 6.337 14.563 -14.238 1.00 45.62 653 HIS A N 1
ATOM 5323 C CA . HIS A 1 653 ? 5.129 15.305 -13.851 1.00 45.62 653 HIS A CA 1
ATOM 5324 C C . HIS A 1 653 ? 3.971 14.371 -13.453 1.00 45.62 653 HIS A C 1
ATOM 5326 O O . HIS A 1 653 ? 3.351 14.580 -12.412 1.00 45.62 653 HIS A O 1
ATOM 5332 N N . TYR A 1 654 ? 3.719 13.305 -14.224 1.00 50.53 654 TYR A N 1
ATOM 5333 C CA . TYR A 1 654 ? 2.713 12.281 -13.900 1.00 50.53 654 TYR A CA 1
ATOM 5334 C C . TYR A 1 654 ? 3.063 11.528 -12.601 1.00 50.53 654 TYR A C 1
ATOM 5336 O O . TYR A 1 654 ? 2.218 11.377 -11.719 1.00 50.53 654 TYR A O 1
ATOM 5344 N N . LEU A 1 655 ? 4.327 11.124 -12.426 1.00 51.72 655 LEU A N 1
ATOM 5345 C CA . LEU A 1 655 ? 4.796 10.461 -11.202 1.00 51.72 655 LEU A CA 1
ATOM 5346 C C . LEU A 1 655 ? 4.644 11.346 -9.951 1.00 51.72 655 LEU A C 1
ATOM 5348 O O . LEU A 1 655 ? 4.195 10.859 -8.915 1.00 51.72 655 LEU A O 1
ATOM 5352 N N . LEU A 1 656 ? 4.983 12.637 -10.043 1.00 48.66 656 LEU A N 1
ATOM 5353 C CA . LEU A 1 656 ? 4.935 13.573 -8.912 1.00 48.66 656 LEU A CA 1
ATOM 5354 C C . LEU A 1 656 ? 3.520 14.048 -8.555 1.00 48.66 656 LEU A C 1
ATOM 5356 O O . LEU A 1 656 ? 3.238 14.248 -7.374 1.00 48.66 656 LEU A O 1
ATOM 5360 N N . LEU A 1 657 ? 2.644 14.261 -9.543 1.00 49.59 657 LEU A N 1
ATOM 5361 C CA . LEU A 1 657 ? 1.367 14.966 -9.347 1.00 49.59 657 LEU A CA 1
ATOM 5362 C C . LEU A 1 657 ? 0.121 14.094 -9.556 1.00 49.59 657 LEU A C 1
ATOM 5364 O O . LEU A 1 657 ? -0.951 14.453 -9.074 1.00 49.59 657 LEU A O 1
ATOM 5368 N N . GLU A 1 658 ? 0.237 12.947 -10.231 1.00 53.16 658 GLU A N 1
ATOM 5369 C CA . GLU A 1 658 ? -0.900 12.050 -10.493 1.00 53.16 658 GLU A CA 1
ATOM 5370 C C . GLU A 1 658 ? -0.800 10.701 -9.762 1.00 53.16 658 GLU A C 1
ATOM 5372 O O . GLU A 1 658 ? -1.817 10.021 -9.613 1.00 53.16 658 GLU A O 1
ATOM 5377 N N . LEU A 1 659 ? 0.378 10.317 -9.259 1.00 53.44 659 LEU A N 1
ATOM 5378 C CA . LEU A 1 659 ? 0.611 9.023 -8.592 1.00 53.44 659 LEU A CA 1
ATOM 5379 C C . LEU A 1 659 ? 0.926 9.134 -7.085 1.00 53.44 659 LEU A C 1
ATOM 5381 O O . LEU A 1 659 ? 1.108 8.123 -6.409 1.00 53.44 659 LEU A O 1
ATOM 5385 N N . SER A 1 660 ? 0.972 10.353 -6.542 1.00 54.16 660 SER A N 1
ATOM 5386 C CA . SER A 1 660 ? 1.430 10.658 -5.178 1.00 54.16 660 SER A CA 1
ATOM 5387 C C . SER A 1 660 ? 0.335 10.669 -4.096 1.00 54.16 660 SER A C 1
ATOM 5389 O O . SER A 1 660 ? 0.664 10.645 -2.910 1.00 54.16 660 SER A O 1
ATOM 5391 N N . ALA A 1 661 ? -0.951 10.649 -4.463 1.00 50.72 661 ALA A N 1
ATOM 5392 C CA . ALA A 1 661 ? -2.078 10.856 -3.538 1.00 50.72 661 ALA A CA 1
ATOM 5393 C C . ALA A 1 661 ? -2.289 9.739 -2.486 1.00 50.72 661 ALA A C 1
ATOM 5395 O O . ALA A 1 661 ? -2.916 9.974 -1.450 1.00 50.72 661 ALA A O 1
ATOM 5396 N N . GLU A 1 662 ? -1.788 8.523 -2.723 1.00 50.28 662 GLU A N 1
ATOM 5397 C CA . GLU A 1 662 ? -1.645 7.468 -1.709 1.00 50.28 662 GLU A CA 1
ATOM 5398 C C . GLU A 1 662 ? -0.324 7.588 -0.944 1.00 50.28 662 GLU A C 1
ATOM 5400 O O . GLU A 1 662 ? -0.280 7.334 0.260 1.00 50.28 662 GLU A O 1
ATOM 5405 N N . ALA A 1 663 ? 0.757 7.962 -1.635 1.00 50.91 663 ALA A N 1
ATOM 5406 C CA . ALA A 1 663 ? 2.092 8.058 -1.052 1.00 50.91 663 ALA A CA 1
ATOM 5407 C C . ALA A 1 663 ? 2.147 9.118 0.059 1.00 50.91 663 ALA A C 1
ATOM 5409 O O . ALA A 1 663 ? 2.763 8.880 1.095 1.00 50.91 663 ALA A O 1
ATOM 5410 N N . GLU A 1 664 ? 1.437 10.236 -0.104 1.00 53.78 664 GLU A N 1
ATOM 5411 C CA . GLU A 1 664 ? 1.302 11.292 0.905 1.00 53.78 664 GLU A CA 1
ATOM 5412 C C . GLU A 1 664 ? 0.771 10.758 2.251 1.00 53.78 664 GLU A C 1
ATOM 5414 O O . GLU A 1 664 ? 1.327 11.069 3.304 1.00 53.78 664 GLU A O 1
ATOM 5419 N N . GLU A 1 665 ? -0.225 9.863 2.243 1.00 49.12 665 GLU A N 1
ATOM 5420 C CA . GLU A 1 665 ? -0.780 9.266 3.470 1.00 49.12 665 GLU A CA 1
ATOM 5421 C C . GLU A 1 665 ? 0.226 8.324 4.167 1.00 49.12 665 GLU A C 1
ATOM 5423 O O . GLU A 1 665 ? 0.224 8.192 5.394 1.00 49.12 665 GLU A O 1
ATOM 5428 N N . HIS A 1 666 ? 1.142 7.713 3.407 1.00 49.94 666 HIS A N 1
ATOM 5429 C CA . HIS A 1 666 ? 2.275 6.960 3.952 1.00 49.94 666 HIS A CA 1
ATOM 5430 C C . HIS A 1 666 ? 3.404 7.873 4.469 1.00 49.94 666 HIS A C 1
ATOM 5432 O O . HIS A 1 666 ? 3.999 7.560 5.503 1.00 49.94 666 HIS A O 1
ATOM 5438 N N . VAL A 1 667 ? 3.676 9.003 3.807 1.00 50.75 667 VAL A N 1
ATOM 5439 C CA . VAL A 1 667 ? 4.687 9.994 4.226 1.00 50.75 667 VAL A CA 1
ATOM 5440 C C . VAL A 1 667 ? 4.272 10.692 5.521 1.00 50.75 667 VAL A C 1
ATOM 5442 O O . VAL A 1 667 ? 5.064 10.722 6.461 1.00 50.75 667 VAL A O 1
ATOM 5445 N N . ILE A 1 668 ? 3.023 11.159 5.631 1.00 50.97 668 ILE A N 1
ATOM 5446 C CA . ILE A 1 668 ? 2.478 11.763 6.862 1.00 50.97 668 ILE A CA 1
ATOM 5447 C C . ILE A 1 668 ? 2.614 10.785 8.038 1.00 50.97 668 ILE A C 1
ATOM 5449 O O . ILE A 1 668 ? 3.119 11.141 9.103 1.00 50.97 668 ILE A O 1
ATOM 5453 N N . ARG A 1 669 ? 2.263 9.510 7.822 1.00 50.66 669 ARG A N 1
ATOM 5454 C CA . ARG A 1 669 ? 2.392 8.452 8.835 1.00 50.66 669 ARG A CA 1
ATOM 5455 C C . ARG A 1 669 ? 3.843 8.204 9.269 1.00 50.66 669 ARG A C 1
ATOM 5457 O O . ARG A 1 669 ? 4.072 7.809 10.410 1.00 50.66 669 ARG A O 1
ATOM 5464 N N . ALA A 1 670 ? 4.816 8.414 8.382 1.00 48.16 670 ALA A N 1
ATOM 5465 C CA . ALA A 1 670 ? 6.237 8.328 8.710 1.00 48.16 670 ALA A CA 1
ATOM 5466 C C . ALA A 1 670 ? 6.738 9.579 9.458 1.00 48.16 670 ALA A C 1
ATOM 5468 O O . ALA A 1 670 ? 7.529 9.444 10.395 1.00 48.16 670 ALA A O 1
ATOM 5469 N N . GLU A 1 671 ? 6.247 10.775 9.113 1.00 47.41 671 GLU A N 1
ATOM 5470 C CA . GLU A 1 671 ? 6.538 12.010 9.854 1.00 47.41 671 GLU A CA 1
ATOM 5471 C C . GLU A 1 671 ? 6.021 11.927 11.302 1.00 47.41 671 GLU A C 1
ATOM 5473 O O . GLU A 1 671 ? 6.761 12.242 12.236 1.00 47.41 671 GLU A O 1
ATOM 5478 N N . ASP A 1 672 ? 4.804 11.414 11.512 1.00 50.94 672 ASP A N 1
ATOM 5479 C CA . ASP A 1 672 ? 4.232 11.180 12.847 1.00 50.94 672 ASP A CA 1
ATOM 5480 C C . ASP A 1 672 ? 5.111 10.266 13.718 1.00 50.94 672 ASP A C 1
ATOM 5482 O O . ASP A 1 672 ? 5.283 10.517 14.913 1.00 50.94 672 ASP A O 1
ATOM 5486 N N . VAL A 1 673 ? 5.712 9.220 13.139 1.00 51.88 673 VAL A N 1
ATOM 5487 C CA . VAL A 1 673 ? 6.634 8.322 13.860 1.00 51.88 673 VAL A CA 1
ATOM 5488 C C . VAL A 1 673 ? 7.914 9.056 14.276 1.00 51.88 673 VAL A C 1
ATOM 5490 O O . VAL A 1 673 ? 8.375 8.885 15.403 1.00 51.88 673 VAL A O 1
ATOM 5493 N N . ILE A 1 674 ? 8.465 9.916 13.415 1.00 48.03 674 ILE A N 1
ATOM 5494 C CA . ILE A 1 674 ? 9.662 10.719 13.728 1.00 48.03 674 ILE A CA 1
ATOM 5495 C C . ILE A 1 674 ? 9.349 11.753 14.822 1.00 48.03 674 ILE A C 1
ATOM 5497 O O . ILE A 1 674 ? 10.135 11.929 15.754 1.00 48.03 674 ILE A O 1
ATOM 5501 N N . ARG A 1 675 ? 8.170 12.385 14.766 1.00 54.84 675 ARG A N 1
ATOM 5502 C CA . ARG A 1 675 ? 7.683 13.308 15.804 1.00 54.84 675 ARG A CA 1
ATOM 5503 C C . ARG A 1 675 ? 7.536 12.606 17.162 1.00 54.84 675 ARG A C 1
ATOM 5505 O O . ARG A 1 675 ? 8.031 13.134 18.156 1.00 54.84 675 ARG A O 1
ATOM 5512 N N . LYS A 1 676 ? 6.957 11.397 17.191 1.00 51.62 676 LYS A N 1
ATOM 5513 C CA . LYS A 1 676 ? 6.830 10.551 18.399 1.00 51.62 676 LYS A CA 1
ATOM 5514 C C . LYS A 1 676 ? 8.178 10.119 18.990 1.00 51.62 676 LYS A C 1
ATOM 5516 O O . LYS A 1 676 ? 8.355 10.130 20.204 1.00 51.62 676 LYS A O 1
ATOM 5521 N N . ILE A 1 677 ? 9.156 9.767 18.154 1.00 51.44 677 ILE A N 1
ATOM 5522 C CA . ILE A 1 677 ? 10.523 9.430 18.603 1.00 51.44 677 ILE A CA 1
ATOM 5523 C C . ILE A 1 677 ? 11.139 10.585 19.416 1.00 51.44 677 ILE A C 1
ATOM 5525 O O . ILE A 1 677 ? 11.784 10.359 20.445 1.00 51.44 677 ILE A O 1
ATOM 5529 N N . LEU A 1 678 ? 10.895 11.824 18.980 1.00 49.91 678 LEU A N 1
ATOM 5530 C CA . LEU A 1 678 ? 11.487 13.037 19.546 1.00 49.91 678 LEU A CA 1
ATOM 5531 C C . LEU A 1 678 ? 10.765 13.586 20.777 1.00 49.91 678 LEU A C 1
ATOM 5533 O O . LEU A 1 678 ? 11.437 14.062 21.697 1.00 49.91 678 LEU A O 1
ATOM 5537 N N . SER A 1 679 ? 9.433 13.488 20.843 1.00 50.50 679 SER A N 1
ATOM 5538 C CA . SER A 1 679 ? 8.699 13.746 22.092 1.00 50.50 679 SER A CA 1
ATOM 5539 C C . SER A 1 679 ? 9.139 12.778 23.188 1.00 50.50 679 SER A C 1
ATOM 5541 O O . SER A 1 679 ? 9.348 13.181 24.332 1.00 50.50 679 SER A O 1
ATOM 5543 N N . ASN A 1 680 ? 9.389 11.519 22.819 1.00 49.38 680 ASN A N 1
ATOM 5544 C CA . ASN A 1 680 ? 9.646 10.435 23.764 1.00 49.38 680 ASN A CA 1
ATOM 5545 C C . ASN A 1 680 ? 11.145 10.310 24.115 1.00 49.38 680 ASN A C 1
ATOM 5547 O O . ASN A 1 680 ? 11.550 9.337 24.754 1.00 49.38 680 ASN A O 1
ATOM 5551 N N . LYS A 1 681 ? 11.963 11.301 23.711 1.00 56.53 681 LYS A N 1
ATOM 5552 C CA . LYS A 1 681 ? 13.417 11.417 23.942 1.00 56.53 681 LYS A CA 1
ATOM 5553 C C . LYS A 1 681 ? 14.222 10.162 23.571 1.00 56.53 681 LYS A C 1
ATOM 5555 O O . LYS A 1 681 ? 15.250 9.873 24.182 1.00 56.53 681 LYS A O 1
ATOM 5560 N N . GLN A 1 682 ? 13.767 9.403 22.576 1.00 52.12 682 GLN A N 1
ATOM 5561 C CA . GLN A 1 682 ? 14.469 8.202 22.130 1.00 52.12 682 GLN A CA 1
ATOM 5562 C C . GLN A 1 682 ? 15.685 8.599 21.291 1.00 52.12 682 GLN A C 1
ATOM 5564 O O . GLN A 1 682 ? 15.570 9.420 20.383 1.00 52.12 682 GLN A O 1
ATOM 5569 N N . VAL A 1 683 ? 16.853 8.032 21.598 1.00 59.47 683 VAL A N 1
ATOM 5570 C CA . VAL A 1 683 ? 18.099 8.304 20.866 1.00 59.47 683 VAL A CA 1
ATOM 5571 C C . VAL A 1 683 ? 18.085 7.522 19.552 1.00 59.47 683 VAL A C 1
ATOM 5573 O O . VAL A 1 683 ? 18.113 6.292 19.570 1.00 59.47 683 VAL A O 1
ATOM 5576 N N . VAL A 1 684 ? 18.024 8.225 18.418 1.00 54.84 684 VAL A N 1
ATOM 5577 C CA . VAL A 1 684 ? 17.907 7.630 17.078 1.00 54.84 684 VAL A CA 1
ATOM 5578 C C . VAL A 1 684 ? 18.862 8.315 16.099 1.00 54.84 684 VAL A C 1
ATOM 5580 O O . VAL A 1 684 ? 18.907 9.545 15.997 1.00 54.84 684 VAL A O 1
ATOM 5583 N N . TYR A 1 685 ? 19.617 7.488 15.367 1.00 56.28 685 TYR A N 1
ATOM 5584 C CA . TYR A 1 685 ? 20.712 7.910 14.493 1.00 56.28 685 TYR A CA 1
ATOM 5585 C C . TYR A 1 685 ? 20.296 8.996 13.493 1.00 56.28 685 TYR A C 1
ATOM 5587 O O . TYR A 1 685 ? 19.368 8.810 12.706 1.00 56.28 685 TYR A O 1
ATOM 5595 N N . GLY A 1 686 ? 20.984 10.138 13.545 1.00 49.50 686 GLY A N 1
ATOM 5596 C CA . GLY A 1 686 ? 20.766 11.283 12.659 1.00 49.50 686 GLY A CA 1
ATOM 5597 C C . GLY A 1 686 ? 19.419 11.999 12.820 1.00 49.50 686 GLY A C 1
ATOM 5598 O O . GLY A 1 686 ? 19.104 12.900 12.042 1.00 49.50 686 GLY A O 1
ATOM 5599 N N . VAL A 1 687 ? 18.626 11.621 13.828 1.00 54.69 687 VAL A N 1
ATOM 5600 C CA . VAL A 1 687 ? 17.390 12.311 14.229 1.00 54.69 687 VAL A CA 1
ATOM 5601 C C . VAL A 1 687 ? 17.683 13.236 15.409 1.00 54.69 687 VAL A C 1
ATOM 5603 O O . VAL A 1 687 ? 17.330 14.411 15.363 1.00 54.69 687 VAL A O 1
ATOM 5606 N N . ASN A 1 688 ? 18.384 12.715 16.423 1.00 62.62 688 ASN A N 1
ATOM 5607 C CA . ASN A 1 688 ? 18.910 13.455 17.577 1.00 62.62 688 ASN A CA 1
ATOM 5608 C C . ASN A 1 688 ? 20.309 12.978 18.020 1.00 62.62 688 ASN A C 1
ATOM 5610 O O . ASN A 1 688 ? 20.690 13.120 19.183 1.00 62.62 688 ASN A O 1
ATOM 5614 N N . THR A 1 689 ? 21.096 12.446 17.082 1.00 56.41 689 THR A N 1
ATOM 5615 C CA . THR A 1 689 ? 22.532 12.183 17.259 1.00 56.41 689 THR A CA 1
ATOM 5616 C C . THR A 1 689 ? 23.348 12.894 16.188 1.00 56.41 689 THR A C 1
ATOM 5618 O O . THR A 1 689 ? 22.832 13.214 15.118 1.00 56.41 689 THR A O 1
ATOM 5621 N N . GLY A 1 690 ? 24.651 13.040 16.426 1.00 51.38 690 GLY A N 1
ATOM 5622 C CA . GLY A 1 690 ? 25.615 13.267 15.352 1.00 51.38 690 GLY A CA 1
ATOM 5623 C C . GLY A 1 690 ? 25.710 12.088 14.367 1.00 51.38 690 GLY A C 1
ATOM 5624 O O . GLY A 1 690 ? 25.026 11.070 14.500 1.00 51.38 690 GLY A O 1
ATOM 5625 N N . PHE A 1 691 ? 26.592 12.234 13.378 1.00 54.97 691 PHE A N 1
ATOM 5626 C CA . PHE A 1 691 ? 26.698 11.367 12.198 1.00 54.97 691 PHE A CA 1
ATOM 5627 C C . PHE A 1 691 ? 28.065 10.678 12.133 1.00 54.97 691 PHE A C 1
ATOM 5629 O O . PHE A 1 691 ? 29.051 11.198 12.668 1.00 54.97 691 PHE A O 1
ATOM 5636 N N . GLY A 1 692 ? 28.133 9.502 11.497 1.00 59.38 692 GLY A N 1
ATOM 5637 C CA . GLY A 1 692 ? 29.357 8.696 11.429 1.00 59.38 692 GLY A CA 1
ATOM 5638 C C . GLY A 1 692 ? 29.953 8.465 12.823 1.00 59.38 692 GLY A C 1
ATOM 5639 O O . GLY A 1 692 ? 29.266 7.996 13.730 1.00 59.38 692 GLY A O 1
ATOM 5640 N N . LYS A 1 693 ? 31.207 8.882 13.035 1.00 47.94 693 LYS A N 1
ATOM 5641 C CA . LYS A 1 693 ? 31.897 8.800 14.339 1.00 47.94 693 LYS A CA 1
ATOM 5642 C C . LYS A 1 693 ? 31.123 9.447 15.503 1.00 47.94 693 LYS A C 1
ATOM 5644 O O . LYS A 1 693 ? 31.299 9.047 16.651 1.00 47.94 693 LYS A O 1
ATOM 5649 N N . PHE A 1 694 ? 30.265 10.430 15.226 1.00 56.75 694 PHE A N 1
ATOM 5650 C CA . PHE A 1 694 ? 29.456 11.131 16.228 1.00 56.75 694 PHE A CA 1
ATOM 5651 C C . PHE A 1 694 ? 28.067 10.501 16.456 1.00 56.75 694 PHE A C 1
ATOM 5653 O O . PHE A 1 694 ? 27.241 11.094 17.145 1.00 56.75 694 PHE A O 1
ATOM 5660 N N . ALA A 1 695 ? 27.807 9.288 15.948 1.00 51.53 695 ALA A N 1
ATOM 5661 C CA . ALA A 1 695 ? 26.559 8.541 16.169 1.00 51.53 695 ALA A CA 1
ATOM 5662 C C . ALA A 1 695 ? 26.202 8.316 17.654 1.00 51.53 695 ALA A C 1
ATOM 5664 O O . ALA A 1 695 ? 25.037 8.125 17.985 1.00 51.53 695 ALA A O 1
ATOM 5665 N N . GLN A 1 696 ? 27.191 8.347 18.555 1.00 55.56 696 GLN A N 1
ATOM 5666 C CA . GLN A 1 696 ? 26.989 8.229 20.008 1.00 55.56 696 GLN A CA 1
ATOM 5667 C C . GLN A 1 696 ? 26.846 9.589 20.721 1.00 55.56 696 GLN A C 1
ATOM 5669 O O . GLN A 1 696 ? 26.621 9.636 21.929 1.00 55.56 696 GLN A O 1
ATOM 5674 N N . THR A 1 697 ? 26.979 10.706 20.002 1.00 60.31 697 THR A N 1
ATOM 5675 C CA . THR A 1 697 ? 26.819 12.059 20.547 1.00 60.31 697 THR A CA 1
ATOM 5676 C C . THR A 1 697 ? 25.365 12.495 20.399 1.00 60.31 697 THR A C 1
ATOM 5678 O O . THR A 1 697 ? 24.934 12.833 19.299 1.00 60.31 697 THR A O 1
ATOM 5681 N N . VAL A 1 698 ? 24.612 12.481 21.500 1.00 70.88 698 VAL A N 1
ATOM 5682 C CA . VAL A 1 698 ? 23.225 12.978 21.556 1.00 70.88 698 VAL A CA 1
ATOM 5683 C C . VAL A 1 698 ? 23.203 14.504 21.412 1.00 70.88 698 VAL A C 1
ATOM 5685 O O . VAL A 1 698 ? 24.100 15.190 21.904 1.00 70.88 698 VAL A O 1
ATOM 5688 N N . VAL A 1 699 ? 22.181 15.030 20.738 1.00 59.09 699 VAL A N 1
ATOM 5689 C CA . VAL A 1 699 ? 21.970 16.463 20.495 1.00 59.09 699 VAL A CA 1
ATOM 5690 C C . VAL A 1 699 ? 20.612 16.879 21.061 1.00 59.09 699 VAL A C 1
ATOM 5692 O O . VAL A 1 699 ? 19.617 16.187 20.859 1.00 59.09 699 VAL A O 1
ATOM 5695 N N . GLU A 1 700 ? 20.580 18.000 21.784 1.00 68.50 700 GLU A N 1
ATOM 5696 C CA . GLU A 1 700 ? 19.373 18.499 22.454 1.00 68.50 700 GLU A CA 1
ATOM 5697 C C . GLU A 1 700 ? 18.298 19.001 21.478 1.00 68.50 700 GLU A C 1
ATOM 5699 O O . GLU A 1 700 ? 18.595 19.469 20.374 1.00 68.50 700 GLU A O 1
ATOM 5704 N N . ASN A 1 701 ? 17.032 18.901 21.906 1.00 60.66 701 ASN A N 1
ATOM 5705 C CA . ASN A 1 701 ? 15.851 19.097 21.055 1.00 60.66 701 ASN A CA 1
ATOM 5706 C C . ASN A 1 701 ? 15.754 20.499 20.413 1.00 60.66 701 ASN A C 1
ATOM 5708 O O . ASN A 1 701 ? 15.196 20.631 19.325 1.00 60.66 701 ASN A O 1
ATOM 5712 N N . ASP A 1 702 ? 16.296 21.533 21.058 1.00 63.69 702 ASP A N 1
ATOM 5713 C CA . ASP A 1 702 ? 16.350 22.912 20.554 1.00 63.69 702 ASP A CA 1
ATOM 5714 C C . ASP A 1 702 ? 17.362 23.085 19.408 1.00 63.69 702 ASP A C 1
ATOM 5716 O O . ASP A 1 702 ? 17.114 23.831 18.458 1.00 63.69 702 ASP A O 1
ATOM 5720 N N . ARG A 1 703 ? 18.467 22.335 19.449 1.00 54.81 703 ARG A N 1
ATOM 5721 C CA . ARG A 1 703 ? 19.517 22.331 18.422 1.00 54.81 703 ARG A CA 1
ATOM 5722 C C . ARG A 1 703 ? 19.287 21.319 17.301 1.00 54.81 703 ARG A C 1
ATOM 5724 O O . ARG A 1 703 ? 20.100 21.251 16.387 1.00 54.81 703 ARG A O 1
ATOM 5731 N N . LEU A 1 704 ? 18.183 20.566 17.292 1.00 59.34 704 LEU A N 1
ATOM 5732 C CA . LEU A 1 704 ? 17.901 19.614 16.204 1.00 59.34 704 LEU A CA 1
ATOM 5733 C C . LEU A 1 704 ? 17.634 20.280 14.858 1.00 59.34 704 LEU A C 1
ATOM 5735 O O . LEU A 1 704 ? 17.942 19.685 13.828 1.00 59.34 704 LEU A O 1
ATOM 5739 N N . LYS A 1 705 ? 17.108 21.509 14.852 1.00 56.06 705 LYS A N 1
ATOM 5740 C CA . LYS A 1 705 ? 17.040 22.301 13.622 1.00 56.06 705 LYS A CA 1
ATOM 5741 C C . LYS A 1 705 ? 18.460 22.574 13.108 1.00 56.06 705 LYS A C 1
ATOM 5743 O O . LYS A 1 705 ? 18.801 22.129 12.019 1.00 56.06 705 LYS A O 1
ATOM 5748 N N . GLU A 1 706 ? 19.302 23.183 13.943 1.00 57.62 706 GLU A N 1
ATOM 5749 C CA . GLU A 1 706 ? 20.712 23.464 13.637 1.00 57.62 706 GLU A CA 1
ATOM 5750 C C . GLU A 1 706 ? 21.483 22.193 13.221 1.00 57.62 706 GLU A C 1
ATOM 5752 O O . GLU A 1 706 ? 22.337 22.239 12.345 1.00 57.62 706 GLU A O 1
ATOM 5757 N N . LEU A 1 707 ? 21.167 21.034 13.807 1.00 52.09 707 LEU A N 1
ATOM 5758 C CA . LEU A 1 707 ? 21.751 19.740 13.455 1.00 52.09 707 LEU A CA 1
ATOM 5759 C C . LEU A 1 707 ? 21.415 19.310 12.023 1.00 52.09 707 LEU A C 1
ATOM 5761 O O . LEU A 1 707 ? 22.318 18.890 11.311 1.00 52.09 707 LEU A O 1
ATOM 5765 N N . GLN A 1 708 ? 20.146 19.398 11.604 1.00 52.91 708 GLN A N 1
ATOM 5766 C CA . GLN A 1 708 ? 19.767 19.073 10.223 1.00 52.91 708 GLN A CA 1
ATOM 5767 C C . GLN A 1 708 ? 20.282 20.139 9.249 1.00 52.91 708 GLN A C 1
ATOM 5769 O O . GLN A 1 708 ? 20.726 19.794 8.167 1.00 52.91 708 GLN A O 1
ATOM 5774 N N . GLU A 1 709 ? 20.303 21.416 9.640 1.00 50.44 709 GLU A N 1
ATOM 5775 C CA . GLU A 1 709 ? 20.857 22.509 8.826 1.00 50.44 709 GLU A CA 1
ATOM 5776 C C . GLU A 1 709 ? 22.377 22.358 8.605 1.00 50.44 709 GLU A C 1
ATOM 5778 O O . GLU A 1 709 ? 22.865 22.511 7.485 1.00 50.44 709 GLU A O 1
ATOM 5783 N N . ASN A 1 710 ? 23.126 21.923 9.625 1.00 47.00 710 ASN A N 1
ATOM 5784 C CA . ASN A 1 710 ? 24.527 21.494 9.500 1.00 47.00 710 ASN A CA 1
ATOM 5785 C C . ASN A 1 710 ? 24.704 20.210 8.645 1.00 47.00 710 ASN A C 1
ATOM 5787 O O . ASN A 1 710 ? 25.834 19.820 8.354 1.00 47.00 710 ASN A O 1
ATOM 5791 N N . VAL A 1 711 ? 23.603 19.557 8.251 1.00 44.34 711 VAL A N 1
ATOM 5792 C CA . VAL A 1 711 ? 23.515 18.317 7.450 1.00 44.34 711 VAL A CA 1
ATOM 5793 C C . VAL A 1 711 ? 22.731 18.559 6.141 1.00 44.34 711 VAL A C 1
ATOM 5795 O O . VAL A 1 711 ? 22.349 17.624 5.443 1.00 44.34 711 VAL A O 1
ATOM 5798 N N . ILE A 1 712 ? 22.632 19.828 5.724 1.00 44.12 712 ILE A N 1
ATOM 5799 C CA . ILE A 1 712 ? 22.157 20.277 4.403 1.00 44.12 712 ILE A CA 1
ATOM 5800 C C . ILE A 1 712 ? 20.604 20.201 4.237 1.00 44.12 712 ILE A C 1
ATOM 5802 O O . ILE A 1 712 ? 19.935 19.773 5.162 1.00 44.12 712 ILE A O 1
ATOM 5806 N N . TYR A 1 713 ? 20.003 20.719 3.141 1.00 32.59 713 TYR A N 1
ATOM 5807 C CA . TYR A 1 713 ? 18.738 21.518 3.102 1.00 32.59 713 TYR A CA 1
ATOM 5808 C C . TYR A 1 713 ? 17.663 21.153 1.987 1.00 32.59 713 TYR A C 1
ATOM 5810 O O . TYR A 1 713 ? 17.911 20.210 1.254 1.00 32.59 713 TYR A O 1
ATOM 5818 N N . ALA A 1 714 ? 16.482 21.820 1.780 1.00 36.75 714 ALA A N 1
ATOM 5819 C CA . ALA A 1 714 ? 15.639 21.610 0.538 1.00 36.75 714 ALA A CA 1
ATOM 5820 C C . ALA A 1 714 ? 14.542 22.654 0.035 1.00 36.75 714 ALA A C 1
ATOM 5822 O O . ALA A 1 714 ? 14.232 23.627 0.710 1.00 36.75 714 ALA A O 1
ATOM 5823 N N . SER A 1 715 ? 14.004 22.420 -1.196 1.00 30.84 715 SER A N 1
ATOM 5824 C CA . SER A 1 715 ? 12.773 22.814 -1.976 1.00 30.84 715 SER A CA 1
ATOM 5825 C C . SER A 1 715 ? 12.956 22.476 -3.482 1.00 30.84 715 SER A C 1
ATOM 5827 O O . SER A 1 715 ? 13.935 22.907 -4.076 1.00 30.84 715 SER A O 1
ATOM 5829 N N . SER A 1 716 ? 12.016 21.814 -4.179 1.00 32.94 716 SER A N 1
ATOM 5830 C CA . SER A 1 716 ? 11.951 21.868 -5.666 1.00 32.94 716 SER A CA 1
ATOM 5831 C C . SER A 1 716 ? 10.554 21.596 -6.222 1.00 32.94 716 SER A C 1
ATOM 5833 O O . SER A 1 716 ? 9.842 20.755 -5.683 1.00 32.94 716 SER A O 1
ATOM 5835 N N . ALA A 1 717 ? 10.194 22.285 -7.316 1.00 35.62 717 ALA A N 1
ATOM 5836 C CA . ALA A 1 717 ? 8.972 22.029 -8.094 1.00 35.62 717 ALA A CA 1
ATOM 5837 C C . ALA A 1 717 ? 8.968 22.658 -9.511 1.00 35.62 717 ALA A C 1
ATOM 5839 O O . ALA A 1 717 ? 8.409 22.079 -10.437 1.00 35.62 717 ALA A O 1
ATOM 5840 N N . ALA A 1 718 ? 9.565 23.842 -9.709 1.00 47.41 718 ALA A N 1
ATOM 5841 C CA . ALA A 1 718 ? 9.269 24.707 -10.867 1.00 47.41 718 ALA A CA 1
ATOM 5842 C C . ALA A 1 718 ? 10.321 24.686 -12.002 1.00 47.41 718 ALA A C 1
ATOM 5844 O O . ALA A 1 718 ? 10.707 25.731 -12.513 1.00 47.41 718 ALA A O 1
ATOM 5845 N N . SER A 1 719 ? 10.806 23.505 -12.409 1.00 61.50 719 SER A N 1
ATOM 5846 C CA . SER A 1 719 ? 11.933 23.356 -13.368 1.00 61.50 719 SER A CA 1
ATOM 5847 C C . SER A 1 719 ? 13.247 24.030 -12.924 1.00 61.50 719 SER A C 1
ATOM 5849 O O . SER A 1 719 ? 14.111 24.344 -13.746 1.00 61.50 719 SER A O 1
ATOM 5851 N N . CYS A 1 720 ? 13.411 24.229 -11.614 1.00 74.50 720 CYS A N 1
ATOM 5852 C CA . CYS A 1 720 ? 14.613 24.790 -11.010 1.00 74.50 720 CYS A CA 1
ATOM 5853 C C . CYS A 1 720 ? 15.609 23.663 -10.683 1.00 74.50 720 CYS A C 1
ATOM 5855 O O . CYS A 1 720 ? 15.297 22.769 -9.896 1.00 74.50 720 CYS A O 1
ATOM 5857 N N . LEU A 1 721 ? 16.806 23.698 -11.272 1.00 80.38 721 LEU A N 1
ATOM 5858 C CA . LEU A 1 721 ? 17.820 22.645 -11.143 1.00 80.38 721 LEU A CA 1
ATOM 5859 C C . LEU A 1 721 ? 18.983 23.117 -10.267 1.00 80.38 721 LEU A C 1
ATOM 5861 O O . LEU A 1 721 ? 19.704 24.039 -10.647 1.00 80.38 721 LEU A O 1
ATOM 5865 N N . SER A 1 722 ? 19.193 22.496 -9.106 1.00 87.00 722 SER A N 1
ATOM 5866 C CA . SER A 1 722 ? 20.391 22.741 -8.290 1.00 87.00 722 SER A CA 1
ATOM 5867 C C . SER A 1 722 ? 21.667 22.386 -9.036 1.00 87.00 722 SER A C 1
ATOM 5869 O O . SER A 1 722 ? 21.709 21.427 -9.806 1.00 87.00 722 SER A O 1
ATOM 5871 N N . TRP A 1 723 ? 22.743 23.111 -8.750 1.00 89.56 723 TRP A N 1
ATOM 5872 C CA . TRP A 1 723 ? 24.070 22.692 -9.174 1.00 89.56 723 TRP A CA 1
ATOM 5873 C C . TRP A 1 723 ? 24.555 21.521 -8.311 1.00 89.56 723 TRP A C 1
ATOM 5875 O O . TRP A 1 723 ? 24.646 21.661 -7.094 1.00 89.56 723 TRP A O 1
ATOM 5885 N N . VAL A 1 724 ? 24.905 20.400 -8.946 1.00 89.62 724 VAL A N 1
ATOM 5886 C CA . VAL A 1 724 ? 25.414 19.178 -8.302 1.00 89.62 724 VAL A CA 1
ATOM 5887 C C . VAL A 1 724 ? 26.815 18.867 -8.849 1.00 89.62 724 VAL A C 1
ATOM 5889 O O . VAL A 1 724 ? 26.986 18.866 -10.070 1.00 89.62 724 VAL A O 1
ATOM 5892 N N . PRO A 1 725 ? 27.830 18.604 -8.002 1.00 89.00 725 PRO A N 1
ATOM 5893 C CA . PRO A 1 725 ? 29.139 18.161 -8.455 1.00 89.00 725 PRO A CA 1
ATOM 5894 C C . PRO A 1 725 ? 29.098 16.690 -8.877 1.00 89.00 725 PRO A C 1
ATOM 5896 O O . PRO A 1 725 ? 28.518 15.839 -8.209 1.00 89.00 725 PRO A O 1
ATOM 5899 N N . GLU A 1 726 ? 29.812 16.368 -9.950 1.00 86.06 726 GLU A N 1
ATOM 5900 C CA . GLU A 1 726 ? 29.989 14.993 -10.435 1.00 86.06 726 GLU A CA 1
ATOM 5901 C C . GLU A 1 726 ? 30.968 14.140 -9.591 1.00 86.06 726 GLU A C 1
ATOM 5903 O O . GLU A 1 726 ? 31.276 13.002 -9.947 1.00 86.06 726 GLU A O 1
ATOM 5908 N N . GLN A 1 727 ? 31.488 14.667 -8.477 1.00 90.12 727 GLN A N 1
ATOM 5909 C CA . GLN A 1 727 ? 32.488 14.007 -7.628 1.00 90.12 727 GLN A CA 1
ATOM 5910 C C . GLN A 1 727 ? 32.185 14.240 -6.141 1.00 90.12 727 GLN A C 1
ATOM 5912 O O . GLN A 1 727 ? 31.641 15.281 -5.777 1.00 90.12 727 GLN A O 1
ATOM 5917 N N . GLY A 1 728 ? 32.565 13.286 -5.282 1.00 85.69 728 GLY A N 1
ATOM 5918 C CA . GLY A 1 728 ? 32.442 13.393 -3.819 1.00 85.69 728 GLY A CA 1
ATOM 5919 C C . GLY A 1 728 ? 31.600 12.307 -3.139 1.00 85.69 728 GLY A C 1
ATOM 5920 O O . GLY A 1 728 ? 31.614 12.225 -1.915 1.00 85.69 728 GLY A O 1
ATOM 5921 N N . THR A 1 729 ? 30.897 11.457 -3.895 1.00 88.56 729 THR A N 1
ATOM 5922 C CA . THR A 1 729 ? 30.315 10.211 -3.362 1.00 88.56 729 THR A CA 1
ATOM 5923 C C . THR A 1 729 ? 31.331 9.065 -3.405 1.00 88.56 729 THR A C 1
ATOM 5925 O O . THR A 1 729 ? 32.108 8.952 -4.354 1.00 88.56 729 THR A O 1
ATOM 5928 N N . VAL A 1 730 ? 31.286 8.205 -2.386 1.00 88.31 730 VAL A N 1
ATOM 5929 C CA . VAL A 1 730 ? 31.963 6.896 -2.331 1.00 88.31 730 VAL A CA 1
ATOM 5930 C C . VAL A 1 730 ? 30.968 5.727 -2.252 1.00 88.31 730 VAL A C 1
ATOM 5932 O O . VAL A 1 730 ? 31.388 4.575 -2.204 1.00 88.31 730 VAL A O 1
ATOM 5935 N N . GLY A 1 731 ? 29.655 6.002 -2.231 1.00 81.88 731 GLY A N 1
ATOM 5936 C CA . GLY A 1 731 ? 28.613 4.981 -2.068 1.00 81.88 731 GLY A CA 1
ATOM 5937 C C . GLY A 1 731 ? 28.758 4.160 -0.777 1.00 81.88 731 GLY A C 1
ATOM 5938 O O . GLY A 1 731 ? 28.771 2.934 -0.821 1.00 81.88 731 GLY A O 1
ATOM 5939 N N . ALA A 1 732 ? 28.934 4.832 0.366 1.00 69.62 732 ALA A N 1
ATOM 5940 C CA . ALA A 1 732 ? 29.074 4.191 1.681 1.00 69.62 732 ALA A CA 1
ATOM 5941 C C . ALA A 1 732 ? 27.740 4.172 2.442 1.00 69.62 732 ALA A C 1
ATOM 5943 O O . ALA A 1 732 ? 27.124 3.129 2.629 1.00 69.62 732 ALA A O 1
ATOM 5944 N N . SER A 1 733 ? 27.271 5.361 2.826 1.00 65.31 733 SER A N 1
ATOM 5945 C CA . SER A 1 733 ? 25.996 5.610 3.506 1.00 65.31 733 SER A CA 1
ATOM 5946 C C . SER A 1 733 ? 25.087 6.545 2.685 1.00 65.31 733 SER A C 1
ATOM 5948 O O . SER A 1 733 ? 24.326 7.347 3.226 1.00 65.31 733 SER A O 1
ATOM 5950 N N . GLY A 1 734 ? 25.204 6.448 1.354 1.00 75.62 734 GLY A N 1
ATOM 5951 C CA . GLY A 1 734 ? 24.529 7.289 0.361 1.00 75.62 734 GLY A CA 1
ATOM 5952 C C . GLY A 1 734 ? 25.465 8.218 -0.424 1.00 75.62 734 GLY A C 1
ATOM 5953 O O . GLY A 1 734 ? 26.667 8.311 -0.163 1.00 75.62 734 GLY A O 1
ATOM 5954 N N . ASP A 1 735 ? 24.892 8.936 -1.387 1.00 85.88 735 ASP A N 1
ATOM 5955 C CA . ASP A 1 735 ? 25.530 9.939 -2.242 1.00 85.88 735 ASP A CA 1
ATOM 5956 C C . ASP A 1 735 ? 25.646 11.296 -1.531 1.00 85.88 735 ASP A C 1
ATOM 5958 O O . ASP A 1 735 ? 25.250 12.337 -2.057 1.00 85.88 735 ASP A O 1
ATOM 5962 N N . LEU A 1 736 ? 26.206 11.275 -0.316 1.00 85.50 736 LEU A N 1
ATOM 5963 C CA . LEU A 1 736 ? 26.126 12.365 0.661 1.00 85.50 736 LEU A CA 1
ATOM 5964 C C . LEU A 1 736 ? 26.474 13.745 0.077 1.00 85.50 736 LEU A C 1
ATOM 5966 O O . LEU A 1 736 ? 25.673 14.667 0.179 1.00 85.50 736 LEU A O 1
ATOM 5970 N N . ALA A 1 737 ? 27.646 13.908 -0.550 1.00 87.75 737 ALA A N 1
ATOM 5971 C CA . ALA A 1 737 ? 28.097 15.213 -1.050 1.00 87.75 737 ALA A CA 1
ATOM 5972 C C . ALA A 1 737 ? 27.383 15.685 -2.344 1.00 87.75 737 ALA A C 1
ATOM 5974 O O . ALA A 1 737 ? 27.017 16.861 -2.419 1.00 87.75 737 ALA A O 1
ATOM 5975 N N . PRO A 1 738 ? 27.119 14.829 -3.352 1.00 88.50 738 PRO A N 1
ATOM 5976 C CA . PRO A 1 738 ? 26.257 15.197 -4.478 1.00 88.50 738 PRO A CA 1
ATOM 5977 C C . PRO A 1 738 ? 24.827 15.568 -4.059 1.00 88.50 738 PRO A C 1
ATOM 5979 O O . PRO A 1 738 ? 24.311 16.605 -4.482 1.00 88.50 738 PRO A O 1
ATOM 5982 N N . LEU A 1 739 ? 24.197 14.775 -3.187 1.00 88.69 739 LEU A N 1
ATOM 5983 C CA . LEU A 1 739 ? 22.831 15.033 -2.729 1.00 88.69 739 LEU A CA 1
ATOM 5984 C C . LEU A 1 739 ? 22.754 16.221 -1.768 1.00 88.69 739 LEU A C 1
ATOM 5986 O O . LEU A 1 739 ? 21.792 16.978 -1.841 1.00 88.69 739 LEU A O 1
ATOM 5990 N N . ALA A 1 740 ? 23.800 16.488 -0.981 1.00 86.19 740 ALA A N 1
ATOM 5991 C CA . ALA A 1 740 ? 23.968 17.760 -0.279 1.00 86.19 740 ALA A CA 1
ATOM 5992 C C . ALA A 1 740 ? 23.903 18.956 -1.245 1.00 86.19 740 ALA A C 1
ATOM 5994 O O . ALA A 1 740 ? 23.237 19.952 -0.983 1.00 86.19 740 ALA A O 1
ATOM 5995 N N . HIS A 1 741 ? 24.556 18.880 -2.400 1.00 88.12 741 HIS A N 1
ATOM 5996 C CA . HIS A 1 741 ? 24.516 19.973 -3.369 1.00 88.12 741 HIS A CA 1
ATOM 5997 C C . HIS A 1 741 ? 23.173 20.105 -4.101 1.00 88.12 741 HIS A C 1
ATOM 5999 O O . HIS A 1 741 ? 22.737 21.233 -4.347 1.00 88.12 741 HIS A O 1
ATOM 6005 N N . LEU A 1 742 ? 22.468 18.993 -4.349 1.00 86.06 742 LEU A N 1
ATOM 6006 C CA . LEU A 1 742 ? 21.060 19.019 -4.758 1.00 86.06 742 LEU A CA 1
ATOM 6007 C C . LEU A 1 742 ? 20.247 19.812 -3.719 1.00 86.06 742 LEU A C 1
ATOM 6009 O O . LEU A 1 742 ? 19.646 20.836 -4.047 1.00 86.06 742 LEU A O 1
ATOM 6013 N N . ALA A 1 743 ? 20.344 19.394 -2.461 1.00 85.38 743 ALA A N 1
ATOM 6014 C CA . ALA A 1 743 ? 19.729 19.969 -1.269 1.00 85.38 743 ALA A CA 1
ATOM 6015 C C . ALA A 1 743 ? 20.059 21.469 -1.020 1.00 85.38 743 ALA A C 1
ATOM 6017 O O . ALA A 1 743 ? 19.179 22.249 -0.646 1.00 85.38 743 ALA A O 1
ATOM 6018 N N . LEU A 1 744 ? 21.289 21.930 -1.281 1.00 85.44 744 LEU A N 1
ATOM 6019 C CA . LEU A 1 744 ? 21.685 23.339 -1.101 1.00 85.44 744 LEU A CA 1
ATOM 6020 C C . LEU A 1 744 ? 20.890 24.294 -1.996 1.00 85.44 744 LEU A C 1
ATOM 6022 O O . LEU A 1 744 ? 20.246 25.211 -1.484 1.00 85.44 744 LEU A O 1
ATOM 6026 N N . GLY A 1 745 ? 20.925 24.070 -3.315 1.00 84.25 745 GLY A N 1
ATOM 6027 C CA . GLY A 1 745 ? 20.192 24.904 -4.275 1.00 84.25 745 GLY A CA 1
ATOM 6028 C C . GLY A 1 745 ? 18.692 24.818 -4.049 1.00 84.25 745 GLY A C 1
ATOM 6029 O O . GLY A 1 745 ? 17.987 25.824 -4.101 1.00 84.25 745 GLY A O 1
ATOM 6030 N N . LEU A 1 746 ? 18.239 23.622 -3.680 1.00 82.12 746 LEU A N 1
ATOM 6031 C CA . LEU A 1 746 ? 16.882 23.362 -3.265 1.00 82.12 746 LEU A CA 1
ATOM 6032 C C . LEU A 1 746 ? 16.469 24.351 -2.132 1.00 82.12 746 LEU A C 1
ATOM 6034 O O . LEU A 1 746 ? 15.423 24.968 -2.248 1.00 82.12 746 LEU A O 1
ATOM 6038 N N . MET A 1 747 ? 17.291 24.654 -1.114 1.00 83.19 747 MET A N 1
ATOM 6039 C CA . MET A 1 747 ? 16.952 25.665 -0.073 1.00 83.19 747 MET A CA 1
ATOM 6040 C C . MET A 1 747 ? 17.492 27.084 -0.319 1.00 83.19 747 MET A C 1
ATOM 6042 O O . MET A 1 747 ? 17.766 27.831 0.623 1.00 83.19 747 MET A O 1
ATOM 6046 N N . GLY A 1 748 ? 17.681 27.476 -1.578 1.00 86.12 748 GLY A N 1
ATOM 6047 C CA . GLY A 1 748 ? 18.125 28.827 -1.932 1.00 86.12 748 GLY A CA 1
ATOM 6048 C C . GLY A 1 748 ? 19.609 29.113 -1.660 1.00 86.12 748 GLY A C 1
ATOM 6049 O O . GLY A 1 748 ? 20.066 30.237 -1.865 1.00 86.12 748 GLY A O 1
ATOM 6050 N N . GLN A 1 749 ? 20.397 28.112 -1.258 1.00 86.00 749 GLN A N 1
ATOM 6051 C CA . GLN A 1 749 ? 21.836 28.241 -1.022 1.00 86.00 749 GLN A CA 1
ATOM 6052 C C . GLN A 1 749 ? 22.658 27.776 -2.235 1.00 86.00 749 GLN A C 1
ATOM 6054 O O . GLN A 1 749 ? 22.232 26.953 -3.036 1.00 86.00 749 GLN A O 1
ATOM 6059 N N . GLY A 1 750 ? 23.881 28.282 -2.402 1.00 88.62 750 GLY A N 1
ATOM 6060 C CA . GLY A 1 750 ? 24.718 27.897 -3.544 1.00 88.62 750 GLY A CA 1
ATOM 6061 C C . GLY A 1 750 ? 24.148 28.362 -4.894 1.00 88.62 750 GLY A C 1
ATOM 6062 O O . GLY A 1 750 ? 23.833 29.543 -5.063 1.00 88.62 750 GLY A O 1
ATOM 6063 N N . ARG A 1 751 ? 24.081 27.461 -5.886 1.00 91.38 751 ARG A N 1
ATOM 6064 C CA . ARG A 1 751 ? 23.711 27.782 -7.279 1.00 91.38 751 ARG A CA 1
ATOM 6065 C C . ARG A 1 751 ? 22.573 26.911 -7.795 1.00 91.38 751 ARG A C 1
ATOM 6067 O O . ARG A 1 751 ? 22.522 25.718 -7.510 1.00 91.38 751 ARG A O 1
ATOM 6074 N N . MET A 1 752 ? 21.728 27.509 -8.627 1.00 89.81 752 MET A N 1
ATOM 6075 C CA . MET A 1 752 ? 20.600 26.857 -9.289 1.00 89.81 752 MET A CA 1
ATOM 6076 C C . MET A 1 752 ? 20.419 27.433 -10.700 1.00 89.81 752 MET A C 1
ATOM 6078 O O . MET A 1 752 ? 20.872 28.544 -10.991 1.00 89.81 752 MET A O 1
ATOM 6082 N N . TRP A 1 753 ? 19.781 26.668 -11.579 1.00 88.25 753 TRP A N 1
ATOM 6083 C CA . TRP A 1 753 ? 19.411 27.048 -12.938 1.00 88.25 753 TRP A CA 1
ATOM 6084 C C . TRP A 1 753 ? 17.894 27.064 -13.103 1.00 88.25 753 TRP A C 1
ATOM 6086 O O . TRP A 1 753 ? 17.198 26.240 -12.515 1.00 88.25 753 TRP A O 1
ATOM 6096 N N . SER A 1 754 ? 17.395 27.951 -13.958 1.00 81.06 754 SER A N 1
ATOM 6097 C CA . SER A 1 754 ? 16.056 27.860 -14.548 1.00 81.06 754 SER A CA 1
ATOM 6098 C C . SER A 1 754 ? 16.087 28.398 -15.986 1.00 81.06 754 SER A C 1
ATOM 6100 O O . SER A 1 754 ? 17.032 29.122 -16.333 1.00 81.06 754 SER A O 1
ATOM 6102 N N . PRO A 1 755 ? 15.053 28.132 -16.808 1.00 73.44 755 PRO A N 1
ATOM 6103 C CA . PRO A 1 755 ? 14.941 28.710 -18.148 1.00 73.44 755 PRO A CA 1
ATOM 6104 C C . PRO A 1 755 ? 14.911 30.248 -18.161 1.00 73.44 755 PRO A C 1
ATOM 6106 O O . PRO A 1 755 ? 15.326 30.854 -19.145 1.00 73.44 755 PRO A O 1
ATOM 6109 N N . GLU A 1 756 ? 14.436 30.882 -17.082 1.00 79.38 756 GLU A N 1
ATOM 6110 C CA . GLU A 1 756 ? 14.282 32.341 -16.989 1.00 79.38 756 GLU A CA 1
ATOM 6111 C C . GLU A 1 756 ? 15.536 33.047 -16.436 1.00 79.38 756 GLU A C 1
ATOM 6113 O O . GLU A 1 756 ? 15.870 34.160 -16.845 1.00 79.38 756 GLU A O 1
ATOM 6118 N N . THR A 1 757 ? 16.253 32.407 -15.505 1.00 82.88 757 THR A N 1
ATOM 6119 C CA . THR A 1 757 ? 17.408 33.011 -14.814 1.00 82.88 757 THR A CA 1
ATOM 6120 C C . THR A 1 757 ? 18.764 32.600 -15.374 1.00 82.88 757 THR A C 1
ATOM 6122 O O . THR A 1 757 ? 19.758 33.279 -15.114 1.00 82.88 757 THR A O 1
ATOM 6125 N N . GLY A 1 758 ? 18.848 31.451 -16.051 1.00 85.31 758 GLY A N 1
ATOM 6126 C CA . GLY A 1 758 ? 20.117 30.743 -16.210 1.00 85.31 758 GLY A CA 1
ATOM 6127 C C . GLY A 1 758 ? 20.734 30.352 -14.856 1.00 85.31 758 GLY A C 1
ATOM 6128 O O . GLY A 1 758 ? 20.049 30.322 -13.832 1.00 85.31 758 GLY A O 1
ATOM 6129 N N . TRP A 1 759 ? 22.039 30.053 -14.844 1.00 90.25 759 TRP A N 1
ATOM 6130 C CA . TRP A 1 759 ? 22.781 29.677 -13.632 1.00 90.25 759 TRP A CA 1
ATOM 6131 C C . TRP A 1 759 ? 23.087 30.887 -12.736 1.00 90.25 759 TRP A C 1
ATOM 6133 O O . TRP A 1 759 ? 24.031 31.631 -13.011 1.00 90.25 759 TRP A O 1
ATOM 6143 N N . THR A 1 760 ? 22.379 31.031 -11.617 1.00 93.88 760 THR A N 1
ATOM 6144 C CA . THR A 1 760 ? 22.580 32.124 -10.646 1.00 93.88 760 THR A CA 1
ATOM 6145 C C . THR A 1 760 ? 22.537 31.614 -9.193 1.00 93.88 760 THR A C 1
ATOM 6147 O O . THR A 1 760 ? 22.597 30.404 -8.959 1.00 93.88 760 THR A O 1
ATOM 6150 N N . ASN A 1 761 ? 22.519 32.517 -8.208 1.00 93.75 761 ASN A N 1
ATOM 6151 C CA . ASN A 1 761 ? 22.276 32.182 -6.804 1.00 93.75 761 ASN A CA 1
ATOM 6152 C C . ASN A 1 761 ? 20.883 31.552 -6.650 1.00 93.75 761 ASN A C 1
ATOM 6154 O O . ASN A 1 761 ? 19.912 32.045 -7.225 1.00 93.75 761 ASN A O 1
ATOM 6158 N N . ALA A 1 762 ? 20.784 30.470 -5.882 1.00 90.19 762 ALA A N 1
ATOM 6159 C CA . ALA A 1 762 ? 19.559 29.686 -5.832 1.00 90.19 762 ALA A CA 1
ATOM 6160 C C . ALA A 1 762 ? 18.352 30.422 -5.219 1.00 90.19 762 ALA A C 1
ATOM 6162 O O . ALA A 1 762 ? 17.240 30.251 -5.715 1.00 90.19 762 ALA A O 1
ATOM 6163 N N . MET A 1 763 ? 18.563 31.305 -4.235 1.00 91.00 763 MET A N 1
ATOM 6164 C CA . MET A 1 763 ? 17.510 32.155 -3.663 1.00 91.00 763 MET A CA 1
ATOM 6165 C C . MET A 1 763 ? 16.808 32.960 -4.763 1.00 91.00 763 MET A C 1
ATOM 6167 O O . MET A 1 763 ? 15.589 32.914 -4.889 1.00 91.00 763 MET A O 1
ATOM 6171 N N . THR A 1 764 ? 17.589 33.591 -5.646 1.00 89.81 764 THR A N 1
ATOM 6172 C CA . THR A 1 764 ? 17.077 34.378 -6.779 1.00 89.81 764 THR A CA 1
ATOM 6173 C C . THR A 1 764 ? 16.290 33.533 -7.785 1.00 89.81 764 THR A C 1
ATOM 6175 O O . THR A 1 764 ? 15.387 34.052 -8.438 1.00 89.81 764 THR A O 1
ATOM 6178 N N . VAL A 1 765 ? 16.604 32.241 -7.935 1.00 87.31 765 VAL A N 1
ATOM 6179 C CA . VAL A 1 765 ? 15.832 31.343 -8.812 1.00 87.31 765 VAL A CA 1
ATOM 6180 C C . VAL A 1 765 ? 14.472 31.025 -8.197 1.00 87.31 765 VAL A C 1
ATOM 6182 O O . VAL A 1 765 ? 13.456 31.160 -8.879 1.00 87.31 765 VAL A O 1
ATOM 6185 N N . LEU A 1 766 ? 14.451 30.659 -6.912 1.00 85.00 766 LEU A N 1
ATOM 6186 C CA . LEU A 1 766 ? 13.225 30.365 -6.169 1.00 85.00 766 LEU A CA 1
ATOM 6187 C C . LEU A 1 766 ? 12.298 31.591 -6.118 1.00 85.00 766 LEU A C 1
ATOM 6189 O O . LEU A 1 766 ? 11.137 31.484 -6.510 1.00 85.00 766 LEU A O 1
ATOM 6193 N N . GLU A 1 767 ? 12.835 32.762 -5.757 1.00 86.88 767 GLU A N 1
ATOM 6194 C CA . GLU A 1 767 ? 12.106 34.037 -5.693 1.00 86.88 767 GLU A CA 1
ATOM 6195 C C . GLU A 1 767 ? 11.386 34.371 -7.009 1.00 86.88 767 GLU A C 1
ATOM 6197 O O . GLU A 1 767 ? 10.208 34.730 -6.986 1.00 86.88 767 GLU A O 1
ATOM 6202 N N . ARG A 1 768 ? 12.049 34.212 -8.167 1.00 82.50 768 ARG A N 1
ATOM 6203 C CA . ARG A 1 768 ? 11.413 34.473 -9.473 1.00 82.50 768 ARG A CA 1
ATOM 6204 C C . ARG A 1 768 ? 10.303 33.485 -9.823 1.00 82.50 768 ARG A C 1
ATOM 6206 O O . ARG A 1 768 ? 9.324 33.878 -10.448 1.00 82.50 768 ARG A O 1
ATOM 6213 N N . HIS A 1 769 ? 10.421 32.234 -9.383 1.00 78.81 769 HIS A N 1
ATOM 6214 C CA . HIS A 1 769 ? 9.414 31.195 -9.626 1.00 78.81 769 HIS A CA 1
ATOM 6215 C C . HIS A 1 769 ? 8.299 31.194 -8.563 1.00 78.81 769 HIS A C 1
ATOM 6217 O O . HIS A 1 769 ? 7.470 30.286 -8.545 1.00 78.81 769 HIS A O 1
ATOM 6223 N N . GLY A 1 770 ? 8.269 32.191 -7.667 1.00 79.06 770 GLY A N 1
ATOM 6224 C CA . GLY A 1 770 ? 7.296 32.282 -6.574 1.00 79.06 770 GLY A CA 1
ATOM 6225 C C . GLY A 1 770 ? 7.462 31.198 -5.503 1.00 79.06 770 GLY A C 1
ATOM 6226 O O . GLY A 1 770 ? 6.542 30.966 -4.721 1.00 79.06 770 GLY A O 1
ATOM 6227 N N . LEU A 1 771 ? 8.614 30.520 -5.471 1.00 78.69 771 LEU A N 1
ATOM 6228 C CA . LEU A 1 771 ? 8.922 29.458 -4.520 1.00 78.69 771 LEU A CA 1
ATOM 6229 C C . LEU A 1 771 ? 9.624 30.016 -3.280 1.00 78.69 771 LEU A C 1
ATOM 6231 O O . LEU A 1 771 ? 10.515 30.859 -3.368 1.00 78.69 771 LEU A O 1
ATOM 6235 N N . THR A 1 772 ? 9.285 29.466 -2.119 1.00 79.31 772 THR A N 1
ATOM 6236 C CA . THR A 1 772 ? 10.048 29.655 -0.882 1.00 79.31 772 THR A CA 1
ATOM 6237 C C . THR A 1 772 ? 11.054 28.512 -0.691 1.00 79.31 772 THR A C 1
ATOM 6239 O O . THR A 1 772 ? 10.708 27.355 -0.959 1.00 79.31 772 THR A O 1
ATOM 6242 N N . PRO A 1 773 ? 12.263 28.772 -0.162 1.00 83.31 773 PRO A N 1
ATOM 6243 C CA . PRO A 1 773 ? 13.069 27.733 0.487 1.00 83.31 773 PRO A CA 1
ATOM 6244 C C . PRO A 1 773 ? 12.262 27.037 1.598 1.00 83.31 773 PRO A C 1
ATOM 6246 O O . PRO A 1 773 ? 11.508 27.721 2.298 1.00 83.31 773 PRO A O 1
ATOM 6249 N N . ILE A 1 774 ? 12.403 25.720 1.804 1.00 78.56 774 ILE A N 1
ATOM 6250 C CA . ILE A 1 774 ? 11.823 25.084 2.997 1.00 78.56 774 ILE A CA 1
ATOM 6251 C C . ILE A 1 774 ? 12.659 25.437 4.233 1.00 78.56 774 ILE A C 1
ATOM 6253 O O . ILE A 1 774 ? 13.706 26.073 4.155 1.00 78.56 774 ILE A O 1
ATOM 6257 N N . SER A 1 775 ? 12.190 25.026 5.406 1.00 78.50 775 SER A N 1
ATOM 6258 C CA . SER A 1 775 ? 13.014 24.927 6.609 1.00 78.50 775 SER A CA 1
ATOM 6259 C C . SER A 1 775 ? 12.890 23.493 7.089 1.00 78.50 775 SER A C 1
ATOM 6261 O O . SER A 1 775 ? 11.780 23.062 7.397 1.00 78.50 775 SER A O 1
ATOM 6263 N N . LEU A 1 776 ? 14.004 22.766 7.150 1.00 73.38 776 LEU A N 1
ATOM 6264 C CA . LEU A 1 776 ? 13.974 21.347 7.491 1.00 73.38 776 LEU A CA 1
ATOM 6265 C C . LEU A 1 776 ? 13.489 21.081 8.916 1.00 73.38 776 LEU A C 1
ATOM 6267 O O . LEU A 1 776 ? 13.802 21.815 9.860 1.00 73.38 776 LEU A O 1
ATOM 6271 N N . LYS A 1 777 ? 12.770 19.970 9.052 1.00 79.69 777 LYS A N 1
ATOM 6272 C CA . LYS A 1 777 ? 12.420 19.315 10.312 1.00 79.69 777 LYS A CA 1
ATOM 6273 C C . LYS A 1 777 ? 13.440 18.199 10.629 1.00 79.69 777 LYS A C 1
ATOM 6275 O O . LYS A 1 777 ? 14.206 17.784 9.757 1.00 79.69 777 LYS A O 1
ATOM 6280 N N . PRO A 1 778 ? 13.465 17.669 11.865 1.00 73.19 778 PRO A N 1
ATOM 6281 C CA . PRO A 1 778 ? 14.316 16.536 12.236 1.00 73.19 778 PRO A CA 1
ATOM 6282 C C . PRO A 1 778 ? 14.206 15.325 11.292 1.00 73.19 778 PRO A C 1
ATOM 6284 O O . PRO A 1 778 ? 13.124 15.001 10.809 1.00 73.19 778 PRO A O 1
ATOM 6287 N N . LYS A 1 779 ? 15.337 14.644 11.058 1.00 73.44 779 LYS A N 1
ATOM 6288 C CA . LYS A 1 779 ? 15.565 13.579 10.057 1.00 73.44 779 LYS A CA 1
ATOM 6289 C C . LYS A 1 779 ? 15.446 13.993 8.578 1.00 73.44 779 LYS A C 1
ATOM 6291 O O . LYS A 1 779 ? 15.970 13.261 7.740 1.00 73.44 779 LYS A O 1
ATOM 6296 N N . GLU A 1 780 ? 14.810 15.110 8.220 1.00 76.75 780 GLU A N 1
ATOM 6297 C CA . GLU A 1 780 ? 14.621 15.473 6.804 1.00 76.75 780 GLU A CA 1
ATOM 6298 C C . GLU A 1 780 ? 15.956 15.710 6.078 1.00 76.75 780 GLU A C 1
ATOM 6300 O O . GLU A 1 780 ? 16.119 15.218 4.966 1.00 76.75 780 GLU A O 1
ATOM 6305 N N . GLY A 1 781 ? 16.943 16.346 6.725 1.00 75.06 781 GLY A N 1
ATOM 6306 C CA . GLY A 1 781 ? 18.279 16.561 6.150 1.00 75.06 781 GLY A CA 1
ATOM 6307 C C . GLY A 1 781 ? 18.989 15.246 5.821 1.00 75.06 781 GLY A C 1
ATOM 6308 O O . GLY A 1 781 ? 19.401 15.027 4.684 1.00 75.06 781 GLY A O 1
ATOM 6309 N N . LEU A 1 782 ? 19.026 14.303 6.774 1.00 74.69 782 LEU A N 1
ATOM 6310 C CA . LEU A 1 782 ? 19.587 12.971 6.509 1.00 74.69 782 LEU A CA 1
ATOM 6311 C C . LEU A 1 782 ? 18.810 12.224 5.413 1.00 74.69 782 LEU A C 1
ATOM 6313 O O . LEU A 1 782 ? 19.423 11.573 4.573 1.00 74.69 782 LEU A O 1
ATOM 6317 N N . ALA A 1 783 ? 17.477 12.310 5.406 1.00 76.44 783 ALA A N 1
ATOM 6318 C CA . ALA A 1 783 ? 16.634 11.617 4.429 1.00 76.44 783 ALA A CA 1
ATOM 6319 C C . ALA A 1 783 ? 16.799 12.139 2.987 1.00 76.44 783 ALA A C 1
ATOM 6321 O O . ALA A 1 783 ? 16.473 11.417 2.049 1.00 76.44 783 ALA A O 1
ATOM 6322 N N . LEU A 1 784 ? 17.307 13.362 2.811 1.00 79.38 784 LEU A N 1
ATOM 6323 C CA . LEU A 1 784 ? 17.603 13.955 1.505 1.00 79.38 784 LEU A CA 1
ATOM 6324 C C . LEU A 1 784 ? 18.967 13.533 0.939 1.00 79.38 784 LEU A C 1
ATOM 6326 O O . LEU A 1 784 ? 19.147 13.600 -0.275 1.00 79.38 784 LEU A O 1
ATOM 6330 N N . ILE A 1 785 ? 19.916 13.117 1.790 1.00 82.25 785 ILE A N 1
ATOM 6331 C CA . ILE A 1 785 ? 21.304 12.819 1.382 1.00 82.25 785 ILE A CA 1
ATOM 6332 C C . ILE A 1 785 ? 21.721 11.350 1.548 1.00 82.25 785 ILE A C 1
ATOM 6334 O O . ILE A 1 785 ? 22.672 10.905 0.908 1.00 82.25 785 ILE A O 1
ATOM 6338 N N . ASN A 1 786 ? 21.029 10.587 2.397 1.00 82.44 786 ASN A N 1
ATOM 6339 C CA . ASN A 1 786 ? 21.289 9.167 2.628 1.00 82.44 786 ASN A CA 1
ATOM 6340 C C . ASN A 1 786 ? 20.479 8.320 1.636 1.00 82.44 786 ASN A C 1
ATOM 6342 O O . ASN A 1 786 ? 19.337 7.940 1.894 1.00 82.44 786 ASN A O 1
ATOM 6346 N N . GLY A 1 787 ? 21.078 8.083 0.471 1.00 83.75 787 GLY A N 1
ATOM 6347 C CA . GLY A 1 787 ? 20.588 7.170 -0.557 1.00 83.75 787 GLY A CA 1
ATOM 6348 C C . GLY A 1 787 ? 21.442 7.219 -1.821 1.00 83.75 787 GLY A C 1
ATOM 6349 O O . GLY A 1 787 ? 22.341 8.046 -1.934 1.00 83.75 787 GLY A O 1
ATOM 6350 N N . THR A 1 788 ? 21.196 6.315 -2.765 1.00 85.69 788 THR A N 1
ATOM 6351 C CA . THR A 1 788 ? 22.017 6.115 -3.975 1.00 85.69 788 THR A CA 1
ATOM 6352 C C . THR A 1 788 ? 21.399 6.747 -5.229 1.00 85.69 788 THR A C 1
ATOM 6354 O O . THR A 1 788 ? 21.523 6.229 -6.342 1.00 85.69 788 THR A O 1
ATOM 6357 N N . GLN A 1 789 ? 20.686 7.870 -5.073 1.00 84.00 789 GLN A N 1
ATOM 6358 C CA . GLN A 1 789 ? 19.933 8.506 -6.159 1.00 84.00 789 GLN A CA 1
ATOM 6359 C C . GLN A 1 789 ? 20.829 9.102 -7.260 1.00 84.00 789 GLN A C 1
ATOM 6361 O O . GLN A 1 789 ? 20.406 9.128 -8.416 1.00 84.00 789 GLN A O 1
ATOM 6366 N N . MET A 1 790 ? 22.057 9.550 -6.963 1.00 85.88 790 MET A N 1
ATOM 6367 C CA . MET A 1 790 ? 22.975 10.044 -8.002 1.00 85.88 790 MET A CA 1
ATOM 6368 C C . MET A 1 790 ? 23.542 8.872 -8.810 1.00 85.88 790 MET A C 1
ATOM 6370 O O . MET A 1 790 ? 23.541 8.916 -10.041 1.00 85.88 790 MET A O 1
ATOM 6374 N N . ILE A 1 791 ? 23.962 7.806 -8.119 1.00 87.69 791 ILE A N 1
ATOM 6375 C CA . ILE A 1 791 ? 24.433 6.555 -8.733 1.00 87.69 791 ILE A CA 1
ATOM 6376 C C . ILE A 1 791 ? 23.344 5.965 -9.631 1.00 87.69 791 ILE A C 1
ATOM 6378 O O . ILE A 1 791 ? 23.606 5.627 -10.785 1.00 87.69 791 ILE A O 1
ATOM 6382 N N . SER A 1 792 ? 22.117 5.876 -9.119 1.00 84.06 792 SER A N 1
ATOM 6383 C CA . SER A 1 792 ? 20.986 5.274 -9.827 1.00 84.06 792 SER A CA 1
ATOM 6384 C C . SER A 1 792 ? 20.498 6.131 -10.996 1.00 84.06 792 SER A C 1
ATOM 6386 O O . SER A 1 792 ? 20.132 5.576 -12.026 1.00 84.06 792 SER A O 1
ATOM 6388 N N . SER A 1 793 ? 20.556 7.464 -10.887 1.00 80.50 793 SER A N 1
ATOM 6389 C CA . SER A 1 793 ? 20.225 8.388 -11.983 1.00 80.50 793 SER A CA 1
ATOM 6390 C C . SER A 1 793 ? 21.219 8.275 -13.148 1.00 80.50 793 SER A C 1
ATOM 6392 O O . SER A 1 793 ? 20.824 7.988 -14.278 1.00 80.50 793 SER A O 1
ATOM 6394 N N . LEU A 1 794 ? 22.524 8.383 -12.869 1.00 84.50 794 LEU A N 1
ATOM 6395 C CA . LEU A 1 794 ? 23.573 8.217 -13.886 1.00 84.50 794 LEU A CA 1
ATOM 6396 C C . LEU A 1 794 ? 23.608 6.787 -14.451 1.00 84.50 794 LEU A C 1
ATOM 6398 O O . LEU A 1 794 ? 23.862 6.589 -15.638 1.00 84.50 794 LEU A O 1
ATOM 6402 N N . GLY A 1 795 ? 23.321 5.788 -13.613 1.00 84.38 795 GLY A N 1
ATOM 6403 C CA . GLY A 1 795 ? 23.158 4.399 -14.028 1.00 84.38 795 GLY A CA 1
ATOM 6404 C C . GLY A 1 795 ? 21.970 4.195 -14.971 1.00 84.38 795 GLY A C 1
ATOM 6405 O O . GLY A 1 795 ? 22.101 3.471 -15.955 1.00 84.38 795 GLY A O 1
ATOM 6406 N N . ALA A 1 796 ? 20.834 4.849 -14.709 1.00 80.44 796 ALA A N 1
ATOM 6407 C CA . ALA A 1 796 ? 19.655 4.792 -15.568 1.00 80.44 796 ALA A CA 1
ATOM 6408 C C . ALA A 1 796 ? 19.916 5.454 -16.929 1.00 80.44 796 ALA A C 1
ATOM 6410 O O . ALA A 1 796 ? 19.657 4.823 -17.953 1.00 80.44 796 ALA A O 1
ATOM 6411 N N . GLU A 1 797 ? 20.513 6.655 -16.963 1.00 81.38 797 GLU A N 1
ATOM 6412 C CA . GLU A 1 797 ? 20.908 7.304 -18.225 1.00 81.38 797 GLU A CA 1
ATOM 6413 C C . GLU A 1 797 ? 21.847 6.397 -19.038 1.00 81.38 797 GLU A C 1
ATOM 6415 O O . GLU A 1 797 ? 21.620 6.159 -20.227 1.00 81.38 797 GLU A O 1
ATOM 6420 N N . ALA A 1 798 ? 22.859 5.819 -18.380 1.00 85.75 798 ALA A N 1
ATOM 6421 C CA . ALA A 1 798 ? 23.788 4.894 -19.018 1.00 85.75 798 ALA A CA 1
ATOM 6422 C C . ALA A 1 798 ? 23.083 3.639 -19.561 1.00 85.75 798 ALA A C 1
ATOM 6424 O O . ALA A 1 798 ? 23.427 3.194 -20.653 1.00 85.75 798 ALA A O 1
ATOM 6425 N N . VAL A 1 799 ? 22.092 3.075 -18.857 1.00 86.25 799 VAL A N 1
ATOM 6426 C CA . VAL A 1 799 ? 21.334 1.893 -19.312 1.00 86.25 799 VAL A CA 1
ATOM 6427 C C . VAL A 1 799 ? 20.380 2.206 -20.466 1.00 86.25 799 VAL A C 1
ATOM 6429 O O . VAL A 1 799 ? 20.279 1.393 -21.388 1.00 86.25 799 VAL A O 1
ATOM 6432 N N . GLU A 1 800 ? 19.684 3.345 -20.462 1.00 83.25 800 GLU A N 1
ATOM 6433 C CA . GLU A 1 800 ? 18.816 3.713 -21.589 1.00 83.25 800 GLU A CA 1
ATOM 6434 C C . GLU A 1 800 ? 19.645 3.998 -22.844 1.00 83.25 800 GLU A C 1
ATOM 6436 O O . GLU A 1 800 ? 19.394 3.400 -23.895 1.00 83.25 800 GLU A O 1
ATOM 6441 N N . ARG A 1 801 ? 20.713 4.800 -22.723 1.00 88.12 801 ARG A N 1
ATOM 6442 C CA . ARG A 1 801 ? 21.646 5.067 -23.829 1.00 88.12 801 ARG A CA 1
ATOM 6443 C C . ARG A 1 801 ? 22.337 3.790 -24.311 1.00 88.12 801 ARG A C 1
ATOM 6445 O O . ARG A 1 801 ? 22.422 3.571 -25.518 1.00 88.12 801 ARG A O 1
ATOM 6452 N N . ALA A 1 802 ? 22.734 2.892 -23.403 1.00 91.56 802 ALA A N 1
ATOM 6453 C CA . ALA A 1 802 ? 23.267 1.575 -23.753 1.00 91.56 802 ALA A CA 1
ATOM 6454 C C . ALA A 1 802 ? 22.266 0.730 -24.556 1.00 91.56 802 ALA A C 1
ATOM 6456 O O . ALA A 1 802 ? 22.649 0.112 -25.549 1.00 91.56 802 ALA A O 1
ATOM 6457 N N . VAL A 1 803 ? 20.983 0.703 -24.182 1.00 89.19 803 VAL A N 1
ATOM 6458 C CA . VAL A 1 803 ? 19.953 -0.039 -24.931 1.00 89.19 803 VAL A CA 1
ATOM 6459 C C . VAL A 1 803 ? 19.698 0.590 -26.303 1.00 89.19 803 VAL A C 1
ATOM 6461 O O . VAL A 1 803 ? 19.690 -0.138 -27.300 1.00 89.19 803 VAL A O 1
ATOM 6464 N N . ALA A 1 804 ? 19.575 1.917 -26.376 1.00 87.56 804 ALA A N 1
ATOM 6465 C CA . ALA A 1 804 ? 19.413 2.668 -27.621 1.00 87.56 804 ALA A CA 1
ATOM 6466 C C . ALA A 1 804 ? 20.582 2.444 -28.600 1.00 87.56 804 ALA A C 1
ATOM 6468 O O . ALA A 1 804 ? 20.368 2.174 -29.787 1.00 87.56 804 ALA A O 1
ATOM 6469 N N . ILE A 1 805 ? 21.832 2.489 -28.123 1.00 96.81 805 ILE A N 1
ATOM 6470 C CA . ILE A 1 805 ? 22.998 2.249 -28.983 1.00 96.81 805 ILE A CA 1
ATOM 6471 C C . ILE A 1 805 ? 23.164 0.767 -29.338 1.00 96.81 805 ILE A C 1
ATOM 6473 O O . ILE A 1 805 ? 23.539 0.457 -30.466 1.00 96.81 805 ILE A O 1
ATOM 6477 N N . THR A 1 806 ? 22.806 -0.166 -28.446 1.00 96.31 806 THR A N 1
ATOM 6478 C CA . THR A 1 806 ? 22.875 -1.613 -28.731 1.00 96.31 806 THR A CA 1
ATOM 6479 C C . THR A 1 806 ? 21.910 -2.015 -29.853 1.00 96.31 806 THR A C 1
ATOM 6481 O O . THR A 1 806 ? 22.293 -2.778 -30.739 1.00 96.31 806 THR A O 1
ATOM 6484 N N . ARG A 1 807 ? 20.686 -1.460 -29.878 1.00 94.62 807 ARG A N 1
ATOM 6485 C CA . ARG A 1 807 ? 19.733 -1.635 -30.995 1.00 94.62 807 ARG A CA 1
ATOM 6486 C C . ARG A 1 807 ? 20.340 -1.195 -32.329 1.00 94.62 807 ARG A C 1
ATOM 6488 O O . ARG A 1 807 ? 20.228 -1.901 -33.326 1.00 94.62 807 ARG A O 1
ATOM 6495 N N . GLN A 1 808 ? 20.984 -0.029 -32.342 1.00 97.62 808 GLN A N 1
ATOM 6496 C CA . GLN A 1 808 ? 21.537 0.580 -33.554 1.00 97.62 808 GLN A CA 1
ATOM 6497 C C . GLN A 1 808 ? 22.854 -0.080 -33.993 1.00 97.62 808 GLN A C 1
ATOM 6499 O O . GLN A 1 808 ? 23.111 -0.176 -35.192 1.00 97.62 808 GLN A O 1
ATOM 6504 N N . ALA A 1 809 ? 23.642 -0.623 -33.059 1.00 98.50 809 ALA A N 1
ATOM 6505 C CA . ALA A 1 809 ? 24.845 -1.401 -33.351 1.00 98.50 809 ALA A CA 1
ATOM 6506 C C . ALA A 1 809 ? 24.553 -2.610 -34.255 1.00 98.50 809 ALA A C 1
ATOM 6508 O O . ALA A 1 809 ? 25.343 -2.905 -35.150 1.00 98.50 809 ALA A O 1
ATOM 6509 N N . ASP A 1 810 ? 23.410 -3.279 -34.065 1.00 98.38 810 ASP A N 1
ATOM 6510 C CA . ASP A 1 810 ? 22.974 -4.389 -34.923 1.00 98.38 810 ASP A CA 1
ATOM 6511 C C . ASP A 1 810 ? 22.730 -3.931 -36.371 1.00 98.38 810 ASP A C 1
ATOM 6513 O O . ASP A 1 810 ? 23.155 -4.594 -37.317 1.00 98.38 810 ASP A O 1
ATOM 6517 N N . VAL A 1 811 ? 22.103 -2.763 -36.545 1.00 98.56 811 VAL A N 1
ATOM 6518 C CA . VAL A 1 811 ? 21.799 -2.168 -37.858 1.00 98.56 811 VAL A CA 1
ATOM 6519 C C . VAL A 1 811 ? 23.076 -1.738 -38.585 1.00 98.56 811 VAL A C 1
ATOM 6521 O O . VAL A 1 811 ? 23.252 -2.013 -39.771 1.00 98.56 811 VAL A O 1
ATOM 6524 N N . ILE A 1 812 ? 23.999 -1.105 -37.859 1.00 98.75 812 ILE A N 1
ATOM 6525 C CA . ILE A 1 812 ? 25.287 -0.636 -38.386 1.00 98.75 812 ILE A CA 1
ATOM 6526 C C . ILE A 1 812 ? 26.176 -1.828 -38.773 1.00 98.75 812 ILE A C 1
ATOM 6528 O O . ILE A 1 812 ? 26.779 -1.829 -39.844 1.00 98.75 812 ILE A O 1
ATOM 6532 N N . ALA A 1 813 ? 26.200 -2.887 -37.963 1.00 98.50 813 ALA A N 1
ATOM 6533 C CA . ALA A 1 813 ? 26.937 -4.105 -38.285 1.00 98.50 813 ALA A CA 1
ATOM 6534 C C . ALA A 1 813 ? 26.341 -4.874 -39.482 1.00 98.50 813 ALA A C 1
ATOM 6536 O O . ALA A 1 813 ? 27.098 -5.481 -40.241 1.00 98.50 813 ALA A O 1
ATOM 6537 N N . ALA A 1 814 ? 25.018 -4.825 -39.689 1.00 97.94 814 ALA A N 1
ATOM 6538 C CA . ALA A 1 814 ? 24.372 -5.366 -40.888 1.00 97.94 814 ALA A CA 1
ATOM 6539 C C . ALA A 1 814 ? 24.735 -4.561 -42.154 1.00 97.94 814 ALA A C 1
ATOM 6541 O O . ALA A 1 814 ? 25.090 -5.160 -43.170 1.00 97.94 814 ALA A O 1
ATOM 6542 N N . LEU A 1 815 ? 24.758 -3.220 -42.076 1.00 97.62 815 LEU A N 1
ATOM 6543 C CA . LEU A 1 815 ? 25.303 -2.355 -43.137 1.00 97.62 815 LEU A CA 1
ATOM 6544 C C . LEU A 1 815 ? 26.749 -2.732 -43.491 1.00 97.62 815 LEU A C 1
ATOM 6546 O O . LEU A 1 815 ? 27.075 -2.887 -44.668 1.00 97.62 815 LEU A O 1
ATOM 6550 N N . THR A 1 816 ? 27.610 -2.912 -42.485 1.00 98.00 816 THR A N 1
ATOM 6551 C CA . THR A 1 816 ? 29.010 -3.306 -42.693 1.00 98.00 816 THR A CA 1
ATOM 6552 C C . THR A 1 816 ? 29.145 -4.705 -43.299 1.00 98.00 816 THR A C 1
ATOM 6554 O O . THR A 1 816 ? 30.044 -4.925 -44.110 1.00 98.00 816 THR A O 1
ATOM 6557 N N . LEU A 1 817 ? 28.260 -5.651 -42.961 1.00 95.69 817 LEU A N 1
ATOM 6558 C CA . LEU A 1 817 ? 28.259 -6.988 -43.562 1.00 95.69 817 LEU A CA 1
ATOM 6559 C C . LEU A 1 817 ? 27.954 -6.936 -45.067 1.00 95.69 817 LEU A C 1
ATOM 6561 O O . LEU A 1 817 ? 28.717 -7.499 -45.851 1.00 95.69 817 LEU A O 1
ATOM 6565 N N . GLU A 1 818 ? 26.884 -6.245 -45.469 1.00 93.88 818 GLU A N 1
ATOM 6566 C CA . GLU A 1 818 ? 26.515 -6.069 -46.885 1.00 93.88 818 GLU A CA 1
ATOM 6567 C C . GLU A 1 818 ? 27.618 -5.304 -47.636 1.00 93.88 818 GLU A C 1
ATOM 6569 O O . GLU A 1 818 ? 28.080 -5.744 -48.687 1.00 93.88 818 GLU A O 1
ATOM 6574 N N . ALA A 1 819 ? 28.154 -4.225 -47.052 1.00 94.88 819 ALA A N 1
ATOM 6575 C CA . ALA A 1 819 ? 29.262 -3.461 -47.630 1.00 94.88 819 ALA A CA 1
ATOM 6576 C C . ALA A 1 819 ? 30.567 -4.272 -47.809 1.00 94.88 819 ALA A C 1
ATOM 6578 O O . ALA A 1 819 ? 31.413 -3.898 -48.626 1.00 94.88 819 ALA A O 1
ATOM 6579 N N . LEU A 1 820 ? 30.725 -5.387 -47.087 1.00 93.62 820 LEU A N 1
ATOM 6580 C CA . LEU A 1 820 ? 31.832 -6.344 -47.207 1.00 93.62 820 LEU A CA 1
ATOM 6581 C C . LEU A 1 820 ? 31.444 -7.643 -47.944 1.00 93.62 820 LEU A C 1
ATOM 6583 O O . LEU A 1 820 ? 32.275 -8.547 -48.047 1.00 93.62 820 LEU A O 1
ATOM 6587 N N . LYS A 1 821 ? 30.213 -7.737 -48.471 1.00 91.06 821 LYS A N 1
ATOM 6588 C CA . LYS A 1 821 ? 29.646 -8.912 -49.165 1.00 91.06 821 LYS A CA 1
ATOM 6589 C C . LYS A 1 821 ? 29.708 -10.205 -48.332 1.00 91.06 821 LYS A C 1
ATOM 6591 O O . LYS A 1 821 ? 29.973 -11.280 -48.868 1.00 91.06 821 LYS A O 1
ATOM 6596 N N . GLY A 1 822 ? 29.494 -10.093 -47.017 1.00 88.69 822 GLY A N 1
ATOM 6597 C CA . GLY A 1 822 ? 29.477 -11.220 -46.075 1.00 88.69 822 GLY A CA 1
ATOM 6598 C C . GLY A 1 822 ? 28.239 -12.119 -46.200 1.00 88.69 822 GLY A C 1
ATOM 6599 O O . GLY A 1 822 ? 27.282 -11.802 -46.903 1.00 88.69 822 GLY A O 1
ATOM 6600 N N . THR A 1 823 ? 28.238 -13.266 -45.514 1.00 86.75 823 THR A N 1
ATOM 6601 C CA . THR A 1 823 ? 27.189 -14.292 -45.643 1.00 86.75 823 THR A CA 1
ATOM 6602 C C . THR A 1 823 ? 26.172 -14.287 -44.495 1.00 86.75 823 THR A C 1
ATOM 6604 O O . THR A 1 823 ? 26.510 -14.405 -43.318 1.00 86.75 823 THR A O 1
ATOM 6607 N N . ASN A 1 824 ? 24.882 -14.242 -44.847 1.00 87.56 824 ASN A N 1
ATOM 6608 C CA . ASN A 1 824 ? 23.754 -14.292 -43.905 1.00 87.56 824 ASN A CA 1
ATOM 6609 C C . ASN A 1 824 ? 23.601 -15.640 -43.156 1.00 87.56 824 ASN A C 1
ATOM 6611 O O . ASN A 1 824 ? 22.939 -15.695 -42.120 1.00 87.56 824 ASN A O 1
ATOM 6615 N N . LYS A 1 825 ? 24.259 -16.716 -43.616 1.00 87.81 825 LYS A N 1
ATOM 6616 C CA . LYS A 1 825 ? 24.198 -18.077 -43.035 1.00 87.81 825 LYS A CA 1
ATOM 6617 C C . LYS A 1 825 ? 24.599 -18.160 -41.558 1.00 87.81 825 LYS A C 1
ATOM 6619 O O . LYS A 1 825 ? 24.289 -19.140 -40.890 1.00 87.81 825 LYS A O 1
ATOM 6624 N N . ALA A 1 826 ? 25.316 -17.161 -41.051 1.00 88.19 826 ALA A N 1
ATOM 6625 C CA . ALA A 1 826 ? 25.741 -17.091 -39.657 1.00 88.19 826 ALA A CA 1
ATOM 6626 C C . ALA A 1 826 ? 24.602 -16.782 -38.667 1.00 88.19 826 ALA A C 1
ATOM 6628 O O . ALA A 1 826 ? 24.790 -17.003 -37.473 1.00 88.19 826 ALA A O 1
ATOM 6629 N N . PHE A 1 827 ? 23.465 -16.271 -39.156 1.00 93.38 827 PHE A N 1
ATOM 6630 C CA . PHE A 1 827 ? 22.345 -15.747 -38.355 1.00 93.38 827 PHE A CA 1
ATOM 6631 C C . PHE A 1 827 ? 21.107 -16.663 -38.382 1.00 93.38 827 PHE A C 1
ATOM 6633 O O . PHE A 1 827 ? 20.010 -16.271 -37.968 1.00 93.38 827 PHE A O 1
ATOM 6640 N N . ASP A 1 828 ? 21.286 -17.876 -38.908 1.00 90.88 828 ASP A N 1
ATOM 6641 C CA . ASP A 1 828 ? 20.256 -18.896 -39.079 1.00 90.88 828 ASP A CA 1
ATOM 6642 C C . ASP A 1 828 ? 19.564 -19.262 -37.752 1.00 90.88 828 ASP A C 1
ATOM 6644 O O . ASP A 1 828 ? 20.179 -19.283 -36.681 1.00 90.88 828 ASP A O 1
ATOM 6648 N N . ILE A 1 829 ? 18.256 -19.522 -37.813 1.00 90.00 829 ILE A N 1
ATOM 6649 C CA . ILE A 1 829 ? 17.440 -19.746 -36.620 1.00 90.00 829 ILE A CA 1
ATOM 6650 C C . ILE A 1 829 ? 17.879 -20.986 -35.826 1.00 90.00 829 ILE A C 1
ATOM 6652 O O . ILE A 1 829 ? 17.911 -20.915 -34.595 1.00 90.00 829 ILE A O 1
ATOM 6656 N N . ASP A 1 830 ? 18.309 -22.064 -36.486 1.00 90.50 830 ASP A N 1
ATOM 6657 C CA . ASP A 1 830 ? 18.697 -23.315 -35.825 1.00 90.50 830 ASP A CA 1
ATOM 6658 C C . ASP A 1 830 ? 20.053 -23.181 -35.120 1.00 90.50 830 ASP A C 1
ATOM 6660 O O . ASP A 1 830 ? 20.226 -23.640 -33.985 1.00 90.50 830 ASP A O 1
ATOM 6664 N N . VAL A 1 831 ? 20.991 -22.446 -35.732 1.00 89.06 831 VAL A N 1
ATOM 6665 C CA . VAL A 1 831 ? 22.310 -22.117 -35.152 1.00 89.06 831 VAL A CA 1
ATOM 6666 C C . VAL A 1 831 ? 22.167 -21.390 -33.810 1.00 89.06 831 VAL A C 1
ATOM 6668 O O . VAL A 1 831 ? 22.960 -21.603 -32.888 1.00 89.06 831 VAL A O 1
ATOM 6671 N N . HIS A 1 832 ? 21.129 -20.564 -33.660 1.00 93.00 832 HIS A N 1
ATOM 6672 C CA . HIS A 1 832 ? 20.839 -19.860 -32.411 1.00 93.00 832 HIS A CA 1
ATOM 6673 C C . HIS A 1 832 ? 19.808 -20.571 -31.526 1.00 93.00 832 HIS A C 1
ATOM 6675 O O . HIS A 1 832 ? 19.773 -20.312 -30.320 1.00 93.00 832 HIS A O 1
ATOM 6681 N N . ALA A 1 833 ? 19.021 -21.509 -32.060 1.00 88.56 833 ALA A N 1
ATOM 6682 C CA . ALA A 1 833 ? 18.176 -22.400 -31.273 1.00 88.56 833 ALA A CA 1
ATOM 6683 C C . ALA A 1 833 ? 19.018 -23.280 -30.337 1.00 88.56 833 ALA A C 1
ATOM 6685 O O . ALA A 1 833 ? 18.721 -23.333 -29.141 1.00 88.56 833 ALA A O 1
ATOM 6686 N N . VAL A 1 834 ? 20.104 -23.879 -30.849 1.00 92.25 834 VAL A N 1
ATOM 6687 C CA . VAL A 1 834 ? 20.988 -24.787 -30.086 1.00 92.25 834 VAL A CA 1
ATOM 6688 C C . VAL A 1 834 ? 21.868 -24.094 -29.035 1.00 92.25 834 VAL A C 1
ATOM 6690 O O . VAL A 1 834 ? 22.347 -24.755 -28.116 1.00 92.25 834 VAL A O 1
ATOM 6693 N N . ARG A 1 835 ? 22.058 -22.768 -29.114 1.00 90.44 835 ARG A N 1
ATOM 6694 C CA . ARG A 1 835 ? 22.741 -21.965 -28.079 1.00 90.44 835 ARG A CA 1
ATOM 6695 C C . ARG A 1 835 ? 21.822 -20.834 -27.585 1.00 90.44 835 ARG A C 1
ATOM 6697 O O . ARG A 1 835 ? 21.972 -19.696 -28.033 1.00 90.44 835 ARG A O 1
ATOM 6704 N N . PRO A 1 836 ? 20.870 -21.114 -26.676 1.00 86.25 836 PRO A N 1
ATOM 6705 C CA . PRO A 1 836 ? 19.678 -20.288 -26.477 1.00 86.25 836 PRO A CA 1
ATOM 6706 C C . PRO A 1 836 ? 19.848 -19.069 -25.545 1.00 86.25 836 PRO A C 1
ATOM 6708 O O . PRO A 1 836 ? 18.957 -18.789 -24.748 1.00 86.25 836 PRO A O 1
ATOM 6711 N N . HIS A 1 837 ? 20.945 -18.311 -25.652 1.00 94.25 837 HIS A N 1
ATOM 6712 C CA . HIS A 1 837 ? 21.055 -17.016 -24.958 1.00 94.25 837 HIS A CA 1
ATOM 6713 C C . HIS A 1 837 ? 20.033 -16.009 -25.541 1.00 94.25 837 HIS A C 1
ATOM 6715 O O . HIS A 1 837 ? 19.963 -15.903 -26.774 1.00 94.25 837 HIS A O 1
ATOM 6721 N N . PRO A 1 838 ? 19.245 -15.281 -24.720 1.00 94.75 838 PRO A N 1
ATOM 6722 C CA . PRO A 1 838 ? 18.171 -14.411 -25.211 1.00 94.75 838 PRO A CA 1
ATOM 6723 C C . PRO A 1 838 ? 18.668 -13.306 -26.147 1.00 94.75 838 PRO A C 1
ATOM 6725 O O . PRO A 1 838 ? 18.212 -13.229 -27.290 1.00 94.75 838 PRO A O 1
ATOM 6728 N N . GLY A 1 839 ? 19.659 -12.519 -25.721 1.00 95.31 839 GLY A N 1
ATOM 6729 C CA . GLY A 1 839 ? 20.259 -11.460 -26.528 1.00 95.31 839 GLY A CA 1
ATOM 6730 C C . GLY A 1 839 ? 20.871 -11.985 -27.827 1.00 95.31 839 GLY A C 1
ATOM 6731 O O . GLY A 1 839 ? 20.702 -11.377 -28.881 1.00 95.31 839 GLY A O 1
ATOM 6732 N N . GLN A 1 840 ? 21.504 -13.163 -27.799 1.00 96.69 840 GLN A N 1
ATOM 6733 C CA . GLN A 1 840 ? 22.059 -13.786 -29.008 1.00 96.69 840 GLN A CA 1
ATOM 6734 C C . GLN A 1 840 ? 20.967 -14.153 -30.027 1.00 96.69 840 GLN A C 1
ATOM 6736 O O . GLN A 1 840 ? 21.147 -13.937 -31.225 1.00 96.69 840 GLN A O 1
ATOM 6741 N N . LYS A 1 841 ? 19.826 -14.689 -29.570 1.00 95.50 841 LYS A N 1
ATOM 6742 C CA . LYS A 1 841 ? 18.669 -14.972 -30.436 1.00 95.50 841 LYS A CA 1
ATOM 6743 C C . LYS A 1 841 ? 18.044 -13.687 -30.992 1.00 95.50 841 LYS A C 1
ATOM 6745 O O . LYS A 1 841 ? 17.717 -13.642 -32.177 1.00 95.50 841 LYS A O 1
ATOM 6750 N N . LEU A 1 842 ? 17.925 -12.649 -30.161 1.00 95.44 842 LEU A N 1
ATOM 6751 C CA . LEU A 1 842 ? 17.375 -11.342 -30.534 1.00 95.44 842 LEU A CA 1
ATOM 6752 C C . LEU A 1 842 ? 18.200 -10.661 -31.636 1.00 95.44 842 LEU A C 1
ATOM 6754 O O . LEU A 1 842 ? 17.645 -10.260 -32.658 1.00 95.44 842 LEU A O 1
ATOM 6758 N N . VAL A 1 843 ? 19.523 -10.581 -31.464 1.00 97.25 843 VAL A N 1
ATOM 6759 C CA . VAL A 1 843 ? 20.425 -9.997 -32.471 1.00 97.25 843 VAL A CA 1
ATOM 6760 C C . VAL A 1 843 ? 20.377 -10.796 -33.772 1.00 97.25 843 VAL A C 1
ATOM 6762 O O . VAL A 1 843 ? 20.254 -10.210 -34.843 1.00 97.25 843 VAL A O 1
ATOM 6765 N N . ALA A 1 844 ? 20.399 -12.130 -33.710 1.00 96.12 844 ALA A N 1
ATOM 6766 C CA . ALA A 1 844 ? 20.297 -12.956 -34.911 1.00 96.12 844 ALA A CA 1
ATOM 6767 C C . ALA A 1 844 ? 18.993 -12.721 -35.695 1.00 96.12 844 ALA A C 1
ATOM 6769 O O . ALA A 1 844 ? 19.024 -12.636 -36.922 1.00 96.12 844 ALA A O 1
ATOM 6770 N N . GLN A 1 845 ? 17.856 -12.562 -35.005 1.00 94.88 845 GLN A N 1
ATOM 6771 C CA . GLN A 1 845 ? 16.588 -12.219 -35.654 1.00 94.88 845 GLN A CA 1
ATOM 6772 C C . GLN A 1 845 ? 16.635 -10.822 -36.295 1.00 94.88 845 GLN A C 1
ATOM 6774 O O . GLN A 1 845 ? 16.208 -10.677 -37.440 1.00 94.88 845 GLN A O 1
ATOM 6779 N N . ARG A 1 846 ? 17.217 -9.817 -35.616 1.00 96.31 846 ARG A N 1
ATOM 6780 C CA . ARG A 1 846 ? 17.443 -8.477 -36.196 1.00 96.31 846 ARG A CA 1
ATOM 6781 C C . ARG A 1 846 ? 18.281 -8.556 -37.475 1.00 96.31 846 ARG A C 1
ATOM 6783 O O . ARG A 1 846 ? 17.874 -7.993 -38.486 1.00 96.31 846 ARG A O 1
ATOM 6790 N N . PHE A 1 847 ? 19.383 -9.310 -37.469 1.00 97.25 847 PHE A N 1
ATOM 6791 C CA . PHE A 1 847 ? 20.222 -9.522 -38.655 1.00 97.25 847 PHE A CA 1
ATOM 6792 C C . PHE A 1 847 ? 19.437 -10.183 -39.803 1.00 97.25 847 PHE A C 1
ATOM 6794 O O . PHE A 1 847 ? 19.461 -9.667 -40.918 1.00 97.25 847 PHE A O 1
ATOM 6801 N N . ARG A 1 848 ? 18.673 -11.259 -39.548 1.00 94.94 848 ARG A N 1
ATOM 6802 C CA . ARG A 1 848 ? 17.826 -11.888 -40.586 1.00 94.94 848 ARG A CA 1
ATOM 6803 C C . ARG A 1 848 ? 16.761 -10.949 -41.162 1.00 94.94 848 ARG A C 1
ATOM 6805 O O . ARG A 1 848 ? 16.450 -11.062 -42.340 1.00 94.94 848 ARG A O 1
ATOM 6812 N N . SER A 1 849 ? 16.232 -10.022 -40.362 1.00 95.50 849 SER A N 1
ATOM 6813 C CA . SER A 1 849 ? 15.233 -9.039 -40.812 1.00 95.50 849 SER A CA 1
ATOM 6814 C C . SER A 1 849 ? 15.799 -7.827 -41.568 1.00 95.50 849 SER A C 1
ATOM 6816 O O . SER A 1 849 ? 15.024 -7.012 -42.065 1.00 95.50 849 SER A O 1
ATOM 6818 N N . LEU A 1 850 ? 17.128 -7.697 -41.642 1.00 96.75 850 LEU A N 1
ATOM 6819 C CA . LEU A 1 850 ? 17.829 -6.596 -42.314 1.00 96.75 850 LEU A CA 1
ATOM 6820 C C . LEU A 1 850 ? 18.605 -7.036 -43.559 1.00 96.75 850 LEU A C 1
ATOM 6822 O O . LEU A 1 850 ? 18.753 -6.245 -44.483 1.00 96.75 850 LEU A O 1
ATOM 6826 N N . LEU A 1 851 ? 19.138 -8.256 -43.563 1.00 94.69 851 LEU A N 1
ATOM 6827 C CA . LEU A 1 851 ? 19.993 -8.792 -44.625 1.00 94.69 851 LEU A CA 1
ATOM 6828 C C . LEU A 1 851 ? 19.184 -9.481 -45.733 1.00 94.69 851 LEU A C 1
ATOM 6830 O O . LEU A 1 851 ? 17.991 -9.742 -45.566 1.00 94.69 851 LEU A O 1
ATOM 6834 N N . HIS A 1 852 ? 19.856 -9.799 -46.848 1.00 93.19 852 HIS A N 1
ATOM 6835 C CA . HIS A 1 852 ? 19.260 -10.494 -47.996 1.00 93.19 852 HIS A CA 1
ATOM 6836 C C . HIS A 1 852 ? 18.317 -11.644 -47.579 1.00 93.19 852 HIS A C 1
ATOM 6838 O O . HIS A 1 852 ? 18.733 -12.604 -46.917 1.00 93.19 852 HIS A O 1
ATOM 6844 N N . SER A 1 853 ? 17.064 -11.562 -48.033 1.00 90.19 853 SER A N 1
ATOM 6845 C CA . SER A 1 853 ? 16.004 -12.569 -47.878 1.00 90.19 853 SER A CA 1
ATOM 6846 C C . SER A 1 853 ? 14.958 -12.443 -48.996 1.00 90.19 853 SER A C 1
ATOM 6848 O O . SER A 1 853 ? 14.908 -11.415 -49.667 1.00 90.19 853 SER A O 1
ATOM 6850 N N . ASP A 1 854 ? 14.070 -13.433 -49.155 1.00 87.06 854 ASP A N 1
ATOM 6851 C CA . ASP A 1 854 ? 12.980 -13.409 -50.156 1.00 87.06 854 ASP A CA 1
ATOM 6852 C C . ASP A 1 854 ? 12.080 -12.158 -50.065 1.00 87.06 854 ASP A C 1
ATOM 6854 O O . ASP A 1 854 ? 11.479 -11.742 -51.054 1.00 87.06 854 ASP A O 1
ATOM 6858 N N . LEU A 1 855 ? 11.974 -11.565 -48.869 1.00 90.31 855 LEU A N 1
ATOM 6859 C CA . LEU A 1 855 ? 11.197 -10.353 -48.605 1.00 90.31 855 LEU A CA 1
ATOM 6860 C C . LEU A 1 855 ? 11.990 -9.070 -48.904 1.00 90.31 855 LEU A C 1
ATOM 6862 O O . LEU A 1 855 ? 11.412 -8.087 -49.364 1.00 90.31 855 LEU A O 1
ATOM 6866 N N . PHE A 1 856 ? 13.299 -9.082 -48.638 1.00 93.81 856 PHE A N 1
ATOM 6867 C CA . PHE A 1 856 ? 14.211 -7.950 -48.810 1.00 93.81 856 PHE A CA 1
ATOM 6868 C C . PHE A 1 856 ? 15.490 -8.416 -49.537 1.00 93.81 856 PHE A C 1
ATOM 6870 O O . PHE A 1 856 ? 16.483 -8.745 -48.880 1.00 93.81 856 PHE A O 1
ATOM 6877 N N . PRO A 1 857 ? 15.490 -8.486 -50.881 1.00 93.00 857 PRO A N 1
ATOM 6878 C CA . PRO A 1 857 ? 16.672 -8.871 -51.650 1.00 93.00 857 PRO A CA 1
ATOM 6879 C C . PRO A 1 857 ? 17.760 -7.783 -51.616 1.00 93.00 857 PRO A C 1
ATOM 6881 O O . PRO A 1 857 ? 17.471 -6.600 -51.436 1.00 93.00 857 PRO A O 1
ATOM 6884 N N . SER A 1 858 ? 19.015 -8.191 -51.821 1.00 93.38 858 SER A N 1
ATOM 6885 C CA . SER A 1 858 ? 20.197 -7.316 -51.938 1.00 93.38 858 SER A CA 1
ATOM 6886 C C . SER A 1 858 ? 20.963 -7.654 -53.216 1.00 93.38 858 SER A C 1
ATOM 6888 O O . SER A 1 858 ? 21.451 -8.777 -53.366 1.00 93.38 858 SER A O 1
ATOM 6890 N N . GLU A 1 859 ? 21.107 -6.670 -54.108 1.00 92.81 859 GLU A N 1
ATOM 6891 C CA . GLU A 1 859 ? 21.865 -6.786 -55.365 1.00 92.81 859 GLU A CA 1
ATOM 6892 C C . GLU A 1 859 ? 23.368 -6.983 -55.091 1.00 92.81 859 GLU A C 1
ATOM 6894 O O . GLU A 1 859 ? 24.073 -7.651 -55.847 1.00 92.81 859 GLU A O 1
ATOM 6899 N N . ILE A 1 860 ? 23.854 -6.419 -53.979 1.00 89.00 860 ILE A N 1
ATOM 6900 C CA . ILE A 1 860 ? 25.237 -6.537 -53.499 1.00 89.00 860 ILE A CA 1
ATOM 6901 C C . ILE A 1 860 ? 25.554 -7.971 -53.040 1.00 89.00 860 ILE A C 1
ATOM 6903 O O . ILE A 1 860 ? 26.681 -8.432 -53.240 1.00 89.00 860 ILE A O 1
ATOM 6907 N N . ALA A 1 861 ? 24.573 -8.686 -52.479 1.00 82.44 861 ALA A N 1
ATOM 6908 C CA . ALA A 1 861 ? 24.702 -10.090 -52.081 1.00 82.44 861 ALA A CA 1
ATOM 6909 C C . ALA A 1 861 ? 24.522 -11.075 -53.259 1.00 82.44 861 ALA A C 1
ATOM 6911 O O . ALA A 1 861 ? 25.185 -12.114 -53.297 1.00 82.44 861 ALA A O 1
ATOM 6912 N N . ASP A 1 862 ? 23.668 -10.744 -54.236 1.00 72.56 862 ASP A N 1
ATOM 6913 C CA . ASP A 1 862 ? 23.420 -11.570 -55.431 1.00 72.56 862 ASP A CA 1
ATOM 6914 C C . ASP A 1 862 ? 24.596 -11.605 -56.424 1.00 72.56 862 ASP A C 1
ATOM 6916 O O . ASP A 1 862 ? 24.695 -12.517 -57.255 1.00 72.56 862 ASP A O 1
ATOM 6920 N N . GLU A 1 863 ? 25.528 -10.651 -56.346 1.00 67.12 863 GLU A N 1
ATOM 6921 C CA . GLU A 1 863 ? 26.748 -10.647 -57.153 1.00 67.12 863 GLU A CA 1
ATOM 6922 C C . GLU A 1 863 ? 27.711 -11.766 -56.696 1.00 67.12 863 GLU A C 1
ATOM 6924 O O . GLU A 1 863 ? 28.613 -11.540 -55.889 1.00 67.12 863 GLU A O 1
ATOM 6929 N N . LYS A 1 864 ? 27.503 -12.984 -57.233 1.00 54.22 864 LYS A N 1
ATOM 6930 C CA . LYS A 1 864 ? 28.120 -14.302 -56.917 1.00 54.22 864 LYS A CA 1
ATOM 6931 C C . LYS A 1 864 ? 29.659 -14.338 -56.804 1.00 54.22 864 LYS A C 1
ATOM 6933 O O . LYS A 1 864 ? 30.346 -15.021 -57.567 1.00 54.22 864 LYS A O 1
ATOM 6938 N N . THR A 1 865 ? 30.200 -13.655 -55.801 1.00 54.12 865 THR A N 1
ATOM 6939 C CA . THR A 1 865 ? 31.639 -13.367 -55.667 1.00 54.12 865 THR A CA 1
ATOM 6940 C C . THR A 1 865 ? 32.214 -13.830 -54.327 1.00 54.12 865 THR A C 1
ATOM 6942 O O . THR A 1 865 ? 33.435 -13.916 -54.183 1.00 54.12 865 THR A O 1
ATOM 6945 N N . TYR A 1 866 ? 31.369 -14.201 -53.357 1.00 56.22 866 TYR A N 1
ATOM 6946 C CA . TYR A 1 866 ? 31.822 -14.723 -52.069 1.00 56.22 866 TYR A CA 1
ATOM 6947 C C . TYR A 1 866 ? 32.475 -16.107 -52.220 1.00 56.22 866 TYR A C 1
ATOM 6949 O O . TYR A 1 866 ? 31.807 -17.131 -52.350 1.00 56.22 866 TYR A O 1
ATOM 6957 N N . LYS A 1 867 ? 33.812 -16.125 -52.204 1.00 55.25 867 LYS A N 1
ATOM 6958 C CA . LYS A 1 867 ? 34.652 -17.335 -52.310 1.00 55.25 867 LYS A CA 1
ATOM 6959 C C . LYS A 1 867 ? 35.122 -17.870 -50.949 1.00 55.25 867 LYS A C 1
ATOM 6961 O O . LYS A 1 867 ? 35.911 -18.811 -50.903 1.00 55.25 867 LYS A O 1
ATOM 6966 N N . GLY A 1 868 ? 34.683 -17.255 -49.849 1.00 60.09 868 GLY A N 1
ATOM 6967 C CA . GLY A 1 868 ? 34.991 -17.701 -48.492 1.00 60.09 868 GLY A CA 1
ATOM 6968 C C . GLY A 1 868 ? 34.175 -18.928 -48.078 1.00 60.09 868 GLY A C 1
ATOM 6969 O O . GLY A 1 868 ? 33.103 -19.195 -48.616 1.00 60.09 868 GLY A O 1
ATOM 6970 N N . VAL A 1 869 ? 34.670 -19.662 -47.079 1.00 64.88 869 VAL A N 1
ATOM 6971 C CA . VAL A 1 869 ? 33.896 -20.718 -46.393 1.00 64.88 869 VAL A CA 1
ATOM 6972 C C . VAL A 1 869 ? 33.194 -20.159 -45.147 1.00 64.88 869 VAL A C 1
ATOM 6974 O O . VAL A 1 869 ? 32.123 -20.632 -44.776 1.00 64.88 869 VAL A O 1
ATOM 6977 N N . GLN A 1 870 ? 33.788 -19.149 -44.503 1.00 76.31 870 GLN A N 1
ATOM 6978 C CA . GLN A 1 870 ? 33.261 -18.461 -43.324 1.00 76.31 870 GLN A CA 1
ATOM 6979 C C . GLN A 1 870 ? 33.782 -17.024 -43.261 1.00 76.31 870 GLN A C 1
ATOM 6981 O O . GLN A 1 870 ? 34.944 -16.777 -43.587 1.00 76.31 870 GLN A O 1
ATOM 6986 N N . ASP A 1 871 ? 32.965 -16.117 -42.727 1.00 87.44 871 ASP A N 1
ATOM 6987 C CA . ASP A 1 871 ? 33.398 -14.761 -42.398 1.00 87.44 871 ASP A CA 1
ATOM 6988 C C . ASP A 1 871 ? 34.270 -14.696 -41.140 1.00 87.44 871 ASP A C 1
ATOM 6990 O O . ASP A 1 871 ? 34.207 -15.547 -40.242 1.00 87.44 871 ASP A O 1
ATOM 6994 N N . ALA A 1 872 ? 35.058 -13.620 -41.073 1.00 89.81 872 ALA A N 1
ATOM 6995 C CA . ALA A 1 872 ? 35.817 -13.231 -39.893 1.00 89.81 872 ALA A CA 1
ATOM 6996 C C . ALA A 1 872 ? 34.890 -12.999 -38.687 1.00 89.81 872 ALA A C 1
ATOM 6998 O O . ALA A 1 872 ? 33.757 -12.536 -38.831 1.00 89.81 872 ALA A O 1
ATOM 6999 N N . TYR A 1 873 ? 35.387 -13.269 -37.477 1.00 94.19 873 TYR A N 1
ATOM 7000 C CA . TYR A 1 873 ? 34.578 -13.223 -36.250 1.00 94.19 873 TYR A CA 1
ATOM 7001 C C . TYR A 1 873 ? 33.943 -11.848 -35.991 1.00 94.19 873 TYR A C 1
ATOM 7003 O O . TYR A 1 873 ? 32.862 -11.778 -35.422 1.00 94.19 873 TYR A O 1
ATOM 7011 N N . THR A 1 874 ? 34.564 -10.763 -36.462 1.00 93.62 874 THR A N 1
ATOM 7012 C CA . THR A 1 874 ? 34.050 -9.388 -36.329 1.00 93.62 874 THR A CA 1
ATOM 7013 C C . THR A 1 874 ? 32.719 -9.156 -37.050 1.00 93.62 874 THR A C 1
ATOM 7015 O O . THR A 1 874 ? 32.006 -8.217 -36.715 1.00 93.62 874 THR A O 1
ATOM 7018 N N . LEU A 1 875 ? 32.392 -10.016 -38.018 1.00 93.31 875 LEU A N 1
ATOM 7019 C CA . LEU A 1 875 ? 31.135 -10.048 -38.765 1.00 93.31 875 LEU A CA 1
ATOM 7020 C C . LEU A 1 875 ? 30.280 -11.250 -38.335 1.00 93.31 875 LEU A C 1
ATOM 7022 O O . LEU A 1 875 ? 29.097 -11.124 -38.028 1.00 93.31 875 LEU A O 1
ATOM 7026 N N . ARG A 1 876 ? 30.904 -12.432 -38.272 1.00 94.44 876 ARG A N 1
ATOM 7027 C CA . ARG A 1 876 ? 30.226 -13.712 -38.035 1.00 94.44 876 ARG A CA 1
ATOM 7028 C C . ARG A 1 876 ? 29.750 -13.909 -36.595 1.00 94.44 876 ARG A C 1
ATOM 7030 O O . ARG A 1 876 ? 28.825 -14.683 -36.373 1.00 94.44 876 ARG A O 1
ATOM 7037 N N . CYS A 1 877 ? 30.390 -13.255 -35.627 1.00 95.94 877 CYS A N 1
ATOM 7038 C CA . CYS A 1 877 ? 30.092 -13.417 -34.203 1.00 95.94 877 CYS A CA 1
ATOM 7039 C C . CYS A 1 877 ? 29.284 -12.247 -33.612 1.00 95.94 877 CYS A C 1
ATOM 7041 O O . CYS A 1 877 ? 29.181 -12.141 -32.388 1.00 95.94 877 CYS A O 1
ATOM 7043 N N . CYS A 1 878 ? 28.699 -11.375 -34.446 1.00 96.81 878 CYS A N 1
ATOM 7044 C CA . CYS A 1 878 ? 27.867 -10.261 -33.979 1.00 96.81 878 CYS A CA 1
ATOM 7045 C C . CYS A 1 878 ? 26.733 -10.709 -33.033 1.00 96.81 878 CYS A C 1
ATOM 7047 O O . CYS A 1 878 ? 26.643 -10.123 -31.956 1.00 96.81 878 CYS A O 1
ATOM 7049 N N . PRO A 1 879 ? 25.949 -11.779 -33.299 1.00 97.06 879 PRO A N 1
ATOM 7050 C CA . PRO A 1 879 ? 24.957 -12.269 -32.339 1.00 97.06 879 PRO A CA 1
ATOM 7051 C C . PRO A 1 879 ? 25.548 -12.644 -30.982 1.00 97.06 879 PRO A C 1
ATOM 7053 O O . PRO A 1 879 ? 24.929 -12.420 -29.951 1.00 97.06 879 PRO A O 1
ATOM 7056 N N . GLN A 1 880 ? 26.749 -13.215 -30.953 1.00 96.19 880 GLN A N 1
ATOM 7057 C CA . GLN A 1 880 ? 27.403 -13.666 -29.730 1.00 96.19 880 GLN A CA 1
ATOM 7058 C C . GLN A 1 880 ? 27.942 -12.491 -28.900 1.00 96.19 880 GLN A C 1
ATOM 7060 O O . GLN A 1 880 ? 27.891 -12.563 -27.676 1.00 96.19 880 GLN A O 1
ATOM 7065 N N . VAL A 1 881 ? 28.427 -11.426 -29.550 1.00 97.06 881 VAL A N 1
ATOM 7066 C CA . VAL A 1 881 ? 29.057 -10.263 -28.894 1.00 97.06 881 VAL A CA 1
ATOM 7067 C C . VAL A 1 881 ? 28.051 -9.145 -28.606 1.00 97.06 881 VAL A C 1
ATOM 7069 O O . VAL A 1 881 ? 27.966 -8.660 -27.484 1.00 97.06 881 VAL A O 1
ATOM 7072 N N . HIS A 1 882 ? 27.205 -8.778 -29.569 1.00 98.12 882 HIS A N 1
ATOM 7073 C CA . HIS A 1 882 ? 26.108 -7.842 -29.313 1.00 98.12 882 HIS A CA 1
ATOM 7074 C C . HIS A 1 882 ? 25.034 -8.491 -28.422 1.00 98.12 882 HIS A C 1
ATOM 7076 O O . HIS A 1 882 ? 24.366 -7.810 -27.646 1.00 98.12 882 HIS A O 1
ATOM 7082 N N . GLY A 1 883 ? 24.872 -9.819 -28.485 1.00 96.62 883 GLY A N 1
ATOM 7083 C CA . GLY A 1 883 ? 23.925 -10.545 -27.641 1.00 96.62 883 GLY A CA 1
ATOM 7084 C C . GLY A 1 883 ? 24.246 -10.431 -26.154 1.00 96.62 883 GLY A C 1
ATOM 7085 O O . GLY A 1 883 ? 23.336 -10.150 -25.380 1.00 96.62 883 GLY A O 1
ATOM 7086 N N . ILE A 1 884 ? 25.522 -10.546 -25.760 1.00 95.56 884 ILE A N 1
ATOM 7087 C CA . ILE A 1 884 ? 25.912 -10.339 -24.357 1.00 95.56 884 ILE A CA 1
ATOM 7088 C C . ILE A 1 884 ? 25.746 -8.873 -23.925 1.00 95.56 884 ILE A C 1
ATOM 7090 O O . ILE A 1 884 ? 25.377 -8.635 -22.782 1.00 95.56 884 ILE A O 1
ATOM 7094 N N . ALA A 1 885 ? 25.903 -7.890 -24.822 1.00 96.00 885 ALA A N 1
ATOM 7095 C CA . ALA A 1 885 ? 25.553 -6.499 -24.513 1.00 96.00 885 ALA A CA 1
ATOM 7096 C C . ALA A 1 885 ? 24.044 -6.336 -24.228 1.00 96.00 885 ALA A C 1
ATOM 7098 O O . ALA A 1 885 ? 23.679 -5.733 -23.221 1.00 96.00 885 ALA A O 1
ATOM 7099 N N . ASN A 1 886 ? 23.163 -6.938 -25.046 1.00 94.25 886 ASN A N 1
ATOM 7100 C CA . ASN A 1 886 ? 21.716 -6.953 -24.777 1.00 94.25 886 ASN A CA 1
ATOM 7101 C C . ASN A 1 886 ? 21.413 -7.647 -23.428 1.00 94.25 886 ASN A C 1
ATOM 7103 O O . ASN A 1 886 ? 20.739 -7.050 -22.595 1.00 94.25 886 ASN A O 1
ATOM 7107 N N . ASP A 1 887 ? 21.940 -8.857 -23.186 1.00 94.81 887 ASP A N 1
ATOM 7108 C CA . ASP A 1 887 ? 21.712 -9.619 -21.943 1.00 94.81 887 ASP A CA 1
ATOM 7109 C C . ASP A 1 887 ? 22.234 -8.869 -20.689 1.00 94.81 887 ASP A C 1
ATOM 7111 O O . ASP A 1 887 ? 21.581 -8.876 -19.643 1.00 94.81 887 ASP A O 1
ATOM 7115 N N . THR A 1 888 ? 23.371 -8.169 -20.793 1.00 93.88 888 THR A N 1
ATOM 7116 C CA . THR A 1 888 ? 23.941 -7.333 -19.719 1.00 93.88 888 THR A CA 1
ATOM 7117 C C . THR A 1 888 ? 23.104 -6.085 -19.446 1.00 93.88 888 THR A C 1
ATOM 7119 O O . THR A 1 888 ? 22.835 -5.786 -18.282 1.00 93.88 888 THR A O 1
ATOM 7122 N N . ASN A 1 889 ? 22.645 -5.375 -20.483 1.00 85.56 889 ASN A N 1
ATOM 7123 C CA . ASN A 1 889 ? 21.743 -4.231 -20.315 1.00 85.56 889 ASN A CA 1
ATOM 7124 C C . ASN A 1 889 ? 20.478 -4.655 -19.555 1.00 85.56 889 ASN A C 1
ATOM 7126 O O . ASN A 1 889 ? 20.049 -3.987 -18.616 1.00 85.56 889 ASN A O 1
ATOM 7130 N N . ASP A 1 890 ? 19.924 -5.808 -19.925 1.00 83.88 890 ASP A N 1
ATOM 7131 C CA . ASP A 1 890 ? 18.740 -6.404 -19.315 1.00 83.88 890 ASP A CA 1
ATOM 7132 C C . ASP A 1 890 ? 18.960 -6.844 -17.858 1.00 83.88 890 ASP A C 1
ATOM 7134 O O . ASP A 1 890 ? 18.016 -6.859 -17.069 1.00 83.88 890 ASP A O 1
ATOM 7138 N N . PHE A 1 891 ? 20.182 -7.237 -17.494 1.00 88.12 891 PHE A N 1
ATOM 7139 C CA . PHE A 1 891 ? 20.583 -7.557 -16.122 1.00 88.12 891 PHE A CA 1
ATOM 7140 C C . PHE A 1 891 ? 20.704 -6.289 -15.264 1.00 88.12 891 PHE A C 1
ATOM 7142 O O . PHE A 1 891 ? 20.061 -6.191 -14.217 1.00 88.12 891 PHE A O 1
ATOM 7149 N N . VAL A 1 892 ? 21.452 -5.284 -15.730 1.00 82.25 892 VAL A N 1
ATOM 7150 C CA . VAL A 1 892 ? 21.670 -4.031 -14.985 1.00 82.25 892 VAL A CA 1
ATOM 7151 C C . VAL A 1 892 ? 20.368 -3.233 -14.846 1.00 82.25 892 VAL A C 1
ATOM 7153 O O . VAL A 1 892 ? 20.081 -2.723 -13.764 1.00 82.25 892 VAL A O 1
ATOM 7156 N N . ARG A 1 893 ? 19.509 -3.222 -15.878 1.00 80.88 893 ARG A N 1
ATOM 7157 C CA . ARG A 1 893 ? 18.158 -2.634 -15.827 1.00 80.88 893 ARG A CA 1
ATOM 7158 C C . ARG A 1 893 ? 17.293 -3.231 -14.712 1.00 80.88 893 ARG A C 1
ATOM 7160 O O . ARG A 1 893 ? 16.557 -2.498 -14.063 1.00 80.88 893 ARG A O 1
ATOM 7167 N N . LYS A 1 894 ? 17.382 -4.542 -14.452 1.00 75.88 894 LYS A N 1
ATOM 7168 C CA . LYS A 1 894 ? 16.621 -5.209 -13.372 1.00 75.88 894 LYS A CA 1
ATOM 7169 C C . LYS A 1 894 ? 17.126 -4.809 -11.983 1.00 75.88 894 LYS A C 1
ATOM 7171 O O . LYS A 1 894 ? 16.311 -4.623 -11.081 1.00 75.88 894 LYS A O 1
ATOM 7176 N N . ILE A 1 895 ? 18.439 -4.621 -11.827 1.00 78.50 895 ILE A N 1
ATOM 7177 C CA . ILE A 1 895 ? 19.036 -4.114 -10.582 1.00 78.50 895 ILE A CA 1
ATOM 7178 C C . ILE A 1 895 ? 18.610 -2.660 -10.350 1.00 78.50 895 ILE A C 1
ATOM 7180 O O . ILE A 1 895 ? 18.031 -2.370 -9.311 1.00 78.50 895 ILE A O 1
ATOM 7184 N N . LEU A 1 896 ? 18.783 -1.768 -11.332 1.00 73.50 896 LEU A N 1
ATOM 7185 C CA . LEU A 1 896 ? 18.375 -0.360 -11.208 1.00 73.50 896 LEU A CA 1
ATOM 7186 C C . LEU A 1 896 ? 16.867 -0.184 -10.991 1.00 73.50 896 LEU A C 1
ATOM 7188 O O . LEU A 1 896 ? 16.471 0.626 -10.163 1.00 73.50 896 LEU A O 1
ATOM 7192 N N . ASN A 1 897 ? 16.016 -0.964 -11.665 1.00 70.94 897 ASN A N 1
ATOM 7193 C CA . ASN A 1 897 ? 14.569 -0.931 -11.421 1.00 70.94 897 ASN A CA 1
ATOM 7194 C C . ASN A 1 897 ? 14.196 -1.399 -10.007 1.00 70.94 897 ASN A C 1
ATOM 7196 O O . ASN A 1 897 ? 13.167 -0.973 -9.484 1.00 70.94 897 ASN A O 1
ATOM 7200 N N . THR A 1 898 ? 15.008 -2.265 -9.392 1.00 70.62 898 THR A N 1
ATOM 7201 C CA . THR A 1 898 ? 14.854 -2.611 -7.974 1.00 70.62 898 THR A CA 1
ATOM 7202 C C . THR A 1 898 ? 15.295 -1.431 -7.111 1.00 70.62 898 THR A C 1
ATOM 7204 O O . THR A 1 898 ? 14.517 -0.989 -6.273 1.00 70.62 898 THR A O 1
ATOM 7207 N N . GLU A 1 899 ? 16.476 -0.865 -7.392 1.00 73.62 899 GLU A N 1
ATOM 7208 C CA . GLU A 1 899 ? 17.081 0.204 -6.591 1.00 73.62 899 GLU A CA 1
ATOM 7209 C C . GLU A 1 899 ? 16.242 1.489 -6.549 1.00 73.62 899 GLU A C 1
ATOM 7211 O O . GLU A 1 899 ? 15.945 2.033 -5.489 1.00 73.62 899 GLU A O 1
ATOM 7216 N N . LEU A 1 900 ? 15.758 1.928 -7.712 1.00 67.94 900 LEU A N 1
ATOM 7217 C CA . LEU A 1 900 ? 14.875 3.090 -7.859 1.00 67.94 900 LEU A CA 1
ATOM 7218 C C . LEU A 1 900 ? 13.528 2.934 -7.120 1.00 67.94 900 LEU A C 1
ATOM 7220 O O . LEU A 1 900 ? 12.760 3.891 -7.050 1.00 67.94 900 LEU A O 1
ATOM 7224 N N . ASN A 1 901 ? 13.230 1.745 -6.583 1.00 65.25 901 ASN A N 1
ATOM 7225 C CA . ASN A 1 901 ? 12.019 1.427 -5.827 1.00 65.25 901 ASN A CA 1
ATOM 7226 C C . ASN A 1 901 ? 12.304 0.876 -4.409 1.00 65.25 901 ASN A C 1
ATOM 7228 O O . ASN A 1 901 ? 11.359 0.479 -3.721 1.00 65.25 901 ASN A O 1
ATOM 7232 N N . SER A 1 902 ? 13.562 0.841 -3.947 1.00 63.72 902 SER A N 1
ATOM 7233 C CA . SER A 1 902 ? 13.937 0.371 -2.605 1.00 63.72 902 SER A CA 1
ATOM 7234 C C . SER A 1 902 ? 14.249 1.497 -1.622 1.00 63.72 902 SER A C 1
ATOM 7236 O O . SER A 1 902 ? 14.575 2.625 -1.979 1.00 63.72 902 SER A O 1
ATOM 7238 N N . ALA A 1 903 ? 14.208 1.155 -0.332 1.00 53.72 903 ALA A N 1
ATOM 7239 C CA . ALA A 1 903 ? 14.847 1.941 0.717 1.00 53.72 903 ALA A CA 1
ATOM 7240 C C . ALA A 1 903 ? 16.368 1.670 0.731 1.00 53.72 903 ALA A C 1
ATOM 7242 O O . ALA A 1 903 ? 16.881 1.102 1.691 1.00 53.72 903 ALA A O 1
ATOM 7243 N N . THR A 1 904 ? 17.033 2.076 -0.360 1.00 57.50 904 THR A N 1
ATOM 7244 C CA . THR A 1 904 ? 18.488 2.260 -0.543 1.00 57.50 904 THR A CA 1
ATOM 7245 C C . THR A 1 904 ? 19.411 1.048 -0.320 1.00 57.50 904 THR A C 1
ATOM 7247 O O . THR A 1 904 ? 19.731 0.701 0.816 1.00 57.50 904 THR A O 1
ATOM 7250 N N . ASP A 1 905 ? 19.945 0.514 -1.417 1.00 48.41 905 ASP A N 1
ATOM 7251 C CA . ASP A 1 905 ? 21.174 -0.292 -1.529 1.00 48.41 905 ASP A CA 1
ATOM 7252 C C . ASP A 1 905 ? 22.038 0.281 -2.695 1.00 48.41 905 ASP A C 1
ATOM 7254 O O . ASP A 1 905 ? 21.845 1.435 -3.101 1.00 48.41 905 ASP A O 1
ATOM 7258 N N . ASN A 1 906 ? 23.041 -0.442 -3.211 1.00 53.56 906 ASN A N 1
ATOM 7259 C CA . ASN A 1 906 ? 23.962 0.040 -4.250 1.00 53.56 906 ASN A CA 1
ATOM 7260 C C . ASN A 1 906 ? 23.984 -0.826 -5.541 1.00 53.56 906 ASN A C 1
ATOM 7262 O O . ASN A 1 906 ? 24.358 -2.002 -5.489 1.00 53.56 906 ASN A O 1
ATOM 7266 N N . PRO A 1 907 ? 23.754 -0.245 -6.740 1.00 58.12 907 PRO A N 1
ATOM 7267 C CA . PRO A 1 907 ? 23.646 -0.997 -7.994 1.00 58.12 907 PRO A CA 1
ATOM 7268 C C . PRO A 1 907 ? 24.995 -1.355 -8.655 1.00 58.12 907 PRO A C 1
ATOM 7270 O O . PRO A 1 907 ? 25.966 -0.597 -8.648 1.00 58.12 907 PRO A O 1
ATOM 7273 N N . ALA A 1 908 ? 25.034 -2.516 -9.319 1.00 64.50 908 ALA A N 1
ATOM 7274 C CA . ALA A 1 908 ? 26.235 -3.111 -9.919 1.00 64.50 908 ALA A CA 1
ATOM 7275 C C . ALA A 1 908 ? 26.537 -2.609 -11.354 1.00 64.50 908 ALA A C 1
ATOM 7277 O O . ALA A 1 908 ? 26.422 -3.349 -12.334 1.00 64.50 908 ALA A O 1
ATOM 7278 N N . LEU A 1 909 ? 26.928 -1.338 -11.486 1.00 85.19 909 LEU A N 1
ATOM 7279 C CA . LEU A 1 909 ? 27.100 -0.663 -12.786 1.00 85.19 909 LEU A CA 1
ATOM 7280 C C . LEU A 1 909 ? 28.367 -1.052 -13.574 1.00 85.19 909 LEU A C 1
ATOM 7282 O O . LEU A 1 909 ? 28.428 -0.822 -14.782 1.00 85.19 909 LEU A O 1
ATOM 7286 N N . ASP A 1 910 ? 29.352 -1.700 -12.947 1.00 91.31 910 ASP A N 1
ATOM 7287 C CA . ASP A 1 910 ? 30.586 -2.131 -13.625 1.00 91.31 910 ASP A CA 1
ATOM 7288 C C . ASP A 1 910 ? 30.352 -3.127 -14.768 1.00 91.31 910 ASP A C 1
ATOM 7290 O O . ASP A 1 910 ? 31.034 -3.070 -15.795 1.00 91.31 910 ASP A O 1
ATOM 7294 N N . PHE A 1 911 ? 29.348 -3.998 -14.632 1.00 92.62 911 PHE A N 1
ATOM 7295 C CA . PHE A 1 911 ? 28.978 -4.935 -15.691 1.00 92.62 911 PHE A CA 1
ATOM 7296 C C . PHE A 1 911 ? 28.515 -4.211 -16.960 1.00 92.62 911 PHE A C 1
ATOM 7298 O O . PHE A 1 911 ? 28.832 -4.670 -18.056 1.00 92.62 911 PHE A O 1
ATOM 7305 N N . LEU A 1 912 ? 27.836 -3.063 -16.831 1.00 91.62 912 LEU A N 1
ATOM 7306 C CA . LEU A 1 912 ? 27.372 -2.269 -17.971 1.00 91.62 912 LEU A CA 1
ATOM 7307 C C . LEU A 1 912 ? 28.550 -1.750 -18.802 1.00 91.62 912 LEU A C 1
ATOM 7309 O O . LEU A 1 912 ? 28.564 -1.925 -20.017 1.00 91.62 912 LEU A O 1
ATOM 7313 N N . ALA A 1 913 ? 29.562 -1.177 -18.141 1.00 95.62 913 ALA A N 1
ATOM 7314 C CA . ALA A 1 913 ? 30.771 -0.697 -18.805 1.00 95.62 913 ALA A CA 1
ATOM 7315 C C . ALA A 1 913 ? 31.433 -1.822 -19.620 1.00 95.62 913 ALA A C 1
ATOM 7317 O O . ALA A 1 913 ? 31.681 -1.666 -20.814 1.00 95.62 913 ALA A O 1
ATOM 7318 N N . ILE A 1 914 ? 31.640 -2.987 -18.998 1.00 96.81 914 ILE A N 1
ATOM 7319 C CA . ILE A 1 914 ? 32.283 -4.145 -19.634 1.00 96.81 914 ILE A CA 1
ATOM 7320 C C . ILE A 1 914 ? 31.444 -4.678 -20.809 1.00 96.81 914 ILE A C 1
ATOM 7322 O O . ILE A 1 914 ? 31.970 -4.884 -21.901 1.00 96.81 914 ILE A O 1
ATOM 7326 N N . GLY A 1 915 ? 30.138 -4.888 -20.608 1.00 95.44 915 GLY A N 1
ATOM 7327 C CA . GLY A 1 915 ? 29.258 -5.484 -21.617 1.00 95.44 915 GLY A CA 1
ATOM 7328 C C . GLY A 1 915 ? 29.003 -4.587 -22.829 1.00 95.44 915 GLY A C 1
ATOM 7329 O O . GLY A 1 915 ? 28.933 -5.087 -23.950 1.00 95.44 915 GLY A O 1
ATOM 7330 N N . VAL A 1 916 ? 28.898 -3.270 -22.629 1.00 96.06 916 VAL A N 1
ATOM 7331 C CA . VAL A 1 916 ? 28.643 -2.311 -23.717 1.00 96.06 916 VAL A CA 1
ATOM 7332 C C . VAL A 1 916 ? 29.939 -1.935 -24.447 1.00 96.06 916 VAL A C 1
ATOM 7334 O O . VAL A 1 916 ? 29.910 -1.731 -25.661 1.00 96.06 916 VAL A O 1
ATOM 7337 N N . HIS A 1 917 ? 31.096 -1.931 -23.767 1.00 97.94 917 HIS A N 1
ATOM 7338 C CA . HIS A 1 917 ? 32.399 -1.718 -24.413 1.00 97.94 917 HIS A CA 1
ATOM 7339 C C . HIS A 1 917 ? 32.656 -2.696 -25.565 1.00 97.94 917 HIS A C 1
ATOM 7341 O O . HIS A 1 917 ? 33.193 -2.284 -26.599 1.00 97.94 917 HIS A O 1
ATOM 7347 N N . GLU A 1 918 ? 32.244 -3.958 -25.426 1.00 97.81 918 GLU A N 1
ATOM 7348 C CA . GLU A 1 918 ? 32.456 -4.980 -26.453 1.00 97.81 918 GLU A CA 1
ATOM 7349 C C . GLU A 1 918 ? 31.828 -4.618 -27.809 1.00 97.81 918 GLU A C 1
ATOM 7351 O O . GLU A 1 918 ? 32.380 -5.004 -28.839 1.00 97.81 918 GLU A O 1
ATOM 7356 N N . LEU A 1 919 ? 30.768 -3.795 -27.843 1.00 98.25 919 LEU A N 1
ATOM 7357 C CA . LEU A 1 919 ? 30.214 -3.241 -29.087 1.00 98.25 919 LEU A CA 1
ATOM 7358 C C . LEU A 1 919 ? 31.229 -2.352 -29.820 1.00 98.25 919 LEU A C 1
ATOM 7360 O O . LEU A 1 919 ? 31.417 -2.499 -31.027 1.00 98.25 919 LEU A O 1
ATOM 7364 N N . ALA A 1 920 ? 31.922 -1.464 -29.102 1.00 98.19 920 ALA A N 1
ATOM 7365 C CA . ALA A 1 920 ? 32.984 -0.638 -29.674 1.00 98.19 920 ALA A CA 1
ATOM 7366 C C . ALA A 1 920 ? 34.220 -1.477 -30.036 1.00 98.19 920 ALA A C 1
ATOM 7368 O O . ALA A 1 920 ? 34.820 -1.270 -31.088 1.00 98.19 920 ALA A O 1
ATOM 7369 N N . ASN A 1 921 ? 34.577 -2.455 -29.195 1.00 97.06 921 ASN A N 1
ATOM 7370 C CA . ASN A 1 921 ? 35.731 -3.332 -29.408 1.00 97.06 921 ASN A CA 1
ATOM 7371 C C . ASN A 1 921 ? 35.570 -4.183 -30.689 1.00 97.06 921 ASN A C 1
ATOM 7373 O O . ASN A 1 921 ? 36.528 -4.331 -31.445 1.00 97.06 921 ASN A O 1
ATOM 7377 N N . ILE A 1 922 ? 34.362 -4.682 -30.995 1.00 98.25 922 ILE A N 1
ATOM 7378 C CA . ILE A 1 922 ? 34.079 -5.367 -32.272 1.00 98.25 922 ILE A CA 1
ATOM 7379 C C . ILE A 1 922 ? 33.867 -4.385 -33.439 1.00 98.25 922 ILE A C 1
ATOM 7381 O O . ILE A 1 922 ? 34.332 -4.660 -34.546 1.00 98.25 922 ILE A O 1
ATOM 7385 N N . SER A 1 923 ? 33.229 -3.232 -33.199 1.00 98.56 923 SER A N 1
ATOM 7386 C CA . SER A 1 923 ? 32.997 -2.183 -34.204 1.00 98.56 923 SER A CA 1
ATOM 7387 C C . SER A 1 923 ? 34.295 -1.614 -34.780 1.00 98.56 923 SER A C 1
ATOM 7389 O O . SER A 1 923 ? 34.454 -1.526 -35.995 1.00 98.56 923 SER A O 1
ATOM 7391 N N . GLU A 1 924 ? 35.284 -1.310 -33.943 1.00 98.31 924 GLU A N 1
ATOM 7392 C CA . GLU A 1 924 ? 36.571 -0.776 -34.397 1.00 98.31 924 GLU A CA 1
ATOM 7393 C C . GLU A 1 924 ? 37.345 -1.794 -35.249 1.00 98.31 924 GLU A C 1
ATOM 7395 O O . GLU A 1 924 ? 37.961 -1.431 -36.252 1.00 98.31 924 GLU A O 1
ATOM 7400 N N . ARG A 1 925 ? 37.212 -3.091 -34.946 1.00 98.06 925 ARG A N 1
ATOM 7401 C CA . ARG A 1 925 ? 37.738 -4.175 -35.789 1.00 98.06 925 ARG A CA 1
ATOM 7402 C C . ARG A 1 925 ? 36.947 -4.365 -37.097 1.00 98.06 925 ARG A C 1
ATOM 7404 O O . ARG A 1 925 ? 37.477 -4.948 -38.044 1.00 98.06 925 ARG A O 1
ATOM 7411 N N . ARG A 1 926 ? 35.698 -3.887 -37.186 1.00 98.31 926 ARG A N 1
ATOM 7412 C CA . ARG A 1 926 ? 34.943 -3.773 -38.450 1.00 98.31 926 ARG A CA 1
ATOM 7413 C C . ARG A 1 926 ? 35.358 -2.530 -39.253 1.00 98.31 926 ARG A C 1
ATOM 7415 O O . ARG A 1 926 ? 35.524 -2.643 -40.466 1.00 98.31 926 ARG A O 1
ATOM 7422 N N . ILE A 1 927 ? 35.631 -1.400 -38.596 1.00 98.44 927 ILE A N 1
ATOM 7423 C CA . ILE A 1 927 ? 36.194 -0.185 -39.218 1.00 98.44 927 ILE A CA 1
ATOM 7424 C C . ILE A 1 927 ? 37.576 -0.471 -39.828 1.00 98.44 927 ILE A C 1
ATOM 7426 O O . ILE A 1 927 ? 37.806 -0.130 -40.987 1.00 98.44 927 ILE A O 1
ATOM 7430 N N . GLU A 1 928 ? 38.468 -1.163 -39.106 1.00 97.50 928 GLU A N 1
ATOM 7431 C CA . GLU A 1 928 ? 39.766 -1.614 -39.640 1.00 97.50 928 GLU A CA 1
ATOM 7432 C C . GLU A 1 928 ? 39.580 -2.449 -40.912 1.00 97.50 928 GLU A C 1
ATOM 7434 O O . GLU A 1 928 ? 40.185 -2.155 -41.943 1.00 97.50 928 GLU A O 1
ATOM 7439 N N . ARG A 1 929 ? 38.675 -3.436 -40.865 1.00 96.88 929 ARG A N 1
ATOM 7440 C CA . ARG A 1 929 ? 38.368 -4.313 -41.998 1.00 96.88 929 ARG A CA 1
ATOM 7441 C C . ARG A 1 929 ? 37.842 -3.558 -43.217 1.00 96.88 929 ARG A C 1
ATOM 7443 O O . ARG A 1 929 ? 38.231 -3.914 -44.322 1.00 96.88 929 ARG A O 1
ATOM 7450 N N . LEU A 1 930 ? 36.987 -2.549 -43.034 1.00 97.75 930 LEU A N 1
ATOM 7451 C CA . LEU A 1 930 ? 36.504 -1.686 -44.119 1.00 97.75 930 LEU A CA 1
ATOM 7452 C C . LEU A 1 930 ? 37.657 -0.881 -44.744 1.00 97.75 930 LEU A C 1
ATOM 7454 O O . LEU A 1 930 ? 37.832 -0.896 -45.963 1.00 97.75 930 LEU A O 1
ATOM 7458 N N . CYS A 1 931 ? 38.463 -0.219 -43.908 1.00 95.44 931 CYS A N 1
ATOM 7459 C CA . CYS A 1 931 ? 39.567 0.647 -44.328 1.00 95.44 931 CYS A CA 1
ATOM 7460 C C . CYS A 1 931 ? 40.749 -0.102 -44.968 1.00 95.44 931 CYS A C 1
ATOM 7462 O O . CYS A 1 931 ? 41.459 0.476 -45.795 1.00 95.44 931 CYS A O 1
ATOM 7464 N N . ASN A 1 932 ? 40.986 -1.359 -44.585 1.00 95.31 932 ASN A N 1
ATOM 7465 C CA . ASN A 1 932 ? 42.107 -2.165 -45.058 1.00 95.31 932 ASN A CA 1
ATOM 7466 C C . ASN A 1 932 ? 41.764 -2.862 -46.393 1.00 95.31 932 ASN A C 1
ATOM 7468 O O . ASN A 1 932 ? 40.969 -3.806 -46.400 1.00 95.31 932 ASN A O 1
ATOM 7472 N N . PRO A 1 933 ? 42.393 -2.481 -47.525 1.00 92.69 933 PRO A N 1
ATOM 7473 C CA . PRO A 1 933 ? 42.042 -3.015 -48.846 1.00 92.69 933 PRO A CA 1
ATOM 7474 C C . PRO A 1 933 ? 42.274 -4.531 -48.946 1.00 92.69 933 PRO A C 1
ATOM 7476 O O . PRO A 1 933 ? 41.581 -5.217 -49.695 1.00 92.69 933 PRO A O 1
ATOM 7479 N N . SER A 1 934 ? 43.196 -5.069 -48.140 1.00 90.94 934 SER A N 1
ATOM 7480 C CA . SER A 1 934 ? 43.509 -6.503 -48.052 1.00 90.94 934 SER A CA 1
ATOM 7481 C C . SER A 1 934 ? 42.398 -7.326 -47.387 1.00 90.94 934 SER A C 1
ATOM 7483 O O . SER A 1 934 ? 42.445 -8.554 -47.422 1.00 90.94 934 SER A O 1
ATOM 7485 N N . LEU A 1 935 ? 41.439 -6.665 -46.728 1.00 91.44 935 LEU A N 1
ATOM 7486 C CA . LEU A 1 935 ? 40.381 -7.282 -45.925 1.00 91.44 935 LEU A CA 1
ATOM 7487 C C . LEU A 1 935 ? 38.961 -6.944 -46.407 1.00 91.44 935 LEU A C 1
ATOM 7489 O O . LEU A 1 935 ? 38.038 -7.683 -46.050 1.00 91.44 935 LEU A O 1
ATOM 7493 N N . SER A 1 936 ? 38.794 -5.880 -47.204 1.00 91.88 936 SER A N 1
ATOM 7494 C CA . SER A 1 936 ? 37.518 -5.455 -47.803 1.00 91.88 936 SER A CA 1
ATOM 7495 C C . SER A 1 936 ? 37.425 -5.610 -49.324 1.00 91.88 936 SER A C 1
ATOM 7497 O O . SER A 1 936 ? 36.318 -5.698 -49.847 1.00 91.88 936 SER A O 1
ATOM 7499 N N . ASN A 1 937 ? 38.551 -5.644 -50.049 1.00 89.19 937 ASN A N 1
ATOM 7500 C CA . ASN A 1 937 ? 38.617 -5.414 -51.505 1.00 89.19 937 ASN A CA 1
ATOM 7501 C C . ASN A 1 937 ? 38.099 -4.025 -51.951 1.00 89.19 937 ASN A C 1
ATOM 7503 O O . ASN A 1 937 ? 37.822 -3.817 -53.132 1.00 89.19 937 ASN A O 1
ATOM 7507 N N . LEU A 1 938 ? 37.981 -3.068 -51.024 1.00 93.50 938 LEU A N 1
ATOM 7508 C CA . LEU A 1 938 ? 37.634 -1.671 -51.302 1.00 93.50 938 LEU A CA 1
ATOM 7509 C C . LEU A 1 938 ? 38.906 -0.810 -51.425 1.00 93.50 938 LEU A C 1
ATOM 7511 O O . LEU A 1 938 ? 39.984 -1.239 -51.003 1.00 93.50 938 LEU A O 1
ATOM 7515 N N . PRO A 1 939 ? 38.820 0.420 -51.969 1.00 93.94 939 PRO A N 1
ATOM 7516 C CA . PRO A 1 939 ? 39.934 1.363 -51.937 1.00 93.94 939 PRO A CA 1
ATOM 7517 C C . PRO A 1 939 ? 40.407 1.646 -50.507 1.00 93.94 939 PRO A C 1
ATOM 7519 O O . PRO A 1 939 ? 39.595 1.801 -49.592 1.00 93.94 939 PRO A O 1
ATOM 7522 N N . ALA A 1 940 ? 41.727 1.737 -50.324 1.00 91.81 940 ALA A N 1
ATOM 7523 C CA . ALA A 1 940 ? 42.339 1.964 -49.017 1.00 91.81 940 ALA A CA 1
ATOM 7524 C C . ALA A 1 940 ? 41.765 3.216 -48.336 1.00 91.81 940 ALA A C 1
ATOM 7526 O O . ALA A 1 940 ? 41.647 4.274 -48.957 1.00 91.81 940 ALA A O 1
ATOM 7527 N N . PHE A 1 941 ? 41.396 3.077 -47.061 1.00 94.38 941 PHE A N 1
ATOM 7528 C CA . PHE A 1 941 ? 40.762 4.125 -46.251 1.00 94.38 941 PHE A CA 1
ATOM 7529 C C . PHE A 1 941 ? 39.483 4.724 -46.871 1.00 94.38 941 PHE A C 1
ATOM 7531 O O . PHE A 1 941 ? 39.102 5.852 -46.551 1.00 94.38 941 PHE A O 1
ATOM 7538 N N . LEU A 1 942 ? 38.805 3.952 -47.731 1.00 95.81 942 LEU A N 1
ATOM 7539 C CA . LEU A 1 942 ? 37.510 4.264 -48.342 1.00 95.81 942 LEU A CA 1
ATOM 7540 C C . LEU A 1 942 ? 37.486 5.573 -49.153 1.00 95.81 942 LEU A C 1
ATOM 7542 O O . LEU A 1 942 ? 36.466 6.267 -49.190 1.00 95.81 942 LEU A O 1
ATOM 7546 N N . VAL A 1 943 ? 38.589 5.925 -49.821 1.00 93.62 943 VAL A N 1
ATOM 7547 C CA . VAL A 1 943 ? 38.705 7.173 -50.594 1.00 93.62 943 VAL A CA 1
ATOM 7548 C C . VAL A 1 943 ? 39.260 6.951 -52.006 1.00 93.62 943 VAL A C 1
ATOM 7550 O O . VAL A 1 943 ? 39.973 5.987 -52.284 1.00 93.62 943 VAL A O 1
ATOM 7553 N N . LYS A 1 944 ? 38.903 7.851 -52.927 1.00 88.88 944 LYS A N 1
ATOM 7554 C CA . LYS A 1 944 ? 39.447 7.908 -54.295 1.00 88.88 944 LYS A CA 1
ATOM 7555 C C . LYS A 1 944 ? 40.751 8.714 -54.289 1.00 88.88 944 LYS A C 1
ATOM 7557 O O . LYS A 1 944 ? 40.947 9.557 -53.419 1.00 88.88 944 LYS A O 1
ATOM 7562 N N . GLU A 1 945 ? 41.640 8.474 -55.257 1.00 87.50 945 GLU A N 1
ATOM 7563 C CA . GLU A 1 945 ? 42.955 9.149 -55.329 1.00 87.50 945 GLU A CA 1
ATOM 7564 C C . GLU A 1 945 ? 43.759 9.001 -54.007 1.00 87.50 945 GLU A C 1
ATOM 7566 O O . GLU A 1 945 ? 44.330 9.964 -53.487 1.00 87.50 945 GLU A O 1
ATOM 7571 N N . GLY A 1 946 ? 43.755 7.793 -53.426 1.00 77.69 946 GLY A N 1
ATOM 7572 C CA . GLY A 1 946 ? 44.466 7.487 -52.180 1.00 77.69 946 GLY A CA 1
ATOM 7573 C C . GLY A 1 946 ? 45.969 7.761 -52.293 1.00 77.69 946 GLY A C 1
ATOM 7574 O O . GLY A 1 946 ? 46.598 7.398 -53.286 1.00 77.69 946 GLY A O 1
ATOM 7575 N N . GLY A 1 947 ? 46.530 8.435 -51.288 1.00 71.56 947 GLY A N 1
ATOM 7576 C CA . GLY A 1 947 ? 47.902 8.962 -51.307 1.00 71.56 947 GLY A CA 1
ATOM 7577 C C . GLY A 1 947 ? 47.981 10.460 -51.630 1.00 71.56 947 GLY A C 1
ATOM 7578 O O . GLY A 1 947 ? 48.920 11.116 -51.188 1.00 71.56 947 GLY A O 1
ATOM 7579 N N . LEU A 1 948 ? 46.971 11.020 -52.310 1.00 77.50 948 LEU A N 1
ATOM 7580 C CA . LEU A 1 948 ? 46.652 12.454 -52.241 1.00 77.50 948 LEU A CA 1
ATOM 7581 C C . LEU A 1 948 ? 45.581 12.715 -51.172 1.00 77.50 948 LEU A C 1
ATOM 7583 O O . LEU A 1 948 ? 45.682 13.681 -50.424 1.00 77.50 948 LEU A O 1
ATOM 7587 N N . ASN A 1 949 ? 44.577 11.837 -51.098 1.00 82.25 949 ASN A N 1
ATOM 7588 C CA . ASN A 1 949 ? 43.575 11.814 -50.035 1.00 82.25 949 ASN A CA 1
ATOM 7589 C C . ASN A 1 949 ? 43.910 10.717 -49.009 1.00 82.25 949 ASN A C 1
ATOM 7591 O O . ASN A 1 949 ? 44.480 9.676 -49.358 1.00 82.25 949 ASN A O 1
ATOM 7595 N N . THR A 1 950 ? 43.529 10.948 -47.755 1.00 85.19 950 THR A N 1
ATOM 7596 C CA . THR A 1 950 ? 43.745 10.071 -46.593 1.00 85.19 950 THR A CA 1
ATOM 7597 C C . THR A 1 950 ? 42.459 9.408 -46.096 1.00 85.19 950 THR A C 1
ATOM 7599 O O . THR A 1 950 ? 42.521 8.372 -45.431 1.00 85.19 950 THR A O 1
ATOM 7602 N N . GLY A 1 951 ? 41.290 9.949 -46.450 1.00 92.56 951 GLY A N 1
ATOM 7603 C CA . GLY A 1 951 ? 39.997 9.323 -46.202 1.00 92.56 951 GLY A CA 1
ATOM 7604 C C . GLY A 1 951 ? 39.729 9.053 -44.720 1.00 92.56 951 GLY A C 1
ATOM 7605 O O . GLY A 1 951 ? 39.836 9.932 -43.867 1.00 92.56 951 GLY A O 1
ATOM 7606 N N . PHE A 1 952 ? 39.387 7.805 -44.410 1.00 94.94 952 PHE A N 1
ATOM 7607 C CA . PHE A 1 952 ? 39.084 7.353 -43.052 1.00 94.94 952 PHE A CA 1
ATOM 7608 C C . PHE A 1 952 ? 40.326 7.013 -42.204 1.00 94.94 952 PHE A C 1
ATOM 7610 O O . PHE A 1 952 ? 40.163 6.611 -41.055 1.00 94.94 952 PHE A O 1
ATOM 7617 N N . MET A 1 953 ? 41.558 7.195 -42.704 1.00 89.81 953 MET A N 1
ATOM 7618 C CA . MET A 1 953 ? 42.792 6.798 -42.001 1.00 89.81 953 MET A CA 1
ATOM 7619 C C . MET A 1 953 ? 42.893 7.384 -40.583 1.00 89.81 953 MET A C 1
ATOM 7621 O O . MET A 1 953 ? 43.062 6.645 -39.618 1.00 89.81 953 MET A O 1
ATOM 7625 N N . VAL A 1 954 ? 42.742 8.704 -40.441 1.00 89.19 954 VAL A N 1
ATOM 7626 C CA . VAL A 1 954 ? 42.827 9.380 -39.130 1.00 89.19 954 VAL A CA 1
ATOM 7627 C C . VAL A 1 954 ? 41.560 9.153 -38.296 1.00 89.19 954 VAL A C 1
ATOM 7629 O O . VAL A 1 954 ? 41.629 9.061 -37.074 1.00 89.19 954 VAL A O 1
ATOM 7632 N N . VAL A 1 955 ? 40.406 8.987 -38.950 1.00 93.00 955 VAL A N 1
ATOM 7633 C CA . VAL A 1 955 ? 39.124 8.694 -38.288 1.00 93.00 955 VAL A CA 1
ATOM 7634 C C . VAL A 1 955 ? 39.153 7.315 -37.615 1.00 93.00 955 VAL A C 1
ATOM 7636 O O . VAL A 1 955 ? 38.655 7.148 -36.502 1.00 93.00 955 VAL A O 1
ATOM 7639 N N . HIS A 1 956 ? 39.803 6.330 -38.240 1.00 94.94 956 HIS A N 1
ATOM 7640 C CA . HIS A 1 956 ? 40.047 5.023 -37.632 1.00 94.94 956 HIS A CA 1
ATOM 7641 C C . HIS A 1 956 ? 40.959 5.135 -36.399 1.00 94.94 956 HIS A C 1
ATOM 7643 O O . HIS A 1 956 ? 40.666 4.513 -35.379 1.00 94.94 956 HIS A O 1
ATOM 7649 N N . CYS A 1 957 ? 41.984 5.997 -36.421 1.00 94.56 957 CYS A N 1
ATOM 7650 C CA . CYS A 1 957 ? 42.788 6.283 -35.226 1.00 94.56 957 CYS A CA 1
ATOM 7651 C C . CYS A 1 957 ? 41.950 6.860 -34.069 1.00 94.56 957 CYS A C 1
ATOM 7653 O O . CYS A 1 957 ? 42.192 6.493 -32.921 1.00 94.56 957 CYS A O 1
ATOM 7655 N N . THR A 1 958 ? 40.945 7.703 -34.345 1.00 94.88 958 THR A N 1
ATOM 7656 C CA . THR A 1 958 ? 39.998 8.183 -33.319 1.00 94.88 958 THR A CA 1
ATOM 7657 C C . THR A 1 958 ? 39.209 7.027 -32.702 1.00 94.88 958 THR A C 1
ATOM 7659 O O . THR A 1 958 ? 39.175 6.903 -31.480 1.00 94.88 958 THR A O 1
ATOM 7662 N N . ALA A 1 959 ? 38.637 6.134 -33.518 1.00 97.56 959 ALA A N 1
ATOM 7663 C CA . ALA A 1 959 ? 37.914 4.965 -33.010 1.00 97.56 959 ALA A CA 1
ATOM 7664 C C . ALA A 1 959 ? 38.819 4.039 -32.169 1.00 97.56 959 ALA A C 1
ATOM 7666 O O . ALA A 1 959 ? 38.433 3.611 -31.082 1.00 97.56 959 ALA A O 1
ATOM 7667 N N . ALA A 1 960 ? 40.049 3.786 -32.630 1.00 97.12 960 ALA A N 1
ATOM 7668 C CA . ALA A 1 960 ? 41.034 2.978 -31.912 1.00 97.12 960 ALA A CA 1
ATOM 7669 C C . ALA A 1 960 ? 41.459 3.599 -30.568 1.00 97.12 960 ALA A C 1
ATOM 7671 O O . ALA A 1 960 ? 41.636 2.869 -29.591 1.00 97.12 960 ALA A O 1
ATOM 7672 N N . ALA A 1 961 ? 41.577 4.930 -30.489 1.00 97.69 961 ALA A N 1
ATOM 7673 C CA . ALA A 1 961 ? 41.874 5.636 -29.244 1.00 97.69 961 ALA A CA 1
ATOM 7674 C C . ALA A 1 961 ? 40.740 5.477 -28.215 1.00 97.69 961 ALA A C 1
ATOM 7676 O O . ALA A 1 961 ? 41.000 5.031 -27.099 1.00 97.69 961 ALA A O 1
ATOM 7677 N N . LEU A 1 962 ? 39.487 5.731 -28.613 1.00 98.00 962 LEU A N 1
ATOM 7678 C CA . LEU A 1 962 ? 38.303 5.576 -27.753 1.00 98.00 962 LEU A CA 1
ATOM 7679 C C . LEU A 1 962 ? 38.138 4.128 -27.251 1.00 98.00 962 LEU A C 1
ATOM 7681 O O . LEU A 1 962 ? 37.884 3.888 -26.071 1.00 98.00 962 LEU A O 1
ATOM 7685 N N . VAL A 1 963 ? 38.367 3.140 -28.125 1.00 98.44 963 VAL A N 1
ATOM 7686 C CA . VAL A 1 963 ? 38.382 1.713 -27.755 1.00 98.44 963 VAL A CA 1
ATOM 7687 C C . VAL A 1 963 ? 39.529 1.366 -26.804 1.00 98.44 963 VAL A C 1
ATOM 7689 O O . VAL A 1 963 ? 39.368 0.476 -25.970 1.00 98.44 963 VAL A O 1
ATOM 7692 N N . SER A 1 964 ? 40.678 2.040 -26.895 1.00 98.00 964 SER A N 1
ATOM 7693 C CA . SER A 1 964 ? 41.794 1.838 -25.966 1.00 98.00 964 SER A CA 1
ATOM 7694 C C . SER A 1 964 ? 41.554 2.495 -24.604 1.00 98.00 964 SER A C 1
ATOM 7696 O O . SER A 1 964 ? 41.942 1.924 -23.588 1.00 98.00 964 SER A O 1
ATOM 7698 N N . GLU A 1 965 ? 40.907 3.660 -24.563 1.00 98.19 965 GLU A N 1
ATOM 7699 C CA . GLU A 1 965 ? 40.533 4.347 -23.321 1.00 98.19 965 GLU A CA 1
ATOM 7700 C C . GLU A 1 965 ? 39.462 3.558 -22.554 1.00 98.19 965 GLU A C 1
ATOM 7702 O O . GLU A 1 965 ? 39.602 3.310 -21.353 1.00 98.19 965 GLU A O 1
ATOM 7707 N N . ASN A 1 966 ? 38.452 3.042 -23.264 1.00 98.19 966 ASN A N 1
ATOM 7708 C CA . ASN A 1 966 ? 37.408 2.207 -22.669 1.00 98.19 966 ASN A CA 1
ATOM 7709 C C . ASN A 1 966 ? 37.960 0.964 -21.954 1.00 98.19 966 ASN A C 1
ATOM 7711 O O . ASN A 1 966 ? 37.390 0.556 -20.947 1.00 98.19 966 ASN A O 1
ATOM 7715 N N . LYS A 1 967 ? 39.094 0.399 -22.392 1.00 96.81 967 LYS A N 1
ATOM 7716 C CA . LYS A 1 967 ? 39.737 -0.752 -21.722 1.00 96.81 967 LYS A CA 1
ATOM 7717 C C . LYS A 1 967 ? 40.243 -0.417 -20.319 1.00 96.81 967 LYS A C 1
ATOM 7719 O O . LYS A 1 967 ? 40.277 -1.301 -19.469 1.00 96.81 967 LYS A O 1
ATOM 7724 N N . VAL A 1 968 ? 40.584 0.847 -20.062 1.00 97.19 968 VAL A N 1
ATOM 7725 C CA . VAL A 1 968 ? 40.931 1.346 -18.722 1.00 97.19 968 VAL A CA 1
ATOM 7726 C C . VAL A 1 968 ? 39.658 1.635 -17.920 1.00 97.19 968 VAL A C 1
ATOM 7728 O O . VAL A 1 968 ? 39.544 1.195 -16.779 1.00 97.19 968 VAL A O 1
ATOM 7731 N N . LEU A 1 969 ? 38.661 2.289 -18.529 1.00 96.12 969 LEU A N 1
ATOM 7732 C CA . LEU A 1 969 ? 37.366 2.588 -17.892 1.00 96.12 969 LEU A CA 1
ATOM 7733 C C . LEU A 1 969 ? 36.548 1.327 -17.534 1.00 96.12 969 LEU A C 1
ATOM 7735 O O . LEU A 1 969 ? 35.710 1.363 -16.633 1.00 96.12 969 LEU A O 1
ATOM 7739 N N . CYS A 1 970 ? 36.807 0.196 -18.198 1.00 96.25 970 CYS A N 1
ATOM 7740 C CA . CYS A 1 970 ? 36.220 -1.109 -17.882 1.00 96.25 970 CYS A CA 1
ATOM 7741 C C . CYS A 1 970 ? 36.842 -1.802 -16.659 1.00 96.25 970 CYS A C 1
ATOM 7743 O O . CYS A 1 970 ? 36.302 -2.816 -16.221 1.00 96.25 970 CYS A O 1
ATOM 7745 N N . HIS A 1 971 ? 37.931 -1.284 -16.076 1.00 95.12 971 HIS A N 1
ATOM 7746 C CA . HIS A 1 971 ? 38.399 -1.777 -14.779 1.00 95.12 971 HIS A CA 1
ATOM 7747 C C . HIS A 1 971 ? 37.303 -1.532 -13.727 1.00 95.12 971 HIS A C 1
ATOM 7749 O O . HIS A 1 971 ? 36.808 -0.403 -13.659 1.00 95.12 971 HIS A O 1
ATOM 7755 N N . PRO A 1 972 ? 36.866 -2.541 -12.952 1.00 93.62 972 PRO A N 1
ATOM 7756 C CA . PRO A 1 972 ? 35.749 -2.379 -12.027 1.00 93.62 972 PRO A CA 1
ATOM 7757 C C . PRO A 1 972 ? 36.074 -1.360 -10.928 1.00 93.62 972 PRO A C 1
ATOM 7759 O O . PRO A 1 972 ? 37.183 -1.347 -10.402 1.00 93.62 972 PRO A O 1
ATOM 7762 N N . ALA A 1 973 ? 35.110 -0.507 -10.585 1.00 91.44 973 ALA A N 1
ATOM 7763 C CA . ALA A 1 973 ? 35.217 0.406 -9.450 1.00 91.44 973 ALA A CA 1
ATOM 7764 C C . ALA A 1 973 ? 34.770 -0.268 -8.144 1.00 91.44 973 ALA A C 1
ATOM 7766 O O . ALA A 1 973 ? 35.371 -0.026 -7.104 1.00 91.44 973 ALA A O 1
ATOM 7767 N N . SER A 1 974 ? 33.781 -1.167 -8.194 1.00 89.69 974 SER A N 1
ATOM 7768 C CA . SER A 1 974 ? 33.177 -1.808 -7.016 1.00 89.69 974 SER A CA 1
ATOM 7769 C C . SER A 1 974 ? 34.044 -2.881 -6.341 1.00 89.69 974 SER A C 1
ATOM 7771 O O . SER A 1 974 ? 33.537 -3.674 -5.548 1.00 89.69 974 SER A O 1
ATOM 7773 N N . VAL A 1 975 ? 35.327 -2.967 -6.704 1.00 89.62 975 VAL A N 1
ATOM 7774 C CA . VAL A 1 975 ? 36.339 -3.805 -6.036 1.00 89.62 975 VAL A CA 1
ATOM 7775 C C . VAL A 1 975 ? 37.345 -2.972 -5.236 1.00 89.62 975 VAL A C 1
ATOM 7777 O O . VAL A 1 975 ? 38.192 -3.546 -4.555 1.00 89.62 975 VAL A O 1
ATOM 7780 N N . ASP A 1 976 ? 37.265 -1.641 -5.324 1.00 89.25 976 ASP A N 1
ATOM 7781 C CA . ASP A 1 976 ? 38.033 -0.709 -4.501 1.00 89.25 976 ASP A CA 1
ATOM 7782 C C . ASP A 1 976 ? 37.204 -0.259 -3.290 1.00 89.25 976 ASP A C 1
ATOM 7784 O O . ASP A 1 976 ? 35.990 -0.077 -3.374 1.00 89.25 976 ASP A O 1
ATOM 7788 N N . THR A 1 977 ? 37.868 -0.073 -2.152 1.00 89.00 977 THR A N 1
ATOM 7789 C CA . THR A 1 977 ? 37.258 0.452 -0.930 1.00 89.00 977 THR A CA 1
ATOM 7790 C C . THR A 1 977 ? 38.311 1.158 -0.083 1.00 89.00 977 THR A C 1
ATOM 7792 O O . THR A 1 977 ? 39.388 0.623 0.185 1.00 89.00 977 THR A O 1
ATOM 7795 N N . LEU A 1 978 ? 37.991 2.371 0.368 1.00 88.81 978 LEU A N 1
ATOM 7796 C CA . LEU A 1 978 ? 38.854 3.191 1.213 1.00 88.81 978 LEU A CA 1
ATOM 7797 C C . LEU A 1 978 ? 38.075 3.617 2.451 1.00 88.81 978 LEU A C 1
ATOM 7799 O O . LEU A 1 978 ? 36.981 4.165 2.340 1.00 88.81 978 LEU A O 1
ATOM 7803 N N . SER A 1 979 ? 38.649 3.376 3.629 1.00 88.38 979 SER A N 1
ATOM 7804 C CA . SER A 1 979 ? 37.951 3.626 4.888 1.00 88.38 979 SER A CA 1
ATOM 7805 C C . SER A 1 979 ? 37.783 5.124 5.169 1.00 88.38 979 SER A C 1
ATOM 7807 O O . SER A 1 979 ? 38.762 5.853 5.359 1.00 88.38 979 SER A O 1
ATOM 7809 N N . THR A 1 980 ? 36.531 5.576 5.238 1.00 84.00 980 THR A N 1
ATOM 7810 C CA . THR A 1 980 ? 36.135 6.949 5.569 1.00 84.00 980 THR A CA 1
ATOM 7811 C C . THR A 1 980 ? 35.583 7.049 6.996 1.00 84.00 980 THR A C 1
ATOM 7813 O O . THR A 1 980 ? 35.578 6.090 7.777 1.00 84.00 980 THR A O 1
ATOM 7816 N N . SER A 1 981 ? 35.207 8.266 7.405 1.00 80.88 981 SER A N 1
ATOM 7817 C CA . SER A 1 981 ? 34.586 8.548 8.710 1.00 80.88 981 SER A CA 1
ATOM 7818 C C . SER A 1 981 ? 35.338 7.956 9.918 1.00 80.88 981 SER A C 1
ATOM 7820 O O . SER A 1 981 ? 34.735 7.511 10.895 1.00 80.88 981 SER A O 1
ATOM 7822 N N . ALA A 1 982 ? 36.676 7.954 9.843 1.00 85.94 982 ALA A N 1
ATOM 7823 C CA . ALA A 1 982 ? 37.600 7.376 10.825 1.00 85.94 982 ALA A CA 1
ATOM 7824 C C . ALA A 1 982 ? 37.299 5.902 11.179 1.00 85.94 982 ALA A C 1
ATOM 7826 O O . ALA A 1 982 ? 37.220 5.562 12.360 1.00 85.94 982 ALA A O 1
ATOM 7827 N N . ALA A 1 983 ? 37.137 5.057 10.154 1.00 83.81 983 ALA A N 1
ATOM 7828 C CA . ALA A 1 983 ? 36.762 3.643 10.263 1.00 83.81 983 ALA A CA 1
ATOM 7829 C C . ALA A 1 983 ? 35.373 3.387 10.876 1.00 83.81 983 ALA A C 1
ATOM 7831 O O . ALA A 1 983 ? 35.124 2.330 11.446 1.00 83.81 983 ALA A O 1
ATOM 7832 N N . THR A 1 984 ? 34.454 4.349 10.718 1.00 78.88 984 THR A N 1
ATOM 7833 C CA . THR A 1 984 ? 33.004 4.092 10.844 1.00 78.88 984 THR A CA 1
ATOM 7834 C C . THR A 1 984 ? 32.406 3.622 9.512 1.00 78.88 984 THR A C 1
ATOM 7836 O O . THR A 1 984 ? 31.408 2.915 9.498 1.00 78.88 984 THR A O 1
ATOM 7839 N N . GLU A 1 985 ? 33.025 4.015 8.397 1.00 83.62 985 GLU A N 1
ATOM 7840 C CA . GLU A 1 985 ? 32.728 3.541 7.046 1.00 83.62 985 GLU A CA 1
ATOM 7841 C C . GLU A 1 985 ? 33.986 2.808 6.564 1.00 83.62 985 GLU A C 1
ATOM 7843 O O . GLU A 1 985 ? 34.899 3.400 5.993 1.00 83.62 985 GLU A O 1
ATOM 7848 N N . ASP A 1 986 ? 34.123 1.538 6.934 1.00 87.81 986 ASP A N 1
ATOM 7849 C CA . ASP A 1 986 ? 35.289 0.702 6.627 1.00 87.81 986 ASP A CA 1
ATOM 7850 C C . ASP A 1 986 ? 35.161 -0.048 5.291 1.00 87.81 986 ASP A C 1
ATOM 7852 O O . ASP A 1 986 ? 36.179 -0.338 4.657 1.00 87.81 986 ASP A O 1
ATOM 7856 N N . HIS A 1 987 ? 33.931 -0.265 4.820 1.00 87.94 987 HIS A N 1
ATOM 7857 C CA . HIS A 1 987 ? 33.622 -0.755 3.479 1.00 87.94 987 HIS A CA 1
ATOM 7858 C C . HIS A 1 987 ? 32.711 0.223 2.719 1.00 87.94 987 HIS A C 1
ATOM 7860 O O . HIS A 1 987 ? 31.684 0.655 3.239 1.00 87.94 987 HIS A O 1
ATOM 7866 N N . VAL A 1 988 ? 33.063 0.542 1.470 1.00 88.88 988 VAL A N 1
ATOM 7867 C CA . VAL A 1 988 ? 32.307 1.435 0.567 1.00 88.88 988 VAL A CA 1
ATOM 7868 C C . VAL A 1 988 ? 32.144 0.783 -0.816 1.00 88.88 988 VAL A C 1
ATOM 7870 O O . VAL A 1 988 ? 32.787 -0.231 -1.081 1.00 88.88 988 VAL A O 1
ATOM 7873 N N . SER A 1 989 ? 31.271 1.302 -1.689 1.00 88.25 989 SER A N 1
ATOM 7874 C CA . SER A 1 989 ? 30.965 0.664 -2.987 1.00 88.25 989 SER A CA 1
ATOM 7875 C C . SER A 1 989 ? 31.646 1.285 -4.212 1.00 88.25 989 SER A C 1
ATOM 7877 O O . SER A 1 989 ? 31.638 0.682 -5.286 1.00 88.25 989 SER A O 1
ATOM 7879 N N . MET A 1 990 ? 32.132 2.527 -4.099 1.00 91.81 990 MET A N 1
ATOM 7880 C CA . MET A 1 990 ? 32.587 3.372 -5.215 1.00 91.81 990 MET A CA 1
ATOM 7881 C C . MET A 1 990 ? 31.563 3.521 -6.365 1.00 91.81 990 MET A C 1
ATOM 7883 O O . MET A 1 990 ? 31.921 3.888 -7.490 1.00 91.81 990 MET A O 1
ATOM 7887 N N . GLY A 1 991 ? 30.270 3.291 -6.099 1.00 89.25 991 GLY A N 1
ATOM 7888 C CA . GLY A 1 991 ? 29.215 3.223 -7.117 1.00 89.25 991 GLY A CA 1
ATOM 7889 C C . GLY A 1 991 ? 29.089 4.475 -7.995 1.00 89.25 991 GLY A C 1
ATOM 7890 O O . GLY A 1 991 ? 28.790 4.364 -9.183 1.00 89.25 991 GLY A O 1
ATOM 7891 N N . GLY A 1 992 ? 29.400 5.666 -7.470 1.00 88.69 992 GLY A N 1
ATOM 7892 C CA . GLY A 1 992 ? 29.369 6.911 -8.254 1.00 88.69 992 GLY A CA 1
ATOM 7893 C C . GLY A 1 992 ? 30.471 6.991 -9.312 1.00 88.69 992 GLY A C 1
ATOM 7894 O O . GLY A 1 992 ? 30.263 7.551 -10.390 1.00 88.69 992 GLY A O 1
ATOM 7895 N N . TRP A 1 993 ? 31.625 6.370 -9.052 1.00 92.06 993 TRP A N 1
ATOM 7896 C CA . TRP A 1 993 ? 32.665 6.196 -10.063 1.00 92.06 993 TRP A CA 1
ATOM 7897 C C . TRP A 1 993 ? 32.270 5.112 -11.075 1.00 92.06 993 TRP A C 1
ATOM 7899 O O . TRP A 1 993 ? 32.436 5.325 -12.278 1.00 92.06 993 TRP A O 1
ATOM 7909 N N . ALA A 1 994 ? 31.653 4.012 -10.618 1.00 92.56 994 ALA A N 1
ATOM 7910 C CA . ALA A 1 994 ? 31.101 2.976 -11.496 1.00 92.56 994 ALA A CA 1
ATOM 7911 C C . ALA A 1 994 ? 30.073 3.543 -12.495 1.00 92.56 994 ALA A C 1
ATOM 7913 O O . ALA A 1 994 ? 30.165 3.273 -13.692 1.00 92.56 994 ALA A O 1
ATOM 7914 N N . ALA A 1 995 ? 29.149 4.389 -12.026 1.00 90.50 995 ALA A N 1
ATOM 7915 C CA . ALA A 1 995 ? 28.144 5.044 -12.859 1.00 90.50 995 ALA A CA 1
ATOM 7916 C C . ALA A 1 995 ? 28.770 5.966 -13.915 1.00 90.50 995 ALA A C 1
ATOM 7918 O O . ALA A 1 995 ? 28.498 5.828 -15.108 1.00 90.50 995 ALA A O 1
ATOM 7919 N N . ARG A 1 996 ? 29.662 6.875 -13.494 1.00 93.44 996 ARG A N 1
ATOM 7920 C CA . ARG A 1 996 ? 30.290 7.855 -14.395 1.00 93.44 996 ARG A CA 1
ATOM 7921 C C . ARG A 1 996 ? 31.147 7.201 -15.472 1.00 93.44 996 ARG A C 1
ATOM 7923 O O . ARG A 1 996 ? 31.050 7.588 -16.635 1.00 93.44 996 ARG A O 1
ATOM 7930 N N . LYS A 1 997 ? 31.953 6.191 -15.126 1.00 94.88 997 LYS A N 1
ATOM 7931 C CA . LYS A 1 997 ? 32.776 5.494 -16.126 1.00 94.88 997 LYS A CA 1
ATOM 7932 C C . LYS A 1 997 ? 31.942 4.601 -17.051 1.00 94.88 997 LYS A C 1
ATOM 7934 O O . LYS A 1 997 ? 32.287 4.491 -18.223 1.00 94.88 997 LYS A O 1
ATOM 7939 N N . ALA A 1 998 ? 30.825 4.033 -16.581 1.00 94.69 998 ALA A N 1
ATOM 7940 C CA . ALA A 1 998 ? 29.882 3.323 -17.445 1.00 94.69 998 ALA A CA 1
ATOM 7941 C C . ALA A 1 998 ? 29.235 4.267 -18.472 1.00 94.69 998 ALA A C 1
ATOM 7943 O O . ALA A 1 998 ? 29.297 3.984 -19.667 1.00 94.69 998 ALA A O 1
ATOM 7944 N N . LEU A 1 999 ? 28.718 5.424 -18.039 1.00 92.50 999 LEU A N 1
ATOM 7945 C CA . LEU A 1 999 ? 28.175 6.443 -18.944 1.00 92.50 999 LEU A CA 1
ATOM 7946 C C . LEU A 1 999 ? 29.229 6.923 -19.960 1.00 92.50 999 LEU A C 1
ATOM 7948 O O . LEU A 1 999 ? 28.947 7.025 -21.154 1.00 92.50 999 LEU A O 1
ATOM 7952 N N . LYS A 1 1000 ? 30.477 7.120 -19.514 1.00 97.38 1000 LYS A N 1
ATOM 7953 C CA . LYS A 1 1000 ? 31.583 7.527 -20.391 1.00 97.38 1000 LYS A CA 1
ATOM 7954 C C . LYS A 1 1000 ? 31.961 6.461 -21.428 1.00 97.38 1000 LYS A C 1
ATOM 7956 O O . LYS A 1 1000 ? 32.237 6.790 -22.580 1.00 97.38 1000 LYS A O 1
ATOM 7961 N N . VAL A 1 1001 ? 31.910 5.180 -21.059 1.00 98.31 1001 VAL A N 1
ATOM 7962 C CA . VAL A 1 1001 ? 32.072 4.070 -22.012 1.00 98.31 1001 VAL A CA 1
ATOM 7963 C C . VAL A 1 1001 ? 30.947 4.065 -23.052 1.00 98.31 1001 VAL A C 1
ATOM 7965 O O . VAL A 1 1001 ? 31.236 3.841 -24.228 1.00 98.31 1001 VAL A O 1
ATOM 7968 N N . VAL A 1 1002 ? 29.699 4.360 -22.660 1.00 97.31 1002 VAL A N 1
ATOM 7969 C CA . VAL A 1 1002 ? 28.557 4.466 -23.588 1.00 97.31 1002 VAL A CA 1
ATOM 7970 C C . VAL A 1 1002 ? 28.758 5.610 -24.592 1.00 97.31 1002 VAL A C 1
ATOM 7972 O O . VAL A 1 1002 ? 28.644 5.360 -25.789 1.00 97.31 1002 VAL A O 1
ATOM 7975 N N . GLU A 1 1003 ? 29.168 6.810 -24.161 1.00 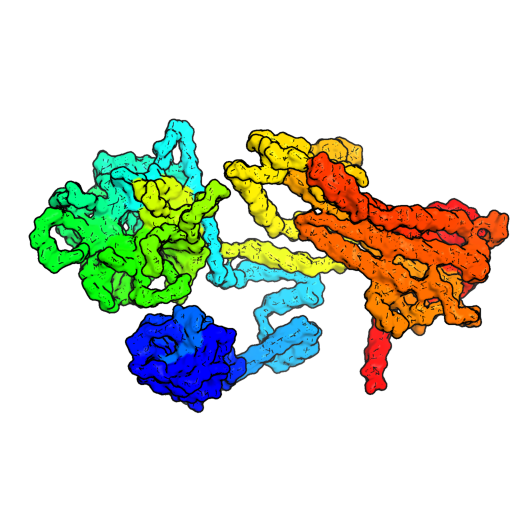97.31 1003 GLU A N 1
ATOM 7976 C CA . GLU A 1 1003 ? 29.524 7.921 -25.074 1.00 97.31 1003 GLU A CA 1
ATOM 7977 C C . GLU A 1 1003 ? 30.554 7.502 -26.135 1.00 97.31 1003 GLU A C 1
ATOM 7979 O O . GLU A 1 1003 ? 30.413 7.790 -27.324 1.00 97.31 1003 GLU A O 1
ATOM 7984 N N . HIS A 1 1004 ? 31.606 6.801 -25.712 1.00 98.56 1004 HIS A N 1
ATOM 7985 C CA . HIS A 1 1004 ? 32.661 6.338 -26.609 1.00 98.56 1004 HIS A CA 1
ATOM 7986 C C . HIS A 1 1004 ? 32.171 5.232 -27.558 1.00 98.56 1004 HIS A C 1
ATOM 7988 O O . HIS A 1 1004 ? 32.611 5.167 -28.705 1.00 98.56 1004 HIS A O 1
ATOM 7994 N N . VAL A 1 1005 ? 31.232 4.388 -27.120 1.00 98.62 1005 VAL A N 1
ATOM 7995 C CA . VAL A 1 1005 ? 30.583 3.368 -27.961 1.00 98.62 1005 VAL A CA 1
ATOM 7996 C C . VAL A 1 1005 ? 29.682 4.014 -29.017 1.00 98.62 1005 VAL A C 1
ATOM 7998 O O . VAL A 1 1005 ? 29.755 3.626 -30.183 1.00 98.62 1005 VAL A O 1
ATOM 8001 N N . GLU A 1 1006 ? 28.908 5.041 -28.655 1.00 98.38 1006 GLU A N 1
ATOM 8002 C CA . GLU A 1 1006 ? 28.117 5.841 -29.600 1.00 98.38 1006 GLU A CA 1
ATOM 8003 C C . GLU A 1 1006 ? 29.004 6.492 -30.679 1.00 98.38 1006 GLU A C 1
ATOM 8005 O O . GLU A 1 1006 ? 28.690 6.418 -31.868 1.00 98.38 1006 GLU A O 1
ATOM 8010 N N . GLN A 1 1007 ? 30.141 7.080 -30.289 1.00 98.19 1007 GLN A N 1
ATOM 8011 C CA . GLN A 1 1007 ? 31.084 7.727 -31.213 1.00 98.19 1007 GLN A CA 1
ATOM 8012 C C . GLN A 1 1007 ? 31.795 6.733 -32.144 1.00 98.19 1007 GLN A C 1
ATOM 8014 O O . GLN A 1 1007 ? 31.936 6.997 -33.340 1.00 98.19 1007 GLN A O 1
ATOM 8019 N N . VAL A 1 1008 ? 32.213 5.571 -31.633 1.00 98.81 1008 VAL A N 1
ATOM 8020 C CA . VAL A 1 1008 ? 32.826 4.509 -32.450 1.00 98.81 1008 VAL A CA 1
ATOM 8021 C C . VAL A 1 1008 ? 31.818 3.950 -33.463 1.00 98.81 1008 VAL A C 1
ATOM 8023 O O . VAL A 1 1008 ? 32.157 3.777 -34.633 1.00 98.81 1008 VAL A O 1
ATOM 8026 N N . LEU A 1 1009 ? 30.555 3.762 -33.071 1.00 98.75 1009 LEU A N 1
ATOM 8027 C CA . LEU A 1 1009 ? 29.498 3.314 -33.983 1.00 98.75 1009 LEU A CA 1
ATOM 8028 C C . LEU A 1 1009 ? 29.061 4.397 -34.984 1.00 98.75 1009 LEU A C 1
ATOM 8030 O O . LEU A 1 1009 ? 28.737 4.063 -36.122 1.00 98.75 1009 LEU A O 1
ATOM 8034 N N . ALA A 1 1010 ? 29.131 5.685 -34.630 1.00 98.62 1010 ALA A N 1
ATOM 8035 C CA . ALA A 1 1010 ? 28.966 6.783 -35.586 1.00 98.62 1010 ALA A CA 1
ATOM 8036 C C . ALA A 1 1010 ? 30.054 6.754 -36.678 1.00 98.62 1010 ALA A C 1
ATOM 8038 O O . ALA A 1 1010 ? 29.757 6.950 -37.859 1.00 98.62 1010 ALA A O 1
ATOM 8039 N N . ILE A 1 1011 ? 31.301 6.441 -36.305 1.00 98.69 1011 ILE A N 1
ATOM 8040 C CA . ILE A 1 1011 ? 32.403 6.225 -37.252 1.00 98.69 1011 ILE A CA 1
ATOM 8041 C C . ILE A 1 1011 ? 32.156 4.982 -38.122 1.00 98.69 1011 ILE A C 1
ATOM 8043 O O . ILE A 1 1011 ? 32.381 5.046 -39.333 1.00 98.69 1011 ILE A O 1
ATOM 8047 N N . GLU A 1 1012 ? 31.662 3.874 -37.557 1.00 98.81 1012 GLU A N 1
ATOM 8048 C CA . GLU A 1 1012 ? 31.333 2.684 -38.352 1.00 98.81 1012 GLU A CA 1
ATOM 8049 C C . GLU A 1 1012 ? 30.201 2.963 -39.350 1.00 98.81 1012 GLU A C 1
ATOM 8051 O O . GLU A 1 1012 ? 30.334 2.622 -40.521 1.00 98.81 1012 GLU A O 1
ATOM 8056 N N . LEU A 1 1013 ? 29.135 3.655 -38.938 1.00 98.75 1013 LEU A N 1
ATOM 8057 C CA . LEU A 1 1013 ? 28.028 4.057 -39.812 1.00 98.75 1013 LEU A CA 1
ATOM 8058 C C . LEU A 1 1013 ? 28.508 4.908 -41.003 1.00 98.75 1013 LEU A C 1
ATOM 8060 O O . LEU A 1 1013 ? 28.114 4.661 -42.148 1.00 98.75 1013 LEU A O 1
ATOM 8064 N N . LEU A 1 1014 ? 29.397 5.875 -40.746 1.00 98.62 1014 LEU A N 1
ATOM 8065 C CA . LEU A 1 1014 ? 30.043 6.684 -41.784 1.00 98.62 1014 LEU A CA 1
ATOM 8066 C C . LEU A 1 1014 ? 30.874 5.826 -42.748 1.00 98.62 1014 LEU A C 1
ATOM 8068 O O . LEU A 1 1014 ? 30.760 5.996 -43.964 1.00 98.62 1014 LEU A O 1
ATOM 8072 N N . ALA A 1 1015 ? 31.679 4.902 -42.218 1.00 98.44 1015 ALA A N 1
ATOM 8073 C CA . ALA A 1 1015 ? 32.539 4.022 -43.004 1.00 98.44 1015 ALA A CA 1
ATOM 8074 C C . ALA A 1 1015 ? 31.726 3.019 -43.844 1.00 98.44 1015 ALA A C 1
ATOM 8076 O O . ALA A 1 1015 ? 31.978 2.873 -45.038 1.00 98.44 1015 ALA A O 1
ATOM 8077 N N . ALA A 1 1016 ? 30.706 2.380 -43.271 1.00 98.31 1016 ALA A N 1
ATOM 8078 C CA . ALA A 1 1016 ? 29.855 1.413 -43.960 1.00 98.31 1016 ALA A CA 1
ATOM 8079 C C . ALA A 1 1016 ? 29.065 2.066 -45.107 1.00 98.31 1016 ALA A C 1
ATOM 8081 O O . ALA A 1 1016 ? 29.078 1.578 -46.236 1.00 98.31 1016 ALA A O 1
ATOM 8082 N N . CYS A 1 1017 ? 28.456 3.232 -44.870 1.00 98.38 1017 CYS A N 1
ATOM 8083 C CA . CYS A 1 1017 ? 27.755 3.958 -45.931 1.00 98.38 1017 CYS A CA 1
ATOM 8084 C C . CYS A 1 1017 ? 28.712 4.524 -46.993 1.00 98.38 1017 CYS A C 1
ATOM 8086 O O . CYS A 1 1017 ? 28.343 4.601 -48.162 1.00 98.38 1017 CYS A O 1
ATOM 8088 N N . GLN A 1 1018 ? 29.941 4.911 -46.625 1.00 97.94 1018 GLN A N 1
ATOM 8089 C CA . GLN A 1 1018 ? 30.983 5.264 -47.598 1.00 97.94 1018 GLN A CA 1
ATOM 8090 C C . GLN A 1 1018 ? 31.433 4.044 -48.421 1.00 97.94 1018 GLN A C 1
ATOM 8092 O O . GLN A 1 1018 ? 31.688 4.178 -49.613 1.00 97.94 1018 GLN A O 1
ATOM 8097 N N . ALA A 1 1019 ? 31.507 2.852 -47.829 1.00 97.50 1019 ALA A N 1
ATOM 8098 C CA . ALA A 1 1019 ? 31.828 1.623 -48.548 1.00 97.50 1019 ALA A CA 1
ATOM 8099 C C . ALA A 1 1019 ? 30.764 1.271 -49.606 1.00 97.50 1019 ALA A C 1
ATOM 8101 O O . ALA A 1 1019 ? 31.122 0.886 -50.719 1.00 97.50 1019 ALA A O 1
ATOM 8102 N N . LEU A 1 1020 ? 29.475 1.507 -49.320 1.00 96.62 1020 LEU A N 1
ATOM 8103 C CA . LEU A 1 1020 ? 28.393 1.352 -50.304 1.00 96.62 1020 LEU A CA 1
ATOM 8104 C C . LEU A 1 1020 ? 28.553 2.260 -51.543 1.00 96.62 1020 LEU A C 1
ATOM 8106 O O . LEU A 1 1020 ? 28.129 1.859 -52.626 1.00 96.62 1020 LEU A O 1
ATOM 8110 N N . GLU A 1 1021 ? 29.220 3.421 -51.445 1.00 96.12 1021 GLU A N 1
ATOM 8111 C CA . GLU A 1 1021 ? 29.523 4.291 -52.605 1.00 96.12 1021 GLU A CA 1
ATOM 8112 C C . GLU A 1 1021 ? 30.328 3.571 -53.694 1.00 96.12 1021 GLU A C 1
ATOM 8114 O O . GLU A 1 1021 ? 30.195 3.884 -54.877 1.00 96.12 1021 GLU A O 1
ATOM 8119 N N . PHE A 1 1022 ? 31.181 2.621 -53.301 1.00 95.25 1022 PHE A N 1
ATOM 8120 C CA . PHE A 1 1022 ? 32.061 1.886 -54.210 1.00 95.25 1022 PHE A CA 1
ATOM 8121 C C . PHE A 1 1022 ? 31.389 0.666 -54.850 1.00 95.25 1022 PHE A C 1
ATOM 8123 O O . PHE A 1 1022 ? 31.907 0.158 -55.842 1.00 95.25 1022 PHE A O 1
ATOM 8130 N N . HIS A 1 1023 ? 30.231 0.235 -54.336 1.00 94.12 1023 HIS A N 1
ATOM 8131 C CA . HIS A 1 1023 ? 29.392 -0.791 -54.969 1.00 94.12 1023 HIS A CA 1
ATOM 8132 C C . HIS A 1 1023 ? 28.329 -0.196 -55.905 1.00 94.12 1023 HIS A C 1
ATOM 8134 O O . HIS A 1 1023 ? 27.733 -0.933 -56.688 1.00 94.12 1023 HIS A O 1
ATOM 8140 N N . ARG A 1 1024 ? 28.086 1.127 -55.872 1.00 94.31 1024 ARG A N 1
ATOM 8141 C CA . ARG A 1 1024 ? 27.100 1.775 -56.756 1.00 94.31 1024 ARG A CA 1
ATOM 8142 C C . ARG A 1 1024 ? 27.452 1.525 -58.237 1.00 94.31 1024 ARG A C 1
ATOM 8144 O O . ARG A 1 1024 ? 28.610 1.696 -58.618 1.00 94.31 1024 ARG A O 1
ATOM 8151 N N . PRO A 1 1025 ? 26.477 1.158 -59.092 1.00 94.00 1025 PRO A N 1
ATOM 8152 C CA . PRO A 1 1025 ? 25.034 1.351 -58.916 1.00 94.00 1025 PRO A CA 1
ATOM 8153 C C . PRO A 1 1025 ? 24.289 0.303 -58.072 1.00 94.00 1025 PRO A C 1
ATOM 8155 O O . PRO A 1 1025 ? 23.113 0.535 -57.811 1.00 94.00 1025 PRO A O 1
ATOM 8158 N N . LEU A 1 1026 ? 24.934 -0.788 -57.632 1.00 94.50 1026 LEU A N 1
ATOM 8159 C CA . LEU A 1 1026 ? 24.275 -1.848 -56.856 1.00 94.50 1026 LEU A CA 1
ATOM 8160 C C . LEU A 1 1026 ? 23.685 -1.326 -55.537 1.00 94.50 1026 LEU A C 1
ATOM 8162 O O . LEU A 1 1026 ? 24.226 -0.400 -54.912 1.00 94.50 1026 LEU A O 1
ATOM 8166 N N . LYS A 1 1027 ? 22.598 -1.962 -55.098 1.00 94.94 1027 LYS A N 1
ATOM 8167 C CA . LYS A 1 1027 ? 21.895 -1.690 -53.840 1.00 94.94 1027 LYS A CA 1
ATOM 8168 C C . LYS A 1 1027 ? 22.009 -2.810 -52.811 1.00 94.94 1027 LYS A C 1
ATOM 8170 O O . LYS A 1 1027 ? 22.066 -3.991 -53.152 1.00 94.94 1027 LYS A O 1
ATOM 8175 N N . THR A 1 1028 ? 22.005 -2.409 -51.543 1.00 96.19 1028 THR A N 1
ATOM 8176 C CA . THR A 1 1028 ? 21.730 -3.311 -50.417 1.00 96.19 1028 THR A CA 1
ATOM 8177 C C . THR A 1 1028 ? 20.211 -3.497 -50.260 1.00 96.19 1028 THR A C 1
ATOM 8179 O O . THR A 1 1028 ? 19.430 -3.035 -51.097 1.00 96.19 1028 THR A O 1
ATOM 8182 N N . THR A 1 1029 ? 19.774 -4.193 -49.214 1.00 97.06 1029 THR A N 1
ATOM 8183 C CA . THR A 1 1029 ? 18.354 -4.395 -48.900 1.00 97.06 1029 THR A CA 1
ATOM 8184 C C . THR A 1 1029 ? 17.609 -3.079 -48.665 1.00 97.06 1029 THR A C 1
ATOM 8186 O O . THR A 1 1029 ? 18.185 -2.088 -48.210 1.00 97.06 1029 THR A O 1
ATOM 8189 N N . GLU A 1 1030 ? 16.293 -3.071 -48.909 1.00 97.31 1030 GLU A N 1
ATOM 8190 C CA . GLU A 1 1030 ? 15.446 -1.890 -48.685 1.00 97.31 1030 GLU A CA 1
ATOM 8191 C C . GLU A 1 1030 ? 15.615 -1.240 -47.290 1.00 97.31 1030 GLU A C 1
ATOM 8193 O O . GLU A 1 1030 ? 15.884 -0.034 -47.257 1.00 97.31 1030 GLU A O 1
ATOM 8198 N N . PRO A 1 1031 ? 15.535 -1.963 -46.148 1.00 97.62 1031 PRO A N 1
ATOM 8199 C CA . PRO A 1 1031 ? 15.748 -1.351 -44.833 1.00 97.62 1031 PRO A CA 1
ATOM 8200 C C . PRO A 1 1031 ? 17.131 -0.707 -44.671 1.00 97.62 1031 PRO A C 1
ATOM 8202 O O . PRO A 1 1031 ? 17.248 0.343 -44.041 1.00 97.62 1031 PRO A O 1
ATOM 8205 N N . LEU A 1 1032 ? 18.188 -1.293 -45.240 1.00 98.06 1032 LEU A N 1
ATOM 8206 C CA . LEU A 1 1032 ? 19.545 -0.760 -45.099 1.00 98.06 1032 LEU A CA 1
ATOM 8207 C C . LEU A 1 1032 ? 19.807 0.415 -46.059 1.00 98.06 1032 LEU A C 1
ATOM 8209 O O . LEU A 1 1032 ? 20.517 1.354 -45.691 1.00 98.06 1032 LEU A O 1
ATOM 8213 N N . GLU A 1 1033 ? 19.150 0.452 -47.223 1.00 98.06 1033 GLU A N 1
ATOM 8214 C CA . GLU A 1 1033 ? 19.100 1.650 -48.071 1.00 98.06 1033 GLU A CA 1
ATOM 8215 C C . GLU A 1 1033 ? 18.410 2.827 -47.360 1.00 98.06 1033 GLU A C 1
ATOM 8217 O O . GLU A 1 1033 ? 18.873 3.958 -47.501 1.00 98.06 1033 GLU A O 1
ATOM 8222 N N . LYS A 1 1034 ? 17.378 2.605 -46.525 1.00 98.25 1034 LYS A N 1
ATOM 8223 C CA . LYS A 1 1034 ? 16.773 3.692 -45.720 1.00 98.25 1034 LYS A CA 1
ATOM 8224 C C . LYS A 1 1034 ? 17.757 4.307 -44.722 1.00 98.25 1034 LYS A C 1
ATOM 8226 O O . LYS A 1 1034 ? 17.747 5.522 -44.529 1.00 98.25 1034 LYS A O 1
ATOM 8231 N N . VAL A 1 1035 ? 18.641 3.508 -44.123 1.00 98.44 1035 VAL A N 1
ATOM 8232 C CA . VAL A 1 1035 ? 19.693 4.014 -43.219 1.00 98.44 1035 VAL A CA 1
ATOM 8233 C C . VAL A 1 1035 ? 20.771 4.779 -43.993 1.00 98.44 1035 VAL A C 1
ATOM 8235 O O . VAL A 1 1035 ? 21.221 5.836 -43.544 1.00 98.44 1035 VAL A O 1
ATOM 8238 N N . TYR A 1 1036 ? 21.146 4.296 -45.181 1.00 98.50 1036 TYR A N 1
ATOM 8239 C CA . TYR A 1 1036 ? 22.041 5.014 -46.091 1.00 98.50 1036 TYR A CA 1
ATOM 8240 C C . TYR A 1 1036 ? 21.439 6.362 -46.533 1.00 98.50 1036 TYR A C 1
ATOM 8242 O O . TYR A 1 1036 ? 22.115 7.386 -46.439 1.00 98.50 1036 TYR A O 1
ATOM 8250 N N . GLU A 1 1037 ? 20.167 6.398 -46.948 1.00 98.19 1037 GLU A N 1
ATOM 8251 C CA . GLU A 1 1037 ? 19.432 7.625 -47.294 1.00 98.19 1037 GLU A CA 1
ATOM 8252 C C . GLU A 1 1037 ? 19.378 8.607 -46.110 1.00 98.19 1037 GLU A C 1
ATOM 8254 O O . GLU A 1 1037 ? 19.692 9.790 -46.273 1.00 98.19 1037 GLU A O 1
ATOM 8259 N N . LEU A 1 1038 ? 19.049 8.115 -44.909 1.00 98.25 1038 LEU A N 1
ATOM 8260 C CA . LEU A 1 1038 ? 19.020 8.898 -43.672 1.00 98.25 1038 LEU A CA 1
ATOM 8261 C C . LEU A 1 1038 ? 20.377 9.558 -43.396 1.00 98.25 1038 LEU A C 1
ATOM 8263 O O . LEU A 1 1038 ? 20.435 10.775 -43.211 1.00 98.25 1038 LEU A O 1
ATOM 8267 N N . LEU A 1 1039 ? 21.476 8.797 -43.411 1.00 98.25 1039 LEU A N 1
ATOM 8268 C CA . LEU A 1 1039 ? 22.812 9.362 -43.208 1.00 98.25 1039 LEU A CA 1
ATOM 8269 C C . LEU A 1 1039 ? 23.175 10.349 -44.325 1.00 98.25 1039 LEU A C 1
ATOM 8271 O O . LEU A 1 1039 ? 23.727 11.413 -44.053 1.00 98.25 1039 LEU A O 1
ATOM 8275 N N . ARG A 1 1040 ? 22.843 10.037 -45.583 1.00 97.62 1040 ARG A N 1
ATOM 8276 C CA . ARG A 1 1040 ? 23.140 10.896 -46.741 1.00 97.62 1040 ARG A CA 1
ATOM 8277 C C . ARG A 1 1040 ? 22.360 12.207 -46.752 1.00 97.62 1040 ARG A C 1
ATOM 8279 O O . ARG A 1 1040 ? 22.833 13.159 -47.370 1.00 97.62 1040 ARG A O 1
ATOM 8286 N N . SER A 1 1041 ? 21.245 12.295 -46.025 1.00 97.56 1041 SER A N 1
ATOM 8287 C CA . SER A 1 1041 ? 20.524 13.556 -45.801 1.00 97.56 1041 SER A CA 1
ATOM 8288 C C . SER A 1 1041 ? 21.315 14.577 -44.964 1.00 97.56 1041 SER A C 1
ATOM 8290 O O . SER A 1 1041 ? 21.081 15.778 -45.100 1.00 97.56 1041 SER A O 1
ATOM 8292 N N . VAL A 1 1042 ? 22.276 14.121 -44.145 1.00 97.12 1042 VAL A N 1
ATOM 8293 C CA . VAL A 1 1042 ? 23.110 14.974 -43.273 1.00 97.12 1042 VAL A CA 1
ATOM 8294 C C . VAL A 1 1042 ? 24.606 14.944 -43.611 1.00 97.12 1042 VAL A C 1
ATOM 8296 O O . VAL A 1 1042 ? 25.281 15.953 -43.426 1.00 97.12 1042 VAL A O 1
ATOM 8299 N N . VAL A 1 1043 ? 25.133 13.838 -44.152 1.00 96.94 1043 VAL A N 1
ATOM 8300 C CA . VAL A 1 1043 ? 26.557 13.663 -44.491 1.00 96.94 1043 VAL A CA 1
ATOM 8301 C C . VAL A 1 1043 ? 26.740 13.158 -45.925 1.00 96.94 1043 VAL A C 1
ATOM 8303 O O . VAL A 1 1043 ? 26.468 12.000 -46.260 1.00 96.94 1043 VAL A O 1
ATOM 8306 N N . ARG A 1 1044 ? 27.294 14.031 -46.774 1.00 95.94 1044 ARG A N 1
ATOM 8307 C CA . ARG A 1 1044 ? 27.622 13.757 -48.187 1.00 95.94 1044 ARG A CA 1
ATOM 8308 C C . ARG A 1 1044 ? 28.751 12.714 -48.356 1.00 95.94 1044 ARG A C 1
ATOM 8310 O O . ARG A 1 1044 ? 29.632 12.644 -47.495 1.00 95.94 1044 ARG A O 1
ATOM 8317 N N . PRO A 1 1045 ? 28.827 11.987 -49.489 1.00 96.00 1045 PRO A N 1
ATOM 8318 C CA . PRO A 1 1045 ? 29.929 11.062 -49.784 1.00 96.00 1045 PRO A CA 1
ATOM 8319 C C . PRO A 1 1045 ? 31.322 11.709 -49.683 1.00 96.00 1045 PRO A C 1
ATOM 8321 O O . PRO A 1 1045 ? 31.498 12.898 -49.983 1.00 96.00 1045 PRO A O 1
ATOM 8324 N N . LEU A 1 1046 ? 32.338 10.944 -49.280 1.00 93.56 1046 LEU A N 1
ATOM 8325 C CA . LEU A 1 1046 ? 33.726 11.405 -49.169 1.00 93.56 1046 LEU A CA 1
ATOM 8326 C C . LEU A 1 1046 ? 34.479 11.158 -50.487 1.00 93.56 1046 LEU A C 1
ATOM 8328 O O . LEU A 1 1046 ? 35.120 10.130 -50.679 1.00 93.56 1046 LEU A O 1
ATOM 8332 N N . ASN A 1 1047 ? 34.369 12.101 -51.429 1.00 88.50 1047 ASN A N 1
ATOM 8333 C CA . ASN A 1 1047 ? 35.101 12.035 -52.704 1.00 88.50 1047 ASN A CA 1
ATOM 8334 C C . ASN A 1 1047 ? 36.518 12.640 -52.633 1.00 88.50 1047 ASN A C 1
ATOM 8336 O O . ASN A 1 1047 ? 37.355 12.266 -53.449 1.00 88.50 1047 ASN A O 1
ATOM 8340 N N . LYS A 1 1048 ? 36.765 13.562 -51.689 1.00 88.12 1048 LYS A N 1
ATOM 8341 C CA . LYS A 1 1048 ? 38.066 14.160 -51.328 1.00 88.12 1048 LYS A CA 1
ATOM 8342 C C . LYS A 1 1048 ? 38.063 14.515 -49.838 1.00 88.12 1048 LYS A C 1
ATOM 8344 O O . LYS A 1 1048 ? 36.977 14.688 -49.276 1.00 88.12 1048 LYS A O 1
ATOM 8349 N N . ASP A 1 1049 ? 39.242 14.626 -49.231 1.00 88.25 1049 ASP A N 1
ATOM 8350 C CA . ASP A 1 1049 ? 39.410 14.898 -47.795 1.00 88.25 1049 ASP A CA 1
ATOM 8351 C C . ASP A 1 1049 ? 38.725 16.200 -47.333 1.00 88.25 1049 ASP A C 1
ATOM 8353 O O . ASP A 1 1049 ? 38.610 17.181 -48.074 1.00 88.25 1049 ASP A O 1
ATOM 8357 N N . ARG A 1 1050 ? 38.259 16.202 -46.077 1.00 93.00 1050 ARG A N 1
ATOM 8358 C CA . ARG A 1 1050 ? 37.614 17.339 -45.397 1.00 93.00 1050 ARG A CA 1
ATOM 8359 C C . ARG A 1 1050 ? 37.692 17.184 -43.874 1.00 93.00 1050 ARG A C 1
ATOM 8361 O O . ARG A 1 1050 ? 38.158 16.166 -43.374 1.00 93.00 1050 ARG A O 1
ATOM 8368 N N . VAL A 1 1051 ? 37.190 18.174 -43.134 1.00 90.75 1051 VAL A N 1
ATOM 8369 C CA . VAL A 1 1051 ? 37.034 18.091 -41.671 1.00 90.75 1051 VAL A CA 1
ATOM 8370 C C . VAL A 1 1051 ? 35.972 17.041 -41.325 1.00 90.75 1051 VAL A C 1
ATOM 8372 O O . VAL A 1 1051 ? 34.782 17.286 -41.501 1.00 90.75 1051 VAL A O 1
ATOM 8375 N N . MET A 1 1052 ? 36.411 15.878 -40.839 1.00 92.19 1052 MET A N 1
ATOM 8376 C CA . MET A 1 1052 ? 35.531 14.742 -40.529 1.00 92.19 1052 MET A CA 1
ATOM 8377 C C . MET A 1 1052 ? 34.816 14.854 -39.172 1.00 92.19 1052 MET A C 1
ATOM 8379 O O . MET A 1 1052 ? 33.838 14.145 -38.969 1.00 92.19 1052 MET A O 1
ATOM 8383 N N . SER A 1 1053 ? 35.245 15.728 -38.248 1.00 91.56 1053 SER A N 1
ATOM 8384 C CA . SER A 1 1053 ? 34.597 15.848 -36.925 1.00 91.56 1053 SER A CA 1
ATOM 8385 C C . SER A 1 1053 ? 33.119 16.226 -37.041 1.00 91.56 1053 SER A C 1
ATOM 8387 O O . SER A 1 1053 ? 32.279 15.575 -36.437 1.00 91.56 1053 SER A O 1
ATOM 8389 N N . LEU A 1 1054 ? 32.795 17.174 -37.926 1.00 94.50 1054 LEU A N 1
ATOM 8390 C CA . LEU A 1 1054 ? 31.424 17.613 -38.199 1.00 94.50 1054 LEU A CA 1
ATOM 8391 C C . LEU A 1 1054 ? 30.541 16.484 -38.763 1.00 94.50 1054 LEU A C 1
ATOM 8393 O O . LEU A 1 1054 ? 29.349 16.427 -38.469 1.00 94.50 1054 LEU A O 1
ATOM 8397 N N . ASP A 1 1055 ? 31.121 15.568 -39.546 1.00 96.25 1055 ASP A N 1
ATOM 8398 C CA . ASP A 1 1055 ? 30.407 14.393 -40.055 1.00 96.25 1055 ASP A CA 1
ATOM 8399 C C . ASP A 1 1055 ? 30.166 13.358 -38.939 1.00 96.25 1055 ASP A C 1
ATOM 8401 O O . ASP A 1 1055 ? 29.101 12.743 -38.889 1.00 96.25 1055 ASP A O 1
ATOM 8405 N N . ILE A 1 1056 ? 31.134 13.183 -38.029 1.00 96.06 1056 ILE A N 1
ATOM 8406 C CA . ILE A 1 1056 ? 31.028 12.303 -36.852 1.00 96.06 1056 ILE A CA 1
ATOM 8407 C C . ILE A 1 1056 ? 29.991 12.855 -35.870 1.00 96.06 1056 ILE A C 1
ATOM 8409 O O . ILE A 1 1056 ? 29.135 12.103 -35.420 1.00 96.06 1056 ILE A O 1
ATOM 8413 N N . GLU A 1 1057 ? 29.999 14.161 -35.600 1.00 96.00 1057 GLU A N 1
ATOM 8414 C CA . GLU A 1 1057 ? 28.991 14.861 -34.794 1.00 96.00 1057 GLU A CA 1
ATOM 8415 C C . GLU A 1 1057 ? 27.584 14.711 -35.402 1.00 96.00 1057 GLU A C 1
ATOM 8417 O O . GLU A 1 1057 ? 26.623 14.415 -34.689 1.00 96.00 1057 GLU A O 1
ATOM 8422 N N . ALA A 1 1058 ? 27.449 14.850 -36.727 1.00 96.12 1058 ALA A N 1
ATOM 8423 C CA . ALA A 1 1058 ? 26.180 14.654 -37.427 1.00 96.12 1058 ALA A CA 1
ATOM 8424 C C . ALA A 1 1058 ? 25.680 13.198 -37.351 1.00 96.12 1058 ALA A C 1
ATOM 8426 O O . ALA A 1 1058 ? 24.494 12.974 -37.102 1.00 96.12 1058 ALA A O 1
ATOM 8427 N N . ALA A 1 1059 ? 26.568 12.212 -37.517 1.00 97.62 1059 ALA A N 1
ATOM 8428 C CA . ALA A 1 1059 ? 26.232 10.794 -37.391 1.00 97.62 1059 ALA A CA 1
ATOM 8429 C C . ALA A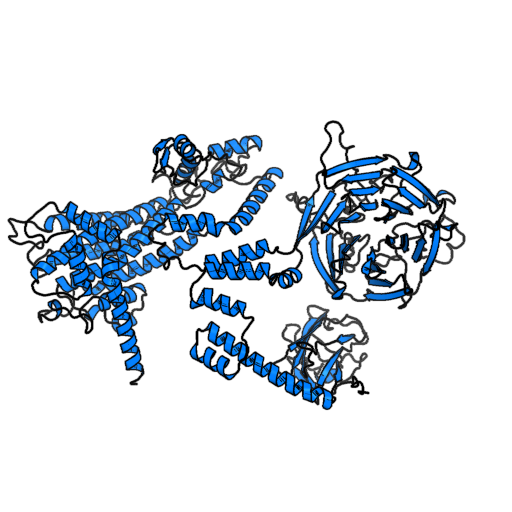 1 1059 ? 25.897 10.403 -35.938 1.00 97.62 1059 ALA A C 1
ATOM 8431 O O . ALA A 1 1059 ? 24.875 9.764 -35.696 1.00 97.62 1059 ALA A O 1
ATOM 8432 N N . HIS A 1 1060 ? 26.688 10.848 -34.957 1.00 97.25 1060 HIS A N 1
ATOM 8433 C CA . HIS A 1 1060 ? 26.447 10.635 -33.522 1.00 97.25 1060 HIS A CA 1
ATOM 8434 C C . HIS A 1 1060 ? 25.099 11.227 -33.095 1.00 97.25 1060 HIS A C 1
ATOM 8436 O O . HIS A 1 1060 ? 24.332 10.571 -32.393 1.00 97.25 1060 HIS A O 1
ATOM 8442 N N . LYS A 1 1061 ? 24.735 12.405 -33.618 1.00 94.75 1061 LYS A N 1
ATOM 8443 C CA . LYS A 1 1061 ? 23.422 13.022 -33.392 1.00 94.75 1061 LYS A CA 1
ATOM 8444 C C . LYS A 1 1061 ? 22.245 12.217 -33.960 1.00 94.75 1061 LYS A C 1
ATOM 8446 O O . LYS A 1 1061 ? 21.157 12.304 -33.398 1.00 94.75 1061 LYS A O 1
ATOM 8451 N N . LEU A 1 1062 ? 22.421 11.434 -35.030 1.00 96.44 1062 LEU A N 1
ATOM 8452 C CA . LEU A 1 1062 ? 21.380 10.495 -35.478 1.00 96.44 1062 LEU A CA 1
ATOM 8453 C C . LEU A 1 1062 ? 21.202 9.343 -34.480 1.00 96.44 1062 LEU A C 1
ATOM 8455 O O . LEU A 1 1062 ? 20.067 8.958 -34.208 1.00 96.44 1062 LEU A O 1
ATOM 8459 N N . LEU A 1 1063 ? 22.303 8.836 -33.912 1.00 95.31 1063 LEU A N 1
ATOM 8460 C CA . LEU A 1 1063 ? 22.289 7.723 -32.956 1.00 95.31 1063 LEU A CA 1
ATOM 8461 C C . LEU A 1 1063 ? 21.697 8.123 -31.598 1.00 95.31 1063 LEU A C 1
ATOM 8463 O O . LEU A 1 1063 ? 20.870 7.392 -31.057 1.00 95.31 1063 LEU A O 1
ATOM 8467 N N . LEU A 1 1064 ? 22.036 9.318 -31.103 1.00 86.12 1064 LEU A N 1
ATOM 8468 C CA . LEU A 1 1064 ? 21.429 9.939 -29.915 1.00 86.12 1064 LEU A CA 1
ATOM 8469 C C . LEU A 1 1064 ? 19.928 10.245 -30.077 1.00 86.12 1064 LEU A C 1
ATOM 8471 O O . LEU A 1 1064 ? 19.255 10.542 -29.097 1.00 86.12 1064 LEU A O 1
ATOM 8475 N N . GLN A 1 1065 ? 19.405 10.209 -31.306 1.00 88.62 1065 GLN A N 1
ATOM 8476 C CA . GLN A 1 1065 ? 17.985 10.403 -31.615 1.00 88.62 1065 GLN A CA 1
ATOM 8477 C C . GLN A 1 1065 ? 17.287 9.091 -32.022 1.00 88.62 1065 GLN A C 1
ATOM 8479 O O . GLN A 1 1065 ? 16.194 9.150 -32.565 1.00 88.62 1065 GLN A O 1
ATOM 8484 N N . GLU A 1 1066 ? 17.930 7.929 -31.830 1.00 94.00 1066 GLU A N 1
ATOM 8485 C CA . GLU A 1 1066 ? 17.490 6.586 -32.271 1.00 94.00 1066 GLU A CA 1
ATOM 8486 C C . GLU A 1 1066 ? 17.083 6.455 -33.759 1.00 94.00 1066 GLU A C 1
ATOM 8488 O O . GLU A 1 1066 ? 16.565 5.420 -34.180 1.00 94.00 1066 GLU A O 1
ATOM 8493 N N . LYS A 1 1067 ? 17.376 7.443 -34.614 1.00 94.88 1067 LYS A N 1
ATOM 8494 C CA . LYS A 1 1067 ? 16.839 7.520 -35.987 1.00 94.88 1067 LYS A CA 1
ATOM 8495 C C . LYS A 1 1067 ? 17.257 6.367 -36.893 1.00 94.88 1067 LYS A C 1
ATOM 8497 O O . LYS A 1 1067 ? 16.528 6.015 -37.817 1.00 94.88 1067 LYS A O 1
ATOM 8502 N N . VAL A 1 1068 ? 18.416 5.758 -36.634 1.00 96.81 1068 VAL A N 1
ATOM 8503 C CA . VAL A 1 1068 ? 18.876 4.564 -37.364 1.00 96.81 1068 VAL A CA 1
ATOM 8504 C C . VAL A 1 1068 ? 18.036 3.333 -37.004 1.00 96.81 1068 VAL A C 1
ATOM 8506 O O . VAL A 1 1068 ? 17.834 2.469 -37.852 1.00 96.81 1068 VAL A O 1
ATOM 8509 N N . TRP A 1 1069 ? 17.504 3.269 -35.781 1.00 96.25 1069 TRP A N 1
ATOM 8510 C CA . TRP A 1 1069 ? 16.546 2.248 -35.355 1.00 96.25 1069 TRP A CA 1
ATOM 8511 C C . TRP A 1 1069 ? 15.132 2.547 -35.878 1.00 96.25 1069 TRP A C 1
ATOM 8513 O O . TRP A 1 1069 ? 14.502 1.661 -36.457 1.00 96.25 1069 TRP A O 1
ATOM 8523 N N . GLU A 1 1070 ? 14.662 3.797 -35.771 1.00 95.12 1070 GLU A N 1
ATOM 8524 C CA . GLU A 1 1070 ? 13.360 4.227 -36.316 1.00 95.12 1070 GLU A CA 1
ATOM 8525 C C . GLU A 1 1070 ? 13.222 3.911 -37.816 1.00 95.12 1070 GLU A C 1
ATOM 8527 O O . GLU A 1 1070 ? 12.185 3.410 -38.251 1.00 95.12 1070 GLU A O 1
ATOM 8532 N N . ALA A 1 1071 ? 14.282 4.144 -38.600 1.00 96.06 1071 ALA A N 1
ATOM 8533 C CA . ALA A 1 1071 ? 14.296 3.914 -40.046 1.00 96.06 1071 ALA A CA 1
ATOM 8534 C C . ALA A 1 1071 ? 14.096 2.441 -40.457 1.00 96.06 1071 ALA A C 1
ATOM 8536 O O . ALA A 1 1071 ? 13.614 2.185 -41.561 1.00 96.06 1071 ALA A O 1
ATOM 8537 N N . VAL A 1 1072 ? 14.447 1.475 -39.595 1.00 96.50 1072 VAL A N 1
ATOM 8538 C CA . VAL A 1 1072 ? 14.355 0.033 -39.903 1.00 96.50 1072 VAL A CA 1
ATOM 8539 C C . VAL A 1 1072 ? 13.240 -0.702 -39.161 1.00 96.50 1072 VAL A C 1
ATOM 8541 O O . VAL A 1 1072 ? 12.823 -1.773 -39.603 1.00 96.50 1072 VAL A O 1
ATOM 8544 N N . LEU A 1 1073 ? 12.724 -0.148 -38.060 1.00 94.06 1073 LEU A N 1
ATOM 8545 C CA . LEU A 1 1073 ? 11.709 -0.797 -37.225 1.00 94.06 1073 LEU A CA 1
ATOM 8546 C C . LEU A 1 1073 ? 10.456 -1.274 -38.006 1.00 94.06 1073 LEU A C 1
ATOM 8548 O O . LEU A 1 1073 ? 10.060 -2.426 -37.798 1.00 94.06 1073 LEU A O 1
ATOM 8552 N N . PRO A 1 1074 ? 9.869 -0.504 -38.953 1.00 95.12 1074 PRO A N 1
ATOM 8553 C CA . PRO A 1 1074 ? 8.720 -0.970 -39.741 1.00 95.12 1074 PRO A CA 1
ATOM 8554 C C . PRO A 1 1074 ? 9.022 -2.228 -40.568 1.00 95.12 1074 PRO A C 1
ATOM 8556 O O . PRO A 1 1074 ? 8.195 -3.138 -40.653 1.00 95.12 1074 PRO A O 1
ATOM 8559 N N . TYR A 1 1075 ? 10.233 -2.310 -41.124 1.00 95.62 1075 TYR A N 1
ATOM 8560 C CA . TYR A 1 1075 ? 10.707 -3.444 -41.916 1.00 95.62 1075 TYR A CA 1
ATOM 8561 C C . TYR A 1 1075 ? 10.971 -4.675 -41.035 1.00 95.62 1075 TYR A C 1
ATOM 8563 O O . TYR A 1 1075 ? 10.593 -5.789 -41.400 1.00 95.62 1075 TYR A O 1
ATOM 8571 N N . MET A 1 1076 ? 11.513 -4.484 -39.825 1.00 93.50 1076 MET A N 1
ATOM 8572 C CA . MET A 1 1076 ? 11.655 -5.561 -38.834 1.00 93.50 1076 MET A CA 1
ATOM 8573 C C . MET A 1 1076 ? 10.305 -6.128 -38.366 1.00 93.50 1076 MET A C 1
ATOM 8575 O O . MET A 1 1076 ? 10.210 -7.315 -38.044 1.00 93.50 1076 MET A O 1
ATOM 8579 N N . ASP A 1 1077 ? 9.260 -5.301 -38.289 1.00 91.06 1077 ASP A N 1
ATOM 8580 C CA . ASP A 1 1077 ? 7.892 -5.742 -37.981 1.00 91.06 1077 ASP A CA 1
ATOM 8581 C C . ASP A 1 1077 ? 7.233 -6.459 -39.170 1.00 91.06 1077 ASP A C 1
ATOM 8583 O O . ASP A 1 1077 ? 6.522 -7.449 -38.977 1.00 91.06 1077 ASP A O 1
ATOM 8587 N N . GLN A 1 1078 ? 7.475 -5.995 -40.400 1.00 92.81 1078 GLN A N 1
ATOM 8588 C CA . GLN A 1 1078 ? 7.025 -6.657 -41.628 1.00 92.81 1078 GLN A CA 1
ATOM 8589 C C . GLN A 1 1078 ? 7.656 -8.052 -41.768 1.00 92.81 1078 GLN A C 1
ATOM 8591 O O . GLN A 1 1078 ? 6.937 -9.029 -41.984 1.00 92.81 1078 GLN A O 1
ATOM 8596 N N . TYR A 1 1079 ? 8.971 -8.165 -41.551 1.00 91.62 1079 TYR A N 1
ATOM 8597 C CA . TYR A 1 1079 ? 9.685 -9.442 -41.568 1.00 91.62 1079 TYR A CA 1
ATOM 8598 C C . TYR A 1 1079 ? 9.154 -10.414 -40.511 1.00 91.62 1079 TYR A C 1
ATOM 8600 O O . TYR A 1 1079 ? 8.856 -11.560 -40.832 1.00 91.62 1079 TYR A O 1
ATOM 8608 N N . ARG A 1 1080 ? 8.957 -9.966 -39.262 1.00 88.00 1080 ARG A N 1
ATOM 8609 C CA . ARG A 1 1080 ? 8.431 -10.831 -38.189 1.00 88.00 1080 ARG A CA 1
ATOM 8610 C C . ARG A 1 1080 ? 7.019 -11.351 -38.478 1.00 88.00 1080 ARG A C 1
ATOM 8612 O O . ARG A 1 1080 ? 6.730 -12.501 -38.157 1.00 88.00 1080 ARG A O 1
ATOM 8619 N N . LYS A 1 1081 ? 6.160 -10.559 -39.130 1.00 87.25 1081 LYS A N 1
ATOM 8620 C CA . LYS A 1 1081 ? 4.837 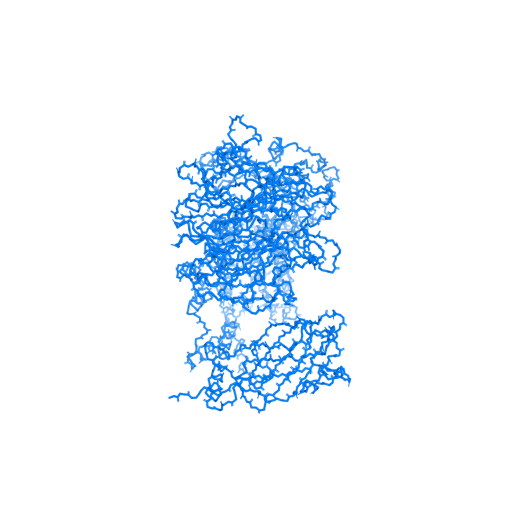-11.018 -39.601 1.00 87.25 1081 LYS A CA 1
ATOM 8621 C C . LYS A 1 1081 ? 4.962 -12.079 -40.701 1.00 87.25 1081 LYS A C 1
ATOM 8623 O O . LYS A 1 1081 ? 4.229 -13.063 -40.670 1.00 87.25 1081 LYS A O 1
ATOM 8628 N N . HIS A 1 1082 ? 5.903 -11.911 -41.631 1.00 86.38 1082 HIS A N 1
ATOM 8629 C CA . HIS A 1 1082 ? 6.177 -12.881 -42.695 1.00 86.38 1082 HIS A CA 1
ATOM 8630 C C . HIS A 1 1082 ? 6.761 -14.200 -42.149 1.00 86.38 1082 HIS A C 1
ATOM 8632 O O . HIS A 1 1082 ? 6.253 -15.272 -42.471 1.00 86.38 1082 HIS A O 1
ATOM 8638 N N . GLU A 1 1083 ? 7.748 -14.126 -41.247 1.00 81.94 1083 GLU A N 1
ATOM 8639 C CA . GLU A 1 1083 ? 8.344 -15.271 -40.535 1.00 81.94 1083 GLU A CA 1
ATOM 8640 C C . GLU A 1 1083 ? 7.249 -16.076 -39.801 1.00 81.94 1083 GLU A C 1
ATOM 8642 O O . GLU A 1 1083 ? 7.135 -17.289 -39.977 1.00 81.94 1083 GLU A O 1
ATOM 8647 N N . GLN A 1 1084 ? 6.352 -15.400 -39.070 1.00 80.44 1084 GLN A N 1
ATOM 8648 C CA . GLN A 1 1084 ? 5.203 -16.033 -38.402 1.00 80.44 1084 GLN A CA 1
ATOM 8649 C C . GLN A 1 1084 ? 4.200 -16.677 -39.373 1.00 80.44 1084 GLN A C 1
ATOM 8651 O O . GLN A 1 1084 ? 3.697 -17.764 -39.091 1.00 80.44 1084 GLN A O 1
ATOM 8656 N N . GLN A 1 1085 ? 3.906 -16.045 -40.514 1.00 77.12 1085 GLN A N 1
ATOM 8657 C CA . GLN A 1 1085 ? 3.002 -16.605 -41.526 1.00 77.12 1085 GLN A CA 1
ATOM 8658 C C . GLN A 1 1085 ? 3.589 -17.859 -42.187 1.00 77.12 1085 GLN A C 1
ATOM 8660 O O . GLN A 1 1085 ? 2.869 -18.845 -42.360 1.00 77.12 1085 GLN A O 1
ATOM 8665 N N . GLN A 1 1086 ? 4.894 -17.872 -42.479 1.00 72.81 1086 GLN A N 1
ATOM 8666 C CA . GLN A 1 1086 ? 5.575 -19.065 -42.984 1.00 72.81 1086 GLN A CA 1
ATOM 8667 C C . GLN A 1 1086 ? 5.536 -20.207 -41.953 1.00 72.81 1086 GLN A C 1
ATOM 8669 O O . GLN A 1 1086 ? 5.100 -21.307 -42.299 1.00 72.81 1086 GLN A O 1
ATOM 8674 N N . PHE A 1 1087 ? 5.865 -19.942 -40.681 1.00 67.00 1087 PHE A N 1
ATOM 8675 C CA . PHE A 1 1087 ? 5.767 -20.933 -39.595 1.00 67.00 1087 PHE A CA 1
ATOM 8676 C C . PHE A 1 1087 ? 4.338 -21.432 -39.332 1.00 67.00 1087 PHE A C 1
ATOM 8678 O O . PHE A 1 1087 ? 4.157 -22.584 -38.940 1.00 67.00 1087 PHE A O 1
ATOM 8685 N N . ALA A 1 1088 ? 3.309 -20.611 -39.552 1.00 61.84 1088 ALA A N 1
ATOM 8686 C CA . ALA A 1 1088 ? 1.926 -21.078 -39.508 1.00 61.84 1088 ALA A CA 1
ATOM 8687 C C . ALA A 1 1088 ? 1.619 -22.012 -40.691 1.00 61.84 1088 ALA A C 1
ATOM 8689 O O . ALA A 1 1088 ? 1.033 -23.074 -40.498 1.00 61.84 1088 ALA A O 1
ATOM 8690 N N . SER A 1 1089 ? 2.045 -21.649 -41.905 1.00 54.75 1089 SER A N 1
ATOM 8691 C CA . SER A 1 1089 ? 1.758 -22.431 -43.113 1.00 54.75 1089 SER A CA 1
ATOM 8692 C C . SER A 1 1089 ? 2.444 -23.804 -43.139 1.00 54.75 1089 SER A C 1
ATOM 8694 O O . SER A 1 1089 ? 1.827 -24.775 -43.575 1.00 54.75 1089 SER A O 1
ATOM 8696 N N . SER A 1 1090 ? 3.673 -23.923 -42.620 1.00 53.44 1090 SER A N 1
ATOM 8697 C CA . SER A 1 1090 ? 4.396 -25.200 -42.577 1.00 53.44 1090 SER A CA 1
ATOM 8698 C C . SER A 1 1090 ? 3.760 -26.199 -41.605 1.00 53.44 1090 SER A C 1
ATOM 8700 O O . SER A 1 1090 ? 3.560 -27.354 -41.977 1.00 53.44 1090 SER A O 1
ATOM 8702 N N . ASN A 1 1091 ? 3.335 -25.752 -40.418 1.00 47.72 1091 ASN A N 1
ATOM 8703 C CA . ASN A 1 1091 ? 2.653 -26.590 -39.419 1.00 47.72 1091 ASN A CA 1
ATOM 8704 C C . ASN A 1 1091 ? 1.233 -27.046 -39.831 1.00 47.72 1091 ASN A C 1
ATOM 8706 O O . ASN A 1 1091 ? 0.647 -27.883 -39.152 1.00 47.72 1091 ASN A O 1
ATOM 8710 N N . PHE A 1 1092 ? 0.672 -26.525 -40.929 1.00 45.28 1092 PHE A N 1
ATOM 8711 C CA . PHE A 1 1092 ? -0.559 -27.041 -41.554 1.00 45.28 1092 PHE A CA 1
ATOM 8712 C C . PHE A 1 1092 ? -0.290 -28.044 -42.696 1.00 45.28 1092 PHE A C 1
ATOM 8714 O O . PHE A 1 1092 ? -1.235 -28.532 -43.316 1.00 45.28 1092 PHE A O 1
ATOM 8721 N N . SER A 1 1093 ? 0.981 -28.349 -42.988 1.00 39.41 1093 SER A N 1
ATOM 8722 C CA . SER A 1 1093 ? 1.410 -29.261 -44.065 1.00 39.41 1093 SER A CA 1
ATOM 8723 C C . SER A 1 1093 ? 2.078 -30.558 -43.573 1.00 39.41 1093 SER A C 1
ATOM 8725 O O . SER A 1 1093 ? 2.569 -31.341 -44.388 1.00 39.41 1093 SER A O 1
ATOM 8727 N N . SER A 1 1094 ? 2.069 -30.782 -42.254 1.00 33.34 1094 SER A N 1
ATOM 8728 C CA . SER A 1 1094 ? 2.657 -31.921 -41.529 1.00 33.34 1094 SER A CA 1
ATOM 8729 C C . SER A 1 1094 ? 1.629 -32.612 -40.637 1.00 33.34 1094 SER A C 1
ATOM 8731 O O . SER A 1 1094 ? 1.576 -33.858 -40.670 1.00 33.34 1094 SER A O 1
#

InterPro domains:
  IPR000421 Coagulation factor 5/8, C-terminal domain [PS50022] (1-149)
  IPR001106 Aromatic amino acid lyase [PF00221] (657-717)
  IPR001106 Aromatic amino acid lyase [PF00221] (718-909)
  IPR001106 Aromatic amino acid lyase [cd00332] (657-1023)
  IPR006594 LIS1 homology motif [PS50896] (166-198)
  IPR006594 LIS1 homology motif [SM00667] (166-198)
  IPR006652 Kelch repeat type 1 [PF01344] (277-308)
  IPR008948 L-Aspartase-like [SSF48557] (651-1079)
  IPR008979 Galactose-binding-like domain superfamily [SSF49785] (6-150)
  IPR010565 Muskelin, N-terminal [PF06588] (7-201)
  IPR015915 Kelch-type beta-propeller [G3DSA:2.120.10.80] (232-414)
  IPR015915 Kelch-type beta-propeller [G3DSA:2.120.10.80] (415-621)
  IPR015915 Kelch-type beta-propeller [SSF117281] (259-555)
  IPR022313 Phenylalanine/histidine ammonia-lyases, active site [PS00488] (728-744)
  IPR024083 Fumarase/histidase, N-terminal [G3DSA:1.10.275.10] (647-718)
  IPR024083 Fumarase/histidase, N-terminal [G3DSA:1.10.275.10] (719-787)
  IPR052456 CTLH complex component protein [PTHR15526] (4-665)
  IPR056737 Attractin/MKLN-like, beta-propeller domain [PF24981] (350-559)

Organism: Bagarius yarrelli (NCBI:txid175774)